Protein AF-A0A0N0D315-F1 (afdb_monomer)

Radius of gyration: 37.57 Å; Cα contacts (8 Å, |Δi|>4): 1670; chains: 1; bounding box: 108×81×106 Å

Secondary structure (DSSP, 8-state):
-HHHHHHHHHHHHHH-GGGHHHHHHHHHHHHHHHHHHH--EEEEEEE-BTTSSHHHHHHHHTT-BSSSS-SSHHHHHHHBSS---SSS---SEEEEEE-TT-TTSPPEEEEEEPPHHHHHHHHHHHHHHHHHHHHS------TT---SS-HHHHHHHHHHTT---EEEEEEETTEEEEEEE-HHHHHHTT-SSHHHHHHHHHHHHTGGG----EEE-SS-SHHHHHHHHHHHHHHHTT--SS-PPEEEEEEEESS-SS-TT---EEEEEEPPPB-S-GGG-HHHHHHHH-TT-EEEEEEEGGG-S-HHHHHHHHHHHT-TTTHHHHTTEEEEEEESS-GGGSTTTTT-HHHHHHHHHHHHHHHHHHTT---HHHHTTEEEEETTTS-THHHHHHHHHHHHHHHHHHHHHHHHHHHHHHHHHHHTT-HHHHHHHHHHHHHHHHHHHHSPPP-S-S-S-TTHHHHHHHHH-S-HHHHHHHHTTTTEETTEEHHHHHHHHHHHHHHHHHHHHHHHHHHHHHHHHT-GGGGGGHHHHHHHHHHHHHHHHHHHHHHHHHHHHHHHHHHTT-HHHHHHHHHTTTS-S-HHHHHHHHHHHHHTT-S---GGG----TTSTTHHHHHHT-----EEEEEEEETTEEEEEE---SEEEEEE-TTSSHHHHHHHHHHHHHHHHS-HHHHIIIIISSSTT-BPTT--TTSPEEEEEEETTTEEEEEEEEE-SSS-EEEEEEEEETTEEEEEE-TT--EEETTEEEPP-SS-HHHHHHHTT---HHHHHHHHHHHHEEEE-S--HHHHHHH-EETT--SSPPTT-TTHHHHHHHHHH-GGGHHHHHHHHHHHHHH-TTT-SEEEEEEETTEEEEEEEPTT-SSPEEGGGS-HHHHHHHHHHHHHHTPPTT-EEEEE-TTTT--HHHHHHHHHHHHHHHHHTT-EEEEE---HHHHHHTTT-GGGEEEE----SS--BSEEHHHHS-HHHHTTS-HHHHHHHTSSS-S----

pLDDT: mean 86.17, std 10.33, range [28.36, 97.5]

Sequence (999 aa):
MTESIISELNHIKADFPQYADKAIYWKNTIEEKETFLASNKHPIIFIGNVGVGKSSIITNLANLFIHGKATDRKTLQVTSALPIAAGRTTICEVQICSSDNNPLKPLKLVIDPLNLDEMRKEISIYAEMEWKRHQSQPRNSVKDEAEPTAIEIQRVIRNMTNYTEYQKYVTQNGIRKRQTVYPIKKAVTKFKKVEEFTEHLIERSKLKKRTQTEWHWKAYDILSLKDLKTIIENINLGKAQTAMLPKCMTVFIPSKILNENINFDQTLIDTRGLDGLVEARDDLFTYIKNPRALIVLCAGFNDAPGDTLRSLLNHMKNNALLDQSLKRTFIVLIDKGDAEQVNGANGDRVFGQDLKIEECQRSLELTGTLEDMLKERMIAFDVLQDDDTMIKSLINQCLEKVHQTVNSEKETLVKHAQQFINNITEEYNNKLCQQVDDQIKETIKQNPLPTSPLLEDPLLGMYSAINNSRYASIVYASCRRKGVYYNLNLYAAAGNMALSEAARQYSPLIKNVIDTIDDLEKDQSLEKVQNHISYRKEQYKKALINVITDYSIRVKDQIYRHLIDNENLWIKCTNEWGGGPGFKIRVIQRIKDWESRQQHINAHEIILIEEIPFLAELSYSSNDFCFKLFVRNLRALRQIEWAPNGLNVLIGANGSGKSTLLLIFKLLRIAFDRDLPEAITQVLGGSYNLKFWGIDDSEPIELGLDINEETIWRLKIITGEGKEYQTEEYLQDKKRLIFSRDTQGNLIYNDNSMVSDTKLGIRALIDSGGKETSLRKMASLIQSFSVFHDPDLWTLRHQGSNTTETRKLHSRGRNVLTLLRQWQQELPNNHRYNFVVQGLKAAFPNIVQNLDFEEAGNTLIARIYTPGNELPSPLKNEANGVLQFLVLLCNVASSEEKSLIAIDEPENNLHPYALRRFLSLAEKWAREYKVTIILATHSTVILDELTQKPEKIFVMKTDLLKEKQPIRLDELCDREWMGEFEYGDLYKQGEIGSNEDGN

Mean predicted aligned error: 16.29 Å

Foldseek 3Di:
DLVVLLVLLVVCLVPPVVCNVVSVVLNVLLVVLVVVLVAQEFEEEEAAAWLLQQLLLLQQLQVLFLPDFDQAPVVSCVGGLAHHDRGDLDPAKEKEFEDPLDQQAFKKKFFAFDDLVRLLLLLLLLLVVLLVCQVDDDDPPPPPFDALRDPLSNLLLCQLLVQHKDWDWDQDPNDTDIDIDGSVSVVSVVDDDSVVSSVSSSVSSPNVQQADGMDTDRHDHSVVSNVSSVVSSCLSRNNPNRHHNGNYMYIYDSDQSFDPPDDHTYMYMYGDYADFDPLQQPVVVVQLLPLRYQYEQRPAQVQPPHPRVLNVLVLLCLFLSRNVSLLRYAYEHEDAPCQLVAVPCVRPNVVSFVVSLVVNQVVCVVVVSDDPSRSVRYGYDYSNPDRCCVVSVSNRVSNVVSSVVSVVVSVVSSVLSVLVSVCVPPPVLVVLLVVLVVLLLVLCVVPDFDLDQLDPALQPLLLCLLVRGPHVSNVLSCLSQLQDDNNGRSLSSSLSSLLSSLCVRCVVSLVSSLVSLVVVCPDPVNPSNNSSSVVLNVLSSVLSCCQSNVLSCLSSVLCCVVRSPPVVLSVQLNVLPPVDPPSSVSNVVSVVVVRVPDPPNCSSRDTDSVSRPCPCVVLVCPLLWWKWKWKDFFALDHTATDTFFFFFEEFFDPSLCLVVVLLVLVLLLCLLVPNNQVSCCVSVVAPPRGGYPPDDLQDWIKIWMGTPVFKIKIKTWRDDPDRDIFIWIWIGGNNRTQWIADRVQFIAGPNDTDDGDRGPNLNVCVVVPNDDPSSVVVSVASNQRAEAEQAPLVCCLPQNAFLPDDCAADNNRRRLQNNLVVLCVDPVNVVLNVLLLVLLCQLPVQWAPDKDWDDDPRHIFMWGDGPPDPDTHTPSVDFPQSVLSSSLSSQLSRGAASGEYEYEASVPRHDLSSVLSSLVSSSSSCSVRVYRYYYHHLDLSSQLSCLVPQQNYWERESDDPDDHPGHRRCRVDPNVVSNVDRRSVCSVVCVTNYHPVDD

Nearest PDB structures (foldseek):
  6p74-assembly1_A-2  TM=5.214E-01  e=3.188E-06  Thermus scotoductus
  8x5i-assembly1_D  TM=5.209E-01  e=3.706E-05  Bacillus cereus VD045
  8v48-assembly1_F  TM=4.888E-01  e=2.486E-04  Escherichia coli B185
  3uwx-assembly1_A-2  TM=2.971E-01  e=1.985E-01  Geobacillus sp. Y412MC52
  3zqj-assembly3_C  TM=3.222E-01  e=3.297E-01  Mycobacterium tuberculosis

Structure (mmCIF, N/CA/C/O backbone):
data_AF-A0A0N0D315-F1
#
_entry.id   AF-A0A0N0D315-F1
#
loop_
_atom_site.group_PDB
_atom_site.id
_atom_site.type_symbol
_atom_site.label_atom_id
_atom_site.label_alt_id
_atom_site.label_comp_id
_atom_site.label_asym_id
_atom_site.label_entity_id
_atom_site.label_seq_id
_atom_site.pdbx_PDB_ins_code
_atom_site.Cartn_x
_atom_site.Cartn_y
_atom_site.Cartn_z
_atom_site.occupancy
_atom_site.B_iso_or_equiv
_atom_site.auth_seq_id
_atom_site.auth_comp_id
_atom_site.auth_asym_id
_atom_site.auth_atom_id
_atom_site.pdbx_PDB_model_num
ATOM 1 N N . MET A 1 1 ? 13.593 -35.661 11.981 1.00 75.69 1 MET A N 1
ATOM 2 C CA . MET A 1 1 ? 13.175 -34.719 13.045 1.00 75.69 1 MET A CA 1
ATOM 3 C C . MET A 1 1 ? 12.118 -33.759 12.517 1.00 75.69 1 MET A C 1
ATOM 5 O O . MET A 1 1 ? 11.021 -33.795 13.050 1.00 75.69 1 MET A O 1
ATOM 9 N N . THR A 1 2 ? 12.377 -32.997 11.443 1.00 84.19 2 THR A N 1
ATOM 10 C CA . THR A 1 2 ? 11.376 -32.069 10.882 1.00 84.19 2 THR A CA 1
ATOM 11 C C . THR A 1 2 ? 10.066 -32.742 10.470 1.00 84.19 2 THR A C 1
ATOM 13 O O . THR A 1 2 ? 9.007 -32.285 10.878 1.00 84.19 2 THR A O 1
ATOM 16 N N . GLU A 1 3 ? 10.125 -33.877 9.763 1.00 85.94 3 GLU A N 1
ATOM 17 C CA . GLU A 1 3 ? 8.923 -34.639 9.370 1.00 85.94 3 GLU A CA 1
ATOM 18 C C . GLU A 1 3 ? 8.069 -35.077 10.574 1.00 85.94 3 GLU A C 1
ATOM 20 O O . GLU A 1 3 ? 6.843 -35.022 10.515 1.00 85.94 3 GLU A O 1
ATOM 25 N N . SER A 1 4 ? 8.710 -35.447 11.691 1.00 89.19 4 SER A N 1
ATOM 26 C CA . SER A 1 4 ? 8.022 -35.818 12.940 1.00 89.19 4 SER A CA 1
ATOM 27 C C . SER A 1 4 ? 7.272 -34.626 13.529 1.00 89.19 4 SER A C 1
ATOM 29 O O . SER A 1 4 ? 6.094 -34.735 13.849 1.00 89.19 4 SER A O 1
ATOM 31 N N . ILE A 1 5 ? 7.934 -33.466 13.600 1.00 90.06 5 ILE A N 1
ATOM 32 C CA . ILE A 1 5 ? 7.341 -32.224 14.113 1.00 90.06 5 ILE A CA 1
ATOM 33 C C . ILE A 1 5 ? 6.189 -31.764 13.218 1.00 90.06 5 ILE A C 1
ATOM 35 O O . ILE A 1 5 ? 5.130 -31.410 13.723 1.00 90.06 5 ILE A O 1
ATOM 39 N N . ILE A 1 6 ? 6.345 -31.814 11.890 1.00 89.88 6 ILE A N 1
ATOM 40 C CA . ILE A 1 6 ? 5.265 -31.474 10.952 1.00 89.88 6 ILE A CA 1
ATOM 41 C C . ILE A 1 6 ? 4.059 -32.404 11.155 1.00 89.88 6 ILE A C 1
ATOM 43 O O . ILE A 1 6 ? 2.919 -31.934 11.145 1.00 89.88 6 ILE A O 1
ATOM 47 N N . SER A 1 7 ? 4.288 -33.702 11.377 1.00 90.62 7 SER A N 1
ATOM 48 C CA . SER A 1 7 ? 3.220 -34.657 11.691 1.00 90.62 7 SER A CA 1
ATOM 49 C C . SER A 1 7 ? 2.492 -34.291 12.987 1.00 90.62 7 SER A C 1
ATOM 51 O O . SER A 1 7 ? 1.264 -34.217 12.996 1.00 90.62 7 SER A O 1
ATOM 53 N N . GLU A 1 8 ? 3.225 -33.999 14.062 1.00 91.00 8 GLU A N 1
ATOM 54 C CA . GLU A 1 8 ? 2.655 -33.586 15.353 1.00 91.00 8 GLU A CA 1
ATOM 55 C C . GLU A 1 8 ? 1.868 -32.270 15.251 1.00 91.00 8 GLU A C 1
ATOM 57 O O . GLU A 1 8 ? 0.765 -32.169 15.784 1.00 91.00 8 GLU A O 1
ATOM 62 N N . LEU A 1 9 ? 2.359 -31.283 14.495 1.00 91.19 9 LEU A N 1
ATOM 63 C CA . LEU A 1 9 ? 1.634 -30.032 14.243 1.00 91.19 9 LEU A CA 1
ATOM 64 C C . LEU A 1 9 ? 0.318 -30.262 13.481 1.00 91.19 9 LEU A C 1
ATOM 66 O O . LEU A 1 9 ? -0.673 -29.585 13.760 1.00 91.19 9 LEU A O 1
ATOM 70 N N . ASN A 1 10 ? 0.271 -31.223 12.548 1.00 90.38 10 ASN A N 1
ATOM 71 C CA . ASN A 1 10 ? -0.978 -31.591 11.872 1.00 90.38 10 ASN A CA 1
ATOM 72 C C . ASN A 1 10 ? -1.982 -32.233 12.845 1.00 90.38 10 ASN A C 1
ATOM 74 O O . ASN A 1 10 ? -3.171 -31.929 12.753 1.00 90.38 10 ASN A O 1
ATOM 78 N N . HIS A 1 11 ? -1.516 -33.066 13.783 1.00 91.00 11 HIS A N 1
ATOM 79 C CA . HIS A 1 11 ? -2.364 -33.601 14.854 1.00 91.00 11 HIS A CA 1
ATOM 80 C C . HIS A 1 11 ? -2.896 -32.483 15.750 1.00 91.00 11 HIS A C 1
ATOM 82 O O . HIS A 1 11 ? -4.098 -32.392 15.961 1.00 91.00 11 HIS A O 1
ATOM 88 N N . ILE A 1 12 ? -2.037 -31.555 16.184 1.00 88.19 12 ILE A N 1
ATOM 89 C CA . ILE A 1 12 ? -2.456 -30.421 17.021 1.00 88.19 12 ILE A CA 1
ATOM 90 C C . ILE A 1 12 ? -3.506 -29.558 16.326 1.00 88.19 12 ILE A C 1
ATOM 92 O O . ILE A 1 12 ? -4.487 -29.163 16.949 1.00 88.19 12 ILE A O 1
ATOM 96 N N . LYS A 1 13 ? -3.327 -29.289 15.029 1.00 89.56 13 LYS A N 1
ATOM 97 C CA . LYS A 1 13 ? -4.307 -28.554 14.225 1.00 89.56 13 LYS A CA 1
ATOM 98 C C . LYS A 1 13 ? -5.685 -29.234 14.228 1.00 89.56 13 LYS A C 1
ATOM 100 O O . LYS A 1 13 ? -6.688 -28.528 14.221 1.00 89.56 13 LYS A O 1
ATOM 105 N N . ALA A 1 14 ? -5.730 -30.566 14.186 1.00 87.00 14 ALA A N 1
ATOM 106 C CA . ALA A 1 14 ? -6.976 -31.331 14.163 1.00 87.00 14 ALA A CA 1
ATOM 107 C C . ALA A 1 14 ? -7.613 -31.457 15.557 1.00 87.00 14 ALA A C 1
ATOM 109 O O . ALA A 1 14 ? -8.821 -31.282 15.697 1.00 87.00 14 ALA A O 1
ATOM 110 N N . ASP A 1 15 ? -6.793 -31.715 16.576 1.00 88.81 15 ASP A N 1
ATOM 111 C CA . ASP A 1 15 ? -7.255 -32.120 17.904 1.00 88.81 15 ASP A CA 1
ATOM 112 C C . ASP A 1 15 ? -7.398 -30.934 18.882 1.00 88.81 15 ASP A C 1
ATOM 114 O O . ASP A 1 15 ? -8.132 -31.031 19.865 1.00 88.81 15 ASP A O 1
ATOM 118 N N . PHE A 1 16 ? -6.743 -29.793 18.612 1.00 84.69 16 PHE A N 1
ATOM 119 C CA . PHE A 1 16 ? -6.766 -28.591 19.459 1.00 84.69 16 PHE A CA 1
ATOM 120 C C . PHE A 1 16 ? -7.063 -27.316 18.644 1.00 84.69 16 PHE A C 1
ATOM 122 O O . PHE A 1 16 ? -6.148 -26.540 18.337 1.00 84.69 16 PHE A O 1
ATOM 129 N N . PRO A 1 17 ? -8.343 -27.039 18.321 1.00 82.12 17 PRO A N 1
ATOM 130 C CA . PRO A 1 17 ? -8.741 -25.910 17.474 1.00 82.12 17 PRO A CA 1
ATOM 131 C C . PRO A 1 17 ? -8.206 -24.546 17.935 1.00 82.12 17 PRO A C 1
ATOM 1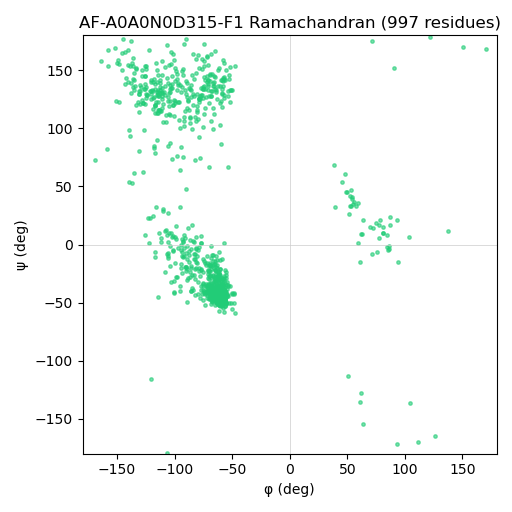33 O O . PRO A 1 17 ? -7.811 -23.727 17.111 1.00 82.12 17 PRO A O 1
ATOM 136 N N . GLN A 1 18 ? -8.102 -24.316 19.247 1.00 79.44 18 GLN A N 1
ATOM 137 C CA . GLN A 1 18 ? -7.575 -23.076 19.833 1.00 79.44 18 GLN A CA 1
ATOM 138 C C . GLN A 1 18 ? -6.089 -22.809 19.527 1.00 79.44 18 GLN A C 1
ATOM 140 O O . GLN A 1 18 ? -5.607 -21.691 19.699 1.00 79.44 18 GLN A O 1
ATOM 145 N N . TYR A 1 19 ? -5.350 -23.831 19.093 1.00 85.69 19 TYR A N 1
ATOM 146 C CA . TYR A 1 19 ? -3.930 -23.757 18.750 1.00 85.69 19 TYR A CA 1
ATOM 147 C C . TYR A 1 19 ? -3.671 -23.951 17.249 1.00 85.69 19 TYR A C 1
ATOM 149 O O . TYR A 1 19 ? -2.511 -23.912 16.823 1.00 85.69 19 TYR A O 1
ATOM 157 N N . ALA A 1 20 ? -4.726 -24.122 16.446 1.00 84.62 20 ALA A N 1
ATOM 158 C CA . ALA A 1 20 ? -4.631 -24.435 15.025 1.00 84.62 20 ALA A CA 1
ATOM 159 C C . ALA A 1 20 ? -3.808 -23.397 14.247 1.00 84.62 20 ALA A C 1
ATOM 161 O O . ALA A 1 20 ? -2.915 -23.781 13.493 1.00 84.62 20 ALA A O 1
ATOM 162 N N . ASP A 1 21 ? -4.022 -22.101 14.482 1.00 82.81 21 ASP A N 1
ATOM 163 C CA . ASP A 1 21 ? -3.303 -21.033 13.771 1.00 82.81 21 ASP A CA 1
ATOM 164 C C . ASP A 1 21 ? -1.798 -21.046 14.058 1.00 82.81 21 ASP A C 1
ATOM 166 O O . ASP A 1 21 ? -0.980 -20.949 13.141 1.00 82.81 21 ASP A O 1
ATOM 170 N N . LYS A 1 22 ? -1.412 -21.246 15.327 1.00 87.69 22 LYS A N 1
ATOM 171 C CA . LYS A 1 22 ? -0.000 -21.390 15.714 1.00 87.69 22 LYS A CA 1
ATOM 172 C C . LYS A 1 22 ? 0.613 -22.637 15.082 1.00 87.69 22 LYS A C 1
ATOM 174 O O . LYS A 1 22 ? 1.740 -22.578 14.596 1.00 87.69 22 LYS A O 1
ATOM 179 N N . ALA A 1 23 ? -0.121 -23.751 15.050 1.00 88.56 23 ALA A N 1
ATOM 180 C CA . ALA A 1 23 ? 0.355 -24.987 14.440 1.00 88.56 23 ALA A CA 1
ATOM 181 C C . ALA A 1 23 ? 0.560 -24.846 12.920 1.00 88.56 23 ALA A C 1
ATOM 183 O O . ALA A 1 23 ? 1.601 -25.251 12.398 1.00 88.56 23 ALA A O 1
ATOM 184 N N . ILE A 1 24 ? -0.388 -24.205 12.223 1.00 88.94 24 ILE A N 1
ATOM 185 C CA . ILE A 1 24 ? -0.286 -23.871 10.794 1.00 88.94 24 ILE A CA 1
ATOM 186 C C . ILE A 1 24 ? 0.917 -22.962 10.548 1.00 88.94 24 ILE A C 1
ATOM 188 O O . ILE A 1 24 ? 1.699 -23.215 9.634 1.00 88.94 24 ILE A O 1
ATOM 192 N N . TYR A 1 25 ? 1.098 -21.931 11.375 1.00 89.44 25 TYR A N 1
ATOM 193 C CA . TYR A 1 25 ? 2.223 -21.013 11.255 1.00 89.44 25 TYR A CA 1
ATOM 194 C C . TYR A 1 25 ? 3.576 -21.734 11.339 1.00 89.44 25 TYR A C 1
ATOM 196 O O . TYR A 1 25 ? 4.430 -21.526 10.470 1.00 89.44 25 TYR A O 1
ATOM 204 N N . TRP A 1 26 ? 3.778 -22.575 12.362 1.00 90.88 26 TRP A N 1
ATOM 205 C CA . TRP A 1 26 ? 5.046 -23.287 12.547 1.00 90.88 26 TRP A CA 1
ATOM 206 C C . TRP A 1 26 ? 5.328 -24.208 11.372 1.00 90.88 26 TRP A C 1
ATOM 208 O O . TRP A 1 26 ? 6.427 -24.170 10.822 1.00 90.88 26 TRP A O 1
ATOM 218 N N . LYS A 1 27 ? 4.317 -24.974 10.949 1.00 92.75 27 LYS A N 1
ATOM 219 C CA . LYS A 1 27 ? 4.415 -25.866 9.797 1.00 92.75 27 LYS A CA 1
ATOM 220 C C . LYS A 1 27 ? 4.820 -25.096 8.542 1.00 92.75 27 LYS A C 1
ATOM 222 O O . LYS A 1 27 ? 5.866 -25.388 7.972 1.00 92.75 27 LYS A O 1
ATOM 227 N N . ASN A 1 28 ? 4.037 -24.088 8.160 1.00 91.38 28 ASN A N 1
ATOM 228 C CA . ASN A 1 28 ? 4.256 -23.344 6.922 1.00 91.38 28 ASN A CA 1
ATOM 229 C C . ASN A 1 28 ? 5.630 -22.664 6.918 1.00 91.38 28 ASN A C 1
ATOM 231 O O . ASN A 1 28 ? 6.339 -22.714 5.921 1.00 91.38 28 ASN A O 1
ATOM 235 N N . THR A 1 29 ? 6.044 -22.065 8.038 1.00 89.38 29 THR A N 1
ATOM 236 C CA . THR A 1 29 ? 7.328 -21.350 8.106 1.00 89.38 29 THR A CA 1
ATOM 237 C C . THR A 1 29 ? 8.518 -22.318 8.060 1.00 89.38 29 THR A C 1
ATOM 239 O O . THR A 1 29 ? 9.541 -22.004 7.457 1.00 89.38 29 THR A O 1
ATOM 242 N N . ILE A 1 30 ? 8.397 -23.516 8.642 1.00 92.12 30 ILE A N 1
ATOM 243 C CA . ILE A 1 30 ? 9.415 -24.570 8.515 1.00 92.12 30 ILE A CA 1
ATOM 244 C C . ILE A 1 30 ? 9.478 -25.077 7.066 1.00 92.12 30 ILE A C 1
ATOM 246 O O . ILE A 1 30 ? 10.566 -25.110 6.490 1.00 92.12 30 ILE A O 1
ATOM 250 N N . GLU A 1 31 ? 8.333 -25.392 6.454 1.00 92.94 31 GLU A N 1
ATOM 251 C CA . GLU A 1 31 ? 8.236 -25.852 5.059 1.00 92.94 31 GLU A CA 1
ATOM 252 C C . GLU A 1 31 ? 8.770 -24.800 4.066 1.00 92.94 31 GLU A C 1
ATOM 254 O O . GLU A 1 31 ? 9.460 -25.149 3.106 1.00 92.94 31 GLU A O 1
ATOM 259 N N . GLU A 1 32 ? 8.532 -23.505 4.307 1.00 91.31 32 GLU A N 1
ATOM 260 C CA . GLU A 1 32 ? 9.098 -22.388 3.534 1.00 91.31 32 GLU A CA 1
ATOM 261 C C . GLU A 1 32 ? 10.637 -22.418 3.550 1.00 91.31 32 GLU A C 1
ATOM 263 O O . GLU A 1 32 ? 11.286 -22.297 2.503 1.00 91.31 32 GLU A O 1
ATOM 268 N N . LYS A 1 33 ? 11.243 -22.609 4.731 1.00 92.38 33 LYS A N 1
ATOM 269 C CA . LYS A 1 33 ? 12.705 -22.673 4.893 1.00 92.38 33 LYS A CA 1
ATOM 270 C C . LYS A 1 33 ? 13.277 -23.966 4.312 1.00 92.38 33 LYS A C 1
ATOM 272 O O . LYS A 1 33 ? 14.337 -23.927 3.690 1.00 92.38 33 LYS A O 1
ATOM 277 N N . GLU A 1 34 ? 12.583 -25.095 4.448 1.00 92.38 34 GLU A N 1
ATOM 278 C CA . GLU A 1 34 ? 12.969 -26.358 3.806 1.00 92.38 34 GLU A CA 1
ATOM 279 C C . GLU A 1 34 ? 12.912 -26.261 2.283 1.00 92.38 34 GLU A C 1
ATOM 281 O O . GLU A 1 34 ? 13.870 -26.642 1.617 1.00 92.38 34 GLU A O 1
ATOM 286 N N . THR A 1 35 ? 11.858 -25.661 1.730 1.00 92.56 35 THR A N 1
ATOM 287 C CA . THR A 1 35 ? 11.725 -25.420 0.286 1.00 92.56 35 THR A CA 1
ATOM 288 C C . THR A 1 35 ? 12.855 -24.530 -0.229 1.00 92.56 35 THR A C 1
ATOM 290 O O . THR A 1 35 ? 13.413 -24.778 -1.301 1.00 92.56 35 THR A O 1
ATOM 293 N N . PHE A 1 36 ? 13.247 -23.510 0.545 1.00 91.75 36 PHE A N 1
ATOM 294 C CA . PHE A 1 36 ? 14.421 -22.705 0.225 1.00 91.75 36 PHE A CA 1
ATOM 295 C C . PHE A 1 36 ? 15.700 -23.559 0.222 1.00 91.75 36 PHE A C 1
ATOM 297 O O . PHE A 1 36 ? 16.461 -23.511 -0.741 1.00 91.75 36 PHE A O 1
ATOM 304 N N . LEU A 1 37 ? 15.956 -24.352 1.260 1.00 90.88 37 LEU A N 1
ATOM 305 C CA . LEU A 1 37 ? 17.189 -25.145 1.366 1.00 90.88 37 LEU A CA 1
ATOM 306 C C . LEU A 1 37 ? 17.240 -26.327 0.381 1.00 90.88 37 LEU A C 1
ATOM 308 O O . LEU A 1 37 ? 18.326 -26.742 -0.008 1.00 90.88 37 LEU A O 1
ATOM 312 N N . ALA A 1 38 ? 16.090 -26.847 -0.055 1.00 89.25 38 ALA A N 1
ATOM 313 C CA . ALA A 1 38 ? 15.993 -27.949 -1.014 1.00 89.25 38 ALA A CA 1
ATOM 314 C C . ALA A 1 38 ? 16.404 -27.546 -2.439 1.00 89.25 38 ALA A C 1
ATOM 316 O O . ALA A 1 38 ? 16.766 -28.393 -3.255 1.00 89.25 38 ALA A O 1
ATOM 317 N N . SER A 1 39 ? 16.338 -26.251 -2.758 1.00 86.50 39 SER A N 1
ATOM 318 C CA . SER A 1 39 ? 16.781 -25.731 -4.045 1.00 86.50 39 SER A CA 1
ATOM 319 C C . SER A 1 39 ? 18.227 -25.258 -3.968 1.00 86.50 39 SER A C 1
ATOM 321 O O . SER A 1 39 ? 18.608 -24.496 -3.079 1.00 86.50 39 SER A O 1
ATOM 323 N N . ASN A 1 40 ? 19.006 -25.615 -4.984 1.00 82.88 40 ASN A N 1
ATOM 324 C CA . ASN A 1 40 ? 20.364 -25.117 -5.189 1.00 82.88 40 ASN A CA 1
ATOM 325 C C . ASN A 1 40 ? 20.421 -23.944 -6.178 1.00 82.88 40 ASN A C 1
ATOM 327 O O . ASN A 1 40 ? 21.483 -23.362 -6.385 1.00 82.88 40 ASN A O 1
ATOM 331 N N . LYS A 1 41 ? 19.287 -23.560 -6.780 1.00 85.94 41 LYS A N 1
ATOM 332 C CA . LYS A 1 41 ? 19.239 -22.551 -7.847 1.00 85.94 41 LYS A CA 1
ATOM 333 C C . LYS A 1 41 ? 19.316 -21.134 -7.297 1.00 85.94 41 LYS A C 1
ATOM 335 O O . LYS A 1 41 ? 18.465 -20.750 -6.493 1.00 85.94 41 LYS A O 1
ATOM 340 N N . HIS A 1 42 ? 20.275 -20.347 -7.772 1.00 88.12 42 HIS A N 1
ATOM 341 C CA . HIS A 1 42 ? 20.443 -18.942 -7.408 1.00 88.12 42 HIS A CA 1
ATOM 342 C C . HIS A 1 42 ? 20.676 -18.064 -8.645 1.00 88.12 42 HIS A C 1
ATOM 344 O O . HIS A 1 42 ? 21.664 -18.258 -9.362 1.00 88.12 42 HIS A O 1
ATOM 350 N N . PRO A 1 43 ? 19.802 -17.076 -8.907 1.00 91.94 43 PRO A N 1
ATOM 351 C CA . PRO A 1 43 ? 20.101 -16.043 -9.884 1.00 91.94 43 PRO A CA 1
ATOM 352 C C . PRO A 1 43 ? 21.106 -15.037 -9.303 1.00 91.94 43 PRO A C 1
ATOM 354 O O . PRO A 1 43 ? 20.952 -14.571 -8.174 1.00 91.94 43 PRO A O 1
ATOM 357 N N . ILE A 1 44 ? 22.125 -14.693 -10.085 1.00 93.69 44 ILE A N 1
ATOM 358 C CA . ILE A 1 44 ? 23.145 -13.689 -9.767 1.00 93.69 44 ILE A CA 1
ATOM 359 C C . ILE A 1 44 ? 22.965 -12.532 -10.742 1.00 93.69 44 ILE A C 1
ATOM 361 O O . ILE A 1 44 ? 23.112 -12.698 -11.953 1.00 93.69 44 ILE A O 1
ATOM 365 N N . ILE A 1 45 ? 22.617 -11.364 -10.219 1.00 94.44 45 ILE A N 1
ATOM 366 C CA . ILE A 1 45 ? 21.999 -10.293 -10.996 1.00 94.44 45 ILE A CA 1
ATOM 367 C C . ILE A 1 45 ? 22.939 -9.104 -11.057 1.00 94.44 45 ILE A C 1
ATOM 369 O O . ILE A 1 45 ? 23.188 -8.451 -10.049 1.00 94.44 45 ILE A O 1
ATOM 373 N N . PHE A 1 46 ? 23.445 -8.808 -12.250 1.00 93.81 46 PHE A N 1
ATOM 374 C CA . PHE A 1 46 ? 24.374 -7.710 -12.475 1.00 93.81 46 PHE A CA 1
ATOM 375 C C . PHE A 1 46 ? 23.597 -6.449 -12.830 1.00 93.81 46 PHE A C 1
ATOM 377 O O . PHE A 1 46 ? 22.960 -6.370 -13.883 1.00 93.81 46 PHE A O 1
ATOM 384 N N . ILE A 1 47 ? 23.667 -5.442 -11.961 1.00 92.69 47 ILE A N 1
ATOM 385 C CA . ILE A 1 47 ? 22.948 -4.171 -12.067 1.00 92.69 47 ILE A CA 1
ATOM 386 C C . ILE A 1 47 ? 23.959 -3.029 -12.131 1.00 92.69 47 ILE A C 1
ATOM 388 O O . ILE A 1 47 ? 24.899 -2.974 -11.353 1.00 92.69 47 ILE A O 1
ATOM 392 N N . GLY A 1 48 ? 23.787 -2.091 -13.059 1.00 90.44 48 GLY A N 1
ATOM 393 C CA . GLY A 1 48 ? 24.695 -0.951 -13.190 1.00 90.44 48 GLY A CA 1
ATOM 394 C C . GLY A 1 48 ? 24.445 -0.141 -14.452 1.00 90.44 48 GLY A C 1
ATOM 395 O O . GLY A 1 48 ? 23.735 -0.595 -15.359 1.00 90.44 48 GLY A O 1
ATOM 396 N N . ASN A 1 49 ? 25.050 1.043 -14.527 1.00 87.06 49 ASN A N 1
ATOM 397 C CA . ASN A 1 49 ? 24.855 1.985 -15.632 1.00 87.06 49 ASN A CA 1
ATOM 398 C C . ASN A 1 49 ? 25.190 1.368 -17.003 1.00 87.06 49 ASN A C 1
ATOM 400 O O . ASN A 1 49 ? 25.936 0.384 -17.130 1.00 87.06 49 ASN A O 1
ATOM 404 N N . VAL A 1 50 ? 24.613 1.929 -18.067 1.00 82.75 50 VAL A N 1
ATOM 405 C CA . VAL A 1 50 ? 24.904 1.489 -19.438 1.00 82.75 50 VAL A CA 1
ATOM 406 C C . VAL A 1 50 ? 26.403 1.634 -19.738 1.00 82.75 50 VAL A C 1
ATOM 408 O O . VAL A 1 50 ? 27.003 2.677 -19.507 1.00 82.75 50 VAL A O 1
ATOM 411 N N . GLY A 1 51 ? 27.022 0.573 -20.268 1.00 83.62 51 GLY A N 1
ATOM 412 C CA . GLY A 1 51 ? 28.442 0.577 -20.649 1.00 83.62 51 GLY A CA 1
ATOM 413 C C . GLY A 1 51 ? 29.444 0.449 -19.493 1.00 83.62 51 GLY A C 1
ATOM 414 O O . GLY A 1 51 ? 30.651 0.523 -19.733 1.00 83.62 51 GLY A O 1
ATOM 415 N N . VAL A 1 52 ? 28.982 0.223 -18.256 1.00 87.88 52 VAL A N 1
ATOM 416 C CA . VAL A 1 52 ? 29.876 0.120 -17.091 1.00 87.88 52 VAL A CA 1
ATOM 417 C C . VAL A 1 52 ? 30.860 -1.053 -17.210 1.00 87.88 52 VAL A C 1
ATOM 419 O O . VAL A 1 52 ? 32.051 -0.856 -16.986 1.00 87.88 52 VAL A O 1
ATOM 422 N N . GLY A 1 53 ? 30.406 -2.214 -17.700 1.00 88.38 53 GLY A N 1
ATOM 423 C CA . GLY A 1 53 ? 31.240 -3.413 -17.902 1.00 88.38 53 GLY A CA 1
ATOM 424 C C . GLY A 1 53 ? 30.608 -4.751 -17.484 1.00 88.38 53 GLY A C 1
ATOM 425 O O . GLY A 1 53 ? 31.310 -5.755 -17.455 1.00 88.38 53 GLY A O 1
ATOM 426 N N . LYS A 1 54 ? 29.299 -4.789 -17.193 1.00 90.75 54 LYS A N 1
ATOM 427 C CA . LYS A 1 54 ? 28.561 -5.993 -16.750 1.00 90.75 54 LYS A CA 1
ATOM 428 C C . LYS A 1 54 ? 28.780 -7.219 -17.643 1.00 90.75 54 LYS A C 1
ATOM 430 O O . LYS A 1 54 ? 29.265 -8.243 -17.172 1.00 90.75 54 LYS A O 1
ATOM 435 N N . SER A 1 55 ? 28.509 -7.088 -18.944 1.00 89.62 55 SER A N 1
ATOM 436 C CA . SER A 1 55 ? 28.652 -8.182 -19.916 1.00 89.62 55 SER A CA 1
ATOM 437 C C . SER A 1 55 ? 30.090 -8.707 -20.003 1.00 89.62 55 SER A C 1
ATOM 439 O O . SER A 1 55 ? 30.296 -9.891 -20.262 1.00 89.62 55 SER A O 1
ATOM 441 N N . SER A 1 56 ? 31.091 -7.853 -19.751 1.00 89.75 56 SER A N 1
ATOM 442 C CA . SER A 1 56 ? 32.502 -8.254 -19.701 1.00 89.75 56 SER A CA 1
ATOM 443 C C . SER A 1 56 ? 32.795 -9.148 -18.496 1.00 89.75 56 SER A C 1
ATOM 445 O O . SER A 1 56 ? 33.447 -10.176 -18.656 1.00 89.75 56 SER A O 1
ATOM 447 N N . ILE A 1 57 ? 32.274 -8.800 -17.313 1.00 91.00 57 ILE A N 1
ATOM 448 C CA . ILE A 1 57 ? 32.404 -9.628 -16.103 1.00 91.00 57 ILE A CA 1
ATOM 449 C C . ILE A 1 57 ? 31.693 -10.968 -16.301 1.00 91.00 57 ILE A C 1
ATOM 451 O O . ILE A 1 57 ? 32.278 -12.014 -16.042 1.00 91.00 57 ILE A O 1
ATOM 455 N N . ILE A 1 58 ? 30.465 -10.951 -16.825 1.00 91.50 58 ILE A N 1
ATOM 456 C CA . ILE A 1 58 ? 29.685 -12.170 -17.084 1.00 91.50 58 ILE A CA 1
ATOM 457 C C . ILE A 1 58 ? 30.390 -13.073 -18.101 1.00 91.50 58 ILE A C 1
ATOM 459 O O . ILE A 1 58 ? 30.450 -14.281 -17.895 1.00 91.50 58 ILE A O 1
ATOM 463 N N . THR A 1 59 ? 30.969 -12.499 -19.164 1.00 90.19 59 THR A N 1
ATOM 464 C CA . THR A 1 59 ? 31.782 -13.255 -20.135 1.00 90.19 59 THR A CA 1
ATOM 465 C C . THR A 1 59 ? 32.928 -13.977 -19.435 1.00 90.19 59 THR A C 1
ATOM 467 O O . THR A 1 59 ? 33.162 -15.151 -19.714 1.00 90.19 59 THR A O 1
ATOM 470 N N . ASN A 1 60 ? 33.629 -13.274 -18.541 1.00 89.44 60 ASN A N 1
ATOM 471 C CA . ASN A 1 60 ? 34.764 -13.822 -17.814 1.00 89.44 60 ASN A CA 1
ATOM 472 C C . ASN A 1 60 ? 34.330 -14.969 -16.890 1.00 89.44 60 ASN A C 1
ATOM 474 O O . ASN A 1 60 ? 34.828 -16.080 -17.027 1.00 89.44 60 ASN A O 1
ATOM 478 N N . LEU A 1 61 ? 33.315 -14.733 -16.051 1.00 89.06 61 LEU A N 1
ATOM 479 C CA . LEU A 1 61 ? 32.797 -15.727 -15.104 1.00 89.06 61 LEU A CA 1
ATOM 480 C C . LEU A 1 61 ? 32.256 -16.986 -15.791 1.00 89.06 61 LEU A C 1
ATOM 482 O O . LEU A 1 61 ? 32.488 -18.090 -15.314 1.00 89.06 61 LEU A O 1
ATOM 486 N N . ALA A 1 62 ? 31.545 -16.832 -16.909 1.00 88.19 62 ALA A N 1
ATOM 487 C CA . ALA A 1 62 ? 30.977 -17.950 -17.662 1.00 88.19 62 ALA A CA 1
ATOM 488 C C . ALA A 1 62 ? 31.967 -18.599 -18.651 1.00 88.19 62 ALA A C 1
ATOM 490 O O . ALA A 1 62 ? 31.574 -19.494 -19.396 1.00 88.19 62 ALA A O 1
ATOM 491 N N . ASN A 1 63 ? 33.224 -18.139 -18.693 1.00 86.25 63 ASN A N 1
ATOM 492 C CA . ASN A 1 63 ? 34.248 -18.573 -19.646 1.00 86.25 63 ASN A CA 1
ATOM 493 C C . ASN A 1 63 ? 33.771 -18.552 -21.116 1.00 86.25 63 ASN A C 1
ATOM 495 O O . ASN A 1 63 ? 33.990 -19.483 -21.892 1.00 86.25 63 ASN A O 1
ATOM 499 N N . LEU A 1 64 ? 33.099 -17.469 -21.510 1.00 89.12 64 LEU A N 1
ATOM 500 C CA . LEU A 1 64 ? 32.531 -17.278 -22.849 1.00 89.12 64 LEU A CA 1
ATOM 501 C C . LEU A 1 64 ? 33.528 -16.594 -23.803 1.00 89.12 64 LEU A C 1
ATOM 503 O O . LEU A 1 64 ? 33.188 -15.632 -24.499 1.00 89.12 64 LEU A O 1
ATOM 507 N N . PHE A 1 65 ? 34.772 -17.080 -23.839 1.00 88.38 65 PHE A N 1
ATOM 508 C CA . PHE A 1 65 ? 35.828 -16.561 -24.713 1.00 88.38 65 PHE A CA 1
ATOM 509 C C . PHE A 1 65 ? 36.069 -17.456 -25.933 1.00 88.38 65 PHE A C 1
ATOM 511 O O . PHE A 1 65 ? 36.219 -18.667 -25.832 1.00 88.38 65 PHE A O 1
ATOM 518 N N . ILE A 1 66 ? 36.179 -16.833 -27.104 1.00 86.50 66 ILE A N 1
ATOM 519 C CA . ILE A 1 66 ? 36.410 -17.486 -28.394 1.00 86.50 66 ILE A CA 1
ATOM 520 C C . ILE A 1 66 ? 37.880 -17.912 -28.563 1.00 86.50 66 ILE A C 1
ATOM 522 O O . ILE A 1 66 ? 38.135 -18.966 -29.129 1.00 86.50 66 ILE A O 1
ATOM 526 N N . HIS A 1 67 ? 38.850 -17.103 -28.115 1.00 72.50 67 HIS A N 1
ATOM 527 C CA . HIS A 1 67 ? 40.293 -17.337 -28.331 1.00 72.50 67 HIS A CA 1
ATOM 528 C C . HIS A 1 67 ? 41.123 -17.004 -27.081 1.00 72.50 67 HIS A C 1
ATOM 530 O O . HIS A 1 67 ? 42.049 -16.199 -27.143 1.00 72.50 67 HIS A O 1
ATOM 536 N N . GLY A 1 68 ? 40.761 -17.587 -25.936 1.00 71.31 68 GLY A N 1
ATOM 537 C CA . GLY A 1 68 ? 41.398 -17.283 -24.649 1.00 71.31 68 GLY A CA 1
ATOM 538 C C . GLY A 1 68 ? 41.052 -15.890 -24.103 1.00 71.31 68 GLY A C 1
ATOM 539 O O . GLY A 1 68 ? 40.347 -15.100 -24.743 1.00 71.31 68 GLY A O 1
ATOM 540 N N . LYS A 1 69 ? 41.521 -15.601 -22.883 1.00 72.19 69 LYS A N 1
ATOM 541 C CA . LYS A 1 69 ? 41.269 -14.324 -22.200 1.00 72.19 69 LYS A CA 1
ATOM 542 C C . LYS A 1 69 ? 41.958 -13.177 -22.948 1.00 72.19 69 LYS A C 1
ATOM 544 O O . LYS A 1 69 ? 43.069 -13.325 -23.451 1.00 72.19 69 LYS A O 1
ATOM 549 N N . ALA A 1 70 ? 41.281 -12.038 -23.055 1.00 79.50 70 ALA A N 1
ATOM 550 C CA . ALA A 1 70 ? 41.801 -10.878 -23.773 1.00 79.50 70 ALA A CA 1
ATOM 551 C C . ALA A 1 70 ? 42.953 -10.194 -23.027 1.00 79.50 70 ALA A C 1
ATOM 553 O O . ALA A 1 70 ? 42.914 -10.080 -21.806 1.00 79.50 70 ALA A O 1
ATOM 554 N N . THR A 1 71 ? 43.927 -9.673 -23.773 1.00 78.88 71 THR A N 1
ATOM 555 C CA . THR A 1 71 ? 45.085 -8.939 -23.232 1.00 78.88 71 THR A CA 1
ATOM 556 C C . THR A 1 71 ? 44.883 -7.425 -23.213 1.00 78.88 71 THR A C 1
ATOM 558 O O . THR A 1 71 ? 45.617 -6.709 -22.544 1.00 78.88 71 THR A O 1
ATOM 561 N N . ASP A 1 72 ? 43.908 -6.913 -23.967 1.00 82.44 72 ASP A N 1
ATOM 562 C CA . ASP A 1 72 ? 43.588 -5.490 -24.040 1.00 82.44 72 ASP A CA 1
ATOM 563 C C . ASP A 1 72 ? 42.101 -5.263 -24.372 1.00 82.44 72 ASP A C 1
ATOM 565 O O . ASP A 1 72 ? 41.357 -6.170 -24.757 1.00 82.44 72 ASP A O 1
ATOM 569 N N . ARG A 1 73 ? 41.636 -4.014 -24.251 1.00 77.62 73 ARG A N 1
ATOM 570 C CA . ARG A 1 73 ? 40.220 -3.674 -24.471 1.00 77.62 73 ARG A CA 1
ATOM 571 C C . ARG A 1 73 ? 39.745 -3.906 -25.913 1.00 77.62 73 ARG A C 1
ATOM 573 O O . ARG A 1 73 ? 38.563 -4.181 -26.108 1.00 77.62 73 ARG A O 1
ATOM 580 N N . LYS A 1 74 ? 40.608 -3.750 -26.926 1.00 78.19 74 LYS A N 1
ATOM 581 C CA . LYS A 1 74 ? 40.227 -3.968 -28.335 1.00 78.19 74 LYS A CA 1
ATOM 582 C C . LYS A 1 74 ? 40.073 -5.458 -28.607 1.00 78.19 74 LYS A C 1
ATOM 584 O O . LYS A 1 74 ? 39.104 -5.852 -29.250 1.00 78.19 74 LYS A O 1
ATOM 589 N N . THR A 1 75 ? 40.989 -6.276 -28.094 1.00 81.88 75 THR A N 1
ATOM 590 C CA . THR A 1 75 ? 40.917 -7.734 -28.231 1.00 81.88 75 THR A CA 1
ATOM 591 C C . THR A 1 75 ? 39.733 -8.318 -27.462 1.00 81.88 75 THR A C 1
ATOM 593 O O . THR A 1 75 ? 39.057 -9.184 -28.011 1.00 81.88 75 THR A O 1
ATOM 596 N N . LEU A 1 76 ? 39.362 -7.764 -26.300 1.00 82.50 76 LEU A N 1
ATOM 597 C CA . LEU A 1 76 ? 38.184 -8.192 -25.524 1.00 82.50 76 LEU A CA 1
ATOM 598 C C . LEU A 1 76 ? 36.868 -8.130 -26.312 1.00 82.50 76 LEU A C 1
ATOM 600 O O . LEU A 1 76 ? 36.043 -9.040 -26.225 1.00 82.50 76 LEU A O 1
ATOM 604 N N . GLN A 1 77 ? 36.682 -7.087 -27.127 1.00 81.31 77 GLN A N 1
ATOM 605 C CA . GLN A 1 77 ? 35.494 -6.960 -27.981 1.00 81.31 77 GLN A CA 1
ATOM 606 C C . GLN A 1 77 ? 35.433 -8.052 -29.050 1.00 81.31 77 GLN A C 1
ATOM 608 O O . GLN A 1 77 ? 34.348 -8.441 -29.473 1.00 81.31 77 GLN A O 1
ATOM 613 N N . VAL A 1 78 ? 36.584 -8.550 -29.503 1.00 80.56 78 VAL A N 1
ATOM 614 C CA . VAL A 1 78 ? 36.678 -9.578 -30.544 1.00 80.56 78 VAL A CA 1
ATOM 615 C C . VAL A 1 78 ? 36.556 -10.974 -29.942 1.00 80.56 78 VAL A C 1
ATOM 617 O O . VAL A 1 78 ? 35.860 -11.810 -30.519 1.00 80.56 78 VAL A O 1
ATOM 620 N N . THR A 1 79 ? 37.171 -11.215 -28.784 1.00 85.25 79 THR A N 1
ATOM 621 C CA . THR A 1 79 ? 37.258 -12.541 -28.165 1.00 85.25 79 THR A CA 1
ATOM 622 C C . THR A 1 79 ? 36.056 -12.910 -27.305 1.00 85.25 79 THR A C 1
ATOM 624 O O . THR A 1 79 ? 35.836 -14.099 -27.118 1.00 85.25 79 THR A O 1
ATOM 627 N N . SER A 1 80 ? 35.242 -11.968 -26.818 1.00 89.62 80 SER A N 1
ATOM 628 C CA . SER A 1 80 ? 34.003 -12.327 -26.110 1.00 89.62 80 SER A CA 1
ATOM 629 C C . SER A 1 80 ? 32.942 -12.889 -27.062 1.00 89.62 80 SER A C 1
ATOM 631 O O . SER A 1 80 ? 32.720 -12.334 -28.147 1.00 89.62 80 SER A O 1
ATOM 633 N N . ALA A 1 81 ? 32.274 -13.970 -26.646 1.00 89.06 81 ALA A N 1
ATOM 634 C CA . ALA A 1 81 ? 31.102 -14.518 -27.325 1.00 89.06 81 ALA A CA 1
ATOM 635 C C . ALA A 1 81 ? 29.832 -13.681 -27.079 1.00 89.06 81 ALA A C 1
ATOM 637 O O . ALA A 1 81 ? 28.914 -13.699 -27.898 1.00 89.06 81 ALA A O 1
ATOM 638 N N . LEU A 1 82 ? 29.786 -12.912 -25.986 1.00 88.56 82 LEU A N 1
ATOM 639 C CA . LEU A 1 82 ? 28.751 -11.907 -25.767 1.00 88.56 82 LEU A CA 1
ATOM 640 C C . LEU A 1 82 ? 29.168 -10.595 -26.457 1.00 88.56 82 LEU A C 1
ATOM 642 O O . LEU A 1 82 ? 30.328 -10.193 -26.375 1.00 88.56 82 LEU A O 1
ATOM 646 N N . PRO A 1 83 ? 28.267 -9.883 -27.151 1.00 83.38 83 PRO A N 1
ATOM 647 C CA . PRO A 1 83 ? 28.645 -8.629 -27.798 1.00 83.38 83 PRO A CA 1
ATOM 648 C C . PRO A 1 83 ? 29.030 -7.545 -26.779 1.00 83.38 83 PRO A C 1
ATOM 650 O O . PRO A 1 83 ? 28.178 -7.023 -26.061 1.00 83.38 83 PRO A O 1
ATOM 653 N N . ILE A 1 84 ? 30.311 -7.165 -26.754 1.00 79.12 84 ILE A N 1
ATOM 654 C CA . ILE A 1 84 ? 30.853 -6.083 -25.920 1.00 79.12 84 ILE A CA 1
ATOM 655 C C . ILE A 1 84 ? 31.264 -4.931 -26.842 1.00 79.12 84 ILE A C 1
ATOM 657 O O . ILE A 1 84 ? 32.167 -5.083 -27.661 1.00 79.12 84 ILE A O 1
ATOM 661 N N . ALA A 1 85 ? 30.642 -3.759 -26.709 1.00 68.56 85 ALA A N 1
ATOM 662 C CA . ALA A 1 85 ? 31.090 -2.545 -27.392 1.00 68.56 85 ALA A CA 1
ATOM 663 C C . ALA A 1 85 ? 30.850 -1.292 -26.537 1.00 68.56 85 ALA A C 1
ATOM 665 O O . ALA A 1 85 ? 30.123 -1.317 -25.541 1.00 68.56 85 ALA A O 1
ATOM 666 N N . ALA A 1 86 ? 31.493 -0.183 -26.918 1.00 56.22 86 ALA A N 1
ATOM 667 C CA . ALA A 1 86 ? 31.297 1.107 -26.269 1.00 56.22 86 ALA A CA 1
ATOM 668 C C . ALA A 1 86 ? 29.868 1.610 -26.536 1.00 56.22 86 ALA A C 1
ATOM 670 O O . ALA A 1 86 ? 29.565 2.141 -27.605 1.00 56.22 86 ALA A O 1
ATOM 671 N N . GLY A 1 87 ? 28.987 1.418 -25.555 1.00 61.34 87 GLY A N 1
ATOM 672 C CA . GLY A 1 87 ? 27.616 1.911 -25.570 1.00 61.34 87 GLY A CA 1
ATOM 673 C C . GLY A 1 87 ? 26.555 0.819 -25.688 1.00 61.34 87 GLY A C 1
ATOM 674 O O . GLY A 1 87 ? 26.812 -0.372 -25.552 1.00 61.34 87 GLY A O 1
ATOM 675 N N . ARG A 1 88 ? 25.331 1.289 -25.910 1.00 63.78 88 ARG A N 1
ATOM 676 C CA . ARG A 1 88 ? 24.032 0.607 -26.011 1.00 63.78 88 ARG A CA 1
ATOM 677 C C . ARG A 1 88 ? 23.970 -0.554 -27.034 1.00 63.78 88 ARG A C 1
ATOM 679 O O . ARG A 1 88 ? 23.343 -0.471 -28.098 1.00 63.78 88 ARG A O 1
ATOM 686 N N . THR A 1 89 ? 24.706 -1.623 -26.746 1.00 66.94 89 THR A N 1
ATOM 687 C CA . THR A 1 89 ? 24.915 -2.783 -27.633 1.00 66.94 89 THR A CA 1
ATOM 688 C C . THR A 1 89 ? 23.933 -3.909 -27.311 1.00 66.94 89 THR A C 1
ATOM 690 O O . THR A 1 89 ? 23.412 -4.544 -28.226 1.00 66.94 89 THR A O 1
ATOM 693 N N . THR A 1 90 ? 23.614 -4.084 -26.026 1.00 70.56 90 THR A N 1
ATOM 694 C CA . THR A 1 90 ? 22.603 -5.017 -25.518 1.00 70.56 90 THR A CA 1
ATOM 695 C C . THR A 1 90 ? 21.214 -4.375 -25.584 1.00 70.56 90 THR A C 1
ATOM 697 O O . THR A 1 90 ? 20.983 -3.320 -24.999 1.00 70.56 90 THR A O 1
ATOM 700 N N . ILE A 1 91 ? 20.295 -4.995 -26.326 1.00 79.06 91 ILE A N 1
ATOM 701 C CA . ILE A 1 91 ? 18.911 -4.517 -26.544 1.00 79.06 91 ILE A CA 1
ATOM 702 C C . ILE A 1 91 ? 17.916 -5.048 -25.506 1.00 79.06 91 ILE A C 1
ATOM 704 O O . ILE A 1 91 ? 16.823 -4.504 -25.351 1.00 79.06 91 ILE A O 1
ATOM 708 N N . CYS A 1 92 ? 18.278 -6.131 -24.828 1.00 84.75 92 CYS A N 1
ATOM 709 C CA . CYS A 1 92 ? 17.418 -6.876 -23.930 1.00 84.75 92 CYS A CA 1
ATOM 710 C C . CYS A 1 92 ? 18.217 -7.421 -22.744 1.00 84.75 92 CYS A C 1
ATOM 712 O O . CYS A 1 92 ? 19.426 -7.229 -22.671 1.00 84.75 92 CYS A O 1
ATOM 714 N N . GLU A 1 93 ? 17.542 -8.074 -21.806 1.00 88.75 93 GLU A N 1
ATOM 715 C CA . GLU A 1 93 ? 18.236 -8.834 -20.766 1.00 88.75 93 GLU A CA 1
ATOM 716 C C . GLU A 1 93 ? 18.909 -10.075 -21.371 1.00 88.75 93 GLU A C 1
ATOM 718 O O . GLU A 1 93 ? 18.388 -10.646 -22.338 1.00 88.75 93 GLU A O 1
ATOM 723 N N . VAL A 1 94 ? 20.060 -10.475 -20.823 1.00 91.94 94 VAL A N 1
ATOM 724 C CA . VAL A 1 94 ? 20.760 -11.708 -21.209 1.00 91.94 94 VAL A CA 1
ATOM 725 C C . VAL A 1 94 ? 20.989 -12.575 -19.975 1.00 91.94 94 VAL A C 1
ATOM 727 O O . VAL A 1 94 ? 21.582 -12.124 -19.001 1.00 91.94 94 VAL A O 1
ATOM 730 N N . GLN A 1 95 ? 20.549 -13.826 -20.033 1.00 93.69 95 GLN A N 1
ATOM 731 C CA . GLN A 1 95 ? 20.708 -14.822 -18.979 1.00 93.69 95 GLN A CA 1
ATOM 732 C C . GLN A 1 95 ? 21.682 -15.909 -19.429 1.00 93.69 95 GLN A C 1
ATOM 734 O O . GLN A 1 95 ? 21.570 -16.414 -20.545 1.00 93.69 95 GLN A O 1
ATOM 739 N N . ILE A 1 96 ? 22.616 -16.295 -18.564 1.00 93.25 96 ILE A N 1
ATOM 740 C CA . ILE A 1 96 ? 23.529 -17.418 -18.787 1.00 93.25 96 ILE A CA 1
ATOM 741 C C . ILE A 1 96 ? 23.201 -18.513 -17.777 1.00 93.25 96 ILE A C 1
ATOM 743 O O . ILE A 1 96 ? 23.363 -18.312 -16.573 1.00 93.25 96 ILE A O 1
ATOM 747 N N . CYS A 1 97 ? 22.752 -19.664 -18.271 1.00 89.50 97 CYS A N 1
ATOM 748 C CA . CYS A 1 97 ? 22.348 -20.813 -17.469 1.00 89.50 97 CYS A CA 1
ATOM 749 C C . CYS A 1 97 ? 23.345 -21.963 -17.647 1.00 89.50 97 CYS A C 1
ATOM 751 O O . CYS A 1 97 ? 23.605 -22.394 -18.771 1.00 89.50 97 CYS A O 1
ATOM 753 N N . SER A 1 98 ? 23.861 -22.503 -16.545 1.00 81.31 98 SER A N 1
ATOM 754 C CA . SER A 1 98 ? 24.601 -23.771 -16.565 1.00 81.31 98 SER A CA 1
ATOM 755 C C . SER A 1 98 ? 23.635 -24.945 -16.754 1.00 81.31 98 SER A C 1
ATOM 757 O O . SER A 1 98 ? 22.541 -24.942 -16.188 1.00 81.31 98 SER A O 1
ATOM 759 N N . SER A 1 99 ? 24.016 -25.960 -17.532 1.00 65.12 99 SER A N 1
ATOM 760 C CA . SER A 1 99 ? 23.215 -27.172 -17.723 1.00 65.12 99 SER A CA 1
ATOM 761 C C . SER A 1 99 ? 23.749 -28.361 -16.907 1.00 65.12 99 SER A C 1
ATOM 763 O O . SER A 1 99 ? 24.342 -29.277 -17.475 1.00 65.12 99 SER A O 1
ATOM 765 N N . ASP A 1 100 ? 23.537 -28.347 -15.586 1.00 59.66 100 ASP A N 1
ATOM 766 C CA . ASP A 1 100 ? 23.750 -29.444 -14.610 1.00 59.66 100 ASP A CA 1
ATOM 767 C C . ASP A 1 100 ? 25.007 -30.322 -14.812 1.00 59.66 100 ASP A C 1
ATOM 769 O O . ASP A 1 100 ? 24.973 -31.523 -14.548 1.00 59.66 100 ASP A O 1
ATOM 773 N N . ASN A 1 101 ? 26.115 -29.770 -15.324 1.00 51.97 101 ASN A N 1
ATOM 774 C CA . ASN A 1 101 ? 27.338 -30.530 -15.621 1.00 51.97 101 ASN A CA 1
ATOM 775 C C . ASN A 1 101 ? 27.135 -31.769 -16.516 1.00 51.97 101 ASN A C 1
ATOM 777 O O . ASN A 1 101 ? 27.843 -32.766 -16.378 1.00 51.97 101 ASN A O 1
ATOM 781 N N . ASN A 1 102 ? 26.190 -31.729 -17.459 1.00 57.22 102 ASN A N 1
ATOM 782 C CA . ASN A 1 102 ? 26.090 -32.779 -18.466 1.00 57.22 102 ASN A CA 1
ATOM 783 C C . ASN A 1 102 ? 26.834 -32.348 -19.746 1.00 57.22 102 ASN A C 1
ATOM 785 O O . ASN A 1 102 ? 26.252 -31.611 -20.543 1.00 57.22 102 ASN A O 1
ATOM 789 N N . PRO A 1 103 ? 28.076 -32.814 -19.991 1.00 54.50 103 PRO A N 1
ATOM 790 C CA . PRO A 1 103 ? 28.846 -32.462 -21.188 1.00 54.50 103 PRO A CA 1
ATOM 791 C C . PRO A 1 103 ? 28.206 -32.960 -22.495 1.00 54.50 103 PRO A C 1
ATOM 793 O O . PRO A 1 103 ? 28.640 -32.570 -23.575 1.00 54.50 103 PRO A O 1
ATOM 796 N N . LEU A 1 104 ? 27.165 -33.802 -22.418 1.00 55.47 104 LEU A N 1
ATOM 797 C CA . LEU A 1 104 ? 26.349 -34.211 -23.564 1.00 55.47 104 LEU A CA 1
ATOM 798 C C . LEU A 1 104 ? 25.265 -33.181 -23.921 1.00 55.47 104 LEU A C 1
ATOM 800 O O . LEU A 1 104 ? 24.642 -33.308 -24.977 1.00 55.47 104 LEU A O 1
ATOM 804 N N . LYS A 1 105 ? 24.991 -32.187 -23.062 1.00 67.31 105 LYS A N 1
ATOM 805 C CA . LYS A 1 105 ? 24.029 -31.124 -23.370 1.00 67.31 105 LYS A CA 1
ATOM 806 C C . LYS A 1 105 ? 24.700 -30.088 -24.292 1.00 67.31 105 LYS A C 1
ATOM 808 O O . LYS A 1 105 ? 25.760 -29.573 -23.961 1.00 67.31 105 LYS A O 1
ATOM 813 N N . PRO A 1 106 ? 24.120 -29.783 -25.461 1.00 74.56 106 PRO A N 1
ATOM 814 C CA . PRO A 1 106 ? 24.693 -28.823 -26.400 1.00 74.56 106 PRO A CA 1
ATOM 815 C C . PRO A 1 106 ? 24.591 -27.375 -25.899 1.00 74.56 106 PRO A C 1
ATOM 817 O O . PRO A 1 106 ? 23.657 -27.030 -25.172 1.00 74.56 106 PRO A O 1
ATOM 820 N N . LEU A 1 107 ? 25.496 -26.505 -26.367 1.00 89.81 107 LEU A N 1
ATOM 821 C CA . LEU A 1 107 ? 25.307 -25.052 -26.295 1.00 89.81 107 LEU A CA 1
ATOM 822 C C . LEU A 1 107 ? 23.956 -24.705 -26.941 1.00 89.81 107 LEU A C 1
ATOM 824 O O . LEU A 1 107 ? 23.653 -25.174 -28.045 1.00 89.81 107 LEU A O 1
ATOM 828 N N . LYS A 1 108 ? 23.145 -23.888 -26.263 1.00 92.38 108 LYS A N 1
ATOM 829 C CA . LYS A 1 108 ? 21.809 -23.499 -26.740 1.00 92.38 108 LYS A CA 1
ATOM 830 C C . LYS A 1 108 ? 21.556 -22.015 -26.493 1.00 92.38 108 LYS A C 1
ATOM 832 O O . LYS A 1 108 ? 21.864 -21.503 -25.425 1.00 92.38 108 LYS A O 1
ATOM 837 N N . LEU A 1 109 ? 20.950 -21.333 -27.459 1.00 95.00 109 LEU A N 1
ATOM 838 C CA . LEU A 1 109 ? 20.401 -19.985 -27.305 1.00 95.00 109 LEU A CA 1
ATOM 839 C C . LEU A 1 109 ? 18.885 -20.077 -27.443 1.00 95.00 109 LEU A C 1
ATOM 841 O O . LEU A 1 109 ? 18.388 -20.617 -28.430 1.00 95.00 109 LEU A O 1
ATOM 845 N N . VAL A 1 110 ? 18.164 -19.532 -26.472 1.00 96.31 110 VAL A N 1
ATOM 846 C CA . VAL A 1 110 ? 16.711 -19.350 -26.500 1.00 96.31 110 VAL A CA 1
ATOM 847 C C . VAL A 1 110 ? 16.424 -17.866 -26.407 1.00 96.31 110 VAL A C 1
ATOM 849 O O . VAL A 1 110 ? 17.069 -17.158 -25.639 1.00 96.31 110 VAL A O 1
ATOM 852 N N . ILE A 1 111 ? 15.453 -17.384 -27.167 1.00 96.19 111 ILE A N 1
ATOM 853 C CA . ILE A 1 111 ? 14.935 -16.031 -27.001 1.00 96.19 111 ILE A CA 1
ATOM 854 C C . ILE A 1 111 ? 13.463 -16.066 -26.617 1.00 96.19 111 ILE A C 1
ATOM 856 O O . ILE A 1 111 ? 12.703 -16.872 -27.151 1.00 96.19 111 ILE A O 1
ATOM 860 N N . ASP A 1 112 ? 13.070 -15.152 -25.734 1.00 95.81 112 ASP A N 1
ATOM 861 C CA . ASP A 1 112 ? 11.674 -14.774 -25.522 1.00 95.81 112 ASP A CA 1
ATOM 862 C C . ASP A 1 112 ? 11.361 -13.586 -26.449 1.00 95.81 112 ASP A C 1
ATOM 864 O O . ASP A 1 112 ? 11.848 -12.478 -26.194 1.00 95.81 112 ASP A O 1
ATOM 868 N N . PRO A 1 113 ? 10.674 -13.785 -27.590 1.00 95.00 113 PRO A N 1
ATOM 869 C CA . PRO A 1 113 ? 10.469 -12.738 -28.584 1.00 95.00 113 PRO A CA 1
ATOM 870 C C . PRO A 1 113 ? 9.348 -11.763 -28.197 1.00 95.00 113 PRO A C 1
ATOM 872 O O . PRO A 1 113 ? 8.355 -12.136 -27.577 1.00 95.00 113 PRO A O 1
ATOM 875 N N . LEU A 1 114 ? 9.438 -10.516 -28.672 1.00 92.81 114 LEU A N 1
ATOM 876 C CA . LEU A 1 114 ? 8.250 -9.667 -28.787 1.00 92.81 114 LEU A CA 1
ATOM 877 C C . LEU A 1 114 ? 7.209 -10.356 -29.677 1.00 92.81 114 LEU A C 1
ATOM 879 O O . LEU A 1 114 ? 7.548 -10.935 -30.711 1.00 92.81 114 LEU A O 1
ATOM 883 N N . ASN A 1 115 ? 5.934 -10.255 -29.315 1.00 93.69 115 ASN A N 1
ATOM 884 C CA . ASN A 1 115 ? 4.865 -10.730 -30.184 1.00 93.69 115 ASN A CA 1
ATOM 885 C C . ASN A 1 115 ? 4.644 -9.769 -31.375 1.00 93.69 115 ASN A C 1
ATOM 887 O O . ASN A 1 115 ? 5.240 -8.689 -31.471 1.00 93.69 115 ASN A O 1
ATOM 891 N N . LEU A 1 116 ? 3.799 -10.181 -32.328 1.00 93.88 116 LEU A N 1
ATOM 892 C CA . LEU A 1 116 ? 3.547 -9.406 -33.547 1.00 93.88 116 LEU A CA 1
ATOM 893 C C . LEU A 1 116 ? 2.998 -8.005 -33.254 1.00 93.88 116 LEU A C 1
ATOM 895 O O . LEU A 1 116 ? 3.416 -7.053 -33.912 1.00 93.88 116 LEU A O 1
ATOM 899 N N . ASP A 1 117 ? 2.101 -7.874 -32.282 1.00 91.44 117 ASP A N 1
ATOM 900 C CA . ASP A 1 117 ? 1.443 -6.607 -31.963 1.00 91.44 117 ASP A CA 1
ATOM 901 C C . ASP A 1 117 ? 2.390 -5.653 -31.233 1.00 91.44 117 ASP A C 1
ATOM 903 O O . ASP A 1 117 ? 2.462 -4.469 -31.566 1.00 91.44 117 ASP A O 1
ATOM 907 N N . GLU A 1 118 ? 3.201 -6.177 -30.312 1.00 90.06 118 GLU A N 1
ATOM 908 C CA . GLU A 1 118 ? 4.270 -5.436 -29.642 1.00 90.06 118 GLU A CA 1
ATOM 909 C C . GLU A 1 118 ? 5.265 -4.866 -30.661 1.00 90.06 118 GLU A C 1
ATOM 911 O O . GLU A 1 118 ? 5.584 -3.676 -30.624 1.00 90.06 118 GLU A O 1
ATOM 916 N N . MET A 1 119 ? 5.712 -5.676 -31.627 1.00 92.75 119 MET A N 1
ATOM 917 C CA . MET A 1 119 ? 6.657 -5.205 -32.640 1.00 92.75 119 MET A CA 1
ATOM 918 C C . MET A 1 119 ? 6.007 -4.248 -33.653 1.00 92.75 119 MET A C 1
ATOM 920 O O . MET A 1 119 ? 6.629 -3.259 -34.045 1.00 92.75 119 MET A O 1
ATOM 924 N N . ARG A 1 120 ? 4.746 -4.472 -34.053 1.00 94.31 120 ARG A N 1
ATOM 925 C CA . ARG A 1 120 ? 3.981 -3.507 -34.869 1.00 94.31 120 ARG A CA 1
ATOM 926 C C . ARG A 1 120 ? 3.884 -2.154 -34.174 1.00 94.31 120 ARG A C 1
ATOM 928 O O . ARG A 1 120 ? 4.095 -1.126 -34.817 1.00 94.31 120 ARG A O 1
ATOM 935 N N . LYS A 1 121 ? 3.628 -2.155 -32.865 1.00 88.50 121 LYS A N 1
ATOM 936 C CA . LYS A 1 121 ? 3.573 -0.943 -32.048 1.00 88.50 121 LYS A CA 1
ATOM 937 C C . LYS A 1 121 ? 4.915 -0.214 -32.044 1.00 88.50 121 LYS A C 1
ATOM 939 O O . LYS A 1 121 ? 4.937 0.983 -32.310 1.00 88.50 121 LYS A O 1
ATOM 944 N N . GLU A 1 122 ? 6.034 -0.909 -31.838 1.00 89.12 122 GLU A N 1
ATOM 945 C CA . GLU A 1 122 ? 7.371 -0.294 -31.909 1.00 89.12 122 GLU A CA 1
ATOM 946 C C . GLU A 1 122 ? 7.678 0.300 -33.302 1.00 89.12 122 GLU A C 1
ATOM 948 O O . GLU A 1 122 ? 8.207 1.412 -33.395 1.00 89.12 122 GLU A O 1
ATOM 953 N N . ILE A 1 123 ? 7.283 -0.372 -34.395 1.00 93.44 123 ILE A N 1
ATOM 954 C CA . ILE A 1 123 ? 7.421 0.172 -35.761 1.00 93.44 123 ILE A CA 1
ATOM 955 C C . ILE A 1 123 ? 6.551 1.415 -35.959 1.00 93.44 123 ILE A C 1
ATOM 957 O O . ILE A 1 123 ? 7.054 2.410 -36.476 1.00 93.44 123 ILE A O 1
ATOM 961 N N . SER A 1 124 ? 5.286 1.391 -35.531 1.00 90.75 124 SER A N 1
ATOM 962 C CA . SER A 1 124 ? 4.387 2.552 -35.612 1.00 90.75 124 SER A CA 1
ATOM 963 C C . SER A 1 124 ? 4.950 3.742 -34.842 1.00 90.75 124 SER A C 1
ATOM 965 O O . SER A 1 124 ? 4.951 4.874 -35.334 1.00 90.75 124 SER A O 1
ATOM 967 N N . ILE A 1 125 ? 5.511 3.483 -33.654 1.00 85.44 125 ILE A N 1
ATOM 968 C CA . ILE A 1 125 ? 6.128 4.521 -32.833 1.00 85.44 125 ILE A CA 1
ATOM 969 C C . ILE A 1 125 ? 7.277 5.195 -33.578 1.00 85.44 125 ILE A C 1
ATOM 971 O O . ILE A 1 125 ? 7.329 6.429 -33.645 1.00 85.44 125 ILE A O 1
ATOM 975 N N . TYR A 1 126 ? 8.157 4.392 -34.169 1.00 88.81 126 TYR A N 1
ATOM 976 C CA . TYR A 1 126 ? 9.280 4.877 -34.957 1.00 88.81 126 TYR A CA 1
ATOM 977 C C . TYR A 1 126 ? 8.842 5.608 -36.238 1.00 88.81 126 TYR A C 1
ATOM 979 O O . TYR A 1 126 ? 9.371 6.679 -36.547 1.00 88.81 126 TYR A O 1
ATOM 987 N N . ALA A 1 127 ? 7.851 5.073 -36.956 1.00 90.75 127 ALA A N 1
ATOM 988 C CA . ALA A 1 127 ? 7.327 5.640 -38.195 1.00 90.75 127 ALA A CA 1
ATOM 989 C C . ALA A 1 127 ? 6.795 7.064 -37.989 1.00 90.75 127 ALA A C 1
ATOM 991 O O . ALA A 1 127 ? 7.184 7.983 -38.710 1.00 90.75 127 ALA A O 1
ATOM 992 N N . GLU A 1 128 ? 5.973 7.272 -36.958 1.00 85.69 128 GLU A N 1
ATOM 993 C CA . GLU A 1 128 ? 5.430 8.589 -36.617 1.00 85.69 128 GLU A CA 1
ATOM 994 C C . GLU A 1 128 ? 6.506 9.611 -36.253 1.00 85.69 128 GLU A C 1
ATOM 996 O O . GLU A 1 128 ? 6.391 10.790 -36.600 1.00 85.69 128 GLU A O 1
ATOM 1001 N N . MET A 1 129 ? 7.560 9.179 -35.556 1.00 82.50 129 MET A N 1
ATOM 1002 C CA . MET A 1 129 ? 8.676 10.059 -35.209 1.00 82.50 129 MET A CA 1
ATOM 1003 C C . MET A 1 129 ? 9.412 10.544 -36.457 1.00 82.50 129 MET A C 1
ATOM 1005 O O . MET A 1 129 ? 9.629 11.748 -36.617 1.00 82.50 129 MET A O 1
ATOM 1009 N N . GLU A 1 130 ? 9.776 9.623 -37.351 1.00 85.75 130 GLU A N 1
ATOM 1010 C CA . GLU A 1 130 ? 10.448 9.973 -38.604 1.00 85.75 130 GLU A CA 1
ATOM 1011 C C . GLU A 1 130 ? 9.538 10.810 -39.505 1.00 85.75 130 GLU A C 1
ATOM 1013 O O . GLU A 1 130 ? 9.994 11.785 -40.097 1.00 85.75 130 GLU A O 1
ATOM 1018 N N . TRP A 1 131 ? 8.242 10.509 -39.553 1.00 86.19 131 TRP A N 1
ATOM 1019 C CA . TRP A 1 131 ? 7.253 11.294 -40.285 1.00 86.19 131 TRP A CA 1
ATOM 1020 C C . TRP A 1 131 ? 7.195 12.753 -39.813 1.00 86.19 131 TRP A C 1
ATOM 1022 O O . TRP A 1 131 ? 7.414 13.677 -40.602 1.00 86.19 131 TRP A O 1
ATOM 1032 N N . LYS A 1 132 ? 6.991 12.981 -38.506 1.00 78.94 132 LYS A N 1
ATOM 1033 C CA . LYS A 1 132 ? 6.915 14.331 -37.913 1.00 78.94 132 LYS A CA 1
ATOM 1034 C C . LYS A 1 132 ? 8.201 15.133 -38.118 1.00 78.94 132 LYS A C 1
ATOM 1036 O O . LYS A 1 132 ? 8.136 16.329 -38.412 1.00 78.94 132 LYS A O 1
ATOM 1041 N N . ARG A 1 133 ? 9.363 14.476 -38.010 1.00 77.88 133 ARG A N 1
ATOM 1042 C CA . ARG A 1 133 ? 10.685 15.078 -38.256 1.00 77.88 133 ARG A CA 1
ATOM 1043 C C . ARG A 1 133 ? 10.826 15.631 -39.678 1.00 77.88 133 ARG A C 1
ATOM 1045 O O . ARG A 1 133 ? 11.557 16.597 -39.864 1.00 77.88 133 ARG A O 1
ATOM 1052 N N . HIS A 1 134 ? 10.144 15.036 -40.657 1.00 76.44 134 HIS A N 1
ATOM 1053 C CA . HIS A 1 134 ? 10.253 15.413 -42.070 1.00 76.44 134 HIS A CA 1
ATOM 1054 C C . HIS A 1 134 ? 9.116 16.308 -42.576 1.00 76.44 134 HIS A C 1
ATOM 1056 O O . HIS A 1 134 ? 9.276 16.926 -43.624 1.00 76.44 134 HIS A O 1
ATOM 1062 N N . GLN A 1 135 ? 8.001 16.413 -41.847 1.00 69.56 135 GLN A N 1
ATOM 1063 C CA . GLN A 1 135 ? 6.925 17.360 -42.167 1.00 69.56 135 GLN A CA 1
ATOM 1064 C C . GLN A 1 135 ? 7.086 18.739 -4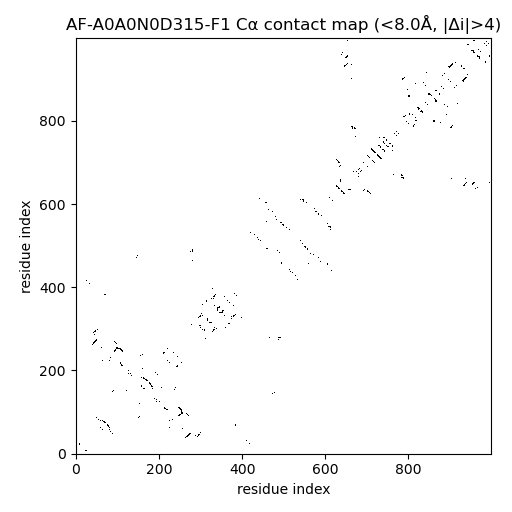1.505 1.00 69.56 135 GLN A C 1
ATOM 1066 O O . GLN A 1 135 ? 6.534 19.722 -41.992 1.00 69.56 135 GLN A O 1
ATOM 1071 N N . SER A 1 136 ? 7.842 18.837 -40.409 1.00 57.47 136 SER A N 1
ATOM 1072 C CA . SER A 1 136 ? 8.032 20.094 -39.671 1.00 57.47 136 SER A CA 1
ATOM 1073 C C . SER A 1 136 ? 9.236 20.879 -40.213 1.00 57.47 136 SER A C 1
ATOM 1075 O O . SER A 1 136 ? 10.286 20.284 -40.459 1.00 57.47 136 SER A O 1
ATOM 1077 N N . GLN A 1 137 ? 9.138 22.212 -40.348 1.00 47.97 137 GLN A N 1
ATOM 1078 C CA . GLN A 1 137 ? 10.320 23.066 -40.569 1.00 47.97 137 GLN A CA 1
ATOM 1079 C C . GLN A 1 137 ? 11.378 22.794 -39.480 1.00 47.97 137 GLN A C 1
ATOM 1081 O O . GLN A 1 137 ? 10.998 22.494 -38.342 1.00 47.97 137 GLN A O 1
ATOM 1086 N N . PRO A 1 138 ? 12.688 22.872 -39.793 1.00 43.31 138 PRO A N 1
ATOM 1087 C CA . PRO A 1 138 ? 13.745 22.520 -38.853 1.00 43.31 138 PRO A CA 1
ATOM 1088 C C . PRO A 1 138 ? 13.657 23.418 -37.618 1.00 43.31 138 PRO A C 1
ATOM 1090 O O . PRO A 1 138 ? 14.045 24.582 -37.645 1.00 43.31 138 PRO A O 1
ATOM 1093 N N . ARG A 1 139 ? 13.124 22.882 -36.519 1.00 45.38 139 ARG A N 1
ATOM 1094 C CA . ARG A 1 139 ? 13.214 23.539 -35.219 1.00 45.38 139 ARG A CA 1
ATOM 1095 C C . ARG A 1 139 ? 14.664 23.486 -34.761 1.00 45.38 139 ARG A C 1
ATOM 1097 O O . ARG A 1 139 ? 15.315 22.452 -34.904 1.00 45.38 139 ARG A O 1
ATOM 1104 N N . ASN A 1 140 ? 15.129 24.572 -34.150 1.00 40.16 140 ASN A N 1
ATOM 1105 C CA . ASN A 1 140 ? 16.300 24.556 -33.281 1.00 40.16 140 ASN A CA 1
ATOM 1106 C C . ASN A 1 140 ? 16.008 23.589 -32.126 1.00 40.16 140 ASN A C 1
ATOM 1108 O O . ASN A 1 140 ? 15.462 23.982 -31.099 1.00 40.16 140 ASN A O 1
ATOM 1112 N N . SER A 1 141 ? 16.283 22.300 -32.322 1.00 40.91 141 SER A N 1
ATOM 1113 C CA . SER A 1 141 ? 16.221 21.310 -31.257 1.00 40.91 141 SER A CA 1
ATOM 1114 C C . SER A 1 141 ? 17.222 21.728 -30.188 1.00 40.91 141 SER A C 1
ATOM 1116 O O . SER A 1 141 ? 18.416 21.855 -30.481 1.00 40.91 141 SER A O 1
ATOM 1118 N N . VAL A 1 142 ? 16.748 21.933 -28.961 1.00 40.28 142 VAL A N 1
ATOM 1119 C CA . VAL A 1 142 ? 17.618 21.931 -27.784 1.00 40.28 142 VAL A CA 1
ATOM 1120 C C . VAL A 1 142 ? 18.418 20.627 -27.857 1.00 40.28 142 VAL A C 1
ATOM 1122 O O . VAL A 1 142 ? 17.835 19.556 -28.010 1.00 40.28 142 VAL A O 1
ATOM 1125 N N . LYS A 1 143 ? 19.751 20.726 -27.863 1.00 36.84 143 LYS A N 1
ATOM 1126 C CA . LYS A 1 143 ? 20.676 19.627 -28.206 1.00 36.84 143 LYS A CA 1
ATOM 1127 C C . LYS A 1 143 ? 20.589 18.394 -27.286 1.00 36.84 143 LYS A C 1
ATOM 1129 O O . LYS A 1 143 ? 21.200 17.383 -27.617 1.00 36.84 143 LYS A O 1
ATOM 1134 N N . ASP A 1 144 ? 19.809 18.454 -26.208 1.00 38.16 144 ASP A N 1
ATOM 1135 C CA . ASP A 1 144 ? 19.800 17.465 -25.124 1.00 38.16 144 ASP A CA 1
ATOM 1136 C C . ASP A 1 144 ? 18.517 16.616 -25.017 1.00 38.16 144 ASP A C 1
ATOM 1138 O O . ASP A 1 144 ? 18.383 15.815 -24.089 1.00 38.16 144 ASP A O 1
ATOM 1142 N N . GLU A 1 145 ? 17.559 16.728 -25.946 1.00 52.31 145 GLU A N 1
ATOM 1143 C CA . GLU A 1 145 ? 16.385 15.841 -25.938 1.00 52.31 145 GLU A CA 1
ATOM 1144 C C . GLU A 1 145 ? 16.707 14.484 -26.588 1.00 52.31 145 GLU A C 1
ATOM 1146 O O . GLU A 1 145 ? 16.821 14.362 -27.808 1.00 52.31 145 GLU A O 1
ATOM 1151 N N . ALA A 1 146 ? 16.842 13.438 -25.761 1.00 52.38 146 ALA A N 1
ATOM 1152 C CA . ALA A 1 146 ? 16.945 12.051 -26.223 1.00 52.38 146 ALA A CA 1
ATOM 1153 C C . ALA A 1 146 ? 15.708 11.651 -27.053 1.00 52.38 146 ALA A C 1
ATOM 1155 O O . ALA A 1 146 ? 14.648 12.249 -26.908 1.00 52.38 146 ALA A O 1
ATOM 1156 N N . GLU A 1 147 ? 15.791 10.626 -27.899 1.00 64.31 147 GLU A N 1
ATOM 1157 C CA . GLU A 1 147 ? 14.647 10.205 -28.717 1.00 64.31 147 GLU A CA 1
ATOM 1158 C C . GLU A 1 147 ? 13.692 9.233 -27.977 1.00 64.31 147 GLU A C 1
ATOM 1160 O O . GLU A 1 147 ? 14.154 8.402 -27.198 1.00 64.31 147 GLU A O 1
ATOM 1165 N N . PRO A 1 148 ? 12.366 9.288 -28.230 1.00 60.81 148 PRO A N 1
ATOM 1166 C CA . PRO A 1 148 ? 11.358 8.437 -27.577 1.00 60.81 148 PRO A CA 1
ATOM 1167 C C . PRO A 1 148 ? 11.493 6.929 -27.779 1.00 60.81 148 PRO A C 1
ATOM 1169 O O . PRO A 1 148 ? 11.141 6.132 -26.911 1.00 60.81 148 PRO A O 1
ATOM 1172 N N . THR A 1 149 ? 11.930 6.523 -28.966 1.00 66.88 149 THR A N 1
ATOM 1173 C CA . THR A 1 149 ? 12.264 5.127 -29.237 1.00 66.88 149 THR A CA 1
ATOM 1174 C C . THR A 1 149 ? 13.725 4.953 -28.871 1.00 66.88 149 THR A C 1
ATOM 1176 O O . THR A 1 149 ? 14.554 5.722 -29.365 1.00 66.88 149 THR A O 1
ATOM 1179 N N . ALA A 1 150 ? 14.046 3.964 -28.034 1.00 72.31 150 ALA A N 1
ATOM 1180 C CA . ALA A 1 150 ? 15.427 3.664 -27.671 1.00 72.31 150 ALA A CA 1
ATOM 1181 C C . ALA A 1 150 ? 16.278 3.516 -28.945 1.00 72.31 150 ALA A C 1
ATOM 1183 O O . ALA A 1 150 ? 15.854 2.869 -29.907 1.00 72.31 150 ALA A O 1
ATOM 1184 N N . ILE A 1 151 ? 17.451 4.155 -28.984 1.00 75.75 151 ILE A N 1
ATOM 1185 C CA . ILE A 1 151 ? 18.280 4.257 -30.197 1.00 75.75 151 ILE A CA 1
ATOM 1186 C C . ILE A 1 151 ? 18.635 2.874 -30.771 1.00 75.75 151 ILE A C 1
ATOM 1188 O O . ILE A 1 151 ? 18.778 2.703 -31.982 1.00 75.75 151 ILE A O 1
ATOM 1192 N N . GLU A 1 152 ? 18.704 1.874 -29.898 1.00 80.25 152 GLU A N 1
ATOM 1193 C CA . GLU A 1 152 ? 18.908 0.464 -30.195 1.00 80.25 152 GLU A CA 1
ATOM 1194 C C . GLU A 1 152 ? 17.735 -0.134 -30.974 1.00 80.25 152 GLU A C 1
ATOM 1196 O O . GLU A 1 152 ? 17.947 -0.762 -32.011 1.00 80.25 152 GLU A O 1
ATOM 1201 N N . ILE A 1 153 ? 16.501 0.119 -30.529 1.00 84.94 153 ILE A N 1
ATOM 1202 C CA . ILE A 1 153 ? 15.277 -0.344 -31.198 1.00 84.94 153 ILE A CA 1
ATOM 1203 C C . ILE A 1 153 ? 15.143 0.340 -32.559 1.00 84.94 153 ILE A C 1
ATOM 1205 O O . ILE A 1 153 ? 14.842 -0.314 -33.555 1.00 84.94 153 ILE A O 1
ATOM 1209 N N . GLN A 1 154 ? 15.451 1.636 -32.657 1.00 87.62 154 GLN A N 1
ATOM 1210 C CA . GLN A 1 154 ? 15.421 2.318 -33.951 1.00 87.62 154 GLN A CA 1
ATOM 1211 C C . GLN A 1 154 ? 16.427 1.724 -34.944 1.00 87.62 154 GLN A C 1
ATOM 1213 O O . GLN A 1 154 ? 16.113 1.539 -36.120 1.00 87.62 154 GLN A O 1
ATOM 1218 N N . ARG A 1 155 ? 17.643 1.409 -34.475 1.00 89.00 155 ARG A N 1
ATOM 1219 C CA . ARG A 1 155 ? 18.678 0.739 -35.275 1.00 89.00 155 ARG A CA 1
ATOM 1220 C C . ARG A 1 155 ? 18.188 -0.623 -35.767 1.00 89.00 155 ARG A C 1
ATOM 1222 O O . ARG A 1 155 ? 18.376 -0.934 -36.943 1.00 89.00 155 ARG A O 1
ATOM 1229 N N . VAL A 1 156 ? 17.533 -1.395 -34.899 1.00 91.69 156 VAL A N 1
ATOM 1230 C CA . VAL A 1 156 ? 16.897 -2.668 -35.265 1.00 91.69 156 VAL A CA 1
ATOM 1231 C C . VAL A 1 156 ? 15.848 -2.446 -36.352 1.00 91.69 156 VAL A C 1
ATOM 1233 O O . VAL A 1 156 ? 15.944 -3.075 -37.402 1.00 91.69 156 VAL A O 1
ATOM 1236 N N . ILE A 1 157 ? 14.901 -1.521 -36.165 1.00 93.88 157 ILE A N 1
ATOM 1237 C CA . ILE A 1 157 ? 13.826 -1.265 -37.138 1.00 93.88 157 ILE A CA 1
ATOM 1238 C C . ILE A 1 157 ? 14.402 -0.840 -38.494 1.00 93.88 157 ILE A C 1
ATOM 1240 O O . ILE A 1 157 ? 13.978 -1.348 -39.535 1.00 93.88 157 ILE A O 1
ATOM 1244 N N . ARG A 1 158 ? 15.416 0.035 -38.518 1.00 93.62 158 ARG A N 1
ATOM 1245 C CA . ARG A 1 158 ? 16.092 0.434 -39.765 1.00 93.62 158 ARG A CA 1
ATOM 1246 C C . ARG A 1 158 ? 16.716 -0.753 -40.489 1.00 93.62 158 ARG A C 1
ATOM 1248 O O . ARG A 1 158 ? 16.585 -0.855 -41.705 1.00 93.62 158 ARG A O 1
ATOM 1255 N N . ASN A 1 159 ? 17.360 -1.663 -39.767 1.00 94.12 159 ASN A N 1
ATOM 1256 C CA . ASN A 1 159 ? 17.954 -2.855 -40.369 1.00 94.12 159 ASN A CA 1
ATOM 1257 C C . ASN A 1 159 ? 16.894 -3.867 -40.817 1.00 94.12 159 ASN A C 1
ATOM 1259 O O . ASN A 1 159 ? 16.982 -4.367 -41.935 1.00 94.12 159 ASN A O 1
ATOM 1263 N N . MET A 1 160 ? 15.846 -4.098 -40.020 1.00 95.31 160 MET A N 1
ATOM 1264 C CA . MET A 1 160 ? 14.730 -4.973 -40.396 1.00 95.31 160 MET A CA 1
ATOM 1265 C C . MET A 1 160 ? 14.032 -4.491 -41.675 1.00 95.31 160 MET A C 1
ATOM 1267 O O . MET A 1 160 ? 13.608 -5.308 -42.485 1.00 95.31 160 MET A O 1
ATOM 1271 N N . THR A 1 161 ? 13.938 -3.173 -41.877 1.00 95.31 161 THR A N 1
ATOM 1272 C CA . THR A 1 161 ? 13.263 -2.541 -43.026 1.00 95.31 161 THR A CA 1
ATOM 1273 C C . THR A 1 161 ? 14.189 -2.243 -44.212 1.00 95.31 161 THR A C 1
ATOM 1275 O O . THR A 1 161 ? 13.745 -1.692 -45.226 1.00 95.31 161 THR A O 1
ATOM 1278 N N . ASN A 1 162 ? 15.471 -2.623 -44.132 1.00 93.00 162 ASN A N 1
ATOM 1279 C CA . ASN A 1 162 ? 16.511 -2.303 -45.119 1.00 93.00 162 ASN A CA 1
ATOM 1280 C C . ASN A 1 162 ? 16.661 -0.789 -45.386 1.00 93.00 162 ASN A C 1
ATOM 1282 O O . ASN A 1 162 ? 16.908 -0.365 -46.517 1.00 93.00 162 ASN A O 1
ATOM 1286 N N . TYR A 1 163 ? 16.504 0.027 -44.344 1.00 94.25 163 TYR A N 1
ATOM 1287 C CA . TYR A 1 163 ? 16.801 1.463 -44.323 1.00 94.25 163 TYR A CA 1
ATOM 1288 C C . TYR A 1 163 ? 18.028 1.794 -43.461 1.00 94.25 163 TYR A C 1
ATOM 1290 O O . TYR A 1 163 ? 18.127 2.878 -42.885 1.00 94.25 163 TYR A O 1
ATOM 1298 N N . THR A 1 164 ? 18.973 0.857 -43.394 1.00 90.50 164 THR A N 1
ATOM 1299 C CA . THR A 1 164 ? 20.248 0.977 -42.683 1.00 90.50 164 THR A CA 1
ATOM 1300 C C . THR A 1 164 ? 21.012 2.241 -43.076 1.00 90.50 164 THR A C 1
ATOM 1302 O O . THR A 1 164 ? 21.173 2.558 -44.255 1.00 90.50 164 THR A O 1
ATOM 1305 N N . GLU A 1 165 ? 21.514 2.961 -42.077 1.00 88.44 165 GLU A N 1
ATOM 1306 C CA . GLU A 1 165 ? 22.403 4.103 -42.283 1.00 88.44 165 GLU A CA 1
ATOM 1307 C C . GLU A 1 165 ? 23.779 3.634 -42.764 1.00 88.44 165 GLU A C 1
ATOM 1309 O O . GLU A 1 165 ? 24.306 2.629 -42.287 1.00 88.44 165 GLU A O 1
ATOM 1314 N N . TYR A 1 166 ? 24.389 4.379 -43.682 1.00 87.31 166 TYR A N 1
ATOM 1315 C CA . TYR A 1 166 ? 25.731 4.076 -44.178 1.00 87.31 166 TYR A CA 1
ATOM 1316 C C . TYR A 1 166 ? 26.550 5.350 -44.367 1.00 87.31 166 TYR A C 1
ATOM 1318 O O . TYR A 1 166 ? 26.011 6.440 -44.561 1.00 87.31 166 TYR A O 1
ATOM 1326 N N . GLN A 1 167 ? 27.872 5.227 -44.301 1.00 87.94 167 GLN A N 1
ATOM 1327 C CA . GLN A 1 167 ? 28.785 6.353 -44.479 1.00 87.94 167 GLN A CA 1
ATOM 1328 C C . GLN A 1 167 ? 29.272 6.412 -45.925 1.00 87.94 167 GLN A C 1
ATOM 1330 O O . GLN A 1 167 ? 29.633 5.395 -46.512 1.00 87.94 167 GLN A O 1
ATOM 1335 N N . LYS A 1 168 ? 29.315 7.618 -46.493 1.00 88.56 168 LYS A N 1
ATOM 1336 C CA . LYS A 1 168 ? 29.996 7.899 -47.760 1.00 88.56 168 LYS A CA 1
ATOM 1337 C C . LYS A 1 168 ? 30.980 9.045 -47.574 1.00 88.56 168 LYS A C 1
ATOM 1339 O O . LYS A 1 168 ? 30.789 9.909 -46.718 1.00 88.56 168 LYS A O 1
ATOM 1344 N N . TYR A 1 169 ? 32.021 9.072 -48.390 1.00 86.56 169 TYR A N 1
ATOM 1345 C CA . TYR A 1 169 ? 32.929 10.210 -48.439 1.00 86.56 169 TYR A CA 1
ATOM 1346 C C . TYR A 1 169 ? 32.443 11.202 -49.486 1.00 86.56 169 TYR A C 1
ATOM 1348 O O . TYR A 1 169 ? 32.094 10.809 -50.598 1.00 86.56 169 TYR A O 1
ATOM 1356 N N . VAL A 1 170 ? 32.414 12.480 -49.122 1.00 83.56 170 VAL A N 1
ATOM 1357 C CA . VAL A 1 170 ? 32.094 13.574 -50.036 1.00 83.56 170 VAL A CA 1
ATOM 1358 C C . VAL A 1 170 ? 33.233 14.575 -49.981 1.00 83.56 170 VAL A C 1
ATOM 1360 O O . VAL A 1 170 ? 33.658 14.985 -48.900 1.00 83.56 170 VAL A O 1
ATOM 1363 N N . THR A 1 171 ? 33.741 14.951 -51.148 1.00 81.12 171 THR A N 1
ATOM 1364 C CA . THR A 1 171 ? 34.754 15.996 -51.262 1.00 81.12 171 THR A CA 1
ATOM 1365 C C . THR A 1 171 ? 34.042 17.338 -51.375 1.00 81.12 171 THR A C 1
ATOM 1367 O O . THR A 1 171 ? 33.316 17.574 -52.336 1.00 81.12 171 THR A O 1
ATOM 1370 N N . GLN A 1 172 ? 34.229 18.206 -50.382 1.00 77.62 172 GLN A N 1
ATOM 1371 C CA . GLN A 1 172 ? 33.796 19.605 -50.422 1.00 77.62 172 GLN A CA 1
ATOM 1372 C C . GLN A 1 172 ? 35.032 20.484 -50.253 1.00 77.62 172 GLN A C 1
ATOM 1374 O O . GLN A 1 172 ? 35.781 20.308 -49.293 1.00 77.62 172 GLN A O 1
ATOM 1379 N N . ASN A 1 173 ? 35.256 21.407 -51.193 1.00 77.69 173 ASN A N 1
ATOM 1380 C CA . ASN A 1 173 ? 36.408 22.318 -51.215 1.00 77.69 173 ASN A CA 1
ATOM 1381 C C . ASN A 1 173 ? 37.766 21.592 -51.094 1.00 77.69 173 ASN A C 1
ATOM 1383 O O . ASN A 1 173 ? 38.626 21.998 -50.323 1.00 77.69 173 ASN A O 1
ATOM 1387 N N . GLY A 1 174 ? 37.935 20.462 -51.791 1.00 78.88 174 GLY A N 1
ATOM 1388 C CA . GLY A 1 174 ? 39.165 19.656 -51.747 1.00 78.88 174 GLY A CA 1
ATOM 1389 C C . GLY A 1 174 ? 39.352 18.801 -50.484 1.00 78.88 174 GLY A C 1
ATOM 1390 O O . GLY A 1 174 ? 40.249 17.964 -50.450 1.00 78.88 174 GLY A O 1
ATOM 1391 N N . ILE A 1 175 ? 38.485 18.931 -49.472 1.00 74.69 175 ILE A N 1
ATOM 1392 C CA . ILE A 1 175 ? 38.573 18.171 -48.219 1.00 74.69 175 ILE A CA 1
ATOM 1393 C C . ILE A 1 175 ? 37.591 16.999 -48.253 1.00 74.69 175 ILE A C 1
ATOM 1395 O O . ILE A 1 175 ? 36.378 17.168 -48.415 1.00 74.69 175 ILE A O 1
ATOM 1399 N N . ARG A 1 176 ? 38.117 15.786 -48.059 1.00 82.69 176 ARG A N 1
ATOM 1400 C CA . ARG A 1 176 ? 37.329 14.553 -47.970 1.00 82.69 176 ARG A CA 1
ATOM 1401 C C . ARG A 1 176 ? 36.627 14.491 -46.610 1.00 82.69 176 ARG A C 1
ATOM 1403 O O . ARG A 1 176 ? 37.239 14.132 -45.607 1.00 82.69 176 ARG A O 1
ATOM 1410 N N . LYS A 1 177 ? 35.333 14.819 -46.563 1.00 83.12 177 LYS A N 1
ATOM 1411 C CA . LYS A 1 177 ? 34.508 14.720 -45.349 1.00 83.12 177 LYS A CA 1
ATOM 1412 C C . LYS A 1 177 ? 33.662 13.452 -45.356 1.00 83.12 177 LYS A C 1
ATOM 1414 O O . LYS A 1 177 ? 33.113 13.037 -46.377 1.00 83.12 177 LYS A O 1
ATOM 1419 N N . ARG A 1 178 ? 33.546 12.831 -44.183 1.00 82.50 178 ARG A N 1
ATOM 1420 C CA . ARG A 1 178 ? 32.664 11.685 -43.946 1.00 82.50 178 ARG A CA 1
ATOM 1421 C C . ARG A 1 178 ? 31.235 12.190 -43.761 1.00 82.50 178 ARG A C 1
ATOM 1423 O O . ARG A 1 178 ? 30.988 12.996 -42.869 1.00 82.50 178 ARG A O 1
ATOM 1430 N N . GLN A 1 179 ? 30.304 11.712 -44.581 1.00 84.62 179 GLN A N 1
ATOM 1431 C CA . GLN A 1 179 ? 28.885 12.048 -44.496 1.00 84.62 179 GLN A CA 1
ATOM 1432 C C . GLN A 1 179 ? 28.063 10.784 -44.227 1.00 84.62 179 GLN A C 1
ATOM 1434 O O . GLN A 1 179 ? 28.145 9.811 -44.978 1.00 84.62 179 GLN A O 1
ATOM 1439 N N . THR A 1 180 ? 27.239 10.810 -43.179 1.00 85.19 180 THR A N 1
ATOM 1440 C CA . THR A 1 180 ? 26.245 9.759 -42.922 1.00 85.19 180 THR A CA 1
ATOM 1441 C C . THR A 1 180 ? 25.047 9.944 -43.850 1.00 85.19 180 THR A C 1
ATOM 1443 O O . THR A 1 180 ? 24.479 11.034 -43.945 1.00 85.19 180 THR A O 1
ATOM 1446 N N . VAL A 1 181 ? 24.666 8.880 -44.551 1.00 85.62 181 VAL A N 1
ATOM 1447 C CA . VAL A 1 181 ? 23.462 8.813 -45.378 1.00 85.62 181 VAL A CA 1
ATOM 1448 C C . VAL A 1 181 ? 22.360 8.131 -44.586 1.00 85.62 181 VAL A C 1
ATOM 1450 O O . VAL A 1 181 ? 22.567 7.066 -44.012 1.00 85.62 181 VAL A O 1
ATOM 1453 N N . TYR A 1 182 ? 21.175 8.737 -44.615 1.00 86.62 182 TYR A N 1
ATOM 1454 C CA . TYR A 1 182 ? 19.979 8.256 -43.934 1.00 86.62 182 TYR A CA 1
ATOM 1455 C C . TYR A 1 182 ? 18.914 7.890 -44.983 1.00 86.62 182 TYR A C 1
ATOM 1457 O O . TYR A 1 182 ? 18.136 8.762 -45.382 1.00 86.62 182 TYR A O 1
ATOM 1465 N N . PRO A 1 183 ? 18.869 6.639 -45.483 1.00 91.25 183 PRO A N 1
ATOM 1466 C CA . PRO A 1 183 ? 17.929 6.233 -46.534 1.00 91.25 183 PRO A CA 1
ATOM 1467 C C . PRO A 1 183 ? 16.465 6.499 -46.189 1.00 91.25 183 PRO A C 1
ATOM 1469 O O . PRO A 1 183 ? 15.687 6.887 -47.062 1.00 91.25 183 PRO A O 1
ATOM 1472 N N . ILE A 1 184 ? 16.109 6.361 -44.910 1.00 90.31 184 ILE A N 1
ATOM 1473 C CA . ILE A 1 184 ? 14.745 6.579 -44.430 1.00 90.31 184 ILE A CA 1
ATOM 1474 C C . ILE A 1 184 ? 14.233 8.000 -44.701 1.00 90.31 184 ILE A C 1
ATOM 1476 O O . ILE A 1 184 ? 13.062 8.163 -45.036 1.00 90.31 184 ILE A O 1
ATOM 1480 N N . LYS A 1 185 ? 15.121 9.008 -44.707 1.00 87.50 185 LYS A N 1
ATOM 1481 C CA . LYS A 1 185 ? 14.765 10.404 -45.019 1.00 87.50 185 LYS A CA 1
ATOM 1482 C C . LYS A 1 185 ? 14.225 10.581 -46.435 1.00 87.50 185 LYS A C 1
ATOM 1484 O O . LYS A 1 185 ? 13.423 11.468 -46.679 1.00 87.50 185 LYS A O 1
ATOM 1489 N N . LYS A 1 186 ? 14.665 9.746 -47.383 1.00 86.69 186 LYS A N 1
ATOM 1490 C CA . LYS A 1 186 ? 14.136 9.733 -48.758 1.00 86.69 186 LYS A CA 1
ATOM 1491 C C . LYS A 1 186 ? 12.901 8.849 -48.905 1.00 86.69 186 LYS A C 1
ATOM 1493 O O . LYS A 1 186 ? 12.167 8.987 -49.877 1.00 86.69 186 LYS A O 1
ATOM 1498 N N . ALA A 1 187 ? 12.731 7.871 -48.019 1.00 90.12 187 ALA A N 1
ATOM 1499 C CA . ALA A 1 187 ? 11.592 6.966 -48.056 1.00 90.12 187 ALA A CA 1
ATOM 1500 C C . ALA A 1 187 ? 10.335 7.668 -47.541 1.00 90.12 187 ALA A C 1
ATOM 1502 O O . ALA A 1 187 ? 9.311 7.638 -48.211 1.00 90.12 187 ALA A O 1
ATOM 1503 N N . VAL A 1 188 ? 10.449 8.352 -46.401 1.00 91.06 188 VAL A N 1
ATOM 1504 C CA . VAL A 1 188 ? 9.333 9.029 -45.732 1.00 91.06 188 VAL A CA 1
ATOM 1505 C C . VAL A 1 188 ? 8.661 10.080 -46.622 1.00 91.06 188 VAL A C 1
ATOM 1507 O O . VAL A 1 188 ? 7.442 10.163 -46.651 1.00 91.06 188 VAL A O 1
ATOM 1510 N N . THR A 1 189 ? 9.422 10.803 -47.454 1.00 88.75 189 THR A N 1
ATOM 1511 C CA . THR A 1 189 ? 8.890 11.835 -48.366 1.00 88.75 189 THR A CA 1
ATOM 1512 C C . THR A 1 189 ? 8.004 11.285 -49.487 1.00 88.75 189 THR A C 1
ATOM 1514 O O . THR A 1 189 ? 7.432 12.066 -50.240 1.00 88.75 189 THR A O 1
ATOM 1517 N N . LYS A 1 190 ? 7.936 9.959 -49.662 1.00 91.56 190 LYS A N 1
ATOM 1518 C CA . LYS A 1 190 ? 7.124 9.317 -50.707 1.00 91.56 190 LYS A CA 1
ATOM 1519 C C . LYS A 1 190 ? 5.684 9.048 -50.282 1.00 91.56 190 LYS A C 1
ATOM 1521 O O . LYS A 1 190 ? 4.865 8.753 -51.145 1.00 91.56 190 LYS A O 1
ATOM 1526 N N . PHE A 1 191 ? 5.386 9.116 -48.989 1.00 92.69 191 PHE A N 1
ATOM 1527 C CA . PHE A 1 191 ? 4.052 8.845 -48.458 1.00 92.69 191 PHE A CA 1
ATOM 1528 C C . PHE A 1 191 ? 3.334 10.166 -48.183 1.00 92.69 191 PHE A C 1
ATOM 1530 O O . PHE A 1 191 ? 3.990 11.206 -48.073 1.00 92.69 191 PHE A O 1
ATOM 1537 N N . LYS A 1 192 ? 1.996 10.147 -48.105 1.00 88.94 192 LYS A N 1
ATOM 1538 C CA . LYS A 1 192 ? 1.180 11.336 -47.770 1.00 88.94 192 LYS A CA 1
ATOM 1539 C C . LYS A 1 192 ? 0.570 11.264 -46.375 1.00 88.94 192 LYS A C 1
ATOM 1541 O O . LYS A 1 192 ? 0.265 12.309 -45.803 1.00 88.94 192 LYS A O 1
ATOM 1546 N N . LYS A 1 193 ? 0.414 10.054 -45.840 1.00 91.50 193 LYS A N 1
ATOM 1547 C CA . LYS A 1 193 ? -0.109 9.785 -44.501 1.00 91.50 193 LYS A CA 1
ATOM 1548 C C . LYS A 1 193 ? 0.873 8.935 -43.700 1.00 91.50 193 LYS A C 1
ATOM 1550 O O . LYS A 1 193 ? 1.616 8.134 -44.268 1.00 91.50 193 LYS A O 1
ATOM 1555 N N . VAL A 1 194 ? 0.866 9.102 -42.379 1.00 90.69 194 VAL A N 1
ATOM 1556 C CA . VAL A 1 194 ? 1.774 8.362 -41.494 1.00 90.69 194 VAL A CA 1
ATOM 1557 C C . VAL A 1 194 ? 1.414 6.881 -41.436 1.00 90.69 194 VAL A C 1
ATOM 1559 O O . VAL A 1 194 ? 2.307 6.045 -41.396 1.00 90.69 194 VAL A O 1
ATOM 1562 N N . GLU A 1 195 ? 0.129 6.551 -41.537 1.00 93.75 195 GLU A N 1
ATOM 1563 C CA . GLU A 1 195 ? -0.385 5.181 -41.542 1.00 93.75 195 GLU A CA 1
ATOM 1564 C C . GLU A 1 195 ? 0.145 4.397 -42.752 1.00 93.75 195 GLU A C 1
ATOM 1566 O O . GLU A 1 195 ? 0.576 3.255 -42.613 1.00 93.75 195 GLU A O 1
ATOM 1571 N N . GLU A 1 196 ? 0.210 5.036 -43.927 1.00 94.88 196 GLU A N 1
ATOM 1572 C CA . GLU A 1 196 ? 0.786 4.446 -45.145 1.00 94.88 196 GLU A CA 1
ATOM 1573 C C . GLU A 1 196 ? 2.284 4.156 -44.970 1.00 94.88 196 GLU A C 1
ATOM 1575 O O . GLU A 1 196 ? 2.778 3.101 -45.372 1.00 94.88 196 GLU A O 1
ATOM 1580 N N . PHE A 1 197 ? 3.017 5.085 -44.347 1.00 95.62 197 PHE A N 1
ATOM 1581 C CA . PHE A 1 197 ? 4.436 4.898 -44.057 1.00 95.62 197 PHE A CA 1
ATOM 1582 C C . PHE A 1 197 ? 4.664 3.795 -43.014 1.00 95.62 197 PHE A C 1
ATOM 1584 O O . PHE A 1 197 ? 5.580 2.985 -43.172 1.00 95.62 197 PHE A O 1
ATOM 1591 N N . THR A 1 198 ? 3.821 3.727 -41.982 1.00 95.94 198 THR A N 1
ATOM 1592 C CA . THR A 1 198 ? 3.847 2.673 -40.962 1.00 95.94 198 THR A CA 1
ATOM 1593 C C . THR A 1 198 ? 3.636 1.297 -41.584 1.00 95.94 198 THR A C 1
ATOM 1595 O O . THR A 1 198 ? 4.473 0.417 -41.381 1.00 95.94 198 THR A O 1
ATOM 1598 N N . GLU A 1 199 ? 2.583 1.110 -42.386 1.00 96.56 199 GLU A N 1
ATOM 1599 C CA . GLU A 1 199 ? 2.318 -0.171 -43.056 1.00 96.56 199 GLU A CA 1
ATOM 1600 C C . GLU A 1 199 ? 3.456 -0.567 -44.000 1.00 96.56 199 GLU A C 1
ATOM 1602 O O . GLU A 1 199 ? 3.891 -1.719 -44.003 1.00 96.56 199 GLU A O 1
ATOM 1607 N N . HIS A 1 200 ? 4.043 0.398 -44.714 1.00 96.62 200 HIS A N 1
ATOM 1608 C CA . HIS A 1 200 ? 5.227 0.157 -45.538 1.00 96.62 200 HIS A CA 1
ATOM 1609 C C . HIS A 1 200 ? 6.431 -0.343 -44.723 1.00 96.62 200 HIS A C 1
ATOM 1611 O O . HIS A 1 200 ? 7.136 -1.265 -45.145 1.00 96.62 200 HIS A O 1
ATOM 1617 N N . LEU A 1 201 ? 6.693 0.227 -43.542 1.00 97.00 201 LEU A N 1
ATOM 1618 C CA . LEU A 1 201 ? 7.749 -0.281 -42.662 1.00 97.00 201 LEU A CA 1
ATOM 1619 C C . LEU A 1 201 ? 7.411 -1.681 -42.124 1.00 97.00 201 LEU A C 1
ATOM 1621 O O . LEU A 1 201 ? 8.289 -2.548 -42.100 1.00 97.00 201 LEU A O 1
ATOM 1625 N N . ILE A 1 202 ? 6.157 -1.934 -41.743 1.00 96.81 202 ILE A N 1
ATOM 1626 C CA . ILE A 1 202 ? 5.706 -3.249 -41.269 1.00 96.81 202 ILE A CA 1
ATOM 1627 C C . ILE A 1 202 ? 5.900 -4.306 -42.362 1.00 96.81 202 ILE A C 1
ATOM 1629 O O . ILE A 1 202 ? 6.517 -5.343 -42.103 1.00 96.81 202 ILE A O 1
ATOM 1633 N N . GLU A 1 203 ? 5.464 -4.043 -43.593 1.00 96.25 203 GLU A N 1
ATOM 1634 C CA . GLU A 1 203 ? 5.625 -4.963 -44.720 1.00 96.25 203 GLU A CA 1
ATOM 1635 C C . GLU A 1 203 ? 7.109 -5.281 -44.970 1.00 96.25 203 GLU A C 1
ATOM 1637 O O . GLU A 1 203 ? 7.515 -6.449 -45.034 1.00 96.25 203 GLU A O 1
ATOM 1642 N N . ARG A 1 204 ? 7.958 -4.246 -45.017 1.00 96.25 204 ARG A N 1
ATOM 1643 C CA . ARG A 1 204 ? 9.402 -4.402 -45.251 1.00 96.25 204 ARG A CA 1
ATOM 1644 C C . ARG A 1 204 ? 10.129 -5.140 -44.139 1.00 96.25 204 ARG A C 1
ATOM 1646 O O . ARG A 1 204 ? 11.111 -5.820 -44.430 1.00 96.25 204 ARG A O 1
ATOM 1653 N N . SER A 1 205 ? 9.663 -5.016 -42.898 1.00 95.75 205 SER A N 1
ATOM 1654 C CA . SER A 1 205 ? 10.267 -5.680 -41.736 1.00 95.75 205 SER A CA 1
ATOM 1655 C C . SER A 1 205 ? 10.082 -7.204 -41.734 1.00 95.75 205 SER A C 1
ATOM 1657 O O . SER A 1 205 ? 10.826 -7.913 -41.046 1.00 95.75 205 SER A O 1
ATOM 1659 N N . LYS A 1 206 ? 9.133 -7.718 -42.538 1.00 95.50 206 LYS A N 1
ATOM 1660 C CA . LYS A 1 206 ? 8.836 -9.150 -42.715 1.00 95.50 206 LYS A CA 1
ATOM 1661 C C . LYS A 1 206 ? 8.560 -9.883 -41.394 1.00 95.50 206 LYS A C 1
ATOM 1663 O O . LYS A 1 206 ? 8.981 -11.027 -41.232 1.00 95.50 206 LYS A O 1
ATOM 1668 N N . LEU A 1 207 ? 7.823 -9.254 -40.470 1.00 95.12 207 LEU A N 1
ATOM 1669 C CA . LEU A 1 207 ? 7.571 -9.786 -39.117 1.00 95.12 207 LEU A CA 1
ATOM 1670 C C . LEU A 1 207 ? 7.076 -11.240 -39.102 1.00 95.12 207 LEU A C 1
ATOM 1672 O O . LEU A 1 207 ? 7.573 -12.046 -38.328 1.00 95.12 207 LEU A O 1
ATOM 1676 N N . LYS A 1 208 ? 6.166 -11.615 -40.011 1.00 93.88 208 LYS A N 1
ATOM 1677 C CA . LYS A 1 208 ? 5.607 -12.980 -40.077 1.00 93.88 208 LYS A CA 1
ATOM 1678 C C . LYS A 1 208 ? 6.635 -14.078 -40.399 1.00 93.88 208 LYS A C 1
ATOM 1680 O O . LYS A 1 208 ? 6.343 -15.244 -40.181 1.00 93.88 208 LYS A O 1
ATOM 1685 N N . LYS A 1 209 ? 7.814 -13.732 -40.934 1.00 95.31 209 LYS A N 1
ATOM 1686 C CA . LYS A 1 209 ? 8.900 -14.693 -41.220 1.00 95.31 209 LYS A CA 1
ATOM 1687 C C . LYS A 1 209 ? 9.864 -14.874 -40.043 1.00 95.31 209 LYS A C 1
ATOM 1689 O O . LYS A 1 209 ? 10.754 -15.716 -40.107 1.00 95.31 209 LYS A O 1
ATOM 1694 N N . ARG A 1 210 ? 9.715 -14.064 -38.993 1.00 95.62 210 ARG A N 1
ATOM 1695 C CA . ARG A 1 210 ? 10.627 -13.990 -37.853 1.00 95.62 210 ARG A CA 1
ATOM 1696 C C . ARG A 1 210 ? 10.138 -14.870 -36.698 1.00 95.62 210 ARG A C 1
ATOM 1698 O O . ARG A 1 210 ? 9.751 -14.354 -35.658 1.00 95.62 210 ARG A O 1
ATOM 1705 N N . THR A 1 211 ? 10.088 -16.183 -36.915 1.00 95.19 211 THR A N 1
ATOM 1706 C CA . THR A 1 211 ? 9.483 -17.159 -35.987 1.00 95.19 211 THR A CA 1
ATOM 1707 C C . THR A 1 211 ? 10.485 -18.029 -35.227 1.00 95.19 211 THR A C 1
ATOM 1709 O O . THR A 1 211 ? 10.080 -18.785 -34.351 1.00 95.19 211 THR A O 1
ATOM 1712 N N . GLN A 1 212 ? 11.775 -17.976 -35.561 1.00 96.81 212 GLN A N 1
ATOM 1713 C CA . GLN A 1 212 ? 12.793 -18.785 -34.898 1.00 96.81 212 GLN A CA 1
ATOM 1714 C C . GLN A 1 212 ? 13.109 -18.217 -33.513 1.00 96.81 212 GLN A C 1
ATOM 1716 O O . GLN A 1 212 ? 13.476 -17.046 -33.391 1.00 96.81 212 GLN A O 1
ATOM 1721 N N . THR A 1 213 ? 13.000 -19.068 -32.494 1.00 96.69 213 THR A N 1
ATOM 1722 C CA . THR A 1 213 ? 13.242 -18.716 -31.088 1.00 96.69 213 THR A CA 1
ATOM 1723 C C . THR A 1 213 ? 14.405 -19.476 -30.456 1.00 96.69 213 THR A C 1
ATOM 1725 O O . THR A 1 213 ? 14.839 -19.114 -29.366 1.00 96.69 213 THR A O 1
ATOM 1728 N N . GLU A 1 214 ? 14.933 -20.504 -31.125 1.00 96.25 214 GLU A N 1
ATOM 1729 C CA . GLU A 1 214 ? 16.002 -21.341 -30.587 1.00 96.25 214 GLU A CA 1
ATOM 1730 C C . GLU A 1 214 ? 17.113 -21.634 -31.603 1.00 96.25 214 GLU A C 1
ATOM 1732 O O . GLU A 1 214 ? 16.874 -21.785 -32.810 1.00 96.25 214 GLU A O 1
ATOM 1737 N N . TRP A 1 215 ? 18.332 -21.770 -31.080 1.00 95.31 215 TRP A N 1
ATOM 1738 C CA . TRP A 1 215 ? 19.529 -22.212 -31.791 1.00 95.31 215 TRP A CA 1
ATOM 1739 C C . TRP A 1 215 ? 20.270 -23.238 -30.937 1.00 95.31 215 TRP A C 1
ATOM 1741 O O . TRP A 1 215 ? 20.421 -23.050 -29.731 1.00 95.31 215 TRP A O 1
ATOM 1751 N N . HIS A 1 216 ? 20.725 -24.317 -31.573 1.00 92.62 216 HIS A N 1
ATOM 1752 C CA . HIS A 1 216 ? 21.387 -25.451 -30.928 1.00 92.62 216 HIS A CA 1
ATOM 1753 C C . HIS A 1 216 ? 22.690 -25.750 -31.668 1.00 92.62 216 HIS A C 1
ATOM 1755 O O . HIS A 1 216 ? 22.682 -25.863 -32.897 1.00 92.62 216 HIS A O 1
ATOM 1761 N N . TRP A 1 217 ? 23.790 -25.912 -30.937 1.00 91.44 217 TRP A N 1
ATOM 1762 C CA . TRP A 1 217 ? 25.097 -26.250 -31.508 1.00 91.44 217 TRP A CA 1
ATOM 1763 C C . TRP A 1 217 ? 25.554 -27.623 -31.041 1.00 91.44 217 TRP A C 1
ATOM 1765 O O . TRP A 1 217 ? 25.393 -27.975 -29.884 1.00 91.44 217 TRP A O 1
ATOM 1775 N N . LYS A 1 218 ? 26.151 -28.417 -31.931 1.00 83.25 218 LYS A N 1
ATOM 1776 C CA . LYS A 1 218 ? 26.506 -29.818 -31.633 1.00 83.25 218 LYS A CA 1
ATOM 1777 C C . LYS A 1 218 ? 27.646 -29.976 -30.620 1.00 83.25 218 LYS A C 1
ATOM 1779 O O . LYS A 1 218 ? 27.815 -31.068 -30.091 1.00 83.25 218 LYS A O 1
ATOM 1784 N N . ALA A 1 219 ? 28.430 -28.925 -30.391 1.00 82.81 219 ALA A N 1
ATOM 1785 C CA . ALA A 1 219 ? 29.586 -28.927 -29.507 1.00 82.81 219 ALA A CA 1
ATOM 1786 C C . ALA A 1 219 ? 29.701 -27.593 -28.754 1.00 82.81 219 ALA A C 1
ATOM 1788 O O . ALA A 1 219 ? 29.074 -26.598 -29.119 1.00 82.81 219 ALA A O 1
ATOM 1789 N N . TYR A 1 220 ? 30.525 -27.582 -27.708 1.00 85.75 220 TYR A N 1
ATOM 1790 C CA . TYR A 1 220 ? 30.970 -26.369 -27.024 1.00 85.75 220 TYR A CA 1
ATOM 1791 C C . TYR A 1 220 ? 32.424 -26.094 -27.400 1.00 85.75 220 TYR A C 1
ATOM 1793 O O . TYR A 1 220 ? 33.354 -26.542 -26.735 1.00 85.75 220 TYR A O 1
ATOM 1801 N N . ASP A 1 221 ? 32.606 -25.424 -28.536 1.00 86.56 221 ASP A N 1
ATOM 1802 C CA . ASP A 1 221 ? 33.908 -25.137 -29.129 1.00 86.56 221 ASP A CA 1
ATOM 1803 C C . ASP A 1 221 ? 33.997 -23.698 -29.667 1.00 86.56 221 ASP A C 1
ATOM 1805 O O . ASP A 1 221 ? 33.029 -22.933 -29.689 1.00 86.56 221 ASP A O 1
ATOM 1809 N N . ILE A 1 222 ? 35.194 -23.328 -30.125 1.00 87.94 222 ILE A N 1
ATOM 1810 C CA . ILE A 1 222 ? 35.504 -21.996 -30.662 1.00 87.94 222 ILE A CA 1
ATOM 1811 C C . ILE A 1 222 ? 34.577 -21.616 -31.826 1.00 87.94 222 ILE A C 1
ATOM 1813 O O . ILE A 1 222 ? 34.219 -20.446 -31.973 1.00 87.94 222 ILE A O 1
ATOM 1817 N N . LEU A 1 223 ? 34.205 -22.576 -32.679 1.00 89.44 223 LEU A N 1
ATOM 1818 C CA . LEU A 1 223 ? 33.334 -22.325 -33.830 1.00 89.44 223 LEU A CA 1
ATOM 1819 C C . LEU A 1 223 ? 31.907 -22.019 -33.370 1.00 89.44 223 LEU A C 1
ATOM 1821 O O . LEU A 1 223 ? 31.340 -21.006 -33.772 1.00 89.44 223 LEU A O 1
ATOM 1825 N N . SER A 1 224 ? 31.379 -22.819 -32.449 1.00 91.06 224 SER A N 1
ATOM 1826 C CA . SER A 1 224 ? 30.043 -22.647 -31.878 1.00 91.06 224 SER A CA 1
ATOM 1827 C C . SER A 1 224 ? 29.922 -21.332 -31.102 1.00 91.06 224 SER A C 1
ATOM 1829 O O . SER A 1 224 ? 28.909 -20.645 -31.213 1.00 91.06 224 SER A O 1
ATOM 1831 N N . LEU A 1 225 ? 30.973 -20.908 -30.388 1.00 90.69 225 LEU A N 1
ATOM 1832 C CA . LEU A 1 225 ? 31.017 -19.604 -29.711 1.00 90.69 225 LEU A CA 1
ATOM 1833 C C . LEU A 1 225 ? 31.082 -18.416 -30.690 1.00 90.69 225 LEU A C 1
ATOM 1835 O O . LEU A 1 225 ? 30.461 -17.379 -30.443 1.00 90.69 225 LEU A O 1
ATOM 1839 N N . LYS A 1 226 ? 31.787 -18.549 -31.824 1.00 91.38 226 LYS A N 1
ATOM 1840 C CA . LYS A 1 226 ? 31.758 -17.540 -32.905 1.00 91.38 226 LYS A CA 1
ATOM 1841 C C . LYS A 1 226 ? 30.377 -17.434 -33.537 1.00 91.38 226 LYS A C 1
ATOM 1843 O O . LYS A 1 226 ? 29.912 -16.324 -33.808 1.00 91.38 226 LYS A O 1
ATOM 1848 N N . ASP A 1 227 ? 29.726 -18.569 -33.761 1.00 92.88 227 ASP A N 1
ATOM 1849 C CA . ASP A 1 227 ? 28.378 -18.617 -34.318 1.00 92.88 227 ASP A CA 1
ATOM 1850 C C . ASP A 1 227 ? 27.360 -18.019 -33.340 1.00 92.88 227 ASP A C 1
ATOM 1852 O O . ASP A 1 227 ? 26.529 -17.208 -33.755 1.00 92.88 227 ASP A O 1
ATOM 1856 N N . LEU A 1 228 ? 27.476 -18.330 -32.042 1.00 93.19 228 LEU A N 1
ATOM 1857 C CA . LEU A 1 228 ? 26.689 -17.722 -30.966 1.00 93.19 228 LEU A CA 1
ATOM 1858 C C . LEU A 1 228 ? 26.825 -16.194 -30.973 1.00 93.19 228 LEU A C 1
ATOM 1860 O O . LEU A 1 228 ? 25.825 -15.478 -31.017 1.00 93.19 228 LEU A O 1
ATOM 1864 N N . LYS A 1 229 ? 28.058 -15.678 -30.991 1.00 92.44 229 LYS A N 1
ATOM 1865 C CA . LYS A 1 229 ? 28.301 -14.234 -31.085 1.00 92.44 229 LYS A CA 1
ATOM 1866 C C . LYS A 1 229 ? 27.621 -13.636 -32.308 1.00 92.44 229 LYS A C 1
ATOM 1868 O O . LYS A 1 229 ? 26.890 -12.654 -32.202 1.00 92.44 229 LYS A O 1
ATOM 1873 N N . THR A 1 230 ? 27.836 -14.253 -33.466 1.00 92.75 230 THR A N 1
ATOM 1874 C CA . THR A 1 230 ? 27.313 -13.775 -34.748 1.00 92.75 230 THR A CA 1
ATOM 1875 C C . THR A 1 230 ? 25.788 -13.722 -34.742 1.00 92.75 230 THR A C 1
ATOM 1877 O O . THR A 1 230 ? 25.203 -12.750 -35.230 1.00 92.75 230 THR A O 1
ATOM 1880 N N . ILE A 1 231 ? 25.115 -14.734 -34.184 1.00 94.06 231 ILE A N 1
ATOM 1881 C CA . ILE A 1 231 ? 23.653 -14.732 -34.110 1.00 94.06 231 ILE A CA 1
ATOM 1882 C C . ILE A 1 231 ? 23.142 -13.672 -33.130 1.00 94.06 231 ILE A C 1
ATOM 1884 O O . ILE A 1 231 ? 22.243 -12.919 -33.506 1.00 94.06 231 ILE A O 1
ATOM 1888 N N . ILE A 1 232 ? 23.750 -13.525 -31.945 1.00 92.81 232 ILE A N 1
ATOM 1889 C CA . ILE A 1 232 ? 23.364 -12.491 -30.972 1.00 92.81 232 ILE A CA 1
ATOM 1890 C C . ILE A 1 232 ? 23.574 -11.092 -31.571 1.00 92.81 232 ILE A C 1
ATOM 1892 O O . ILE A 1 232 ? 22.681 -10.251 -31.495 1.00 92.81 232 ILE A O 1
ATOM 1896 N N . GLU A 1 233 ? 24.703 -10.829 -32.238 1.00 91.25 233 GLU A N 1
ATOM 1897 C CA . GLU A 1 233 ? 24.948 -9.555 -32.928 1.00 91.25 233 GLU A CA 1
ATOM 1898 C C . GLU A 1 233 ? 23.914 -9.296 -34.028 1.00 91.25 233 GLU A C 1
ATOM 1900 O O . GLU A 1 233 ? 23.377 -8.191 -34.140 1.00 91.25 233 GLU A O 1
ATOM 1905 N N . ASN A 1 234 ? 23.584 -10.312 -34.827 1.00 92.94 234 ASN A N 1
ATOM 1906 C CA . ASN A 1 234 ? 22.577 -10.187 -35.873 1.00 92.94 234 ASN A CA 1
ATOM 1907 C C . ASN A 1 234 ? 21.175 -9.937 -35.308 1.00 92.94 234 ASN A C 1
ATOM 1909 O O . ASN A 1 234 ? 20.417 -9.182 -35.922 1.00 92.94 234 ASN A O 1
ATOM 1913 N N . ILE A 1 235 ? 20.829 -10.517 -34.158 1.00 93.19 235 ILE A N 1
ATOM 1914 C CA . ILE A 1 235 ? 19.576 -10.242 -33.445 1.00 93.19 235 ILE A CA 1
ATOM 1915 C C . ILE A 1 235 ? 19.588 -8.808 -32.891 1.00 93.19 235 ILE A C 1
ATOM 1917 O O . ILE A 1 235 ? 18.693 -8.028 -33.218 1.00 93.19 235 ILE A O 1
ATOM 1921 N N . ASN A 1 236 ? 20.640 -8.409 -32.167 1.00 89.62 236 ASN A N 1
ATOM 1922 C CA . ASN A 1 236 ? 20.806 -7.065 -31.586 1.00 89.62 236 ASN A CA 1
ATOM 1923 C C . ASN A 1 236 ? 20.824 -5.946 -32.637 1.00 89.62 236 ASN A C 1
ATOM 1925 O O . ASN A 1 236 ? 20.488 -4.792 -32.354 1.00 89.62 236 ASN A O 1
ATOM 1929 N N . LEU A 1 237 ? 21.234 -6.273 -33.862 1.00 90.06 237 LEU A N 1
ATOM 1930 C CA . LEU A 1 237 ? 21.211 -5.371 -35.004 1.00 90.06 237 LEU A CA 1
ATOM 1931 C C . LEU A 1 237 ? 19.943 -5.513 -35.854 1.00 90.06 237 LEU A C 1
ATOM 1933 O O . LEU A 1 237 ? 19.806 -4.748 -36.796 1.00 90.06 237 LEU A O 1
ATOM 1937 N N . GLY A 1 238 ? 19.026 -6.447 -35.598 1.00 91.50 238 GLY A N 1
ATOM 1938 C CA . GLY A 1 238 ? 17.834 -6.659 -36.436 1.00 91.50 238 GLY A CA 1
ATOM 1939 C C . GLY A 1 238 ? 18.113 -7.246 -37.828 1.00 91.50 238 GLY A C 1
ATOM 1940 O O . GLY A 1 238 ? 17.255 -7.197 -38.711 1.00 91.50 238 GLY A O 1
ATOM 1941 N N . LYS A 1 239 ? 19.317 -7.787 -38.045 1.00 93.25 239 LYS A N 1
ATOM 1942 C CA . LYS A 1 239 ? 19.773 -8.389 -39.308 1.00 93.25 239 LYS A CA 1
ATOM 1943 C C . LYS A 1 239 ? 19.367 -9.856 -39.458 1.00 93.25 239 LYS A C 1
ATOM 1945 O O . LYS A 1 239 ? 19.218 -10.319 -40.590 1.00 93.25 239 LYS A O 1
ATOM 1950 N N . ALA A 1 240 ? 19.170 -10.574 -38.349 1.00 93.44 240 ALA A N 1
ATOM 1951 C CA . ALA A 1 240 ? 18.696 -11.958 -38.359 1.00 93.44 240 ALA A CA 1
ATOM 1952 C C . ALA A 1 240 ? 17.327 -12.026 -39.051 1.00 93.44 240 ALA A C 1
ATOM 1954 O O . ALA A 1 240 ? 16.394 -11.384 -38.593 1.00 93.44 240 ALA A O 1
ATOM 1955 N N . GLN A 1 241 ? 17.184 -12.746 -40.166 1.00 92.50 241 GLN A N 1
ATOM 1956 C CA . GLN A 1 241 ? 15.941 -12.728 -40.962 1.00 92.50 241 GLN A CA 1
ATOM 1957 C C . GLN A 1 241 ? 14.807 -13.559 -40.342 1.00 92.50 241 GLN A C 1
ATOM 1959 O O . GLN A 1 241 ? 13.642 -13.325 -40.654 1.00 92.50 241 GLN A O 1
ATOM 1964 N N . THR A 1 242 ? 15.153 -14.514 -39.477 1.00 94.50 242 THR A N 1
ATOM 1965 C CA . THR A 1 242 ? 14.232 -15.483 -38.867 1.00 94.50 242 THR A CA 1
ATOM 1966 C C . THR A 1 242 ? 13.923 -15.193 -37.403 1.00 94.50 242 THR A C 1
ATOM 1968 O O . THR A 1 242 ? 13.001 -15.795 -36.872 1.00 94.50 242 THR A O 1
ATOM 1971 N N . ALA A 1 243 ? 14.629 -14.265 -36.754 1.00 95.25 243 ALA A N 1
ATOM 1972 C CA . ALA A 1 243 ? 14.431 -13.941 -35.343 1.00 95.25 243 ALA A CA 1
ATOM 1973 C C . ALA A 1 243 ? 13.676 -12.618 -35.168 1.00 95.25 243 ALA A C 1
ATOM 1975 O O . ALA A 1 243 ? 13.950 -11.626 -35.862 1.00 95.25 243 ALA A O 1
ATOM 1976 N N . MET A 1 244 ? 12.725 -12.605 -34.238 1.00 95.44 244 MET A N 1
ATOM 1977 C CA . MET A 1 244 ? 12.079 -11.380 -33.769 1.00 95.44 244 MET A CA 1
ATOM 1978 C C . MET A 1 244 ? 12.980 -10.671 -32.749 1.00 95.44 244 MET A C 1
ATOM 1980 O O . MET A 1 244 ? 13.913 -11.269 -32.216 1.00 95.44 244 MET A O 1
ATOM 1984 N N . LEU A 1 245 ? 12.717 -9.391 -32.478 1.00 93.12 245 LEU A N 1
ATOM 1985 C CA . LEU A 1 245 ? 13.394 -8.666 -31.403 1.00 93.12 245 LEU A CA 1
ATOM 1986 C C . LEU A 1 245 ? 13.056 -9.316 -30.038 1.00 93.12 245 LEU A C 1
ATOM 1988 O O . LEU A 1 245 ? 11.869 -9.454 -29.742 1.00 93.12 245 LEU A O 1
ATOM 1992 N N . PRO A 1 246 ? 14.044 -9.714 -29.215 1.00 93.12 246 PRO A N 1
ATOM 1993 C CA . PRO A 1 246 ? 13.799 -10.368 -27.930 1.00 93.12 246 PRO A CA 1
ATOM 1994 C C . PRO A 1 246 ? 13.467 -9.410 -26.775 1.00 93.12 246 PRO A C 1
ATOM 1996 O O . PRO A 1 246 ? 14.006 -8.304 -26.679 1.00 93.12 246 PRO A O 1
ATOM 1999 N N . LYS A 1 247 ? 12.634 -9.884 -25.842 1.00 89.25 247 LYS A N 1
ATOM 2000 C CA . LYS A 1 247 ? 12.457 -9.354 -24.479 1.00 89.25 247 LYS A CA 1
ATOM 2001 C C . LYS A 1 247 ? 13.616 -9.763 -23.571 1.00 89.25 247 LYS A C 1
ATOM 2003 O O . LYS A 1 247 ? 14.134 -8.908 -22.844 1.00 89.25 247 LYS A O 1
ATOM 2008 N N . CYS A 1 248 ? 14.033 -11.026 -23.688 1.00 92.00 248 CYS A N 1
ATOM 2009 C CA . CYS A 1 248 ? 15.147 -11.667 -22.989 1.00 92.00 248 CYS A CA 1
ATOM 2010 C C . CYS A 1 248 ? 15.823 -12.706 -23.905 1.00 92.00 248 CYS A C 1
ATOM 2012 O O . CYS A 1 248 ? 15.169 -13.304 -24.765 1.00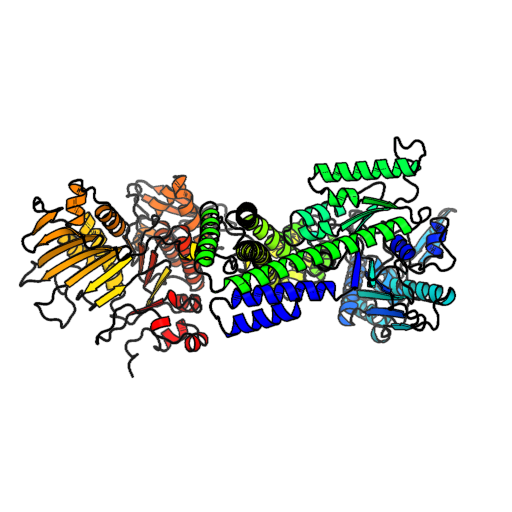 92.00 248 CYS A O 1
ATOM 2014 N N . MET A 1 249 ? 17.126 -12.922 -23.724 1.00 94.75 249 MET A N 1
ATOM 2015 C CA . MET A 1 249 ? 17.883 -14.009 -24.350 1.00 94.75 249 MET A CA 1
ATOM 2016 C C . MET A 1 249 ? 18.515 -14.895 -23.278 1.00 94.75 249 MET A C 1
ATOM 2018 O O . MET A 1 249 ? 19.177 -14.384 -22.384 1.00 94.75 249 MET A O 1
ATOM 2022 N N . THR A 1 250 ? 18.378 -16.210 -23.398 1.00 94.81 250 THR A N 1
ATOM 2023 C CA . THR A 1 250 ? 18.955 -17.193 -22.477 1.00 94.81 250 THR A CA 1
ATOM 2024 C C . THR A 1 250 ? 19.962 -18.069 -23.214 1.00 94.81 250 THR A C 1
ATOM 2026 O O . THR A 1 250 ? 19.613 -18.769 -24.165 1.00 94.81 250 THR A O 1
ATOM 2029 N N . VAL A 1 251 ? 21.218 -18.045 -22.774 1.00 93.50 251 VAL A N 1
ATOM 2030 C CA . VAL A 1 251 ? 22.299 -18.905 -23.264 1.00 93.50 251 VAL A CA 1
ATOM 2031 C C . VAL A 1 251 ? 22.507 -20.036 -22.263 1.00 93.50 251 VAL A C 1
ATOM 2033 O O . VAL A 1 251 ? 22.835 -19.791 -21.106 1.00 93.50 251 VAL A O 1
ATOM 2036 N N . PHE A 1 252 ? 22.342 -21.276 -22.706 1.00 90.25 252 PHE A N 1
ATOM 2037 C CA . PHE A 1 252 ? 22.652 -22.467 -21.925 1.00 90.25 252 PHE A CA 1
ATOM 2038 C C . PHE A 1 252 ? 24.042 -22.966 -22.291 1.00 90.25 252 PHE A C 1
ATOM 2040 O O . PHE A 1 252 ? 24.290 -23.272 -23.460 1.00 90.25 252 PHE A O 1
ATOM 2047 N N . ILE A 1 253 ? 24.925 -23.062 -21.300 1.00 88.31 253 ILE A N 1
ATOM 2048 C CA . ILE A 1 253 ? 26.296 -23.550 -21.464 1.00 88.31 253 ILE A CA 1
ATOM 2049 C C . ILE A 1 253 ? 26.479 -24.912 -20.770 1.00 88.31 253 ILE A C 1
ATOM 2051 O O . ILE A 1 253 ? 25.894 -25.134 -19.706 1.00 88.31 253 ILE A O 1
ATOM 2055 N N . PRO A 1 254 ? 27.310 -25.817 -21.319 1.00 80.06 254 PRO A N 1
ATOM 2056 C CA . PRO A 1 254 ? 27.525 -27.153 -20.756 1.00 80.06 254 PRO A CA 1
ATOM 2057 C C . PRO A 1 254 ? 28.586 -27.229 -19.656 1.00 80.06 254 PRO A C 1
ATOM 2059 O O . PRO A 1 254 ? 29.066 -28.313 -19.331 1.00 80.06 254 PRO A O 1
ATOM 2062 N N . SER A 1 255 ? 28.960 -26.090 -19.079 1.00 74.38 255 SER A N 1
ATOM 2063 C CA . SER A 1 255 ? 29.950 -25.983 -18.010 1.00 74.38 255 SER A CA 1
ATOM 2064 C C . SER A 1 255 ? 29.372 -25.248 -16.806 1.00 74.38 255 SER A C 1
ATOM 2066 O O . SER A 1 255 ? 28.625 -24.281 -16.968 1.00 74.38 255 SER A O 1
ATOM 2068 N N . LYS A 1 256 ? 29.777 -25.651 -15.596 1.00 74.12 256 LYS A N 1
ATOM 2069 C CA . LYS A 1 256 ? 29.557 -24.851 -14.386 1.00 74.12 256 LYS A CA 1
ATOM 2070 C C . LYS A 1 256 ? 30.189 -23.458 -14.530 1.00 74.12 256 LYS A C 1
ATOM 2072 O O . LYS A 1 256 ? 31.260 -23.301 -15.110 1.00 74.12 256 LYS A O 1
ATOM 2077 N N . ILE A 1 257 ? 29.496 -22.456 -13.992 1.00 78.25 257 ILE A N 1
ATOM 2078 C CA . ILE A 1 257 ? 29.919 -21.046 -14.006 1.00 78.25 257 ILE A CA 1
ATOM 2079 C C . ILE A 1 257 ? 30.870 -20.753 -12.834 1.00 78.25 257 ILE A C 1
ATOM 2081 O O . ILE A 1 257 ? 31.836 -20.007 -12.972 1.00 78.25 257 ILE A O 1
ATOM 2085 N N . LEU A 1 258 ? 30.617 -21.358 -11.672 1.00 70.25 258 LEU A N 1
ATOM 2086 C CA . LEU A 1 258 ? 31.509 -21.312 -10.510 1.00 70.25 258 LEU A CA 1
ATOM 2087 C C . LEU A 1 258 ? 32.276 -22.645 -10.375 1.00 70.25 258 LEU A C 1
ATOM 2089 O O . LEU A 1 258 ? 31.932 -23.624 -11.030 1.00 70.25 258 LEU A O 1
ATOM 2093 N N . ASN A 1 259 ? 33.332 -22.681 -9.554 1.00 65.44 259 ASN A N 1
ATOM 2094 C CA . ASN A 1 259 ? 34.226 -23.840 -9.373 1.00 65.44 259 ASN A CA 1
ATOM 2095 C C . ASN A 1 259 ? 33.499 -25.192 -9.153 1.00 65.44 259 ASN A C 1
ATOM 2097 O O . ASN A 1 259 ? 32.401 -25.256 -8.600 1.00 65.44 259 ASN A O 1
ATOM 2101 N N . GLU A 1 260 ? 34.153 -26.301 -9.518 1.00 58.78 260 GLU A N 1
ATOM 2102 C CA . GLU A 1 260 ? 33.570 -27.657 -9.474 1.00 58.78 260 GLU A CA 1
ATOM 2103 C C . GLU A 1 260 ? 33.054 -28.082 -8.086 1.00 58.78 260 GLU A C 1
ATOM 2105 O O . GLU A 1 260 ? 32.039 -28.780 -8.009 1.00 58.78 260 GLU A O 1
ATOM 2110 N N . ASN A 1 261 ? 33.681 -27.581 -7.015 1.00 58.31 261 ASN A N 1
ATOM 2111 C CA . ASN A 1 261 ? 33.417 -27.923 -5.609 1.00 58.31 261 ASN A CA 1
ATOM 2112 C C . ASN A 1 261 ? 32.153 -27.279 -5.000 1.00 58.31 261 ASN A C 1
ATOM 2114 O O . ASN A 1 261 ? 31.952 -27.368 -3.792 1.00 58.31 261 ASN A O 1
ATOM 2118 N N . ILE A 1 262 ? 31.322 -26.600 -5.795 1.00 61.12 262 ILE A N 1
ATOM 2119 C CA . ILE A 1 262 ? 30.173 -25.828 -5.294 1.00 61.12 262 ILE A CA 1
ATOM 2120 C C . ILE A 1 262 ? 28.859 -26.530 -5.644 1.00 61.12 262 ILE A C 1
ATOM 2122 O O . ILE A 1 262 ? 28.666 -26.992 -6.776 1.00 61.12 262 ILE A O 1
ATOM 2126 N N . ASN A 1 263 ? 27.949 -26.563 -4.665 1.00 66.62 263 ASN A N 1
ATOM 2127 C CA . ASN A 1 263 ? 26.654 -27.248 -4.729 1.00 66.62 263 ASN A CA 1
ATOM 2128 C C . ASN A 1 263 ? 25.502 -26.396 -5.286 1.00 66.62 263 ASN A C 1
ATOM 2130 O O . ASN A 1 263 ? 24.390 -26.896 -5.384 1.00 66.62 263 ASN A O 1
ATOM 2134 N N . PHE A 1 264 ? 25.733 -25.133 -5.645 1.00 77.25 264 PHE A N 1
ATOM 2135 C CA . PHE A 1 264 ? 24.689 -24.249 -6.169 1.00 77.25 264 PHE A CA 1
ATOM 2136 C C . PHE A 1 264 ? 24.627 -24.284 -7.703 1.00 77.25 264 PHE A C 1
ATOM 2138 O O . PHE A 1 264 ? 25.662 -24.369 -8.363 1.00 77.25 264 PHE A O 1
ATOM 2145 N N . ASP A 1 265 ? 23.425 -24.159 -8.262 1.00 76.50 265 ASP A N 1
ATOM 2146 C CA . ASP A 1 265 ? 23.181 -23.963 -9.692 1.00 76.50 265 ASP A CA 1
ATOM 2147 C C . ASP A 1 265 ? 22.986 -22.470 -9.954 1.00 76.50 265 ASP A C 1
ATOM 2149 O O . ASP A 1 265 ? 22.098 -21.840 -9.371 1.00 76.50 265 ASP A O 1
ATOM 2153 N N . GLN A 1 266 ? 23.799 -21.877 -10.828 1.00 79.00 266 GLN A N 1
ATOM 2154 C CA . GLN A 1 266 ? 23.766 -20.432 -11.052 1.00 79.00 266 GLN A CA 1
ATOM 2155 C C . GLN A 1 266 ? 23.135 -20.052 -12.385 1.00 79.00 266 GLN A C 1
ATOM 2157 O O . GLN A 1 266 ? 23.351 -20.682 -13.423 1.00 79.00 266 GLN A O 1
ATOM 2162 N N . THR A 1 267 ? 22.404 -18.944 -12.350 1.00 89.62 267 THR A N 1
ATOM 2163 C CA . THR A 1 267 ? 22.018 -18.189 -13.542 1.00 89.62 267 THR A CA 1
ATOM 2164 C C . THR A 1 267 ? 22.606 -16.792 -13.432 1.00 89.62 267 THR A C 1
ATOM 2166 O O . THR A 1 267 ? 22.246 -16.059 -12.515 1.00 89.62 267 THR A O 1
ATOM 2169 N N . LEU A 1 268 ? 23.512 -16.412 -14.334 1.00 92.88 268 LEU A N 1
ATOM 2170 C CA . LEU A 1 268 ? 23.999 -15.030 -14.393 1.00 92.88 268 LEU A CA 1
ATOM 2171 C C . LEU A 1 268 ? 23.021 -14.197 -15.219 1.00 92.88 268 LEU A C 1
ATOM 2173 O O . LEU A 1 268 ? 22.695 -14.584 -16.338 1.00 92.88 268 LEU A O 1
ATOM 2177 N N . ILE A 1 269 ? 22.577 -13.060 -14.693 1.00 92.56 269 ILE A N 1
ATOM 2178 C CA . ILE A 1 269 ? 21.620 -12.169 -15.354 1.00 92.56 269 ILE A CA 1
ATOM 2179 C C . ILE A 1 269 ? 22.295 -10.824 -15.624 1.00 92.56 269 ILE A C 1
ATOM 2181 O O . ILE A 1 269 ? 22.619 -10.081 -14.696 1.00 92.56 269 ILE A O 1
ATOM 2185 N N . ASP A 1 270 ? 22.494 -10.502 -16.901 1.00 91.75 270 ASP A N 1
ATOM 2186 C CA . ASP A 1 270 ? 22.915 -9.180 -17.365 1.00 91.75 270 ASP A CA 1
ATOM 2187 C C . ASP A 1 270 ? 21.685 -8.291 -17.558 1.00 91.75 270 ASP A C 1
ATOM 2189 O O . ASP A 1 270 ? 20.934 -8.435 -18.530 1.00 91.75 270 ASP A O 1
ATOM 2193 N N . THR A 1 271 ? 21.465 -7.362 -16.627 1.00 88.62 271 THR A N 1
ATOM 2194 C CA . THR A 1 271 ? 20.327 -6.444 -16.720 1.00 88.62 271 THR A CA 1
ATOM 2195 C C . THR A 1 271 ? 20.548 -5.375 -17.789 1.00 88.62 271 THR A C 1
ATOM 2197 O O . THR A 1 271 ? 21.668 -4.937 -18.083 1.00 88.62 271 THR A O 1
ATOM 2200 N N . ARG A 1 272 ? 19.444 -4.859 -18.340 1.00 82.50 272 ARG A N 1
ATOM 2201 C CA . ARG A 1 272 ? 19.494 -3.626 -19.136 1.00 82.50 272 ARG A CA 1
ATOM 2202 C C . ARG A 1 272 ? 20.049 -2.512 -18.251 1.00 82.50 272 ARG A C 1
ATOM 2204 O O . ARG A 1 272 ? 19.574 -2.319 -17.132 1.00 82.50 272 ARG A O 1
ATOM 2211 N N . GLY A 1 273 ? 21.052 -1.789 -18.751 1.00 77.88 273 GLY A N 1
ATOM 2212 C CA . GLY A 1 273 ? 21.746 -0.781 -17.952 1.00 77.88 273 GLY A CA 1
ATOM 2213 C C . GLY A 1 273 ? 20.808 0.265 -17.346 1.00 77.88 273 GLY A C 1
ATOM 2214 O O . GLY A 1 273 ? 19.746 0.571 -17.893 1.00 77.88 273 GLY A O 1
ATOM 2215 N N . LEU A 1 274 ? 21.207 0.789 -16.190 1.00 76.94 274 LEU A N 1
ATOM 2216 C CA . LEU A 1 274 ? 20.472 1.847 -15.511 1.00 76.94 274 LEU A CA 1
ATOM 2217 C C . LEU A 1 274 ? 20.720 3.186 -16.203 1.00 76.94 274 LEU A C 1
ATOM 2219 O O . LEU A 1 274 ? 21.870 3.567 -16.399 1.00 76.94 274 LEU A O 1
ATOM 2223 N N . ASP A 1 275 ? 19.637 3.886 -16.534 1.00 68.44 275 ASP A N 1
ATOM 2224 C CA . ASP A 1 275 ? 19.645 5.250 -17.056 1.00 68.44 275 ASP A CA 1
ATOM 2225 C C . ASP A 1 275 ? 18.489 6.020 -16.379 1.00 68.44 275 ASP A C 1
ATOM 2227 O O . ASP A 1 275 ? 17.353 5.988 -16.852 1.00 68.44 275 ASP A O 1
ATOM 2231 N N . GLY A 1 276 ? 18.748 6.716 -15.266 1.00 66.06 276 GLY A N 1
ATOM 2232 C CA . GLY A 1 276 ? 17.757 7.594 -14.621 1.00 66.06 276 GLY A CA 1
ATOM 2233 C C . GLY A 1 276 ? 17.120 7.041 -13.341 1.00 66.06 276 GLY A C 1
ATOM 2234 O O . GLY A 1 276 ? 17.829 6.576 -12.456 1.00 66.06 276 GLY A O 1
ATOM 2235 N N . LEU A 1 277 ? 15.795 7.190 -13.208 1.00 68.88 277 LEU A N 1
ATOM 2236 C CA . LEU A 1 277 ? 15.068 7.020 -11.944 1.00 68.88 277 LEU A CA 1
ATOM 2237 C C . LEU A 1 277 ? 14.802 5.544 -11.619 1.00 68.88 277 LEU A C 1
ATOM 2239 O O . LEU A 1 277 ? 14.104 4.856 -12.362 1.00 68.88 277 LEU A O 1
ATOM 2243 N N . VAL A 1 278 ? 15.325 5.075 -10.489 1.00 76.25 278 VAL A N 1
ATOM 2244 C CA . VAL A 1 278 ? 15.258 3.662 -10.082 1.00 76.25 278 VAL A CA 1
ATOM 2245 C C . VAL A 1 278 ? 13.845 3.252 -9.652 1.00 76.25 278 VAL A C 1
ATOM 2247 O O . VAL A 1 278 ? 13.398 2.157 -9.966 1.00 76.25 278 VAL A O 1
ATOM 2250 N N . GLU A 1 279 ? 13.095 4.150 -9.013 1.00 72.50 279 GLU A N 1
ATOM 2251 C CA . GLU A 1 279 ? 11.778 3.854 -8.417 1.00 72.50 279 GLU A CA 1
ATOM 2252 C C . GLU A 1 279 ? 10.684 3.516 -9.443 1.00 72.50 279 GLU A C 1
ATOM 2254 O O . GLU A 1 279 ? 9.644 2.970 -9.088 1.00 72.50 279 GLU A O 1
ATOM 2259 N N . ALA A 1 280 ? 10.916 3.802 -10.726 1.00 79.31 280 ALA A N 1
ATOM 2260 C CA . ALA A 1 280 ? 9.996 3.484 -11.818 1.00 79.31 280 ALA A CA 1
ATOM 2261 C C . ALA A 1 280 ? 10.390 2.212 -12.603 1.00 79.31 280 ALA A C 1
ATOM 2263 O O . ALA A 1 280 ? 9.780 1.921 -13.638 1.00 79.31 280 ALA A O 1
ATOM 2264 N N . ARG A 1 281 ? 11.417 1.475 -12.144 1.00 83.06 281 ARG A N 1
ATOM 2265 C CA . ARG A 1 281 ? 11.959 0.251 -12.762 1.00 83.06 281 ARG A CA 1
ATOM 2266 C C . ARG A 1 281 ? 11.408 -1.017 -12.101 1.00 83.06 281 ARG A C 1
ATOM 2268 O O . ARG A 1 281 ? 12.088 -1.689 -11.328 1.00 83.06 281 ARG A O 1
ATOM 2275 N N . ASP A 1 282 ? 10.162 -1.347 -12.424 1.00 80.44 282 ASP A N 1
ATOM 2276 C CA . ASP A 1 282 ? 9.461 -2.535 -11.899 1.00 80.44 282 ASP A CA 1
ATOM 2277 C C . ASP A 1 282 ? 10.196 -3.861 -12.196 1.00 80.44 282 ASP A C 1
ATOM 2279 O O . ASP A 1 282 ? 10.224 -4.788 -11.382 1.00 80.44 282 ASP A O 1
ATOM 2283 N N . ASP A 1 283 ? 10.874 -3.916 -13.345 1.00 80.62 283 ASP A N 1
ATOM 2284 C CA . ASP A 1 283 ? 11.695 -5.048 -13.773 1.00 80.62 283 ASP A CA 1
ATOM 2285 C C . ASP A 1 283 ? 12.845 -5.337 -12.795 1.00 80.62 283 ASP A C 1
ATOM 2287 O O . ASP A 1 283 ? 13.105 -6.491 -12.462 1.00 80.62 283 ASP A O 1
ATOM 2291 N N . LEU A 1 284 ? 13.493 -4.295 -12.265 1.00 83.88 284 LEU A N 1
ATOM 2292 C CA . LEU A 1 284 ? 14.578 -4.449 -11.293 1.00 83.88 284 LEU A CA 1
ATOM 2293 C C . LEU A 1 284 ? 14.064 -4.899 -9.928 1.00 83.88 284 LEU A C 1
ATOM 2295 O O . LEU A 1 284 ? 14.681 -5.742 -9.280 1.00 83.88 284 LEU A O 1
ATOM 2299 N N . PHE A 1 285 ? 12.931 -4.362 -9.477 1.00 84.81 285 PHE A N 1
ATOM 2300 C CA . PHE A 1 285 ? 12.399 -4.713 -8.162 1.00 84.81 285 PHE A CA 1
ATOM 2301 C C . PHE A 1 285 ? 11.902 -6.152 -8.094 1.00 84.81 285 PHE A C 1
ATOM 2303 O O . PHE A 1 285 ? 12.009 -6.768 -7.037 1.00 84.81 285 PHE A O 1
ATOM 2310 N N . THR A 1 286 ? 11.443 -6.718 -9.211 1.00 84.62 286 THR A N 1
ATOM 2311 C CA . THR A 1 286 ? 11.116 -8.150 -9.306 1.00 84.62 286 THR A CA 1
ATOM 2312 C C . THR A 1 286 ? 12.317 -9.018 -8.914 1.00 84.62 286 THR A C 1
ATOM 2314 O O . THR A 1 286 ? 12.189 -9.971 -8.146 1.00 84.62 286 THR A O 1
ATOM 2317 N N . TYR A 1 287 ? 13.510 -8.637 -9.371 1.00 87.94 287 TYR A N 1
ATOM 2318 C CA . TYR A 1 287 ? 14.758 -9.309 -9.035 1.00 87.94 287 TYR A CA 1
ATOM 2319 C C . TYR A 1 287 ? 15.211 -9.068 -7.601 1.00 87.94 287 TYR A C 1
ATOM 2321 O O . TYR A 1 287 ? 15.562 -10.014 -6.901 1.00 87.94 287 TYR A O 1
ATOM 2329 N N . ILE A 1 288 ? 15.171 -7.816 -7.145 1.00 90.06 288 ILE A N 1
ATOM 2330 C CA . ILE A 1 288 ? 15.627 -7.447 -5.800 1.00 90.06 288 ILE A CA 1
ATOM 2331 C C . ILE A 1 288 ? 14.758 -8.121 -4.723 1.00 90.06 288 ILE A C 1
ATOM 2333 O O . ILE A 1 288 ? 15.283 -8.585 -3.709 1.00 90.06 288 ILE A O 1
ATOM 2337 N N . LYS A 1 289 ? 13.445 -8.248 -4.964 1.00 87.00 289 LYS A N 1
ATOM 2338 C CA . LYS A 1 289 ? 12.489 -8.919 -4.066 1.00 87.00 289 LYS A CA 1
ATOM 2339 C C . LYS A 1 289 ? 12.689 -10.433 -3.980 1.00 87.00 289 LYS A C 1
ATOM 2341 O O . LYS A 1 289 ? 12.265 -11.032 -2.998 1.00 87.00 289 LYS A O 1
ATOM 2346 N N . ASN A 1 290 ? 13.339 -11.064 -4.960 1.00 89.62 290 ASN A N 1
ATOM 2347 C CA . ASN A 1 290 ? 13.574 -12.504 -4.928 1.00 89.62 290 ASN A CA 1
ATOM 2348 C C . ASN A 1 290 ? 14.550 -12.859 -3.780 1.00 89.62 290 ASN A C 1
ATOM 2350 O O . ASN A 1 290 ? 15.714 -12.447 -3.823 1.00 89.62 290 ASN A O 1
ATOM 2354 N N . PRO A 1 291 ? 14.132 -13.651 -2.771 1.00 88.62 291 PRO A N 1
ATOM 2355 C CA . PRO A 1 291 ? 14.970 -13.973 -1.613 1.00 88.62 291 PRO A CA 1
ATOM 2356 C C . PRO A 1 291 ? 16.190 -14.833 -1.969 1.00 88.62 291 PRO A C 1
ATOM 2358 O O . PRO A 1 291 ? 17.143 -14.897 -1.198 1.00 88.62 291 PRO A O 1
ATOM 2361 N N . ARG A 1 292 ? 16.182 -15.484 -3.139 1.00 90.00 292 ARG A N 1
ATOM 2362 C CA . ARG A 1 292 ? 17.289 -16.306 -3.644 1.00 90.00 292 ARG A CA 1
ATOM 2363 C C . ARG A 1 292 ? 18.259 -15.535 -4.534 1.00 90.00 292 ARG A C 1
ATOM 2365 O O . ARG A 1 292 ? 19.298 -16.088 -4.885 1.00 90.00 292 ARG A O 1
ATOM 2372 N N . ALA A 1 293 ? 17.922 -14.311 -4.937 1.00 92.19 293 ALA A N 1
ATOM 2373 C CA . ALA A 1 293 ? 18.744 -13.534 -5.851 1.00 92.19 293 ALA A CA 1
ATOM 2374 C C . ALA A 1 293 ? 19.936 -12.888 -5.143 1.00 92.19 293 ALA A C 1
ATOM 2376 O O . ALA A 1 293 ? 19.759 -12.140 -4.185 1.00 92.19 293 ALA A O 1
ATOM 2377 N N . LEU A 1 294 ? 21.139 -13.127 -5.661 1.00 93.25 294 LEU A N 1
ATOM 2378 C CA . LEU A 1 294 ? 22.340 -12.399 -5.269 1.00 93.25 294 LEU A CA 1
ATOM 2379 C C . LEU A 1 294 ? 22.496 -11.172 -6.176 1.00 93.25 294 LEU A C 1
ATOM 2381 O O . LEU A 1 294 ? 22.435 -11.297 -7.400 1.00 93.25 294 LEU A O 1
ATOM 2385 N N . ILE A 1 295 ? 22.691 -9.992 -5.594 1.00 94.62 295 ILE A N 1
ATOM 2386 C CA . ILE A 1 295 ? 22.713 -8.721 -6.326 1.00 94.62 295 ILE A CA 1
ATOM 2387 C C . ILE A 1 295 ? 24.155 -8.224 -6.444 1.00 94.62 295 ILE A C 1
ATOM 2389 O O . ILE A 1 295 ? 24.837 -8.014 -5.443 1.00 94.62 295 ILE A O 1
ATOM 2393 N N . VAL A 1 296 ? 24.598 -7.998 -7.679 1.00 94.75 296 VAL A N 1
ATOM 2394 C CA . VAL A 1 296 ? 25.923 -7.467 -8.014 1.00 94.75 296 VAL A CA 1
ATOM 2395 C C . VAL A 1 296 ? 25.767 -6.056 -8.559 1.00 94.75 296 VAL A C 1
ATOM 2397 O O . VAL A 1 296 ? 25.336 -5.863 -9.698 1.00 94.75 296 VAL A O 1
ATOM 2400 N N . LEU A 1 297 ? 26.119 -5.054 -7.759 1.00 94.44 297 LEU A N 1
ATOM 2401 C CA . LEU A 1 297 ? 26.096 -3.661 -8.193 1.00 94.44 297 LEU A CA 1
ATOM 2402 C C . LEU A 1 297 ? 27.423 -3.306 -8.864 1.00 94.44 297 LEU A C 1
ATOM 2404 O O . LEU A 1 297 ? 28.461 -3.198 -8.222 1.00 94.44 297 LEU A O 1
ATOM 2408 N N . CYS A 1 298 ? 27.387 -3.118 -10.175 1.00 94.06 298 CYS A N 1
ATOM 2409 C CA . CYS A 1 298 ? 28.532 -2.752 -10.991 1.00 94.06 298 CYS A CA 1
ATOM 2410 C C . CYS A 1 298 ? 28.638 -1.232 -11.123 1.00 94.06 298 CYS A C 1
ATOM 2412 O O . CYS A 1 298 ? 27.889 -0.621 -11.896 1.00 94.06 298 CYS A O 1
ATOM 2414 N N . ALA A 1 299 ? 29.601 -0.637 -10.425 1.00 93.94 299 ALA A N 1
ATOM 2415 C CA . ALA A 1 299 ? 29.918 0.783 -10.509 1.00 93.94 299 ALA A CA 1
ATOM 2416 C C . ALA A 1 299 ? 31.114 1.026 -11.440 1.00 93.94 299 ALA A C 1
ATOM 2418 O O . ALA A 1 299 ? 32.003 0.185 -11.573 1.00 93.94 299 ALA A O 1
ATOM 2419 N N . GLY A 1 300 ? 31.148 2.179 -12.110 1.00 92.12 300 GLY A N 1
ATOM 2420 C CA . GLY A 1 300 ? 32.339 2.582 -12.860 1.00 92.12 300 GLY A CA 1
ATOM 2421 C C . GLY A 1 300 ? 33.421 3.033 -11.887 1.00 92.12 300 GLY A C 1
ATOM 2422 O O . GLY A 1 300 ? 33.100 3.776 -10.969 1.00 92.12 300 GLY A O 1
ATOM 2423 N N . PHE A 1 301 ? 34.677 2.624 -12.088 1.00 92.25 301 PHE A N 1
ATOM 2424 C CA . PHE A 1 301 ? 35.759 2.887 -11.131 1.00 92.25 301 PHE A CA 1
ATOM 2425 C C . PHE A 1 301 ? 35.872 4.362 -10.723 1.00 92.25 301 PHE A C 1
ATOM 2427 O O . PHE A 1 301 ? 35.824 4.672 -9.541 1.00 92.25 301 PHE A O 1
ATOM 2434 N N . ASN A 1 302 ? 35.918 5.283 -11.690 1.00 89.12 302 ASN A N 1
ATOM 2435 C CA . ASN A 1 302 ? 36.113 6.714 -11.416 1.00 89.12 302 ASN A CA 1
ATOM 2436 C C . ASN A 1 302 ? 34.901 7.399 -10.761 1.00 89.12 302 ASN A C 1
ATOM 2438 O O . ASN A 1 302 ? 35.079 8.357 -10.014 1.00 89.12 302 ASN A O 1
ATOM 2442 N N . ASP A 1 303 ? 33.695 6.894 -11.026 1.00 86.62 303 ASP A N 1
ATOM 2443 C CA . ASP A 1 303 ? 32.410 7.442 -10.567 1.00 86.62 303 ASP A CA 1
ATOM 2444 C C . ASP A 1 303 ? 31.767 6.522 -9.516 1.00 86.62 303 ASP A C 1
ATOM 2446 O O . ASP A 1 303 ? 30.555 6.398 -9.448 1.00 86.62 303 ASP A O 1
ATOM 2450 N N . ALA A 1 304 ? 32.558 5.773 -8.746 1.00 88.81 304 ALA A N 1
ATOM 2451 C CA . ALA A 1 304 ? 32.040 4.807 -7.783 1.00 88.81 304 ALA A CA 1
ATOM 2452 C C . ALA A 1 304 ? 31.434 5.489 -6.533 1.00 88.81 304 ALA A C 1
ATOM 2454 O O . ALA A 1 304 ? 32.083 6.362 -5.960 1.00 88.81 304 ALA A O 1
ATOM 2455 N N . PRO A 1 305 ? 30.236 5.089 -6.051 1.00 85.44 305 PRO A N 1
ATOM 2456 C CA . PRO A 1 305 ? 29.299 4.131 -6.651 1.00 85.44 305 PRO A CA 1
ATOM 2457 C C . PRO A 1 305 ? 28.431 4.750 -7.767 1.00 85.44 305 PRO A C 1
ATOM 2459 O O . PRO A 1 305 ? 27.831 4.018 -8.553 1.00 85.44 305 PRO A O 1
ATOM 2462 N N . GLY A 1 306 ? 28.368 6.080 -7.842 1.00 87.19 306 GLY A N 1
ATOM 2463 C CA . GLY A 1 306 ? 27.628 6.847 -8.844 1.00 87.19 306 GLY A CA 1
ATOM 2464 C C . GLY A 1 306 ? 26.203 7.148 -8.388 1.00 87.19 306 GLY A C 1
ATOM 2465 O O . GLY A 1 306 ? 25.606 6.388 -7.620 1.00 87.19 306 GLY A O 1
ATOM 2466 N N . ASP A 1 307 ? 25.630 8.255 -8.867 1.00 85.19 307 ASP A N 1
ATOM 2467 C CA . ASP A 1 307 ? 24.341 8.778 -8.376 1.00 85.19 307 ASP A CA 1
ATOM 2468 C C . ASP A 1 307 ? 23.200 7.755 -8.466 1.00 85.19 307 ASP A C 1
ATOM 2470 O O . ASP A 1 307 ? 22.383 7.617 -7.555 1.00 85.19 307 ASP A O 1
ATOM 2474 N N . THR A 1 308 ? 23.149 7.003 -9.567 1.00 84.56 308 THR A N 1
ATOM 2475 C CA . THR A 1 308 ? 22.073 6.038 -9.823 1.00 84.56 308 THR A CA 1
ATOM 2476 C C . THR A 1 308 ? 22.135 4.835 -8.882 1.00 84.56 308 THR A C 1
ATOM 2478 O O . THR A 1 308 ? 21.102 4.427 -8.353 1.00 84.56 308 THR A O 1
ATOM 2481 N N . LEU A 1 309 ? 23.326 4.283 -8.623 1.00 88.69 309 LEU A N 1
ATOM 2482 C CA . LEU A 1 309 ? 23.477 3.166 -7.685 1.00 88.69 309 LEU A CA 1
ATOM 2483 C C . LEU A 1 309 ? 23.313 3.618 -6.236 1.00 88.69 309 LEU A C 1
ATOM 2485 O O . LEU A 1 309 ? 22.706 2.899 -5.448 1.00 88.69 309 LEU A O 1
ATOM 2489 N N . ARG A 1 310 ? 23.770 4.828 -5.893 1.00 88.06 310 ARG A N 1
ATOM 2490 C CA . ARG A 1 310 ? 23.520 5.422 -4.575 1.00 88.06 310 ARG A CA 1
ATOM 2491 C C . ARG A 1 310 ? 22.025 5.610 -4.320 1.00 88.06 310 ARG A C 1
ATOM 2493 O O . ARG A 1 310 ? 21.542 5.272 -3.245 1.00 88.06 310 ARG A O 1
ATOM 2500 N N . SER A 1 311 ? 21.281 6.091 -5.319 1.00 85.00 311 SER A N 1
ATOM 2501 C CA . SER A 1 311 ? 19.820 6.201 -5.249 1.00 85.00 311 SER A CA 1
ATOM 2502 C C . SER A 1 311 ? 19.147 4.833 -5.090 1.00 85.00 311 SER A C 1
ATOM 2504 O O . SER A 1 311 ? 18.264 4.707 -4.246 1.00 85.00 311 SER A O 1
ATOM 2506 N N . LEU A 1 312 ? 19.594 3.806 -5.825 1.00 87.56 312 LEU A N 1
ATOM 2507 C CA . LEU A 1 312 ? 19.095 2.434 -5.673 1.00 87.56 312 LEU A CA 1
ATOM 2508 C C . LEU A 1 312 ? 19.349 1.886 -4.262 1.00 87.56 312 LEU A C 1
ATOM 2510 O O . LEU A 1 312 ? 18.420 1.384 -3.641 1.00 87.56 312 LEU A O 1
ATOM 2514 N N . LEU A 1 313 ? 20.571 2.018 -3.742 1.00 89.50 313 LEU A N 1
ATOM 2515 C CA . LEU A 1 313 ? 20.928 1.550 -2.400 1.00 89.50 313 LEU A CA 1
ATOM 2516 C C . LEU A 1 313 ? 20.129 2.276 -1.309 1.00 89.50 313 LEU A C 1
ATOM 2518 O O . LEU A 1 313 ? 19.609 1.633 -0.402 1.00 89.50 313 LEU A O 1
ATOM 2522 N N . ASN A 1 314 ? 19.965 3.597 -1.426 1.00 85.44 314 ASN A N 1
ATOM 2523 C CA . ASN A 1 314 ? 19.116 4.371 -0.517 1.00 85.44 314 ASN A CA 1
ATOM 2524 C C . ASN A 1 314 ? 17.658 3.914 -0.569 1.00 85.44 314 ASN A C 1
ATOM 2526 O O . ASN A 1 314 ? 17.014 3.797 0.471 1.00 85.44 314 ASN A O 1
ATOM 2530 N N . HIS A 1 315 ? 17.136 3.645 -1.766 1.00 83.94 315 HIS A N 1
ATOM 2531 C CA . HIS A 1 315 ? 15.779 3.139 -1.919 1.00 83.94 315 HIS A CA 1
ATOM 2532 C C . HIS A 1 315 ? 15.637 1.732 -1.325 1.00 83.94 315 HIS A C 1
ATOM 2534 O O . HIS A 1 315 ? 14.664 1.475 -0.631 1.00 83.94 315 HIS A O 1
ATOM 2540 N N . MET A 1 316 ? 16.611 0.839 -1.537 1.00 86.81 316 MET A N 1
ATOM 2541 C CA . MET A 1 316 ? 16.618 -0.497 -0.930 1.00 86.81 316 MET A CA 1
ATOM 2542 C C . MET A 1 316 ? 16.611 -0.414 0.598 1.00 86.81 316 MET A C 1
ATOM 2544 O O . MET A 1 316 ? 15.784 -1.067 1.221 1.00 86.81 316 MET A O 1
ATOM 2548 N N . LYS A 1 317 ? 17.468 0.432 1.183 1.00 84.44 317 LYS A N 1
ATOM 2549 C CA . LYS A 1 317 ? 17.564 0.619 2.637 1.00 84.44 317 LYS A CA 1
ATOM 2550 C C . LYS A 1 317 ? 16.275 1.165 3.255 1.00 84.44 317 LYS A C 1
ATOM 2552 O O . LYS A 1 317 ? 15.829 0.717 4.302 1.00 84.44 317 LYS A O 1
ATOM 2557 N N . ASN A 1 318 ? 15.674 2.163 2.612 1.00 76.00 318 ASN A N 1
ATOM 2558 C CA . ASN A 1 318 ? 14.496 2.847 3.149 1.00 76.00 318 ASN A CA 1
ATOM 2559 C C . ASN A 1 318 ? 13.172 2.152 2.788 1.00 76.00 318 ASN A C 1
ATOM 2561 O O . ASN A 1 318 ? 12.102 2.668 3.102 1.00 76.00 318 ASN A O 1
ATOM 2565 N N . ASN A 1 319 ? 13.226 0.997 2.122 1.00 78.06 319 ASN A N 1
ATOM 2566 C CA . ASN A 1 319 ? 12.059 0.228 1.718 1.00 78.06 319 ASN A CA 1
ATOM 2567 C C . ASN A 1 319 ? 12.006 -1.081 2.514 1.00 78.06 319 ASN A C 1
ATOM 2569 O O . ASN A 1 319 ? 12.841 -1.964 2.326 1.00 78.06 319 ASN A O 1
ATOM 2573 N N . ALA A 1 320 ? 10.980 -1.232 3.356 1.00 70.50 320 ALA A N 1
ATOM 2574 C CA . ALA A 1 320 ? 10.821 -2.376 4.257 1.00 70.50 320 ALA A CA 1
ATOM 2575 C C . ALA A 1 320 ? 10.834 -3.750 3.551 1.00 70.50 320 ALA A C 1
ATOM 2577 O O . ALA A 1 320 ? 11.213 -4.747 4.161 1.00 70.50 320 ALA A O 1
ATOM 2578 N N . LEU A 1 321 ? 10.462 -3.820 2.265 1.00 75.38 321 LEU A N 1
ATOM 2579 C CA . LEU A 1 321 ? 10.511 -5.063 1.481 1.00 75.38 321 LEU A CA 1
ATOM 2580 C C . LEU A 1 321 ? 11.894 -5.360 0.899 1.00 75.38 321 LEU A C 1
ATOM 2582 O O . LEU A 1 321 ? 12.202 -6.507 0.573 1.00 75.38 321 LEU A O 1
ATOM 2586 N N . LEU A 1 322 ? 12.697 -4.320 0.680 1.00 83.75 322 LEU A N 1
ATOM 2587 C CA . LEU A 1 322 ? 13.965 -4.414 -0.035 1.00 83.75 322 LEU A CA 1
ATOM 2588 C C . LEU A 1 322 ? 15.164 -4.371 0.906 1.00 83.75 322 LEU A C 1
ATOM 2590 O O . LEU A 1 322 ? 16.227 -4.827 0.503 1.00 83.75 322 LEU A O 1
ATOM 2594 N N . ASP A 1 323 ? 15.021 -3.901 2.140 1.00 82.50 323 ASP A N 1
ATOM 2595 C CA . ASP A 1 323 ? 16.130 -3.764 3.087 1.00 82.50 323 ASP A CA 1
ATOM 2596 C C . ASP A 1 323 ? 16.902 -5.085 3.273 1.00 82.50 323 ASP A C 1
ATOM 2598 O O . ASP A 1 323 ? 18.120 -5.155 3.105 1.00 82.50 323 ASP A O 1
ATOM 2602 N N . GLN A 1 324 ? 16.185 -6.207 3.411 1.00 82.06 324 GLN A N 1
ATOM 2603 C CA . GLN A 1 324 ? 16.805 -7.536 3.511 1.00 82.06 324 GLN A CA 1
ATOM 2604 C C . GLN A 1 324 ? 17.637 -7.939 2.282 1.00 82.06 324 GLN A C 1
ATOM 2606 O O . GLN A 1 324 ? 18.490 -8.825 2.374 1.00 82.06 324 GLN A O 1
ATOM 2611 N N . SER A 1 325 ? 17.405 -7.323 1.121 1.00 88.94 325 SER A N 1
ATOM 2612 C CA . SER A 1 325 ? 18.200 -7.582 -0.079 1.00 88.94 325 SER A CA 1
ATOM 2613 C C . SER A 1 325 ? 19.622 -7.015 0.015 1.00 88.94 325 SER A C 1
ATOM 2615 O O . SER A 1 325 ? 20.528 -7.555 -0.624 1.00 88.94 325 SER A O 1
ATOM 2617 N N . LEU A 1 326 ? 19.874 -6.022 0.881 1.00 88.50 326 LEU A N 1
ATOM 2618 C CA . LEU A 1 326 ? 21.224 -5.510 1.154 1.00 88.50 326 LEU A CA 1
ATOM 2619 C C . LEU A 1 326 ? 22.137 -6.604 1.719 1.00 88.50 326 LEU A C 1
ATOM 2621 O O . LEU A 1 326 ? 23.309 -6.688 1.350 1.00 88.50 326 LEU A O 1
ATOM 2625 N N . LYS A 1 327 ? 21.581 -7.536 2.508 1.00 85.94 327 LYS A N 1
ATOM 2626 C CA . LYS A 1 327 ? 22.306 -8.698 3.054 1.00 85.94 327 LYS A CA 1
ATOM 2627 C C . LYS A 1 327 ? 22.833 -9.654 1.982 1.00 85.94 327 LYS A C 1
ATOM 2629 O O . LYS A 1 327 ? 23.753 -10.415 2.266 1.00 85.94 327 LYS A O 1
ATOM 2634 N N . ARG A 1 328 ? 22.278 -9.603 0.770 1.00 90.25 328 ARG A N 1
ATOM 2635 C CA . ARG A 1 328 ? 22.659 -10.400 -0.408 1.00 90.25 328 ARG A CA 1
ATOM 2636 C C . ARG A 1 328 ? 23.123 -9.515 -1.573 1.00 90.25 328 ARG A C 1
ATOM 2638 O O . ARG A 1 328 ? 23.038 -9.917 -2.730 1.00 90.25 328 ARG A O 1
ATOM 2645 N N . THR A 1 329 ? 23.604 -8.309 -1.263 1.00 92.25 329 THR A N 1
ATOM 2646 C CA . THR A 1 329 ? 24.144 -7.347 -2.230 1.00 92.25 329 THR A CA 1
ATOM 2647 C C . THR A 1 329 ? 25.646 -7.164 -2.027 1.00 92.25 329 THR A C 1
ATOM 2649 O O . THR A 1 329 ? 26.115 -7.067 -0.892 1.00 92.25 329 THR A O 1
ATOM 2652 N N . PHE A 1 330 ? 26.396 -7.084 -3.125 1.00 92.00 330 PHE A N 1
ATOM 2653 C CA . PHE A 1 330 ? 27.808 -6.705 -3.130 1.00 92.00 330 PHE A CA 1
ATOM 2654 C C . PHE A 1 330 ? 28.114 -5.743 -4.283 1.00 92.00 330 PHE A C 1
ATOM 2656 O O . PHE A 1 330 ? 27.373 -5.685 -5.268 1.00 92.00 330 PHE A O 1
ATOM 2663 N N . ILE A 1 331 ? 29.183 -4.955 -4.148 1.00 93.38 331 ILE A N 1
ATOM 2664 C CA . ILE A 1 331 ? 29.542 -3.900 -5.106 1.00 93.38 331 ILE A CA 1
ATOM 2665 C C . ILE A 1 331 ? 30.859 -4.257 -5.788 1.00 93.38 331 ILE A C 1
ATOM 2667 O O . ILE A 1 331 ? 31.850 -4.568 -5.132 1.00 93.38 331 ILE A O 1
ATOM 2671 N N . VAL A 1 332 ? 30.872 -4.163 -7.116 1.00 95.00 332 VAL A N 1
ATOM 2672 C CA . VAL A 1 332 ? 32.064 -4.339 -7.946 1.00 95.00 332 VAL A CA 1
ATOM 2673 C C . VAL A 1 332 ? 32.390 -3.017 -8.628 1.00 95.00 332 VAL A C 1
ATOM 2675 O O . VAL A 1 332 ? 31.616 -2.526 -9.457 1.00 95.00 332 VAL A O 1
ATOM 2678 N N . LEU A 1 333 ? 33.544 -2.448 -8.289 1.00 95.31 333 LEU A N 1
ATOM 2679 C CA . LEU A 1 333 ? 34.118 -1.289 -8.959 1.00 95.31 333 LEU A CA 1
ATOM 2680 C C . LEU A 1 333 ? 34.857 -1.781 -10.200 1.00 95.31 333 LEU A C 1
ATOM 2682 O O . LEU A 1 333 ? 35.877 -2.458 -10.101 1.00 95.31 333 LEU A O 1
ATOM 2686 N N . ILE A 1 334 ? 34.320 -1.476 -11.379 1.00 93.12 334 ILE A N 1
ATOM 2687 C CA . ILE A 1 334 ? 34.887 -1.952 -12.642 1.00 93.12 334 ILE A CA 1
ATOM 2688 C C . ILE A 1 334 ? 36.088 -1.093 -13.007 1.00 93.12 334 ILE A C 1
ATOM 2690 O O . ILE A 1 334 ? 35.928 -0.057 -13.665 1.00 93.12 334 ILE A O 1
ATOM 2694 N N . ASP A 1 335 ? 37.262 -1.552 -12.583 1.00 91.88 335 ASP A N 1
ATOM 2695 C CA . ASP A 1 335 ? 38.558 -1.012 -12.963 1.00 91.88 335 ASP A CA 1
ATOM 2696 C C . ASP A 1 335 ? 38.835 -1.355 -14.428 1.00 91.88 335 ASP A C 1
ATOM 2698 O O . ASP A 1 335 ? 38.523 -2.435 -14.931 1.00 91.88 335 ASP A O 1
ATOM 2702 N N . LYS A 1 336 ? 39.366 -0.384 -15.160 1.00 88.12 336 LYS A N 1
ATOM 2703 C CA . LYS A 1 336 ? 39.742 -0.557 -16.560 1.00 88.12 336 LYS A CA 1
ATOM 2704 C C . LYS A 1 336 ? 41.223 -0.219 -16.774 1.00 88.12 336 LYS A C 1
ATOM 2706 O O . LYS A 1 336 ? 41.593 0.114 -17.904 1.00 88.12 336 LYS A O 1
ATOM 2711 N N . GLY A 1 337 ? 42.034 -0.280 -15.719 1.00 86.75 337 GLY A N 1
ATOM 2712 C CA . GLY A 1 337 ? 43.418 0.195 -15.666 1.00 86.75 337 GLY A CA 1
ATOM 2713 C C . GLY A 1 337 ? 43.539 1.637 -15.160 1.00 86.75 337 GLY A C 1
ATOM 2714 O O . GLY A 1 337 ? 44.516 2.313 -15.471 1.00 86.75 337 GLY A O 1
ATOM 2715 N N . ASP A 1 338 ? 42.529 2.130 -14.439 1.00 89.88 338 ASP A N 1
ATOM 2716 C CA . ASP A 1 338 ? 42.503 3.494 -13.900 1.00 89.88 338 ASP A CA 1
ATOM 2717 C C . ASP A 1 338 ? 43.121 3.550 -12.487 1.00 89.88 338 ASP A C 1
ATOM 2719 O O . ASP A 1 338 ? 43.555 4.614 -12.048 1.00 89.88 338 ASP A O 1
ATOM 2723 N N . ALA A 1 339 ? 43.218 2.413 -11.787 1.00 92.19 339 ALA A N 1
ATOM 2724 C CA . ALA A 1 339 ? 43.709 2.350 -10.410 1.00 92.19 339 ALA A CA 1
ATOM 2725 C C . ALA A 1 339 ? 45.140 2.884 -10.219 1.00 92.19 339 ALA A C 1
ATOM 2727 O O . ALA A 1 339 ? 45.400 3.608 -9.263 1.00 92.19 339 ALA A O 1
ATOM 2728 N N . GLU A 1 340 ? 46.055 2.625 -11.157 1.00 91.75 340 GLU A N 1
ATOM 2729 C CA . GLU A 1 340 ? 47.442 3.130 -11.100 1.00 91.75 340 GLU A CA 1
ATOM 2730 C C . GLU A 1 340 ? 47.524 4.668 -11.124 1.00 91.75 340 GLU A C 1
ATOM 2732 O O . GLU A 1 340 ? 48.510 5.254 -10.674 1.00 91.75 340 GLU A O 1
ATOM 2737 N N . GLN A 1 341 ? 46.487 5.323 -11.657 1.00 91.56 341 GLN A N 1
ATOM 2738 C CA . GLN A 1 341 ? 46.401 6.776 -11.822 1.00 91.56 341 GLN A CA 1
ATOM 2739 C C . GLN A 1 341 ? 45.686 7.462 -10.651 1.00 91.56 341 GLN A C 1
ATOM 2741 O O . GLN A 1 341 ? 45.528 8.684 -10.661 1.00 91.56 341 GLN A O 1
ATOM 2746 N N . VAL A 1 342 ? 45.235 6.704 -9.646 1.00 91.38 342 VAL A N 1
ATOM 2747 C CA . VAL A 1 342 ? 44.569 7.261 -8.466 1.00 91.38 342 VAL A CA 1
ATOM 2748 C C . VAL A 1 342 ? 45.553 8.131 -7.681 1.00 91.38 342 VAL A C 1
ATOM 2750 O O . VAL A 1 342 ? 46.699 7.757 -7.429 1.00 91.38 342 VAL A O 1
ATOM 2753 N N . ASN A 1 343 ? 45.110 9.322 -7.276 1.00 89.19 343 ASN A N 1
ATOM 2754 C CA . ASN A 1 343 ? 45.935 10.231 -6.485 1.00 89.19 343 ASN A CA 1
ATOM 2755 C C . ASN A 1 343 ? 46.341 9.565 -5.162 1.00 89.19 343 ASN A C 1
ATOM 2757 O O . ASN A 1 343 ? 45.484 9.156 -4.384 1.00 89.19 343 ASN A O 1
ATOM 2761 N N . GLY A 1 344 ? 47.647 9.485 -4.903 1.00 87.38 344 GLY A N 1
ATOM 2762 C CA . GLY A 1 344 ? 48.205 8.783 -3.743 1.00 87.38 344 GLY A CA 1
ATOM 2763 C C . GLY A 1 344 ? 48.610 7.333 -4.019 1.00 87.38 344 GLY A C 1
ATOM 2764 O O . GLY A 1 344 ? 49.402 6.797 -3.251 1.00 87.38 344 GLY A O 1
ATOM 2765 N N . ALA A 1 345 ? 48.170 6.734 -5.133 1.00 89.06 345 ALA A N 1
ATOM 2766 C CA . ALA A 1 345 ? 48.542 5.371 -5.513 1.00 89.06 345 ALA A CA 1
ATOM 2767 C C . ALA A 1 345 ? 50.015 5.241 -5.938 1.00 89.06 345 ALA A C 1
ATOM 2769 O O . ALA A 1 345 ? 50.611 4.180 -5.802 1.00 89.06 345 ALA A O 1
ATOM 2770 N N . ASN A 1 346 ? 50.622 6.322 -6.448 1.00 90.06 346 ASN A N 1
ATOM 2771 C CA . ASN A 1 346 ? 52.015 6.360 -6.920 1.00 90.06 346 ASN A CA 1
ATOM 2772 C C . ASN A 1 346 ? 52.366 5.245 -7.931 1.00 90.06 346 ASN A C 1
ATOM 2774 O O . ASN A 1 346 ? 53.497 4.764 -7.957 1.00 90.06 346 ASN A O 1
ATOM 2778 N N . GLY A 1 347 ? 51.403 4.842 -8.768 1.00 88.56 347 GLY A N 1
ATOM 2779 C CA . GLY A 1 347 ? 51.558 3.752 -9.735 1.00 88.56 347 GLY A CA 1
ATOM 2780 C C . GLY A 1 347 ? 51.315 2.347 -9.171 1.00 88.56 347 GLY A C 1
ATOM 2781 O O . GLY A 1 347 ? 51.356 1.389 -9.937 1.00 88.56 347 GLY A O 1
ATOM 2782 N N . ASP A 1 348 ? 51.034 2.195 -7.872 1.00 93.19 348 ASP A N 1
ATOM 2783 C CA . ASP A 1 348 ? 50.596 0.923 -7.295 1.00 93.19 348 ASP A CA 1
ATOM 2784 C C . ASP A 1 348 ? 49.102 0.707 -7.570 1.00 93.19 348 ASP A C 1
ATOM 2786 O O . ASP A 1 348 ? 48.228 1.360 -6.998 1.00 93.19 348 ASP A O 1
ATOM 2790 N N . ARG A 1 349 ? 48.812 -0.233 -8.470 1.00 93.19 349 ARG A N 1
ATOM 2791 C CA . ARG A 1 349 ? 47.454 -0.585 -8.885 1.00 93.19 349 ARG A CA 1
ATOM 2792 C C . ARG A 1 349 ? 46.594 -1.104 -7.732 1.00 93.19 349 ARG A C 1
ATOM 2794 O O . ARG A 1 349 ? 45.443 -0.699 -7.626 1.00 93.19 349 ARG A O 1
ATOM 2801 N N . VAL A 1 350 ? 47.122 -2.001 -6.896 1.00 92.38 350 VAL A N 1
ATOM 2802 C CA . VAL A 1 350 ? 46.344 -2.627 -5.811 1.00 92.38 350 VAL A CA 1
ATOM 2803 C C . VAL A 1 350 ? 46.017 -1.573 -4.762 1.00 92.38 350 VAL A C 1
ATOM 2805 O O . VAL A 1 350 ? 44.861 -1.412 -4.384 1.00 92.38 350 VAL A O 1
ATOM 2808 N N . PHE A 1 351 ? 47.007 -0.759 -4.396 1.00 93.81 351 PHE A N 1
ATOM 2809 C CA . PHE A 1 351 ? 46.780 0.348 -3.475 1.00 93.81 351 PHE A CA 1
ATOM 2810 C C . PHE A 1 351 ? 45.798 1.388 -4.047 1.00 93.81 351 PHE A C 1
ATOM 2812 O O . PHE A 1 351 ? 44.938 1.899 -3.333 1.00 93.81 351 PHE A O 1
ATOM 2819 N N . GLY A 1 352 ? 45.857 1.669 -5.353 1.00 94.38 352 GLY A N 1
ATOM 2820 C CA . GLY A 1 352 ? 44.880 2.523 -6.032 1.00 94.38 352 GLY A CA 1
ATOM 2821 C C . GLY A 1 352 ? 43.450 1.968 -6.015 1.00 94.38 352 GLY A C 1
ATOM 2822 O O . GLY A 1 352 ? 42.495 2.734 -5.866 1.00 94.38 352 GLY A O 1
ATOM 2823 N N . GLN A 1 353 ? 43.288 0.646 -6.127 1.00 94.44 353 GLN A N 1
ATOM 2824 C CA . GLN A 1 353 ? 41.999 -0.032 -5.967 1.00 94.44 353 GLN A CA 1
ATOM 2825 C C . GLN A 1 353 ? 41.459 0.125 -4.540 1.00 94.44 353 GLN A C 1
ATOM 2827 O O . GLN A 1 353 ? 40.305 0.532 -4.379 1.00 94.44 353 GLN A O 1
ATOM 2832 N N . ASP A 1 354 ? 42.295 -0.105 -3.527 1.00 94.50 354 ASP A N 1
ATOM 2833 C CA . ASP A 1 354 ? 41.926 0.041 -2.113 1.00 94.50 354 ASP A CA 1
ATOM 2834 C C . ASP A 1 354 ? 41.500 1.479 -1.783 1.00 94.50 354 ASP A C 1
ATOM 2836 O O . ASP A 1 354 ? 40.424 1.697 -1.221 1.00 94.50 354 ASP A O 1
ATOM 2840 N N . LEU A 1 355 ? 42.271 2.478 -2.233 1.00 94.12 355 LEU A N 1
ATOM 2841 C CA . LEU A 1 355 ? 41.923 3.896 -2.075 1.00 94.12 355 LEU A CA 1
ATOM 2842 C C . LEU A 1 355 ? 40.547 4.218 -2.669 1.00 94.12 355 LEU A C 1
ATOM 2844 O O . LEU A 1 355 ? 39.774 4.979 -2.078 1.00 94.12 355 LEU A O 1
ATOM 2848 N N . LYS A 1 356 ? 40.212 3.636 -3.828 1.00 94.38 356 LYS A N 1
ATOM 2849 C CA . LYS A 1 356 ? 38.921 3.892 -4.475 1.00 94.38 356 LYS A CA 1
ATOM 2850 C C . LYS A 1 356 ? 37.762 3.166 -3.789 1.00 94.38 356 LYS A C 1
ATOM 2852 O O . LYS A 1 356 ? 36.654 3.706 -3.738 1.00 94.38 356 LYS A O 1
ATOM 2857 N N . ILE A 1 357 ? 38.005 1.981 -3.227 1.00 95.00 357 ILE A N 1
ATOM 2858 C CA . ILE A 1 357 ? 37.039 1.283 -2.369 1.00 95.00 357 ILE A CA 1
ATOM 2859 C C . ILE A 1 357 ? 36.752 2.123 -1.120 1.00 95.00 357 ILE A C 1
ATOM 2861 O O . ILE A 1 357 ? 35.580 2.356 -0.820 1.00 95.00 357 ILE A O 1
ATOM 2865 N N . GLU A 1 358 ? 37.779 2.643 -0.443 1.00 93.44 358 GLU A N 1
ATOM 2866 C CA . GLU A 1 358 ? 37.610 3.523 0.721 1.00 93.44 358 GLU A CA 1
ATOM 2867 C C . GLU A 1 358 ? 36.833 4.802 0.381 1.00 93.44 358 GLU A C 1
ATOM 2869 O O . GLU A 1 358 ? 35.952 5.217 1.134 1.00 93.44 358 GLU A O 1
ATOM 2874 N N . GLU A 1 359 ? 37.124 5.432 -0.760 1.00 92.81 359 GLU A N 1
ATOM 2875 C CA . GLU A 1 359 ? 36.389 6.612 -1.227 1.00 92.81 359 GLU A CA 1
ATOM 2876 C C . GLU A 1 359 ? 34.895 6.298 -1.427 1.00 92.81 359 GLU A C 1
ATOM 2878 O O . GLU A 1 359 ? 34.022 7.046 -0.975 1.00 92.81 359 GLU A O 1
ATOM 2883 N N . CYS A 1 360 ? 34.597 5.155 -2.052 1.00 93.19 360 CYS A N 1
ATOM 2884 C CA . CYS A 1 360 ? 33.235 4.675 -2.258 1.00 93.19 360 CYS A CA 1
ATOM 2885 C C . CYS A 1 360 ? 32.527 4.387 -0.919 1.00 93.19 360 CYS A C 1
ATOM 2887 O O . CYS A 1 360 ? 31.383 4.806 -0.725 1.00 93.19 360 CYS A O 1
ATOM 2889 N N . GLN A 1 361 ? 33.215 3.743 0.031 1.00 93.75 361 GLN A N 1
ATOM 2890 C CA . GLN A 1 361 ? 32.704 3.484 1.381 1.00 93.75 361 GLN A CA 1
ATOM 2891 C C . GLN A 1 361 ? 32.359 4.789 2.108 1.00 93.75 361 GLN A C 1
ATOM 2893 O O . GLN A 1 361 ? 31.224 4.945 2.554 1.00 93.75 361 GLN A O 1
ATOM 2898 N N . ARG A 1 362 ? 33.275 5.768 2.141 1.00 91.06 362 ARG A N 1
ATOM 2899 C CA . ARG A 1 362 ? 33.031 7.084 2.767 1.00 91.06 362 ARG A CA 1
ATOM 2900 C C . ARG A 1 362 ? 31.831 7.800 2.141 1.00 91.06 362 ARG A C 1
ATOM 2902 O O . ARG A 1 362 ? 31.018 8.389 2.849 1.00 91.06 362 ARG A O 1
ATOM 2909 N N . SER A 1 363 ? 31.681 7.727 0.816 1.00 90.12 363 SER A N 1
ATOM 2910 C CA . SER A 1 363 ? 30.533 8.311 0.104 1.00 90.12 363 SER A CA 1
ATOM 2911 C C . SER A 1 363 ? 29.192 7.702 0.543 1.00 90.12 363 SER A C 1
ATOM 2913 O O . SER A 1 363 ? 28.203 8.423 0.721 1.00 90.12 363 SER A O 1
ATOM 2915 N N . LEU A 1 364 ? 29.155 6.383 0.763 1.00 89.94 364 LEU A N 1
ATOM 2916 C CA . LEU A 1 364 ? 27.970 5.669 1.244 1.00 89.94 364 LEU A CA 1
ATOM 2917 C C . LEU A 1 364 ? 27.711 5.886 2.744 1.00 89.94 364 LEU A C 1
ATOM 2919 O O . LEU A 1 364 ? 26.550 6.010 3.136 1.00 89.94 364 LEU A O 1
ATOM 2923 N N . GLU A 1 365 ? 28.758 5.985 3.570 1.00 90.00 365 GLU A N 1
ATOM 2924 C CA . GLU A 1 365 ? 28.661 6.327 5.000 1.00 90.00 365 GLU A CA 1
ATOM 2925 C C . GLU A 1 365 ? 28.020 7.710 5.194 1.00 90.00 365 GLU A C 1
ATOM 2927 O O . GLU A 1 365 ? 27.114 7.857 6.012 1.00 90.00 365 GLU A O 1
ATOM 2932 N N . LEU A 1 366 ? 28.394 8.706 4.379 1.00 85.12 366 LEU A N 1
ATOM 2933 C CA . LEU A 1 366 ? 27.833 10.065 4.440 1.00 85.12 366 LEU A CA 1
ATOM 2934 C C . LEU A 1 366 ? 26.323 10.136 4.158 1.00 85.12 366 LEU A C 1
ATOM 2936 O O . LEU A 1 366 ? 25.661 11.057 4.629 1.00 85.12 366 LEU A O 1
ATOM 2940 N N . THR A 1 367 ? 25.762 9.191 3.395 1.00 77.81 367 THR A N 1
ATOM 2941 C CA . THR A 1 367 ? 24.301 9.067 3.214 1.00 77.81 367 THR A CA 1
ATOM 2942 C C . THR A 1 367 ? 23.637 8.117 4.198 1.00 77.81 367 THR A C 1
ATOM 2944 O O . THR A 1 367 ? 22.431 7.894 4.108 1.00 77.81 367 THR A O 1
ATOM 2947 N N . GLY A 1 368 ? 24.403 7.540 5.124 1.00 80.12 368 GLY A N 1
ATOM 2948 C CA . GLY A 1 368 ? 23.933 6.495 6.017 1.00 80.12 368 GLY A CA 1
ATOM 2949 C C . GLY A 1 368 ? 23.538 5.222 5.273 1.00 80.12 368 GLY A C 1
ATOM 2950 O O . GLY A 1 368 ? 22.757 4.453 5.803 1.00 80.12 368 GLY A O 1
ATOM 2951 N N . THR A 1 369 ? 24.005 4.984 4.049 1.00 78.12 369 THR A N 1
ATOM 2952 C CA . THR A 1 369 ? 23.599 3.824 3.235 1.00 78.12 369 THR A CA 1
ATOM 2953 C C . THR A 1 369 ? 24.484 2.603 3.468 1.00 78.12 369 THR A C 1
ATOM 2955 O O . THR A 1 369 ? 24.082 1.489 3.142 1.00 78.12 369 THR A O 1
ATOM 2958 N N . LEU A 1 370 ? 25.699 2.806 3.987 1.00 81.69 370 LEU A N 1
ATOM 2959 C CA . LEU A 1 370 ? 26.648 1.721 4.211 1.00 81.69 370 LEU A CA 1
ATOM 2960 C C . LEU A 1 370 ? 26.287 0.929 5.474 1.00 81.69 370 LEU A C 1
ATOM 2962 O O . LEU A 1 370 ? 26.196 1.495 6.559 1.00 81.69 370 LEU A O 1
ATOM 2966 N N . GLU A 1 371 ? 26.130 -0.383 5.318 1.00 78.25 371 GLU A N 1
ATOM 2967 C CA . GLU A 1 371 ? 26.111 -1.352 6.418 1.00 78.25 371 GLU A CA 1
ATOM 2968 C C . GLU A 1 371 ? 27.476 -2.039 6.537 1.00 78.25 371 GLU A C 1
ATOM 2970 O O . GLU A 1 371 ? 28.143 -2.255 5.519 1.00 78.25 371 GLU A O 1
ATOM 2975 N N . ASP A 1 372 ? 27.852 -2.479 7.740 1.00 79.38 372 ASP A N 1
ATOM 2976 C CA . ASP A 1 372 ? 29.120 -3.187 7.984 1.00 79.38 372 ASP A CA 1
ATOM 2977 C C . ASP A 1 372 ? 29.287 -4.407 7.068 1.00 79.38 372 ASP A C 1
ATOM 2979 O O . ASP A 1 372 ? 30.331 -4.601 6.450 1.00 79.38 372 ASP A O 1
ATOM 2983 N N . MET A 1 373 ? 28.215 -5.183 6.873 1.00 76.50 373 MET A N 1
ATOM 2984 C CA . MET A 1 373 ? 28.253 -6.331 5.964 1.00 76.50 373 MET A CA 1
ATOM 2985 C C . MET A 1 373 ? 28.461 -5.934 4.499 1.00 76.50 373 MET A C 1
ATOM 2987 O O . MET A 1 373 ? 29.024 -6.712 3.734 1.00 76.50 373 MET A O 1
ATOM 2991 N N . LEU A 1 374 ? 27.977 -4.765 4.067 1.00 82.62 374 LEU A N 1
ATOM 2992 C CA . LEU A 1 374 ? 28.203 -4.296 2.700 1.00 82.62 374 LEU A CA 1
ATOM 2993 C C . LEU A 1 374 ? 29.656 -3.844 2.521 1.00 82.62 374 LEU A C 1
ATOM 2995 O O . LEU A 1 374 ? 30.216 -4.086 1.458 1.00 82.62 374 LEU A O 1
ATOM 2999 N N . LYS A 1 375 ? 30.275 -3.276 3.564 1.00 84.50 375 LYS A N 1
ATOM 3000 C CA . LYS A 1 375 ? 31.679 -2.837 3.577 1.00 84.50 375 LYS A CA 1
ATOM 3001 C C . LYS A 1 375 ? 32.648 -3.972 3.235 1.00 84.50 375 LYS A C 1
ATOM 3003 O O . LYS A 1 375 ? 33.531 -3.785 2.403 1.00 84.50 375 LYS A O 1
ATOM 3008 N N . GLU A 1 376 ? 32.419 -5.158 3.801 1.00 84.56 376 GLU A N 1
ATOM 3009 C CA . GLU A 1 376 ? 33.197 -6.385 3.538 1.00 84.56 376 GLU A CA 1
ATOM 3010 C C . GLU A 1 376 ? 32.944 -6.990 2.144 1.00 84.56 376 GLU A C 1
ATOM 3012 O O . GLU A 1 376 ? 33.645 -7.902 1.713 1.00 84.56 376 GLU A O 1
ATOM 3017 N N . ARG A 1 377 ? 31.933 -6.495 1.423 1.00 89.12 377 ARG A N 1
ATOM 3018 C CA . ARG A 1 377 ? 31.478 -7.010 0.124 1.00 89.12 377 ARG A CA 1
ATOM 3019 C C . ARG A 1 377 ? 31.672 -5.988 -0.999 1.00 89.12 377 ARG A C 1
ATOM 3021 O O . ARG A 1 377 ? 30.879 -5.921 -1.939 1.00 89.12 377 ARG A O 1
ATOM 3028 N N . MET A 1 378 ? 32.711 -5.166 -0.902 1.00 92.38 378 MET A N 1
ATOM 3029 C CA . MET A 1 378 ? 33.102 -4.217 -1.943 1.00 92.38 378 MET A CA 1
ATOM 3030 C C . MET A 1 378 ? 34.462 -4.604 -2.500 1.00 92.38 378 MET A C 1
ATOM 3032 O O . MET A 1 378 ? 35.412 -4.775 -1.745 1.00 92.38 378 MET A O 1
ATOM 3036 N N . ILE A 1 379 ? 34.552 -4.727 -3.821 1.00 93.44 379 ILE A N 1
ATOM 3037 C CA . ILE A 1 379 ? 35.792 -5.097 -4.507 1.00 93.44 379 ILE A CA 1
ATOM 3038 C C . ILE A 1 379 ? 36.007 -4.220 -5.736 1.00 93.44 379 ILE A C 1
ATOM 3040 O O . ILE A 1 379 ? 35.044 -3.754 -6.347 1.00 93.44 379 ILE A O 1
ATOM 3044 N N . ALA A 1 380 ? 37.261 -4.038 -6.130 1.00 94.56 380 ALA A N 1
ATOM 3045 C CA . ALA A 1 380 ? 37.620 -3.558 -7.455 1.00 94.56 380 ALA A CA 1
ATOM 3046 C C . ALA A 1 380 ? 37.985 -4.748 -8.345 1.00 94.56 380 ALA A C 1
ATOM 3048 O O . ALA A 1 380 ? 38.491 -5.756 -7.856 1.00 94.56 380 ALA A O 1
ATOM 3049 N N . PHE A 1 381 ? 37.678 -4.655 -9.636 1.00 93.44 381 PHE A N 1
ATOM 3050 C CA . PHE A 1 381 ? 37.952 -5.737 -10.573 1.00 93.44 381 PHE A CA 1
ATOM 3051 C C . PHE A 1 381 ? 38.262 -5.224 -11.976 1.00 93.44 381 PHE A C 1
ATOM 3053 O O . PHE A 1 381 ? 37.418 -4.579 -12.608 1.00 93.44 381 PHE A O 1
ATOM 3060 N N . ASP A 1 382 ? 39.437 -5.589 -12.480 1.00 91.69 382 ASP A N 1
ATOM 3061 C CA . ASP A 1 382 ? 39.853 -5.436 -13.869 1.00 91.69 382 ASP A CA 1
ATOM 3062 C C . ASP A 1 382 ? 39.711 -6.771 -14.614 1.00 91.69 382 ASP A C 1
ATOM 3064 O O . ASP A 1 382 ? 40.484 -7.709 -14.431 1.00 91.69 382 ASP A O 1
ATOM 3068 N N . VAL A 1 383 ? 38.747 -6.835 -15.537 1.00 89.06 383 VAL A N 1
ATOM 3069 C CA . VAL A 1 383 ? 38.465 -8.026 -16.361 1.00 89.06 383 VAL A CA 1
ATOM 3070 C C . VAL A 1 383 ? 39.694 -8.524 -17.134 1.00 89.06 383 VAL A C 1
ATOM 3072 O O . VAL A 1 383 ? 39.771 -9.713 -17.442 1.00 89.06 383 VAL A O 1
ATOM 3075 N N . LEU A 1 384 ? 40.629 -7.642 -17.494 1.00 88.12 384 LEU A N 1
ATOM 3076 C CA . LEU A 1 384 ? 41.807 -8.001 -18.285 1.00 88.12 384 LEU A CA 1
ATOM 3077 C C . LEU A 1 384 ? 42.917 -8.588 -17.413 1.00 88.12 384 LEU A C 1
ATOM 3079 O O . LEU A 1 384 ? 43.524 -9.589 -17.790 1.00 88.12 384 LEU A O 1
ATOM 3083 N N . GLN A 1 385 ? 43.169 -7.977 -16.259 1.00 87.06 385 GLN A N 1
ATOM 3084 C CA . GLN A 1 385 ? 44.342 -8.276 -15.441 1.00 87.06 385 GLN A CA 1
ATOM 3085 C C . GLN A 1 385 ? 44.042 -9.195 -14.253 1.00 87.06 385 GLN A C 1
ATOM 3087 O O . GLN A 1 385 ? 44.897 -9.995 -13.881 1.00 87.06 385 GLN A O 1
ATOM 3092 N N . ASP A 1 386 ? 42.838 -9.126 -13.686 1.00 88.19 386 ASP A N 1
ATOM 3093 C CA . ASP A 1 386 ? 42.513 -9.841 -12.455 1.00 88.19 386 ASP A CA 1
ATOM 3094 C C . ASP A 1 386 ? 41.960 -11.232 -12.750 1.00 88.19 386 ASP A C 1
ATOM 3096 O O . ASP A 1 386 ? 41.196 -11.451 -13.699 1.00 88.19 386 ASP A O 1
ATOM 3100 N N . ASP A 1 387 ? 42.359 -12.196 -11.929 1.00 84.44 387 ASP A N 1
ATOM 3101 C CA . ASP A 1 387 ? 41.807 -13.541 -11.965 1.00 84.44 387 ASP A CA 1
ATOM 3102 C C . ASP A 1 387 ? 40.394 -13.573 -11.358 1.00 84.44 387 ASP A C 1
ATOM 3104 O O . ASP A 1 387 ? 40.084 -12.849 -10.411 1.00 84.44 387 ASP A O 1
ATOM 3108 N N . ASP A 1 388 ? 39.506 -14.400 -11.911 1.00 85.69 388 ASP A N 1
ATOM 3109 C CA . ASP A 1 388 ? 38.101 -14.405 -11.496 1.00 85.69 388 ASP A CA 1
ATOM 3110 C C . ASP A 1 388 ? 37.834 -15.173 -10.191 1.00 85.69 388 ASP A C 1
ATOM 3112 O O . ASP A 1 388 ? 36.718 -15.106 -9.664 1.00 85.69 388 ASP A O 1
ATOM 3116 N N . THR A 1 389 ? 38.852 -15.832 -9.621 1.00 86.06 389 THR A N 1
ATOM 3117 C CA . THR A 1 389 ? 38.760 -16.533 -8.331 1.00 86.06 389 THR A CA 1
ATOM 3118 C C . THR A 1 389 ? 38.264 -15.637 -7.208 1.00 86.06 389 THR A C 1
ATOM 3120 O O . THR A 1 389 ? 37.461 -16.097 -6.400 1.00 86.06 389 THR A O 1
ATOM 3123 N N . MET A 1 390 ? 38.667 -14.362 -7.170 1.00 84.12 390 MET A N 1
ATOM 3124 C CA . MET A 1 390 ? 38.230 -13.422 -6.134 1.00 84.12 390 MET A CA 1
ATOM 3125 C C . MET A 1 390 ? 36.713 -13.190 -6.183 1.00 84.12 390 MET A C 1
ATOM 3127 O O . MET A 1 390 ? 36.029 -13.371 -5.175 1.00 84.12 390 MET A O 1
ATOM 3131 N N . ILE A 1 391 ? 36.164 -12.857 -7.361 1.00 88.69 391 ILE A N 1
ATOM 3132 C CA . ILE A 1 391 ? 34.716 -12.650 -7.542 1.00 88.69 391 ILE A CA 1
ATOM 3133 C C . ILE A 1 391 ? 33.951 -13.944 -7.269 1.00 88.69 391 ILE A C 1
ATOM 3135 O O . ILE A 1 391 ? 32.943 -13.925 -6.562 1.00 88.69 391 ILE A O 1
ATOM 3139 N N . LYS A 1 392 ? 34.422 -15.074 -7.812 1.00 87.81 392 LYS A N 1
ATOM 3140 C CA . LYS A 1 392 ? 33.789 -16.383 -7.598 1.00 87.81 392 LYS A CA 1
ATOM 3141 C C . LYS A 1 392 ? 33.761 -16.746 -6.113 1.00 87.81 392 LYS A C 1
ATOM 3143 O O . LYS A 1 392 ? 32.723 -17.176 -5.621 1.00 87.81 392 LYS A O 1
ATOM 3148 N N . SER A 1 393 ? 34.867 -16.533 -5.399 1.00 85.56 393 SER A N 1
ATOM 3149 C CA . SER A 1 393 ? 34.978 -16.776 -3.958 1.00 85.56 393 SER A CA 1
ATOM 3150 C C . SER A 1 393 ? 33.998 -15.914 -3.165 1.00 85.56 393 SER A C 1
ATOM 3152 O O . SER A 1 393 ? 33.248 -16.444 -2.349 1.00 85.56 393 SER A O 1
ATOM 3154 N N . LEU A 1 394 ? 33.918 -14.613 -3.461 1.00 86.44 394 LEU A N 1
ATOM 3155 C CA . LEU A 1 394 ? 32.987 -13.709 -2.785 1.00 86.44 394 LEU A CA 1
ATOM 3156 C C . LEU A 1 394 ? 31.521 -14.108 -3.017 1.00 86.44 394 LEU A C 1
ATOM 3158 O O . LEU A 1 394 ? 30.727 -14.128 -2.076 1.00 86.44 394 LEU A O 1
ATOM 3162 N N . ILE A 1 395 ? 31.164 -14.470 -4.256 1.00 88.38 395 ILE A N 1
ATOM 3163 C CA . ILE A 1 395 ? 29.831 -14.992 -4.593 1.00 88.38 395 ILE A CA 1
ATOM 3164 C C . ILE A 1 395 ? 29.527 -16.243 -3.761 1.00 88.38 395 ILE A C 1
ATOM 3166 O O . ILE A 1 395 ? 28.450 -16.333 -3.173 1.00 88.38 395 ILE A O 1
ATOM 3170 N N . ASN A 1 396 ? 30.474 -17.181 -3.669 1.00 86.06 396 ASN A N 1
ATOM 3171 C CA . ASN A 1 396 ? 30.301 -18.410 -2.893 1.00 86.06 396 ASN A CA 1
ATOM 3172 C C . ASN A 1 396 ? 30.098 -18.127 -1.414 1.00 86.06 396 ASN A C 1
ATOM 3174 O O . ASN A 1 396 ? 29.117 -18.593 -0.847 1.00 86.06 396 ASN A O 1
ATOM 3178 N N . GLN A 1 397 ? 30.974 -17.320 -0.816 1.00 85.81 397 GLN A N 1
ATOM 3179 C CA . GLN A 1 397 ? 30.875 -16.935 0.590 1.00 85.81 397 GLN A CA 1
ATOM 3180 C C . GLN A 1 397 ? 29.519 -16.290 0.890 1.00 85.81 397 GLN A C 1
ATOM 3182 O O . GLN A 1 397 ? 28.901 -16.588 1.911 1.00 85.81 397 GLN A O 1
ATOM 3187 N N . CYS A 1 398 ? 29.010 -15.449 -0.016 1.00 87.00 398 CYS A N 1
ATOM 3188 C CA . CYS A 1 398 ? 27.682 -14.860 0.132 1.00 87.00 398 CYS A CA 1
ATOM 3189 C C . CYS A 1 398 ? 26.569 -15.916 0.080 1.00 87.00 398 CYS A C 1
ATOM 3191 O O . CYS A 1 398 ? 25.679 -15.895 0.929 1.00 87.00 398 CYS A O 1
ATOM 3193 N N . LEU A 1 399 ? 26.604 -16.840 -0.886 1.00 87.75 399 LEU A N 1
ATOM 3194 C CA . LEU A 1 399 ? 25.597 -17.900 -1.013 1.00 87.75 399 LEU A CA 1
ATOM 3195 C C . LEU A 1 399 ? 25.630 -18.873 0.174 1.00 87.75 399 LEU A C 1
ATOM 3197 O O . LEU A 1 399 ? 24.577 -19.197 0.724 1.00 87.75 399 LEU A O 1
ATOM 3201 N N . GLU A 1 400 ? 26.820 -19.286 0.612 1.00 88.31 400 GLU A N 1
ATOM 3202 C CA . GLU A 1 400 ? 27.016 -20.131 1.792 1.00 88.31 400 GLU A CA 1
ATOM 3203 C C . GLU A 1 400 ? 26.488 -19.447 3.049 1.00 88.31 400 GLU A C 1
ATOM 3205 O O . GLU A 1 400 ? 25.713 -20.051 3.785 1.00 88.31 400 GLU A O 1
ATOM 3210 N N . LYS A 1 401 ? 26.821 -18.168 3.262 1.00 87.62 401 LYS A N 1
ATOM 3211 C CA . LYS A 1 401 ? 26.321 -17.396 4.406 1.00 87.62 401 LYS A CA 1
ATOM 3212 C C . LYS A 1 401 ? 24.796 -17.280 4.385 1.00 87.62 401 LYS A C 1
ATOM 3214 O O . LYS A 1 401 ? 24.170 -17.408 5.435 1.00 87.62 401 LYS A O 1
ATOM 3219 N N . VAL A 1 402 ? 24.179 -17.092 3.213 1.00 88.12 402 VAL A N 1
ATOM 3220 C CA . VAL A 1 402 ? 22.712 -17.071 3.070 1.00 88.12 402 VAL A CA 1
ATOM 3221 C C . VAL A 1 402 ? 22.105 -18.420 3.464 1.00 88.12 402 VAL A C 1
ATOM 3223 O O . VAL A 1 402 ? 21.178 -18.451 4.269 1.00 88.12 402 VAL A O 1
ATOM 3226 N N . HIS A 1 403 ? 22.640 -19.535 2.960 1.00 90.12 403 HIS A N 1
ATOM 3227 C CA . HIS A 1 403 ? 22.160 -20.879 3.313 1.00 90.12 403 HIS A CA 1
ATOM 3228 C C . HIS A 1 403 ? 22.380 -21.220 4.786 1.00 90.12 403 HIS A C 1
ATOM 3230 O O . HIS A 1 403 ? 21.466 -21.729 5.426 1.00 90.12 403 HIS A O 1
ATOM 3236 N N . GLN A 1 404 ? 23.548 -20.897 5.345 1.00 91.56 404 GLN A N 1
ATOM 3237 C CA . GLN A 1 404 ? 23.843 -21.065 6.771 1.00 91.56 404 GLN A CA 1
ATOM 3238 C C . GLN A 1 404 ? 22.865 -20.272 7.639 1.00 91.56 404 GLN A C 1
ATOM 3240 O O . GLN A 1 404 ? 22.326 -20.816 8.600 1.00 91.56 404 GLN A O 1
ATOM 3245 N N . THR A 1 405 ? 22.579 -19.020 7.267 1.00 90.50 405 THR A N 1
ATOM 3246 C CA . THR A 1 405 ? 21.593 -18.183 7.968 1.00 90.50 405 THR A CA 1
ATOM 3247 C C . THR A 1 405 ? 20.210 -18.828 7.930 1.00 90.50 405 THR A C 1
ATOM 3249 O O . THR A 1 405 ? 19.605 -19.040 8.976 1.00 90.50 405 THR A O 1
ATOM 3252 N N . VAL A 1 406 ? 19.733 -19.224 6.744 1.00 91.38 406 VAL A N 1
ATOM 3253 C CA . VAL A 1 406 ? 18.414 -19.861 6.590 1.00 91.38 406 VAL A CA 1
ATOM 3254 C C . VAL A 1 406 ? 18.341 -21.204 7.326 1.00 91.38 406 VAL A C 1
ATOM 3256 O O . VAL A 1 406 ? 17.307 -21.523 7.913 1.00 91.38 406 VAL A O 1
ATOM 3259 N N . ASN A 1 407 ? 19.420 -21.991 7.333 1.00 93.75 407 ASN A N 1
ATOM 3260 C CA . ASN A 1 407 ? 19.463 -23.253 8.066 1.00 93.75 407 ASN A CA 1
ATOM 3261 C C . ASN A 1 407 ? 19.447 -23.038 9.586 1.00 93.75 407 ASN A C 1
ATOM 3263 O O . ASN A 1 407 ? 18.694 -23.721 10.272 1.00 93.75 407 ASN A O 1
ATOM 3267 N N . SER A 1 408 ? 20.199 -22.064 10.104 1.00 94.00 408 SER A N 1
ATOM 3268 C CA . SER A 1 408 ? 20.187 -21.707 11.530 1.00 94.00 408 SER A CA 1
ATOM 3269 C C . SER A 1 408 ? 18.817 -21.182 11.982 1.00 94.00 408 SER A C 1
ATOM 3271 O O . SER A 1 408 ? 18.307 -21.581 13.032 1.00 94.00 408 SER A O 1
ATOM 3273 N N . GLU A 1 409 ? 18.167 -20.353 11.158 1.00 90.88 409 GLU A N 1
ATOM 3274 C CA . GLU A 1 409 ? 16.784 -19.923 11.385 1.00 90.88 409 GLU A CA 1
ATOM 3275 C C . GLU A 1 409 ? 15.830 -21.125 11.420 1.00 90.88 409 GLU A C 1
ATOM 3277 O O . GLU A 1 409 ? 15.027 -21.240 12.343 1.00 90.88 409 GLU A O 1
ATOM 3282 N N . LYS A 1 410 ? 15.941 -22.062 10.466 1.00 93.62 410 LYS A N 1
ATOM 3283 C CA . LYS A 1 410 ? 15.131 -23.291 10.444 1.00 93.62 410 LYS A CA 1
ATOM 3284 C C . LYS A 1 410 ? 15.339 -24.134 11.705 1.00 93.62 410 LYS A C 1
ATOM 3286 O O . LYS A 1 410 ? 14.359 -24.576 12.291 1.00 93.62 410 LYS A O 1
ATOM 3291 N N . GLU A 1 411 ? 16.579 -24.365 12.132 1.00 93.69 411 GLU A N 1
ATOM 3292 C CA . GLU A 1 411 ? 16.882 -25.130 13.353 1.00 93.69 411 GLU A CA 1
ATOM 3293 C C . GLU A 1 411 ? 16.259 -24.482 14.596 1.00 93.69 411 GLU A C 1
ATOM 3295 O O . GLU A 1 411 ? 15.682 -25.170 15.442 1.00 93.69 411 GLU A O 1
ATOM 3300 N N . THR A 1 412 ? 16.289 -23.150 14.663 1.00 91.12 412 THR A N 1
ATOM 3301 C CA . THR A 1 412 ? 15.639 -22.376 15.727 1.00 91.12 412 THR A CA 1
ATOM 3302 C C . THR A 1 412 ? 14.115 -22.522 15.680 1.00 91.12 412 THR A C 1
ATOM 3304 O O . THR A 1 412 ? 13.493 -22.803 16.704 1.00 91.12 412 THR A O 1
ATOM 3307 N N . LEU A 1 413 ? 13.502 -22.417 14.494 1.00 90.75 413 LEU A N 1
ATOM 3308 C CA . LEU A 1 413 ? 12.061 -22.623 14.300 1.00 90.75 413 LEU A CA 1
ATOM 3309 C C . LEU A 1 413 ? 11.628 -24.041 14.692 1.00 90.75 413 LEU A C 1
ATOM 3311 O O . LEU A 1 413 ? 10.607 -24.206 15.351 1.00 90.75 413 LEU A O 1
ATOM 3315 N N . VAL A 1 414 ? 12.416 -25.057 14.336 1.00 92.81 414 VAL A N 1
ATOM 3316 C CA . VAL A 1 414 ? 12.189 -26.460 14.714 1.00 92.81 414 VAL A CA 1
ATOM 3317 C C . VAL A 1 414 ? 12.233 -26.625 16.236 1.00 92.81 414 VAL A C 1
ATOM 3319 O O . VAL A 1 414 ? 11.342 -27.251 16.811 1.00 92.81 414 VAL A O 1
ATOM 3322 N N . LYS A 1 415 ? 13.213 -26.009 16.912 1.00 92.69 415 LYS A N 1
ATOM 3323 C CA . LYS A 1 415 ? 13.304 -26.002 18.381 1.00 92.69 415 LYS A CA 1
ATOM 3324 C C . LYS A 1 415 ? 12.082 -25.334 19.025 1.00 92.69 415 LYS A C 1
ATOM 3326 O O . LYS A 1 415 ? 11.510 -25.885 19.964 1.00 92.69 415 LYS A O 1
ATOM 3331 N N . HIS A 1 416 ? 11.662 -24.173 18.522 1.00 92.56 416 HIS A N 1
ATOM 3332 C CA . HIS A 1 416 ? 10.493 -23.450 19.030 1.00 92.56 416 HIS A CA 1
ATOM 3333 C C . HIS A 1 416 ? 9.177 -24.189 18.759 1.00 92.56 416 HIS A C 1
ATOM 3335 O O . HIS A 1 416 ? 8.314 -24.230 19.633 1.00 92.56 416 HIS A O 1
ATOM 3341 N N . ALA A 1 417 ? 9.034 -24.834 17.601 1.00 92.00 417 ALA A N 1
ATOM 3342 C CA . ALA A 1 417 ? 7.888 -25.685 17.301 1.00 92.00 417 ALA A CA 1
ATOM 3343 C C . ALA A 1 417 ? 7.810 -26.877 18.268 1.00 92.00 417 ALA A C 1
ATOM 3345 O O . ALA A 1 417 ? 6.739 -27.152 18.802 1.00 92.00 417 ALA A O 1
ATOM 3346 N N . GLN A 1 418 ? 8.939 -27.527 18.580 1.00 92.69 418 GLN A N 1
ATOM 3347 C CA . GLN A 1 418 ? 8.967 -28.598 19.581 1.00 92.69 418 GLN A CA 1
ATOM 3348 C C . GLN A 1 418 ? 8.586 -28.094 20.980 1.00 92.69 418 GLN A C 1
ATOM 3350 O O . GLN A 1 418 ? 7.812 -28.740 21.682 1.00 92.69 418 GLN A O 1
ATOM 3355 N N . GLN A 1 419 ? 9.094 -26.927 21.387 1.00 91.62 419 GLN A N 1
ATOM 3356 C CA . GLN A 1 419 ? 8.714 -26.306 22.658 1.00 91.62 419 GLN A CA 1
ATOM 3357 C C . GLN A 1 419 ? 7.215 -25.980 22.699 1.00 91.62 419 GLN A C 1
ATOM 3359 O O . GLN A 1 419 ? 6.559 -26.237 23.703 1.00 91.62 419 GLN A O 1
ATOM 3364 N N . PHE A 1 420 ? 6.655 -25.466 21.601 1.00 91.38 420 PHE A N 1
ATOM 3365 C CA . PHE A 1 420 ? 5.219 -25.240 21.468 1.00 91.38 420 PHE A CA 1
ATOM 3366 C C . PHE A 1 420 ? 4.420 -26.531 21.662 1.00 91.38 420 PHE A C 1
ATOM 3368 O O . PHE A 1 420 ? 3.510 -26.532 22.484 1.00 91.38 420 PHE A O 1
ATOM 3375 N N . ILE A 1 421 ? 4.792 -27.615 20.973 1.00 90.06 421 ILE A N 1
ATOM 3376 C CA . ILE A 1 421 ? 4.135 -28.926 21.085 1.00 90.06 421 ILE A CA 1
ATOM 3377 C C . ILE A 1 421 ? 4.130 -29.412 22.540 1.00 90.06 421 ILE A C 1
ATOM 3379 O O . ILE A 1 421 ? 3.087 -29.801 23.062 1.00 90.06 421 ILE A O 1
ATOM 3383 N N . ASN A 1 422 ? 5.275 -29.314 23.219 1.00 87.88 422 ASN A N 1
ATOM 3384 C CA . ASN A 1 422 ? 5.422 -29.768 24.602 1.00 87.88 422 ASN A CA 1
ATOM 3385 C C . ASN A 1 422 ? 4.592 -28.937 25.601 1.00 87.88 422 ASN A C 1
ATOM 3387 O O . ASN A 1 422 ? 4.218 -29.442 26.656 1.00 87.88 422 ASN A O 1
ATOM 3391 N N . ASN A 1 423 ? 4.295 -27.675 25.279 1.00 85.94 423 ASN A N 1
ATOM 3392 C CA . ASN A 1 423 ? 3.687 -26.718 26.205 1.00 85.94 423 ASN A CA 1
ATOM 3393 C C . ASN A 1 423 ? 2.151 -26.636 26.131 1.00 85.94 423 ASN A C 1
ATOM 3395 O O . ASN A 1 423 ? 1.557 -25.933 26.950 1.00 85.94 423 ASN A O 1
ATOM 3399 N N . ILE A 1 424 ? 1.499 -27.319 25.182 1.00 79.56 424 ILE A N 1
ATOM 3400 C CA . ILE A 1 424 ? 0.055 -27.171 24.883 1.00 79.56 424 ILE A CA 1
ATOM 3401 C C . ILE A 1 424 ? -0.862 -27.428 26.089 1.00 79.56 424 ILE A C 1
ATOM 3403 O O . ILE A 1 424 ? -1.952 -26.862 26.162 1.00 79.56 424 ILE A O 1
ATOM 3407 N N . THR A 1 425 ? -0.432 -28.241 27.054 1.00 71.69 425 THR A N 1
ATOM 3408 C CA . THR A 1 425 ? -1.244 -28.632 28.217 1.00 71.69 425 THR A CA 1
ATOM 3409 C C . THR A 1 425 ? -0.838 -27.955 29.531 1.00 71.69 425 THR A C 1
ATOM 3411 O O . THR A 1 425 ? -1.429 -28.251 30.568 1.00 71.69 425 THR A O 1
ATOM 3414 N N . GLU A 1 426 ? 0.156 -27.060 29.539 1.00 78.44 426 GLU A N 1
ATOM 3415 C CA . GLU A 1 426 ? 0.669 -26.447 30.775 1.00 78.44 426 GLU A CA 1
ATOM 3416 C C . GLU A 1 426 ? 0.040 -25.070 31.068 1.00 78.44 426 GLU A C 1
ATOM 3418 O O . GLU A 1 426 ? 0.397 -24.053 30.471 1.00 78.44 426 GLU A O 1
ATOM 3423 N N . GLU A 1 427 ? -0.843 -25.005 32.072 1.00 73.50 427 GLU A N 1
ATOM 3424 C CA . GLU A 1 427 ? -1.548 -23.773 32.476 1.00 73.50 427 GLU A CA 1
ATOM 3425 C C . GLU A 1 427 ? -0.600 -22.625 32.879 1.00 73.50 427 GLU A C 1
ATOM 3427 O O . GLU A 1 427 ? -0.866 -21.455 32.596 1.00 73.50 427 GLU A O 1
ATOM 3432 N N . TYR A 1 428 ? 0.540 -22.941 33.501 1.00 75.00 428 TYR A N 1
ATOM 3433 C CA . TYR A 1 428 ? 1.555 -21.947 33.866 1.00 75.00 428 TYR A CA 1
ATOM 3434 C C . TYR A 1 428 ? 2.129 -21.223 32.637 1.00 75.00 428 TYR A C 1
ATOM 3436 O O . TYR A 1 428 ? 2.275 -20.000 32.650 1.00 75.00 428 TYR A O 1
ATOM 3444 N N . ASN A 1 429 ? 2.381 -21.952 31.547 1.00 82.44 429 ASN A N 1
ATOM 3445 C CA . ASN A 1 429 ? 2.921 -21.374 30.317 1.00 82.44 429 ASN A CA 1
ATOM 3446 C C . ASN A 1 429 ? 1.886 -20.485 29.616 1.00 82.44 429 ASN A C 1
ATOM 3448 O O . ASN A 1 429 ? 2.262 -19.483 29.009 1.00 82.44 429 ASN A O 1
ATOM 3452 N N . ASN A 1 430 ? 0.587 -20.778 29.758 1.00 82.19 430 ASN A N 1
ATOM 3453 C CA . ASN A 1 430 ? -0.474 -19.898 29.260 1.00 82.19 430 ASN A CA 1
ATOM 3454 C C . ASN A 1 430 ? -0.447 -18.521 29.947 1.00 82.19 430 ASN A C 1
ATOM 3456 O O . ASN A 1 430 ? -0.602 -17.509 29.265 1.00 82.19 430 ASN A O 1
ATOM 3460 N N . LYS A 1 431 ? -0.177 -18.458 31.260 1.00 86.81 431 LYS A N 1
ATOM 3461 C CA . LYS A 1 431 ? -0.033 -17.181 31.987 1.00 86.81 431 LYS A CA 1
ATOM 3462 C C . LYS A 1 431 ? 1.186 -16.384 31.523 1.00 86.81 431 LYS A C 1
ATOM 3464 O O . LYS A 1 431 ? 1.083 -15.179 31.330 1.00 86.81 431 LYS A O 1
ATOM 3469 N N . LEU A 1 432 ? 2.318 -17.050 31.286 1.00 90.31 432 LEU A N 1
ATOM 3470 C CA . LEU A 1 432 ? 3.507 -16.392 30.728 1.00 90.31 432 LEU A CA 1
ATOM 3471 C C . LEU A 1 432 ? 3.267 -15.887 29.293 1.00 90.31 432 LEU A C 1
ATOM 3473 O O . LEU A 1 432 ? 3.690 -14.786 28.951 1.00 90.31 432 LEU A O 1
ATOM 3477 N N . CYS A 1 433 ? 2.540 -16.642 28.460 1.00 90.12 433 CYS A N 1
ATOM 3478 C CA . CYS A 1 433 ? 2.138 -16.176 27.127 1.00 90.12 433 CYS A CA 1
ATOM 3479 C C . CYS A 1 433 ? 1.231 -14.937 27.201 1.00 90.12 433 CYS A C 1
ATOM 3481 O O . CYS A 1 433 ? 1.399 -14.016 26.404 1.00 90.12 433 CYS A O 1
ATOM 3483 N N . GLN A 1 434 ? 0.296 -14.899 28.158 1.00 90.06 434 GLN A N 1
ATOM 3484 C CA . GLN A 1 434 ? -0.545 -13.723 28.406 1.00 90.06 434 GLN A CA 1
ATOM 3485 C C . GLN A 1 434 ? 0.288 -12.520 28.848 1.00 90.06 434 GLN A C 1
ATOM 3487 O O . GLN A 1 434 ? 0.112 -11.443 28.298 1.00 90.06 434 GLN A O 1
ATOM 3492 N N . GLN A 1 435 ? 1.256 -12.709 29.750 1.00 93.31 435 GLN A N 1
ATOM 3493 C CA . GLN A 1 435 ? 2.170 -11.642 30.167 1.00 93.31 435 GLN A CA 1
ATOM 3494 C C . GLN A 1 435 ? 2.937 -11.036 28.978 1.00 93.31 435 GLN A C 1
ATOM 3496 O O . GLN A 1 435 ? 3.081 -9.817 28.904 1.00 93.31 435 GLN A O 1
ATOM 3501 N N . VAL A 1 436 ? 3.409 -11.868 28.041 1.00 94.75 436 VAL A N 1
ATOM 3502 C CA . VAL A 1 436 ? 4.040 -11.406 26.790 1.00 94.75 436 VAL A CA 1
ATOM 3503 C C . VAL A 1 436 ? 3.053 -10.592 25.950 1.00 94.75 436 VAL A C 1
ATOM 3505 O O . VAL A 1 436 ? 3.376 -9.487 25.517 1.00 94.75 436 VAL A O 1
ATOM 3508 N N . ASP A 1 437 ? 1.844 -11.115 25.737 1.00 94.38 437 ASP A N 1
ATOM 3509 C CA . ASP A 1 437 ? 0.811 -10.450 24.937 1.00 94.38 437 ASP A CA 1
ATOM 3510 C C . ASP A 1 437 ? 0.378 -9.107 25.551 1.00 94.38 437 ASP A C 1
ATOM 3512 O O . ASP A 1 437 ? 0.210 -8.128 24.824 1.00 94.38 437 ASP A O 1
ATOM 3516 N N . ASP A 1 438 ? 0.261 -9.027 26.877 1.00 92.50 438 ASP A N 1
ATOM 3517 C CA . ASP A 1 438 ? -0.112 -7.810 27.601 1.00 92.50 438 ASP A CA 1
ATOM 3518 C C . ASP A 1 438 ? 0.954 -6.717 27.474 1.00 92.50 438 ASP A C 1
ATOM 3520 O O . ASP A 1 438 ? 0.615 -5.558 27.234 1.00 92.50 438 ASP A O 1
ATOM 3524 N N . GLN A 1 439 ? 2.242 -7.069 27.557 1.00 94.50 439 GLN A N 1
ATOM 3525 C CA . GLN A 1 439 ? 3.323 -6.101 27.340 1.00 94.50 439 GLN A CA 1
ATOM 3526 C C . GLN A 1 439 ? 3.329 -5.565 25.906 1.00 94.50 439 GLN A C 1
ATOM 3528 O O . GLN A 1 439 ? 3.462 -4.359 25.703 1.00 94.50 439 GLN A O 1
ATOM 3533 N N . ILE A 1 440 ? 3.104 -6.431 24.911 1.00 94.00 440 ILE A N 1
ATOM 3534 C CA . ILE A 1 440 ? 2.968 -6.004 23.512 1.00 94.00 440 ILE A CA 1
ATOM 3535 C C . ILE A 1 440 ? 1.776 -5.048 23.353 1.00 94.00 440 ILE A C 1
ATOM 3537 O O . ILE A 1 440 ? 1.911 -3.991 22.730 1.00 94.00 440 ILE A O 1
ATOM 3541 N N . LYS A 1 441 ? 0.612 -5.386 23.926 1.00 90.00 441 LYS A N 1
ATOM 3542 C CA . LYS A 1 441 ? -0.581 -4.523 23.901 1.00 90.00 441 LYS A CA 1
ATOM 3543 C C . LYS A 1 441 ? -0.297 -3.160 24.527 1.00 90.00 441 LYS A C 1
ATOM 3545 O O . LYS A 1 441 ? -0.730 -2.143 23.984 1.00 90.00 441 LYS A O 1
ATOM 3550 N N . GLU A 1 442 ? 0.439 -3.120 25.632 1.00 88.81 442 GLU A N 1
ATOM 3551 C CA . GLU A 1 442 ? 0.795 -1.873 26.305 1.00 88.81 442 GLU A CA 1
ATOM 3552 C C . GLU A 1 442 ? 1.732 -1.005 25.451 1.00 88.81 442 GLU A C 1
ATOM 3554 O O . GLU A 1 442 ? 1.488 0.195 25.309 1.00 88.81 442 GLU A O 1
ATOM 3559 N N . THR A 1 443 ? 2.722 -1.607 24.779 1.00 91.06 443 THR A N 1
ATOM 3560 C CA . THR A 1 443 ? 3.573 -0.905 23.804 1.00 91.06 443 THR A CA 1
ATOM 3561 C C . THR A 1 443 ? 2.749 -0.295 22.670 1.00 91.06 443 THR A C 1
ATOM 3563 O O . THR A 1 443 ? 2.986 0.855 22.293 1.00 91.06 443 THR A O 1
ATOM 3566 N N . ILE A 1 444 ? 1.754 -1.020 22.143 1.00 86.56 444 ILE A N 1
ATOM 3567 C CA . ILE A 1 444 ? 0.870 -0.502 21.086 1.00 86.56 444 ILE A CA 1
ATOM 3568 C C . ILE A 1 444 ? 0.053 0.692 21.594 1.00 86.56 444 ILE A C 1
ATOM 3570 O O . ILE A 1 444 ? -0.022 1.712 20.910 1.00 86.56 444 ILE A O 1
ATOM 3574 N N . LYS A 1 445 ? -0.514 0.619 22.807 1.00 83.69 445 LYS A N 1
ATOM 3575 C CA . LYS A 1 445 ? -1.275 1.736 23.401 1.00 83.69 445 LYS A CA 1
ATOM 3576 C C . LYS A 1 445 ? -0.425 2.992 23.604 1.00 83.69 445 LYS A C 1
ATOM 3578 O O . LYS A 1 445 ? -0.929 4.098 23.434 1.00 83.69 445 LYS A O 1
ATOM 3583 N N . GLN A 1 446 ? 0.848 2.830 23.967 1.00 84.19 446 GLN A N 1
ATOM 3584 C CA . GLN A 1 446 ? 1.788 3.943 24.146 1.00 84.19 446 GLN A CA 1
ATOM 3585 C C . GLN A 1 446 ? 2.235 4.571 22.816 1.00 84.19 446 GLN A C 1
ATOM 3587 O O . GLN A 1 446 ? 2.732 5.696 22.809 1.00 84.19 446 GLN A O 1
ATOM 3592 N N . ASN A 1 447 ? 2.041 3.868 21.697 1.00 79.50 447 ASN A N 1
ATOM 3593 C CA . ASN A 1 447 ? 2.461 4.283 20.360 1.00 79.50 447 ASN A CA 1
ATOM 3594 C C . ASN A 1 447 ? 1.280 4.225 19.370 1.00 79.50 447 ASN A C 1
ATOM 3596 O O . ASN A 1 447 ? 1.314 3.449 18.415 1.00 79.50 447 ASN A O 1
ATOM 3600 N N . PRO A 1 448 ? 0.210 5.013 19.578 1.00 69.44 448 PRO A N 1
ATOM 3601 C CA . PRO A 1 448 ? -0.967 4.952 18.723 1.00 69.44 448 PRO A CA 1
ATOM 3602 C C . PRO A 1 448 ? -0.637 5.341 17.277 1.00 69.44 448 PRO A C 1
ATOM 3604 O O . PRO A 1 448 ? 0.249 6.157 17.009 1.00 69.44 448 PRO A O 1
ATOM 3607 N N . LEU A 1 449 ? -1.384 4.764 16.335 1.00 68.00 449 LEU A N 1
ATOM 3608 C CA . LEU A 1 449 ? -1.213 5.063 14.918 1.00 68.00 449 LEU A CA 1
ATOM 3609 C C . LEU A 1 449 ? -1.578 6.521 14.597 1.00 68.00 449 LEU A C 1
ATOM 3611 O O . LEU A 1 449 ? -2.534 7.054 15.165 1.00 68.00 449 LEU A O 1
ATOM 3615 N N . PRO A 1 450 ? -0.878 7.163 13.646 1.00 58.94 450 PRO A N 1
ATOM 3616 C CA . PRO A 1 450 ? -1.237 8.505 13.202 1.00 58.94 450 PRO A CA 1
ATOM 3617 C C . PRO A 1 450 ? -2.589 8.498 12.476 1.00 58.94 450 PRO A C 1
ATOM 3619 O O . PRO A 1 450 ? -2.843 7.614 11.659 1.00 58.94 450 PRO A O 1
ATOM 3622 N N . THR A 1 451 ? -3.430 9.502 12.738 1.00 54.47 451 THR A N 1
ATOM 3623 C CA . THR A 1 451 ? -4.788 9.636 12.168 1.00 54.47 451 THR A CA 1
ATOM 3624 C C . THR A 1 451 ? -4.822 10.261 10.769 1.00 54.47 451 THR A C 1
ATOM 3626 O O . THR A 1 451 ? -5.870 10.284 10.120 1.00 54.47 451 THR A O 1
ATOM 3629 N N . SER A 1 452 ? -3.684 10.759 10.277 1.00 53.78 452 SER A N 1
ATOM 3630 C CA . SER A 1 452 ? -3.571 11.350 8.943 1.00 53.78 452 SER A CA 1
ATOM 3631 C C . SER A 1 452 ? -3.807 10.314 7.835 1.00 53.78 452 SER A C 1
ATOM 3633 O O . SER A 1 452 ? -3.377 9.163 7.981 1.00 53.78 452 SER A O 1
ATOM 3635 N N . PRO A 1 453 ? -4.444 10.708 6.711 1.00 57.22 453 PRO A N 1
ATOM 3636 C CA . PRO A 1 453 ? -4.517 9.855 5.530 1.00 57.22 453 PRO A CA 1
ATOM 3637 C C . PRO A 1 453 ? -3.102 9.521 5.046 1.00 57.22 453 PRO A C 1
ATOM 3639 O O . PRO A 1 453 ? -2.220 10.377 5.090 1.00 57.22 453 PRO A O 1
ATOM 3642 N N . LEU A 1 454 ? -2.905 8.283 4.585 1.00 71.62 454 LEU A N 1
ATOM 3643 C CA . LEU A 1 454 ? -1.612 7.819 4.079 1.00 71.62 454 LEU A CA 1
ATOM 3644 C C . LEU A 1 454 ? -1.193 8.650 2.871 1.00 71.62 454 LEU A C 1
ATOM 3646 O O . LEU A 1 454 ? -0.160 9.300 2.877 1.00 71.62 454 LEU A O 1
ATOM 3650 N N . LEU A 1 455 ? -2.036 8.678 1.844 1.00 77.38 455 LEU A N 1
ATOM 3651 C CA . LEU A 1 455 ? -1.858 9.541 0.687 1.00 77.38 455 LEU A CA 1
ATOM 3652 C C . LEU A 1 455 ? -3.072 10.453 0.553 1.00 77.38 455 LEU A C 1
ATOM 3654 O O . LEU A 1 455 ? -4.201 10.013 0.734 1.00 77.38 455 LEU A O 1
ATOM 3658 N N . GLU A 1 456 ? -2.835 11.716 0.209 1.00 76.69 456 GLU A N 1
ATOM 3659 C CA . GLU A 1 456 ? -3.900 12.633 -0.222 1.00 76.69 456 GLU A CA 1
ATOM 3660 C C . GLU A 1 456 ? -4.171 12.523 -1.728 1.00 76.69 456 GLU A C 1
ATOM 3662 O O . GLU A 1 456 ? -5.277 12.798 -2.177 1.00 76.69 456 GLU A O 1
ATOM 3667 N N . ASP A 1 457 ? -3.155 12.138 -2.508 1.00 85.06 457 ASP A N 1
ATOM 3668 C CA . ASP A 1 457 ? -3.222 12.025 -3.965 1.00 85.06 457 ASP A CA 1
ATOM 3669 C C . ASP A 1 457 ? -2.653 10.660 -4.403 1.00 85.06 457 ASP A C 1
ATOM 3671 O O . ASP A 1 457 ? -1.446 10.416 -4.247 1.00 85.06 457 ASP A O 1
ATOM 3675 N N . PRO A 1 458 ? -3.479 9.758 -4.967 1.00 88.31 458 PRO A N 1
ATOM 3676 C CA . PRO A 1 458 ? -3.051 8.412 -5.349 1.00 88.31 458 PRO A CA 1
ATOM 3677 C C . PRO A 1 458 ? -2.023 8.413 -6.492 1.00 88.31 458 PRO A C 1
ATOM 3679 O O . PRO A 1 458 ? -1.292 7.439 -6.676 1.00 88.31 458 PRO A O 1
ATOM 3682 N N . LEU A 1 459 ? -1.930 9.497 -7.269 1.00 93.56 459 LEU A N 1
ATOM 3683 C CA . LEU A 1 459 ? -1.048 9.618 -8.431 1.00 93.56 459 LEU A CA 1
ATOM 3684 C C . LEU A 1 459 ? 0.248 10.374 -8.115 1.00 93.56 459 LEU A C 1
ATOM 3686 O O . LEU A 1 459 ? 1.067 10.577 -9.019 1.00 93.56 459 LEU A O 1
ATOM 3690 N N . LEU A 1 460 ? 0.494 10.742 -6.852 1.00 91.06 460 LEU A N 1
ATOM 3691 C CA . LEU A 1 460 ? 1.690 11.483 -6.437 1.00 91.06 460 LEU A CA 1
ATOM 3692 C C . LEU A 1 460 ? 2.995 10.849 -6.952 1.00 91.06 460 LEU A C 1
ATOM 3694 O O . LEU A 1 460 ? 3.875 11.544 -7.473 1.00 91.06 460 LEU A O 1
ATOM 3698 N N . GLY A 1 461 ? 3.089 9.517 -6.888 1.00 91.44 461 GLY A N 1
ATOM 3699 C CA . GLY A 1 461 ? 4.228 8.761 -7.415 1.00 91.44 461 GLY A CA 1
ATOM 3700 C C . GLY A 1 461 ? 4.433 8.936 -8.923 1.00 91.44 461 GLY A C 1
ATOM 3701 O O . GLY A 1 461 ? 5.567 9.083 -9.380 1.00 91.44 461 GLY A O 1
ATOM 3702 N N . MET A 1 462 ? 3.351 9.018 -9.706 1.00 95.06 462 MET A N 1
ATOM 3703 C CA . MET A 1 462 ? 3.425 9.274 -11.149 1.00 95.06 462 MET A CA 1
ATOM 3704 C C . MET A 1 462 ? 3.966 10.668 -11.447 1.00 95.06 462 MET A C 1
ATOM 3706 O O . MET A 1 462 ? 4.830 10.816 -12.313 1.00 95.06 462 MET A O 1
ATOM 3710 N N . TYR A 1 463 ? 3.489 11.692 -10.735 1.00 94.38 463 TYR A N 1
ATOM 3711 C CA . TYR A 1 463 ? 3.955 13.063 -10.947 1.00 94.38 463 TYR A CA 1
ATOM 3712 C C . TYR A 1 463 ? 5.430 13.209 -10.601 1.00 94.38 463 TYR A C 1
ATOM 3714 O O . TYR A 1 463 ? 6.185 13.782 -11.390 1.00 94.38 463 TYR A O 1
ATOM 3722 N N . SER A 1 464 ? 5.842 12.640 -9.465 1.00 91.31 464 SER A N 1
ATOM 3723 C 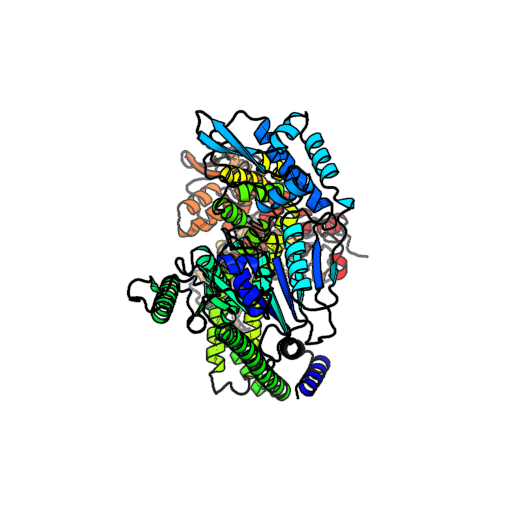CA . SER A 1 464 ? 7.242 12.606 -9.044 1.00 91.31 464 SER A CA 1
ATOM 3724 C C . SER A 1 464 ? 8.113 11.935 -10.111 1.00 91.31 464 SER A C 1
ATOM 3726 O O . SER A 1 464 ? 9.090 12.524 -10.580 1.00 91.31 464 SER A O 1
ATOM 3728 N N . ALA A 1 465 ? 7.703 10.762 -10.606 1.00 91.06 465 ALA A N 1
ATOM 3729 C CA . ALA A 1 465 ? 8.439 10.035 -11.636 1.00 91.06 465 ALA A CA 1
ATOM 3730 C C . ALA A 1 465 ? 8.532 10.799 -12.970 1.00 91.06 465 ALA A C 1
ATOM 3732 O O . ALA A 1 465 ? 9.592 10.819 -13.599 1.00 91.06 465 ALA A O 1
ATOM 3733 N N . ILE A 1 466 ? 7.458 11.471 -13.401 1.00 92.00 466 ILE A N 1
ATOM 3734 C CA . ILE A 1 466 ? 7.462 12.304 -14.615 1.00 92.00 466 ILE A CA 1
ATOM 3735 C C . ILE A 1 466 ? 8.397 13.503 -14.450 1.00 92.00 466 ILE A C 1
ATOM 3737 O O . ILE A 1 466 ? 9.199 13.790 -15.345 1.00 92.00 466 ILE A O 1
ATOM 3741 N N . ASN A 1 467 ? 8.299 14.202 -13.319 1.00 90.19 467 ASN A N 1
ATOM 3742 C CA . ASN A 1 467 ? 9.082 15.400 -13.045 1.00 90.19 467 ASN A CA 1
ATOM 3743 C C . ASN A 1 467 ? 10.583 15.077 -13.002 1.00 90.19 467 ASN A C 1
ATOM 3745 O O . ASN A 1 467 ? 11.381 15.683 -13.729 1.00 90.19 467 ASN A O 1
ATOM 3749 N N . ASN A 1 468 ? 10.931 14.043 -12.234 1.00 85.12 468 ASN A N 1
ATOM 3750 C CA . ASN A 1 468 ? 12.304 13.638 -11.952 1.00 85.12 468 ASN A CA 1
ATOM 3751 C C . ASN A 1 468 ? 12.941 12.805 -13.081 1.00 85.12 468 ASN A C 1
ATOM 3753 O O . ASN A 1 468 ? 14.150 12.575 -13.079 1.00 85.12 468 ASN A O 1
ATOM 3757 N N . SER A 1 469 ? 12.168 12.365 -14.082 1.00 84.38 469 SER A N 1
ATOM 3758 C CA . SER A 1 469 ? 12.711 11.674 -15.256 1.00 84.38 469 SER A CA 1
ATOM 3759 C C . SER A 1 469 ? 13.757 12.540 -15.966 1.00 84.38 469 SER A C 1
ATOM 3761 O O . SER A 1 469 ? 13.464 13.667 -16.345 1.00 84.38 469 SER A O 1
ATOM 3763 N N . ARG A 1 470 ? 14.975 12.044 -16.210 1.00 78.94 470 ARG A N 1
ATOM 3764 C CA . ARG A 1 470 ? 16.073 12.865 -16.765 1.00 78.94 470 ARG A CA 1
ATOM 3765 C C . ARG A 1 470 ? 15.731 13.534 -18.104 1.00 78.94 470 ARG A C 1
ATOM 3767 O O . ARG A 1 470 ? 16.064 14.696 -18.309 1.00 78.94 470 ARG A O 1
ATOM 3774 N N . TYR A 1 471 ? 15.023 12.832 -18.990 1.00 81.00 471 TYR A N 1
ATOM 3775 C CA . TYR A 1 471 ? 14.703 13.311 -20.338 1.00 81.00 471 TYR A CA 1
ATOM 3776 C C . TYR A 1 471 ? 13.197 13.287 -20.607 1.00 81.00 471 TYR A C 1
ATOM 3778 O O . TYR A 1 471 ? 12.521 12.293 -20.348 1.00 81.00 471 TYR A O 1
ATOM 3786 N N . ALA A 1 472 ? 12.673 14.360 -21.206 1.00 83.12 472 ALA A N 1
ATOM 3787 C CA . ALA A 1 472 ? 11.260 14.478 -21.580 1.00 83.12 472 ALA A CA 1
ATOM 3788 C C . ALA A 1 472 ? 10.791 13.358 -22.530 1.00 83.12 472 ALA A C 1
ATOM 3790 O O . ALA A 1 472 ? 9.637 12.938 -22.493 1.00 83.12 472 ALA A O 1
ATOM 3791 N N . SER A 1 473 ? 11.688 12.831 -23.357 1.00 79.12 473 SER A N 1
ATOM 3792 C CA . SER A 1 473 ? 11.387 11.738 -24.278 1.00 79.12 473 SER A CA 1
ATOM 3793 C C . SER A 1 473 ? 11.123 10.400 -23.612 1.00 79.12 473 SER A C 1
ATOM 3795 O O . SER A 1 473 ? 10.385 9.603 -24.181 1.00 79.12 473 SER A O 1
ATOM 3797 N N . ILE A 1 474 ? 11.661 10.157 -22.412 1.00 83.56 474 ILE A N 1
ATOM 3798 C CA . ILE A 1 474 ? 11.324 8.969 -21.617 1.00 83.56 474 ILE A CA 1
ATOM 3799 C C . ILE A 1 474 ? 9.864 9.066 -21.159 1.00 83.56 474 ILE A C 1
ATOM 3801 O O . ILE A 1 474 ? 9.115 8.098 -21.277 1.00 83.56 474 ILE A O 1
ATOM 3805 N N . VAL A 1 475 ? 9.437 10.252 -20.713 1.00 88.88 475 VAL A N 1
ATOM 3806 C CA . VAL A 1 475 ? 8.036 10.529 -20.355 1.00 88.88 475 VAL A CA 1
ATOM 3807 C C . VAL A 1 475 ? 7.130 10.332 -21.565 1.00 88.88 475 VAL A C 1
ATOM 3809 O O . VAL A 1 475 ? 6.151 9.599 -21.486 1.00 88.88 475 VAL A O 1
ATOM 3812 N N . TYR A 1 476 ? 7.491 10.898 -22.716 1.00 86.94 476 TYR A N 1
ATOM 3813 C CA . TYR A 1 476 ? 6.722 10.709 -23.943 1.00 86.94 476 TYR A CA 1
ATOM 3814 C C . TYR A 1 476 ? 6.672 9.238 -24.387 1.00 86.94 476 TYR A C 1
ATOM 3816 O O . TYR A 1 476 ? 5.610 8.744 -24.761 1.00 86.94 476 TYR A O 1
ATOM 3824 N N . ALA A 1 477 ? 7.785 8.503 -24.289 1.00 84.06 477 ALA A N 1
ATOM 3825 C CA . ALA A 1 477 ? 7.839 7.067 -24.559 1.00 84.06 477 ALA A CA 1
ATOM 3826 C C . ALA A 1 477 ? 6.897 6.264 -23.647 1.00 84.06 477 ALA A C 1
ATOM 3828 O O . ALA A 1 477 ? 6.284 5.301 -24.115 1.00 84.06 477 ALA A O 1
ATOM 3829 N N . SER A 1 478 ? 6.769 6.677 -22.382 1.00 90.06 478 SER A N 1
ATOM 3830 C CA . SER A 1 478 ? 5.815 6.118 -21.424 1.00 90.06 478 SER A CA 1
ATOM 3831 C C . SER A 1 478 ? 4.369 6.460 -21.791 1.00 90.06 478 SER A C 1
ATOM 3833 O O . SER A 1 478 ? 3.555 5.549 -21.925 1.00 90.06 478 SER A O 1
ATOM 3835 N N . CYS A 1 479 ? 4.048 7.722 -22.106 1.00 91.50 479 CYS A N 1
ATOM 3836 C CA . CYS A 1 479 ? 2.703 8.126 -22.545 1.00 91.50 479 CYS A CA 1
ATOM 3837 C C . CYS A 1 479 ? 2.225 7.342 -23.777 1.00 91.50 479 CYS A C 1
ATOM 3839 O O . CYS A 1 479 ? 1.101 6.843 -23.804 1.00 91.50 479 CYS A O 1
ATOM 3841 N N . ARG A 1 480 ? 3.102 7.144 -24.769 1.00 86.88 480 ARG A N 1
ATOM 3842 C CA . ARG A 1 480 ? 2.803 6.343 -25.971 1.00 86.88 480 ARG A CA 1
ATOM 3843 C C . ARG A 1 480 ? 2.558 4.866 -25.687 1.00 86.88 480 ARG A C 1
ATOM 3845 O O . ARG A 1 480 ? 1.944 4.161 -26.489 1.00 86.88 480 ARG A O 1
ATOM 3852 N N . ARG A 1 481 ? 3.063 4.384 -24.556 1.00 87.81 481 ARG A N 1
ATOM 3853 C CA . ARG A 1 481 ? 2.862 3.023 -24.064 1.00 87.81 481 ARG A CA 1
ATOM 3854 C C . ARG A 1 481 ? 1.874 2.993 -22.899 1.00 87.81 481 ARG A C 1
ATOM 3856 O O . ARG A 1 481 ? 1.929 2.079 -22.088 1.00 87.81 481 ARG A O 1
ATOM 3863 N N . LYS A 1 482 ? 0.951 3.963 -22.851 1.00 92.81 482 LYS A N 1
ATOM 3864 C CA . LYS A 1 482 ? -0.135 4.034 -21.864 1.00 92.81 482 LYS A CA 1
ATOM 3865 C C . LYS A 1 482 ? 0.384 3.989 -20.412 1.00 92.81 482 LYS A C 1
ATOM 3867 O O . LYS A 1 482 ? -0.220 3.369 -19.547 1.00 92.81 482 LYS A O 1
ATOM 3872 N N . GLY A 1 483 ? 1.552 4.583 -20.160 1.00 91.69 483 GLY A N 1
ATOM 3873 C CA . GLY A 1 483 ? 2.221 4.605 -18.853 1.00 91.69 483 GLY A CA 1
ATOM 3874 C C . GLY A 1 483 ? 3.102 3.388 -18.537 1.00 91.69 483 GLY A C 1
ATOM 3875 O O . GLY A 1 483 ? 3.790 3.399 -17.517 1.00 91.69 483 GLY A O 1
ATOM 3876 N N . VAL A 1 484 ? 3.126 2.359 -19.398 1.00 90.12 484 VAL A N 1
ATOM 3877 C CA . VAL A 1 484 ? 3.903 1.120 -19.206 1.00 90.12 484 VAL A CA 1
ATOM 3878 C C . VAL A 1 484 ? 5.148 1.132 -20.093 1.00 90.12 484 VAL A C 1
ATOM 3880 O O . VAL A 1 484 ? 5.150 0.646 -21.225 1.00 90.12 484 VAL A O 1
ATOM 3883 N N . TYR A 1 485 ? 6.240 1.700 -19.588 1.00 86.31 485 TYR A N 1
ATOM 3884 C CA . TYR A 1 485 ? 7.530 1.676 -20.274 1.00 86.31 485 TYR A CA 1
ATOM 3885 C C . TYR A 1 485 ? 8.629 1.190 -19.339 1.00 86.31 485 TYR A C 1
ATOM 3887 O O . TYR A 1 485 ? 8.706 1.638 -18.205 1.00 86.31 485 TYR A O 1
ATOM 3895 N N . TYR A 1 486 ? 9.506 0.305 -19.819 1.00 77.50 486 TYR A N 1
ATOM 3896 C CA . TYR A 1 486 ? 10.506 -0.349 -18.966 1.00 77.50 486 TYR A CA 1
ATOM 3897 C C . TYR A 1 486 ? 11.454 0.636 -18.262 1.00 77.50 486 TYR A C 1
ATOM 3899 O O . TYR A 1 486 ? 11.909 0.337 -17.174 1.00 77.50 486 TYR A O 1
ATOM 3907 N N . ASN A 1 487 ? 11.726 1.815 -18.840 1.00 79.19 487 ASN A N 1
ATOM 3908 C CA . ASN A 1 487 ? 12.533 2.863 -18.193 1.00 79.19 487 ASN A CA 1
ATOM 3909 C C . ASN A 1 487 ? 11.717 3.842 -17.329 1.00 79.19 487 ASN A C 1
ATOM 3911 O O . ASN A 1 487 ? 12.307 4.659 -16.628 1.00 79.19 487 ASN A O 1
ATOM 3915 N N . LEU A 1 488 ? 10.386 3.833 -17.438 1.00 87.19 488 LEU A N 1
ATOM 3916 C CA . LEU A 1 488 ? 9.489 4.711 -16.688 1.00 87.19 488 LEU A CA 1
ATOM 3917 C C . LEU A 1 488 ? 8.081 4.103 -16.656 1.00 87.19 488 LEU A C 1
ATOM 3919 O O . LEU A 1 488 ? 7.215 4.468 -17.462 1.00 87.19 488 LEU A O 1
ATOM 3923 N N . ASN A 1 489 ? 7.868 3.163 -15.738 1.00 91.88 489 ASN A N 1
ATOM 3924 C CA . ASN A 1 489 ? 6.552 2.606 -15.471 1.00 91.88 489 ASN A CA 1
ATOM 3925 C C . ASN A 1 489 ? 5.843 3.496 -14.442 1.00 91.88 489 ASN A C 1
ATOM 3927 O O . ASN A 1 489 ? 6.220 3.536 -13.271 1.00 91.88 489 ASN A O 1
ATOM 3931 N N . LEU A 1 490 ? 4.832 4.236 -14.897 1.00 94.38 490 LEU A N 1
ATOM 3932 C CA . LEU A 1 490 ? 4.124 5.200 -14.057 1.00 94.38 490 LEU A CA 1
ATOM 3933 C C . LEU A 1 490 ? 3.283 4.503 -12.977 1.00 94.38 490 LEU A C 1
ATOM 3935 O O . LEU A 1 490 ? 3.234 4.973 -11.846 1.00 94.38 490 LEU A O 1
ATOM 3939 N N . TYR A 1 491 ? 2.705 3.341 -13.278 1.00 95.06 491 TYR A N 1
ATOM 3940 C CA . TYR A 1 491 ? 1.943 2.563 -12.297 1.00 95.06 491 TYR A CA 1
ATOM 3941 C C . TYR A 1 491 ? 2.842 2.022 -11.189 1.00 95.06 491 TYR A C 1
ATOM 3943 O O . TYR A 1 491 ? 2.507 2.128 -10.014 1.00 95.06 491 TYR A O 1
ATOM 3951 N N . ALA A 1 492 ? 4.019 1.504 -11.554 1.00 90.88 492 ALA A N 1
ATOM 3952 C CA . ALA A 1 492 ? 5.008 1.071 -10.572 1.00 90.88 492 ALA A CA 1
ATOM 3953 C C . ALA A 1 492 ? 5.450 2.235 -9.674 1.00 90.88 492 ALA A C 1
ATOM 3955 O O . ALA A 1 492 ? 5.534 2.071 -8.461 1.00 90.88 492 ALA A O 1
ATOM 3956 N N . ALA A 1 493 ? 5.641 3.431 -10.244 1.00 91.62 493 ALA A N 1
ATOM 3957 C CA . ALA A 1 493 ? 5.952 4.623 -9.461 1.00 91.62 493 ALA A CA 1
ATOM 3958 C C . ALA A 1 493 ? 4.828 5.006 -8.477 1.00 91.62 493 ALA A C 1
ATOM 3960 O O . ALA A 1 493 ? 5.121 5.365 -7.339 1.00 91.62 493 ALA A O 1
ATOM 3961 N N . ALA A 1 494 ? 3.553 4.900 -8.875 1.00 93.00 494 ALA A N 1
ATOM 3962 C CA . ALA A 1 494 ? 2.418 5.114 -7.970 1.00 93.00 494 ALA A CA 1
ATOM 3963 C C . ALA A 1 494 ? 2.397 4.093 -6.822 1.00 93.00 494 ALA A C 1
ATOM 3965 O O . ALA A 1 494 ? 2.331 4.474 -5.655 1.00 93.00 494 ALA A O 1
ATOM 3966 N N . GLY A 1 495 ? 2.524 2.803 -7.147 1.00 91.38 495 GLY A N 1
ATOM 3967 C CA . GLY A 1 495 ? 2.553 1.730 -6.152 1.00 91.38 495 GLY A CA 1
ATOM 3968 C C . GLY A 1 495 ? 3.722 1.864 -5.176 1.00 91.38 495 GLY A C 1
ATOM 3969 O O . GLY A 1 495 ? 3.534 1.702 -3.972 1.00 91.38 495 GLY A O 1
ATOM 3970 N N . ASN A 1 496 ? 4.914 2.215 -5.664 1.00 87.50 496 ASN A N 1
ATOM 3971 C CA . ASN A 1 496 ? 6.092 2.419 -4.820 1.00 87.50 496 ASN A CA 1
ATOM 3972 C C . ASN A 1 496 ? 5.956 3.654 -3.919 1.00 87.50 496 ASN A C 1
ATOM 3974 O O . ASN A 1 496 ? 6.394 3.606 -2.775 1.00 87.50 496 ASN A O 1
ATOM 3978 N N . MET A 1 497 ? 5.309 4.728 -4.385 1.00 89.19 497 MET A N 1
ATOM 3979 C CA . MET A 1 497 ? 4.980 5.872 -3.526 1.00 89.19 497 MET A CA 1
ATOM 3980 C C . MET A 1 497 ? 4.026 5.462 -2.396 1.00 89.19 497 MET A C 1
ATOM 3982 O O . MET A 1 497 ? 4.293 5.760 -1.236 1.00 89.19 497 MET A O 1
ATOM 3986 N N . ALA A 1 498 ? 2.959 4.722 -2.716 1.00 90.44 498 ALA A N 1
ATOM 3987 C CA . ALA A 1 498 ? 2.022 4.198 -1.719 1.00 90.44 498 ALA A CA 1
ATOM 3988 C C . ALA A 1 498 ? 2.705 3.277 -0.700 1.00 90.44 498 ALA A C 1
ATOM 3990 O O . ALA A 1 498 ? 2.469 3.392 0.501 1.00 90.44 498 ALA A O 1
ATOM 3991 N N . LEU A 1 499 ? 3.602 2.411 -1.173 1.00 88.50 499 LEU A N 1
ATOM 3992 C CA . LEU A 1 499 ? 4.408 1.540 -0.327 1.00 88.50 499 LEU A CA 1
ATOM 3993 C C . LEU A 1 499 ? 5.280 2.339 0.644 1.00 88.50 499 LEU A C 1
ATOM 3995 O O . LEU A 1 499 ? 5.260 2.070 1.842 1.00 88.50 499 LEU A O 1
ATOM 3999 N N . SER A 1 500 ? 6.042 3.310 0.133 1.00 84.88 500 SER A N 1
ATOM 4000 C CA . SER A 1 500 ? 6.943 4.135 0.943 1.00 84.88 500 SER A CA 1
ATOM 4001 C C . SER A 1 500 ? 6.186 4.923 2.005 1.00 84.88 500 SER A C 1
ATOM 4003 O O . SER A 1 500 ? 6.640 5.013 3.142 1.00 84.88 500 SER A O 1
ATOM 4005 N N . GLU A 1 501 ? 5.018 5.459 1.659 1.00 85.75 501 GLU A N 1
ATOM 4006 C CA . GLU A 1 501 ? 4.216 6.259 2.578 1.00 85.75 501 GLU A CA 1
ATOM 4007 C C . GLU A 1 501 ? 3.582 5.407 3.686 1.00 85.75 501 GLU A C 1
ATOM 4009 O O . GLU A 1 501 ? 3.651 5.759 4.865 1.00 85.75 501 GLU A O 1
ATOM 4014 N N . ALA A 1 502 ? 3.088 4.212 3.346 1.00 86.62 502 ALA A N 1
ATOM 4015 C CA . ALA A 1 502 ? 2.642 3.255 4.351 1.00 86.62 502 ALA A CA 1
ATOM 4016 C C . ALA A 1 502 ? 3.792 2.760 5.237 1.00 86.62 502 ALA A C 1
ATOM 4018 O O . ALA A 1 502 ? 3.657 2.717 6.460 1.00 86.62 502 ALA A O 1
ATOM 4019 N N . ALA A 1 503 ? 4.963 2.476 4.666 1.00 85.19 503 ALA A N 1
ATOM 4020 C CA . ALA A 1 503 ? 6.143 2.132 5.453 1.00 85.19 503 ALA A CA 1
ATOM 4021 C C . ALA A 1 503 ? 6.532 3.256 6.422 1.00 85.19 503 ALA A C 1
ATOM 4023 O O . ALA A 1 503 ? 6.786 2.981 7.596 1.00 85.19 503 ALA A O 1
ATOM 4024 N N . ARG A 1 504 ? 6.519 4.514 5.972 1.00 83.56 504 ARG A N 1
ATOM 4025 C CA . ARG A 1 504 ? 6.843 5.689 6.792 1.00 83.56 504 ARG A CA 1
ATOM 4026 C C . ARG A 1 504 ? 5.935 5.811 8.017 1.00 83.56 504 ARG A C 1
ATOM 4028 O O . ARG A 1 504 ? 6.419 6.163 9.090 1.00 83.56 504 ARG A O 1
ATOM 4035 N N . GLN A 1 505 ? 4.644 5.520 7.861 1.00 81.56 505 GLN A N 1
ATOM 4036 C CA . GLN A 1 505 ? 3.645 5.677 8.919 1.00 81.56 505 GLN A CA 1
ATOM 4037 C C . GLN A 1 505 ? 3.585 4.477 9.880 1.00 81.56 505 GLN A C 1
ATOM 4039 O O . GLN A 1 505 ? 3.455 4.678 11.086 1.00 81.56 505 GLN A O 1
ATOM 4044 N N . TYR A 1 506 ? 3.714 3.243 9.375 1.00 82.88 506 TYR A N 1
ATOM 4045 C CA . TYR A 1 506 ? 3.494 2.020 10.166 1.00 82.88 506 TYR A CA 1
ATOM 4046 C C . TYR A 1 506 ? 4.771 1.379 10.721 1.00 82.88 506 TYR A C 1
ATOM 4048 O O . TYR A 1 506 ? 4.728 0.753 11.783 1.00 82.88 506 TYR A O 1
ATOM 4056 N N . SER A 1 507 ? 5.922 1.549 10.059 1.00 85.19 507 SER A N 1
ATOM 4057 C CA . SER A 1 507 ? 7.178 0.933 10.521 1.00 85.19 507 SER A CA 1
ATOM 4058 C C . SER A 1 507 ? 7.613 1.376 11.926 1.00 85.19 507 SER A C 1
ATOM 4060 O O . SER A 1 507 ? 8.114 0.519 12.648 1.00 85.19 507 SER A O 1
ATOM 4062 N N . PRO A 1 508 ? 7.428 2.641 12.371 1.00 87.31 508 PRO A N 1
ATOM 4063 C CA . PRO A 1 508 ? 7.818 3.051 13.723 1.00 87.31 508 PRO A CA 1
ATOM 4064 C C . PRO A 1 508 ? 7.103 2.275 14.838 1.00 87.31 508 PRO A C 1
ATOM 4066 O O . PRO A 1 508 ? 7.757 1.816 15.770 1.00 87.31 508 PRO A O 1
ATOM 4069 N N . LEU A 1 509 ? 5.785 2.070 14.721 1.00 86.75 509 LEU A N 1
ATOM 4070 C CA . LEU A 1 509 ? 5.017 1.286 15.694 1.00 86.75 509 LEU A CA 1
ATOM 4071 C C . LEU A 1 509 ? 5.525 -0.155 15.749 1.00 86.75 509 LEU A C 1
ATOM 4073 O O . LEU A 1 509 ? 5.830 -0.675 16.819 1.00 86.75 509 LEU A O 1
ATOM 4077 N N . ILE A 1 510 ? 5.635 -0.793 14.584 1.00 88.44 510 ILE A N 1
ATOM 4078 C CA . ILE A 1 510 ? 6.070 -2.188 14.508 1.00 88.44 510 ILE A CA 1
ATOM 4079 C C . ILE A 1 510 ? 7.502 -2.340 15.005 1.00 88.44 510 ILE A C 1
ATOM 4081 O O . ILE A 1 510 ? 7.802 -3.321 15.674 1.00 88.44 510 ILE A O 1
ATOM 4085 N N . LYS A 1 511 ? 8.370 -1.360 14.747 1.00 89.44 511 LYS A N 1
ATOM 4086 C CA . LYS A 1 511 ? 9.714 -1.328 15.314 1.00 89.44 511 LYS A CA 1
ATOM 4087 C C . LYS A 1 511 ? 9.668 -1.302 16.842 1.00 89.44 511 LYS A C 1
ATOM 4089 O O . LYS A 1 511 ? 10.301 -2.149 17.449 1.00 89.44 511 LYS A O 1
ATOM 4094 N N . ASN A 1 512 ? 8.873 -0.425 17.456 1.00 91.00 512 ASN A N 1
ATOM 4095 C CA . ASN A 1 512 ? 8.756 -0.363 18.919 1.00 91.00 512 ASN A CA 1
ATOM 4096 C C . ASN A 1 512 ? 8.211 -1.674 19.515 1.00 91.00 512 ASN A C 1
ATOM 4098 O O . ASN A 1 512 ? 8.651 -2.113 20.579 1.00 91.00 512 ASN A O 1
ATOM 4102 N N . VAL A 1 513 ? 7.275 -2.325 18.817 1.00 92.75 513 VAL A N 1
ATOM 4103 C CA . VAL A 1 513 ? 6.777 -3.656 19.192 1.00 92.75 513 VAL A CA 1
ATOM 4104 C C . VAL A 1 513 ? 7.877 -4.712 19.071 1.00 92.75 513 VAL A C 1
ATOM 4106 O O . VAL A 1 513 ? 8.053 -5.496 19.997 1.00 92.75 513 VAL A O 1
ATOM 4109 N N . ILE A 1 514 ? 8.637 -4.729 17.974 1.00 93.25 514 ILE A N 1
ATOM 4110 C CA . ILE A 1 514 ? 9.764 -5.655 17.791 1.00 93.25 514 ILE A CA 1
ATOM 4111 C C . ILE A 1 514 ? 10.835 -5.417 18.858 1.00 93.25 514 ILE A C 1
ATOM 4113 O O . ILE A 1 514 ? 11.283 -6.387 19.449 1.00 93.25 514 ILE A O 1
ATOM 4117 N N . ASP A 1 515 ? 11.182 -4.168 19.166 1.00 93.88 515 ASP A N 1
ATOM 4118 C CA . ASP A 1 515 ? 12.151 -3.825 20.212 1.00 93.88 515 ASP A CA 1
ATOM 4119 C C . ASP A 1 515 ? 11.670 -4.334 21.590 1.00 93.88 515 ASP A C 1
ATOM 4121 O O . ASP A 1 515 ? 12.439 -4.936 22.336 1.00 93.88 515 ASP A O 1
ATOM 4125 N N . THR A 1 516 ? 10.369 -4.204 21.892 1.00 96.38 516 THR A N 1
ATOM 4126 C CA . THR A 1 516 ? 9.763 -4.789 23.107 1.00 96.38 516 THR A CA 1
ATOM 4127 C C . THR A 1 516 ? 9.893 -6.313 23.114 1.00 96.38 516 THR A C 1
ATOM 4129 O O . THR A 1 516 ? 10.263 -6.910 24.122 1.00 96.38 516 THR A O 1
ATOM 4132 N N . ILE A 1 517 ? 9.595 -6.963 21.987 1.00 96.06 517 ILE A N 1
ATOM 4133 C CA . ILE A 1 517 ? 9.699 -8.419 21.849 1.00 96.06 517 ILE A CA 1
ATOM 4134 C C . ILE A 1 517 ? 11.160 -8.882 21.969 1.00 96.06 517 ILE A C 1
ATOM 4136 O O . ILE A 1 517 ? 11.410 -9.922 22.571 1.00 96.06 517 ILE A O 1
ATOM 4140 N N . ASP A 1 518 ? 12.123 -8.115 21.457 1.00 95.44 518 ASP A N 1
ATOM 4141 C CA . ASP A 1 518 ? 13.559 -8.391 21.570 1.00 95.44 518 ASP A CA 1
ATOM 4142 C C . ASP A 1 518 ? 14.048 -8.305 23.021 1.00 95.44 518 ASP A C 1
ATOM 4144 O O . ASP A 1 518 ? 14.962 -9.033 23.413 1.00 95.44 518 ASP A O 1
ATOM 4148 N N . ASP A 1 519 ? 13.453 -7.432 23.831 1.00 95.94 519 ASP A N 1
ATOM 4149 C CA . ASP A 1 519 ? 13.739 -7.356 25.263 1.00 95.94 519 ASP A CA 1
ATOM 4150 C C . ASP A 1 519 ? 13.086 -8.507 26.037 1.00 95.94 519 ASP A C 1
ATOM 4152 O O . ASP A 1 519 ? 13.738 -9.112 26.890 1.00 95.94 519 ASP A O 1
ATOM 4156 N N . LEU A 1 520 ? 11.860 -8.894 25.669 1.00 96.00 520 LEU A N 1
ATOM 4157 C CA . LEU A 1 520 ? 11.194 -10.094 26.190 1.00 96.00 520 LEU A CA 1
ATOM 4158 C C . LEU A 1 520 ? 11.960 -11.383 25.850 1.00 96.00 520 LEU A C 1
ATOM 4160 O O . LEU A 1 520 ? 12.041 -12.290 26.674 1.00 96.00 520 LEU A O 1
ATOM 4164 N N . GLU A 1 521 ? 12.556 -11.465 24.659 1.00 93.38 521 GLU A N 1
ATOM 4165 C CA . GLU A 1 521 ? 13.361 -12.610 24.210 1.00 93.38 521 GLU A CA 1
ATOM 4166 C C . GLU A 1 521 ? 14.601 -12.822 25.098 1.00 93.38 521 GLU A C 1
ATOM 4168 O O . GLU A 1 521 ? 15.013 -13.962 25.318 1.00 93.38 521 GLU A O 1
ATOM 4173 N N . LYS A 1 522 ? 15.164 -11.748 25.670 1.00 94.38 522 LYS A N 1
ATOM 4174 C CA . LYS A 1 522 ? 16.329 -11.797 26.576 1.00 94.38 522 LYS A CA 1
ATOM 4175 C C . LYS A 1 522 ? 15.962 -12.116 28.031 1.00 94.38 522 LYS A C 1
ATOM 4177 O O . LYS A 1 522 ? 16.863 -12.386 28.828 1.00 94.38 522 LYS A O 1
ATOM 4182 N N . ASP A 1 523 ? 14.683 -12.069 28.398 1.00 93.69 523 ASP A N 1
ATOM 4183 C CA . ASP A 1 523 ? 14.232 -12.319 29.766 1.00 93.69 523 ASP A CA 1
ATOM 4184 C C . ASP A 1 523 ? 14.292 -13.820 30.096 1.00 93.69 523 ASP A C 1
ATOM 4186 O O . ASP A 1 523 ? 13.528 -14.641 29.582 1.00 93.69 523 ASP A O 1
ATOM 4190 N N . GLN A 1 524 ? 15.198 -14.186 31.007 1.00 93.06 524 GLN A N 1
ATOM 4191 C CA . GLN A 1 524 ? 15.375 -15.570 31.455 1.00 93.06 524 GLN A CA 1
ATOM 4192 C C . GLN A 1 524 ? 14.120 -16.142 32.133 1.00 93.06 524 GLN A C 1
ATOM 4194 O O . GLN A 1 524 ? 13.909 -17.353 32.097 1.00 93.06 524 GLN A O 1
ATOM 4199 N N . SER A 1 525 ? 13.254 -15.303 32.712 1.00 92.44 525 SER A N 1
ATOM 4200 C CA . SER A 1 525 ? 11.993 -15.760 33.311 1.00 92.44 525 SER A CA 1
ATOM 4201 C C . SER A 1 525 ? 10.987 -16.274 32.271 1.00 92.44 525 SER A C 1
ATOM 4203 O O . SER A 1 525 ? 10.089 -17.048 32.611 1.00 92.44 525 SER A O 1
ATOM 4205 N N . LEU A 1 526 ? 11.174 -15.915 30.996 1.00 92.75 526 LEU A N 1
ATOM 4206 C CA . LEU A 1 526 ? 10.318 -16.290 29.872 1.00 92.75 526 LEU A CA 1
ATOM 4207 C C . LEU A 1 526 ? 10.911 -17.408 29.001 1.00 92.75 526 LEU A C 1
ATOM 4209 O O . LEU A 1 526 ? 10.346 -17.735 27.957 1.00 92.75 526 LEU A O 1
ATOM 4213 N N . GLU A 1 527 ? 12.002 -18.060 29.428 1.00 90.50 527 GLU A N 1
ATOM 4214 C CA . GLU A 1 527 ? 12.670 -19.140 28.676 1.00 90.50 527 GLU A CA 1
ATOM 4215 C C . GLU A 1 527 ? 11.694 -20.252 28.238 1.00 90.50 527 GLU A C 1
ATOM 4217 O O . GLU A 1 527 ? 11.785 -20.788 27.130 1.00 90.50 527 GLU A O 1
ATOM 4222 N N . LYS A 1 528 ? 10.696 -20.559 29.076 1.00 89.94 528 LYS A N 1
ATOM 4223 C CA . LYS A 1 528 ? 9.680 -21.585 28.795 1.00 89.94 528 LYS A CA 1
ATOM 4224 C C . LYS A 1 528 ? 8.698 -21.223 27.680 1.00 89.94 528 LYS A C 1
ATOM 4226 O O . LYS A 1 528 ? 8.059 -22.134 27.164 1.00 89.94 528 LYS A O 1
ATOM 4231 N N . VAL A 1 529 ? 8.582 -19.951 27.300 1.00 92.31 529 VAL A N 1
ATOM 4232 C CA . VAL A 1 529 ? 7.638 -19.459 26.277 1.00 92.31 529 VAL A CA 1
ATOM 4233 C C . VAL A 1 529 ? 8.336 -18.757 25.107 1.00 92.31 529 VAL A C 1
ATOM 4235 O O . VAL A 1 529 ? 7.714 -17.983 24.379 1.00 92.31 529 VAL A O 1
ATOM 4238 N N . GLN A 1 530 ? 9.618 -19.059 24.878 1.00 92.31 530 GLN A N 1
ATOM 4239 C CA . GLN A 1 530 ? 10.403 -18.526 23.754 1.00 92.31 530 GLN A CA 1
ATOM 4240 C C . GLN A 1 530 ? 9.762 -18.820 22.393 1.00 92.31 530 GLN A C 1
ATOM 4242 O O . GLN A 1 530 ? 9.774 -17.978 21.497 1.00 92.31 530 GLN A O 1
ATOM 4247 N N . ASN A 1 531 ? 9.083 -19.962 22.260 1.00 91.19 531 ASN A N 1
ATOM 4248 C CA . ASN A 1 531 ? 8.238 -20.251 21.108 1.00 91.19 531 ASN A CA 1
ATOM 4249 C C . ASN A 1 531 ? 7.163 -19.174 20.876 1.00 91.19 531 ASN A C 1
ATOM 4251 O O . ASN A 1 531 ? 6.980 -18.723 19.749 1.00 91.19 531 ASN A O 1
ATOM 4255 N N . HIS A 1 532 ? 6.460 -18.727 21.919 1.00 92.31 532 HIS A N 1
ATOM 4256 C CA . HIS A 1 532 ? 5.407 -17.713 21.797 1.00 92.31 532 HIS A CA 1
ATOM 4257 C C . HIS A 1 532 ? 5.981 -16.326 21.486 1.00 92.31 532 HIS A C 1
ATOM 4259 O O . HIS A 1 532 ? 5.441 -15.629 20.630 1.00 92.31 532 HIS A O 1
ATOM 4265 N N . ILE A 1 533 ? 7.109 -15.958 22.102 1.00 94.06 533 ILE A N 1
ATOM 4266 C CA . ILE A 1 533 ? 7.832 -14.707 21.811 1.00 94.06 533 ILE A CA 1
ATOM 4267 C C . ILE A 1 533 ? 8.284 -14.687 20.341 1.00 94.06 533 ILE A C 1
ATOM 4269 O O . ILE A 1 533 ? 7.972 -13.755 19.599 1.00 94.06 533 ILE A O 1
ATOM 4273 N N . SER A 1 534 ? 8.938 -15.761 19.887 1.00 90.31 534 SER A N 1
ATOM 4274 C CA . SER A 1 534 ? 9.391 -15.931 18.502 1.00 90.31 534 SER A CA 1
ATOM 4275 C C . SER A 1 534 ? 8.228 -15.917 17.504 1.00 90.31 534 SER A C 1
ATOM 4277 O O . SER A 1 534 ? 8.316 -15.261 16.465 1.00 90.31 534 SER A O 1
ATOM 4279 N N . TYR A 1 535 ? 7.109 -16.565 17.842 1.00 91.12 535 TYR A N 1
ATOM 4280 C CA . TYR A 1 535 ? 5.871 -16.503 17.065 1.00 91.12 535 TYR A CA 1
ATOM 4281 C C . TYR A 1 535 ? 5.377 -15.062 16.904 1.00 91.12 535 TYR A C 1
ATOM 4283 O O . TYR A 1 535 ? 5.148 -14.622 15.780 1.00 91.12 535 TYR A O 1
ATOM 4291 N N . ARG A 1 536 ? 5.260 -14.300 18.002 1.00 92.62 536 ARG A N 1
ATOM 4292 C CA . ARG A 1 536 ? 4.812 -12.899 17.958 1.00 92.62 536 ARG A CA 1
ATOM 4293 C C . ARG A 1 536 ? 5.754 -12.026 17.135 1.00 92.62 536 ARG A C 1
ATOM 4295 O O . ARG A 1 536 ? 5.278 -11.273 16.288 1.00 92.62 536 ARG A O 1
ATOM 4302 N N . LYS A 1 537 ? 7.071 -12.167 17.319 1.00 91.62 537 LYS A N 1
ATOM 4303 C CA . LYS A 1 537 ? 8.090 -11.424 16.558 1.00 91.62 537 LYS A CA 1
ATOM 4304 C C . LYS A 1 537 ? 7.876 -11.553 15.053 1.00 91.62 537 LYS A C 1
ATOM 4306 O O . LYS A 1 537 ? 7.832 -10.560 14.329 1.00 91.62 537 LYS A O 1
ATOM 4311 N N . GLU A 1 538 ? 7.712 -12.784 14.585 1.00 86.56 538 GLU A N 1
ATOM 4312 C CA . GLU A 1 538 ? 7.528 -13.067 13.166 1.00 86.56 538 GLU A CA 1
ATOM 4313 C C . GLU A 1 538 ? 6.126 -12.707 12.665 1.00 86.56 538 GLU A C 1
ATOM 4315 O O . GLU A 1 538 ? 6.006 -12.211 11.544 1.00 86.56 538 GLU A O 1
ATOM 4320 N N . GLN A 1 539 ? 5.079 -12.860 13.486 1.00 88.19 539 GLN A N 1
ATOM 4321 C CA . GLN A 1 539 ? 3.744 -12.361 13.146 1.00 88.19 539 GLN A CA 1
ATOM 4322 C C . GLN A 1 539 ? 3.766 -10.860 12.838 1.00 88.19 539 GLN A C 1
ATOM 4324 O O . GLN A 1 539 ? 3.237 -10.456 11.808 1.00 88.19 539 GLN A O 1
ATOM 4329 N N . TYR A 1 540 ? 4.409 -10.036 13.672 1.00 90.25 540 TYR A N 1
ATOM 4330 C CA . TYR A 1 540 ? 4.480 -8.588 13.437 1.00 90.25 540 TYR A CA 1
ATOM 4331 C C . TYR A 1 540 ? 5.317 -8.221 12.206 1.00 90.25 540 TYR A C 1
ATOM 4333 O O . TYR A 1 540 ? 4.921 -7.337 11.442 1.00 90.25 540 TYR A O 1
ATOM 4341 N N . LYS A 1 541 ? 6.436 -8.918 11.958 1.00 85.12 541 LYS A N 1
ATOM 4342 C CA . LYS A 1 541 ? 7.232 -8.721 10.734 1.00 85.12 541 LYS A CA 1
ATOM 4343 C C . LYS A 1 541 ? 6.438 -9.070 9.471 1.00 85.12 541 LYS A C 1
ATOM 4345 O O . LYS A 1 541 ? 6.446 -8.286 8.523 1.00 85.12 541 LYS A O 1
ATOM 4350 N N . LYS A 1 542 ? 5.752 -10.223 9.458 1.00 85.38 542 LYS A N 1
ATOM 4351 C CA . LYS A 1 542 ? 4.916 -10.663 8.325 1.00 85.38 542 LYS A CA 1
ATOM 4352 C C . LYS A 1 542 ? 3.724 -9.720 8.126 1.00 85.38 542 LYS A C 1
ATOM 4354 O O . LYS A 1 542 ? 3.508 -9.266 7.007 1.00 85.38 542 LYS A O 1
ATOM 4359 N N . ALA A 1 543 ? 3.026 -9.349 9.200 1.00 86.31 543 ALA A N 1
ATOM 4360 C CA . ALA A 1 543 ? 1.879 -8.445 9.145 1.00 86.31 543 ALA A CA 1
ATOM 4361 C C . ALA A 1 543 ? 2.237 -7.080 8.541 1.00 86.31 543 ALA A C 1
ATOM 4363 O O . ALA A 1 543 ? 1.546 -6.611 7.643 1.00 86.31 543 ALA A O 1
ATOM 4364 N N . LEU A 1 544 ? 3.346 -6.456 8.963 1.00 86.19 544 LEU A N 1
ATOM 4365 C CA . LEU A 1 544 ? 3.782 -5.173 8.398 1.00 86.19 544 LEU A CA 1
ATOM 4366 C C . LEU A 1 544 ? 4.015 -5.261 6.884 1.00 86.19 544 LEU A C 1
ATOM 4368 O O . LEU A 1 544 ? 3.558 -4.404 6.127 1.00 86.19 544 LEU A O 1
ATOM 4372 N N . ILE A 1 545 ? 4.727 -6.305 6.451 1.00 84.94 545 ILE A N 1
ATOM 4373 C CA . ILE A 1 545 ? 5.027 -6.552 5.039 1.00 84.94 545 ILE A CA 1
ATOM 4374 C C . ILE A 1 545 ? 3.736 -6.733 4.243 1.00 84.94 545 ILE A C 1
ATOM 4376 O O . ILE A 1 545 ? 3.578 -6.091 3.202 1.00 84.94 545 ILE A O 1
ATOM 4380 N N . ASN A 1 546 ? 2.820 -7.569 4.728 1.00 86.69 546 ASN A N 1
ATOM 4381 C CA . ASN A 1 546 ? 1.564 -7.854 4.048 1.00 86.69 546 ASN A CA 1
ATOM 4382 C C . ASN A 1 546 ? 0.697 -6.603 3.924 1.00 86.69 546 ASN A C 1
ATOM 4384 O O . ASN A 1 546 ? 0.310 -6.253 2.815 1.00 86.69 546 ASN A O 1
ATOM 4388 N N . VAL A 1 547 ? 0.481 -5.879 5.024 1.00 86.31 547 VAL A N 1
ATOM 4389 C CA . VAL A 1 547 ? -0.367 -4.678 5.065 1.00 86.31 547 VAL A CA 1
ATOM 4390 C C . VAL A 1 547 ? 0.137 -3.593 4.112 1.00 86.31 547 VAL A C 1
ATOM 4392 O O . VAL A 1 547 ? -0.635 -3.026 3.337 1.00 86.31 547 VAL A O 1
ATOM 4395 N N . ILE A 1 548 ? 1.445 -3.322 4.110 1.00 87.62 548 ILE A N 1
ATOM 4396 C CA . ILE A 1 548 ? 2.042 -2.326 3.211 1.00 87.62 548 ILE A CA 1
ATOM 4397 C C . ILE A 1 548 ? 1.994 -2.795 1.748 1.00 87.62 548 ILE A C 1
ATOM 4399 O O . ILE A 1 548 ? 1.749 -1.992 0.841 1.00 87.62 548 ILE A O 1
ATOM 4403 N N . THR A 1 549 ? 2.246 -4.083 1.501 1.00 87.19 549 THR A N 1
ATOM 4404 C CA . THR A 1 549 ? 2.264 -4.648 0.145 1.00 87.19 549 THR A CA 1
ATOM 4405 C C . THR A 1 549 ? 0.868 -4.675 -0.458 1.00 87.19 549 THR A C 1
ATOM 4407 O O . THR A 1 549 ? 0.696 -4.237 -1.594 1.00 87.19 549 THR A O 1
ATOM 4410 N N . ASP A 1 550 ? -0.125 -5.133 0.301 1.00 88.94 550 ASP A N 1
ATOM 4411 C CA . ASP A 1 550 ? -1.530 -5.117 -0.091 1.00 88.94 550 ASP A CA 1
ATOM 4412 C C . ASP A 1 550 ? -1.987 -3.689 -0.412 1.00 88.94 550 ASP A C 1
ATOM 4414 O O . ASP A 1 550 ? -2.505 -3.440 -1.500 1.00 88.94 550 ASP A O 1
ATOM 4418 N N . TYR A 1 551 ? -1.701 -2.722 0.467 1.00 89.69 551 TYR A N 1
ATOM 4419 C CA . TYR A 1 551 ? -2.009 -1.313 0.216 1.00 89.69 551 TYR A CA 1
ATOM 4420 C C . TYR A 1 551 ? -1.387 -0.809 -1.098 1.00 89.69 551 TYR A C 1
ATOM 4422 O O . TYR A 1 551 ? -2.084 -0.260 -1.954 1.00 89.69 551 TYR A O 1
ATOM 4430 N N . SER A 1 552 ? -0.092 -1.061 -1.309 1.00 90.88 552 SER A N 1
ATOM 4431 C CA . SER A 1 552 ? 0.615 -0.697 -2.543 1.00 90.88 552 SER A CA 1
ATOM 4432 C C . SER A 1 552 ? -0.012 -1.324 -3.794 1.00 90.88 552 SER A C 1
ATOM 4434 O O . SER A 1 552 ? -0.209 -0.634 -4.801 1.00 90.88 552 SER A O 1
ATOM 4436 N N . ILE A 1 553 ? -0.352 -2.617 -3.737 1.00 90.38 553 ILE A N 1
ATOM 4437 C CA . ILE A 1 553 ? -0.972 -3.353 -4.845 1.00 90.38 553 ILE A CA 1
ATOM 4438 C C . ILE A 1 553 ? -2.365 -2.802 -5.132 1.00 90.38 553 ILE A C 1
ATOM 4440 O O . ILE A 1 553 ? -2.646 -2.492 -6.287 1.00 90.38 553 ILE A O 1
ATOM 4444 N N . ARG A 1 554 ? -3.213 -2.612 -4.116 1.00 92.00 554 ARG A N 1
ATOM 4445 C CA . ARG A 1 554 ? -4.573 -2.086 -4.295 1.00 92.00 554 ARG A CA 1
ATOM 4446 C C . ARG A 1 554 ? -4.564 -0.690 -4.912 1.00 92.00 554 ARG A C 1
ATOM 4448 O O . ARG A 1 554 ? -5.308 -0.453 -5.864 1.00 92.00 554 ARG A O 1
ATOM 4455 N N . VAL A 1 555 ? -3.685 0.202 -4.446 1.00 91.75 555 VAL A N 1
ATOM 4456 C CA . VAL A 1 555 ? -3.513 1.541 -5.036 1.00 91.75 555 VAL A CA 1
ATOM 4457 C C . VAL A 1 555 ? -3.063 1.438 -6.493 1.00 91.75 555 VAL A C 1
ATOM 4459 O O . VAL A 1 555 ? -3.708 2.000 -7.382 1.00 91.75 555 VAL A O 1
ATOM 4462 N N . LYS A 1 556 ? -1.992 0.680 -6.764 1.00 93.69 556 LYS A N 1
ATOM 4463 C CA . LYS A 1 556 ? -1.462 0.488 -8.121 1.00 93.69 556 LYS A CA 1
ATOM 4464 C C . LYS A 1 556 ? -2.519 -0.080 -9.067 1.00 93.69 556 LYS A C 1
ATOM 4466 O O . LYS A 1 556 ? -2.691 0.442 -10.166 1.00 93.69 556 LYS A O 1
ATOM 4471 N N . ASP A 1 557 ? -3.210 -1.136 -8.656 1.00 93.31 557 ASP A N 1
ATOM 4472 C CA . ASP A 1 557 ? -4.164 -1.863 -9.485 1.00 93.31 557 ASP A CA 1
ATOM 4473 C C . ASP A 1 557 ? -5.415 -1.033 -9.757 1.00 93.31 557 ASP A C 1
ATOM 4475 O O . ASP A 1 557 ? -5.911 -1.034 -10.884 1.00 93.31 557 ASP A O 1
ATOM 4479 N N . GLN A 1 558 ? -5.910 -0.279 -8.771 1.00 91.75 558 GLN A N 1
ATOM 4480 C CA . GLN A 1 558 ? -7.042 0.616 -8.988 1.00 91.75 558 GLN A CA 1
ATOM 4481 C C . GLN A 1 558 ? -6.680 1.725 -9.982 1.00 91.75 558 GLN A C 1
ATOM 4483 O O . GLN A 1 558 ? -7.442 1.961 -10.921 1.00 91.75 558 GLN A O 1
ATOM 4488 N N . ILE A 1 559 ? -5.505 2.351 -9.843 1.00 93.94 559 ILE A N 1
ATOM 4489 C CA . ILE A 1 559 ? -5.011 3.339 -10.816 1.00 93.94 559 ILE A CA 1
ATOM 4490 C C . ILE A 1 559 ? -4.871 2.697 -12.198 1.00 93.94 559 ILE A C 1
ATOM 4492 O O . ILE A 1 559 ? -5.345 3.255 -13.188 1.00 93.94 559 ILE A O 1
ATOM 4496 N N . TYR A 1 560 ? -4.254 1.515 -12.271 1.00 94.00 560 TYR A N 1
ATOM 4497 C CA . TYR A 1 560 ? -4.045 0.789 -13.519 1.00 94.00 560 TYR A CA 1
ATOM 4498 C C . TYR A 1 560 ? -5.363 0.533 -14.250 1.00 94.00 560 TYR A C 1
ATOM 4500 O O . TYR A 1 560 ? -5.495 0.942 -15.402 1.00 94.00 560 TYR A O 1
ATOM 4508 N N . ARG A 1 561 ? -6.357 -0.054 -13.569 1.00 91.88 561 ARG A N 1
ATOM 4509 C CA . ARG A 1 561 ? -7.675 -0.374 -14.146 1.00 91.88 561 ARG A CA 1
ATOM 4510 C C . ARG A 1 561 ? -8.389 0.854 -14.719 1.00 91.88 561 ARG A C 1
ATOM 4512 O O . ARG A 1 561 ? -9.015 0.746 -15.764 1.00 91.88 561 ARG A O 1
ATOM 4519 N N . HIS A 1 562 ? -8.285 2.014 -14.069 1.00 90.00 562 HIS A N 1
ATOM 4520 C CA . HIS A 1 562 ? -8.969 3.233 -14.522 1.00 90.00 562 HIS A CA 1
ATOM 4521 C C . HIS A 1 562 ? -8.220 3.977 -15.636 1.00 90.00 562 HIS A C 1
ATOM 4523 O O . HIS A 1 562 ? -8.835 4.672 -16.450 1.00 90.00 562 HIS A O 1
ATOM 4529 N N . LEU A 1 563 ? -6.890 3.878 -15.658 1.00 91.69 563 LEU A N 1
ATOM 4530 C CA . LEU A 1 563 ? -6.050 4.743 -16.479 1.00 91.69 563 LEU A CA 1
ATOM 4531 C C . LEU A 1 563 ? -5.515 4.058 -17.744 1.00 91.69 563 LEU A C 1
ATOM 4533 O O . LEU A 1 563 ? -5.349 4.732 -18.764 1.00 91.69 563 LEU A O 1
ATOM 4537 N N . ILE A 1 564 ? -5.247 2.746 -17.716 1.00 92.19 564 ILE A N 1
ATOM 4538 C CA . ILE A 1 564 ? -4.573 2.045 -18.822 1.00 92.19 564 ILE A CA 1
ATOM 4539 C C . ILE A 1 564 ? -5.345 2.167 -20.139 1.00 92.19 564 ILE A C 1
ATOM 4541 O O . ILE A 1 564 ? -4.756 2.502 -21.169 1.00 92.19 564 ILE A O 1
ATOM 4545 N N . ASP A 1 565 ? -6.667 2.024 -20.094 1.00 88.25 565 ASP A N 1
ATOM 4546 C CA . ASP A 1 565 ? -7.533 2.059 -21.275 1.00 88.25 565 ASP A CA 1
ATOM 4547 C C . ASP A 1 565 ? -8.070 3.456 -21.605 1.00 88.25 565 ASP A C 1
ATOM 4549 O O . ASP A 1 565 ? -8.833 3.632 -22.556 1.00 88.25 565 ASP A O 1
ATOM 4553 N N . ASN A 1 566 ? -7.618 4.495 -20.893 1.00 91.50 566 ASN A N 1
ATOM 4554 C CA . ASN A 1 566 ? -8.013 5.870 -21.178 1.00 91.50 566 ASN A CA 1
ATOM 4555 C C . ASN A 1 566 ? -7.251 6.445 -22.386 1.00 91.50 566 ASN A C 1
ATOM 4557 O O . ASN A 1 566 ? -6.338 7.267 -22.258 1.00 91.50 566 ASN A O 1
ATOM 4561 N N . GLU A 1 567 ? -7.620 6.010 -23.591 1.00 88.62 567 GLU A N 1
ATOM 4562 C CA . GLU A 1 567 ? -6.921 6.403 -24.820 1.00 88.62 567 GLU A CA 1
ATOM 4563 C C . GLU A 1 567 ? -6.935 7.913 -25.046 1.00 88.62 567 GLU A C 1
ATOM 4565 O O . GLU A 1 567 ? -5.925 8.487 -25.447 1.00 88.62 567 GLU A O 1
ATOM 4570 N N . ASN A 1 568 ? -8.044 8.579 -24.723 1.00 92.62 568 ASN A N 1
ATOM 4571 C CA . ASN A 1 568 ? -8.178 10.024 -24.882 1.00 92.62 568 ASN A CA 1
ATOM 4572 C C . ASN A 1 568 ? -7.135 10.788 -24.050 1.00 92.62 568 ASN A C 1
ATOM 4574 O O . ASN A 1 568 ? -6.473 11.693 -24.562 1.00 92.62 568 ASN A O 1
ATOM 4578 N N . LEU A 1 569 ? -6.940 10.410 -22.783 1.00 94.62 569 LEU A N 1
ATOM 4579 C CA . LEU A 1 569 ? -5.907 11.017 -21.950 1.00 94.62 569 LEU A CA 1
ATOM 4580 C C . LEU A 1 569 ? -4.510 10.756 -22.515 1.00 94.62 569 LEU A C 1
ATOM 4582 O O . LEU A 1 569 ? -3.732 11.697 -22.666 1.00 94.62 569 LEU A O 1
ATOM 4586 N N . TRP A 1 570 ? -4.186 9.508 -22.859 1.00 94.75 570 TRP A N 1
ATOM 4587 C CA . TRP A 1 570 ? -2.856 9.179 -23.373 1.00 94.75 570 TRP A CA 1
ATOM 4588 C C . TRP A 1 570 ? -2.554 9.875 -24.703 1.00 94.75 570 TRP A C 1
ATOM 4590 O O . TRP A 1 570 ? -1.428 10.339 -24.903 1.00 94.75 570 TRP A O 1
ATOM 4600 N N . ILE A 1 571 ? -3.555 10.035 -25.574 1.00 89.44 571 ILE A N 1
ATOM 4601 C CA . ILE A 1 571 ? -3.464 10.836 -26.800 1.00 89.44 571 ILE A CA 1
ATOM 4602 C C . ILE A 1 571 ? -3.196 12.304 -26.456 1.00 89.44 571 ILE A C 1
ATOM 4604 O O . ILE A 1 571 ? -2.275 12.893 -27.020 1.00 89.44 571 ILE A O 1
ATOM 4608 N N . LYS A 1 572 ? -3.925 12.894 -25.497 1.00 92.62 572 LYS A N 1
ATOM 4609 C CA . LYS A 1 572 ? -3.682 14.273 -25.036 1.00 92.62 572 LYS A CA 1
ATOM 4610 C C . LYS A 1 572 ? -2.261 14.449 -24.506 1.00 92.62 572 LYS A C 1
ATOM 4612 O O . LYS A 1 572 ? -1.560 15.337 -24.978 1.00 92.62 572 LYS A O 1
ATOM 4617 N N . CYS A 1 573 ? -1.806 13.576 -23.607 1.00 93.50 573 CYS A N 1
ATOM 4618 C CA . CYS A 1 573 ? -0.442 13.594 -23.072 1.00 93.50 573 CYS A CA 1
ATOM 4619 C C . CYS A 1 573 ? 0.614 13.460 -24.179 1.00 93.50 573 CYS A C 1
ATOM 4621 O O . CYS A 1 573 ? 1.620 14.166 -24.178 1.00 93.50 573 CYS A O 1
ATOM 4623 N N . THR A 1 574 ? 0.378 12.582 -25.155 1.00 88.38 574 THR A N 1
ATOM 4624 C CA . THR A 1 574 ? 1.272 12.385 -26.305 1.00 88.38 574 THR A CA 1
ATOM 4625 C C . THR A 1 574 ? 1.305 13.626 -27.204 1.00 88.38 574 THR A C 1
ATOM 4627 O O . THR A 1 574 ? 2.372 14.023 -27.667 1.00 88.38 574 THR A O 1
ATOM 4630 N N . ASN A 1 575 ? 0.169 14.290 -27.418 1.00 85.88 575 ASN A N 1
ATOM 4631 C CA . ASN A 1 575 ? 0.064 15.478 -28.269 1.00 85.88 575 ASN A CA 1
ATOM 4632 C C . ASN A 1 575 ? 0.708 16.736 -27.667 1.00 85.88 575 ASN A C 1
ATOM 4634 O O . ASN A 1 575 ? 1.011 17.665 -28.411 1.00 85.88 575 ASN A O 1
ATOM 4638 N N . GLU A 1 576 ? 0.999 16.758 -26.362 1.00 87.00 576 GLU A N 1
ATOM 4639 C CA . GLU A 1 576 ? 1.807 17.825 -25.747 1.00 87.00 576 GLU A CA 1
ATOM 4640 C C . GLU A 1 576 ? 3.250 17.865 -26.283 1.00 87.00 576 GLU A C 1
ATOM 4642 O O . GLU A 1 576 ? 3.961 18.876 -26.144 1.00 87.00 576 GLU A O 1
ATOM 4647 N N . TRP A 1 577 ? 3.706 16.758 -26.881 1.00 82.69 577 TRP A N 1
ATOM 4648 C CA . TRP A 1 577 ? 5.034 16.637 -27.465 1.00 82.69 577 TRP A CA 1
ATOM 4649 C C . TRP A 1 577 ? 5.171 17.521 -28.697 1.00 82.69 577 TRP A C 1
ATOM 4651 O O . TRP A 1 577 ? 4.382 17.453 -29.637 1.00 82.69 577 TRP A O 1
ATOM 4661 N N . GLY A 1 578 ? 6.217 18.344 -28.712 1.00 71.50 578 GLY A N 1
ATOM 4662 C CA . GLY A 1 578 ? 6.376 19.375 -29.732 1.00 71.50 578 GLY A CA 1
ATOM 4663 C C . GLY A 1 578 ? 5.622 20.677 -29.427 1.00 71.50 578 GLY A C 1
ATOM 4664 O O . GLY A 1 578 ? 5.649 21.581 -30.258 1.00 71.50 578 GLY A O 1
ATOM 4665 N N . GLY A 1 579 ? 5.035 20.851 -28.241 1.00 71.81 579 GLY A N 1
ATOM 4666 C CA . GLY A 1 579 ? 4.482 22.139 -27.790 1.00 71.81 579 GLY A CA 1
ATOM 4667 C C . GLY A 1 579 ? 5.518 23.172 -27.305 1.00 71.81 579 GLY A C 1
ATOM 4668 O O . GLY A 1 579 ? 5.133 24.247 -26.866 1.00 71.81 579 GLY A O 1
ATOM 4669 N N . GLY A 1 580 ? 6.822 22.861 -27.350 1.00 70.94 580 GLY A N 1
ATOM 4670 C CA . GLY A 1 580 ? 7.893 23.684 -26.762 1.00 70.94 580 GLY A CA 1
ATOM 4671 C C . GLY A 1 580 ? 8.262 23.258 -25.329 1.00 70.94 580 GLY A C 1
ATOM 4672 O O . GLY A 1 580 ? 7.779 22.211 -24.872 1.00 70.94 580 GLY A O 1
ATOM 4673 N N . PRO A 1 581 ? 9.110 24.036 -24.619 1.00 76.81 581 PRO A N 1
ATOM 4674 C CA . PRO A 1 581 ? 9.547 23.741 -23.249 1.00 76.81 581 PRO A CA 1
ATOM 4675 C C . PRO A 1 581 ? 8.374 23.471 -22.297 1.00 76.81 581 PRO A C 1
ATOM 4677 O O . PRO A 1 581 ? 7.267 23.953 -22.521 1.00 76.81 581 PRO A O 1
ATOM 4680 N N . GLY A 1 582 ? 8.593 22.689 -21.237 1.00 84.50 582 GLY A N 1
ATOM 4681 C CA . GLY A 1 582 ? 7.550 22.379 -20.244 1.00 84.50 582 GLY A CA 1
ATOM 4682 C C . GLY A 1 582 ? 6.662 21.171 -20.573 1.00 84.50 582 GLY A C 1
ATOM 4683 O O . GLY A 1 582 ? 5.610 21.014 -19.960 1.00 84.50 582 GLY A O 1
ATOM 4684 N N . PHE A 1 583 ? 7.077 20.294 -21.499 1.00 87.56 583 PHE A N 1
ATOM 4685 C CA . PHE A 1 583 ? 6.345 19.064 -21.851 1.00 87.56 583 PHE A CA 1
ATOM 4686 C C . PHE A 1 583 ? 5.918 18.242 -20.623 1.00 87.56 583 PHE A C 1
ATOM 4688 O O . PHE A 1 583 ? 4.743 17.921 -20.483 1.00 87.56 583 PHE A O 1
ATOM 4695 N N . LYS A 1 584 ? 6.848 17.959 -19.700 1.00 91.44 584 LYS A N 1
ATOM 4696 C CA . LYS A 1 584 ? 6.570 17.176 -18.482 1.00 91.44 584 LYS A CA 1
ATOM 4697 C C . LYS A 1 584 ? 5.476 17.802 -17.616 1.00 91.44 584 LYS A C 1
ATOM 4699 O O . LYS A 1 584 ? 4.590 17.095 -17.155 1.00 91.44 584 LYS A O 1
ATOM 4704 N N . ILE A 1 585 ? 5.528 19.124 -17.434 1.00 93.44 585 ILE A N 1
ATOM 4705 C CA . ILE A 1 585 ? 4.560 19.879 -16.626 1.00 93.44 585 ILE A CA 1
ATOM 4706 C C . ILE A 1 585 ? 3.173 19.778 -17.259 1.00 93.44 585 ILE A C 1
ATOM 4708 O O . ILE A 1 585 ? 2.203 19.490 -16.566 1.00 93.44 585 ILE A O 1
ATOM 4712 N N . ARG A 1 586 ? 3.0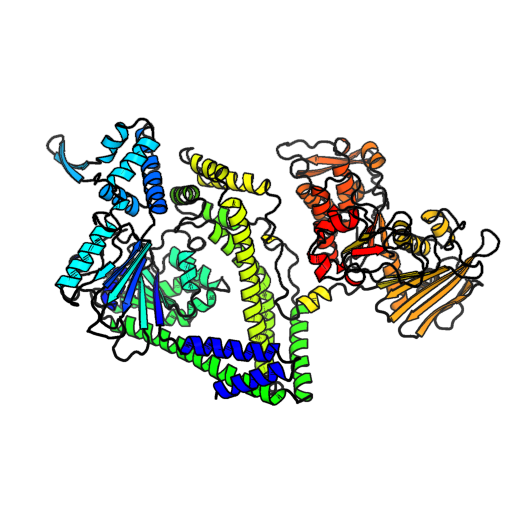78 19.938 -18.586 1.00 94.19 586 ARG A N 1
ATOM 4713 C CA . ARG A 1 586 ? 1.803 19.786 -19.297 1.00 94.19 586 ARG A CA 1
ATOM 4714 C C . ARG A 1 586 ? 1.254 18.367 -19.186 1.00 94.19 586 ARG A C 1
ATOM 4716 O O . ARG A 1 586 ? 0.068 18.216 -18.931 1.00 94.19 586 ARG A O 1
ATOM 4723 N N . VAL A 1 587 ? 2.098 17.337 -19.302 1.00 95.19 587 VAL A N 1
ATOM 4724 C CA . VAL A 1 587 ? 1.684 15.939 -19.078 1.00 95.19 587 VAL A CA 1
ATOM 4725 C C . VAL A 1 587 ? 1.156 15.737 -17.655 1.00 95.19 587 VAL A C 1
ATOM 4727 O O . VAL A 1 587 ? 0.080 15.168 -17.497 1.00 95.19 587 VAL A O 1
ATOM 4730 N N . ILE A 1 588 ? 1.857 16.240 -16.631 1.00 96.19 588 ILE A N 1
ATOM 4731 C CA . ILE A 1 588 ? 1.386 16.194 -15.235 1.00 96.19 588 ILE A CA 1
ATOM 4732 C C . ILE A 1 588 ? 0.016 16.867 -15.114 1.00 96.19 588 ILE A C 1
ATOM 4734 O O . ILE A 1 588 ? -0.893 16.279 -14.538 1.00 96.19 588 ILE A O 1
ATOM 4738 N N . GLN A 1 589 ? -0.162 18.050 -15.710 1.00 94.81 589 GLN A N 1
ATOM 4739 C CA . GLN A 1 589 ? -1.440 18.758 -15.673 1.00 94.81 589 GLN A CA 1
ATOM 4740 C C . GLN A 1 589 ? -2.563 17.957 -16.343 1.00 94.81 589 GLN A C 1
ATOM 4742 O O . GLN A 1 589 ? -3.651 17.872 -15.791 1.00 94.81 589 GLN A O 1
ATOM 4747 N N . ARG A 1 590 ? -2.305 17.300 -17.485 1.00 94.56 590 ARG A N 1
ATOM 4748 C CA . ARG A 1 590 ? -3.303 16.429 -18.132 1.00 94.56 590 ARG A CA 1
ATOM 4749 C C . ARG A 1 590 ? -3.748 15.283 -17.230 1.00 94.56 590 ARG A C 1
ATOM 4751 O O . ARG A 1 590 ? -4.931 14.957 -17.226 1.00 94.56 590 ARG A O 1
ATOM 4758 N N . ILE A 1 591 ? -2.816 14.682 -16.492 1.00 94.88 591 ILE A N 1
ATOM 4759 C CA . ILE A 1 591 ? -3.121 13.589 -15.563 1.00 94.88 591 ILE A CA 1
ATOM 4760 C C . ILE A 1 591 ? -3.900 14.124 -14.349 1.00 94.88 591 ILE A C 1
ATOM 4762 O O . ILE A 1 591 ? -4.906 13.524 -13.991 1.00 94.88 591 ILE A O 1
ATOM 4766 N N . LYS A 1 592 ? -3.532 15.288 -13.792 1.00 91.06 592 LYS A N 1
ATOM 4767 C CA . LYS A 1 592 ? -4.285 15.952 -12.706 1.00 91.06 592 LYS A CA 1
ATOM 4768 C C . LYS A 1 592 ? -5.710 16.348 -13.111 1.00 91.06 592 LYS A C 1
ATOM 4770 O O . LYS A 1 592 ? -6.668 16.114 -12.380 1.00 91.06 592 LYS A O 1
ATOM 4775 N N . ASP A 1 593 ? -5.878 16.905 -14.309 1.00 87.19 593 ASP A N 1
ATOM 4776 C CA . ASP A 1 593 ? -7.198 17.255 -14.855 1.00 87.19 593 ASP A CA 1
ATOM 4777 C C . ASP A 1 593 ? -8.086 16.015 -15.058 1.00 87.19 593 ASP A C 1
ATOM 4779 O O . ASP A 1 593 ? -9.314 16.115 -15.074 1.00 87.19 593 ASP A O 1
ATOM 4783 N N . TRP A 1 594 ? -7.477 14.852 -15.299 1.00 90.62 594 TRP A N 1
ATOM 4784 C CA . TRP A 1 594 ? -8.188 13.582 -15.388 1.00 90.62 594 TRP A CA 1
ATOM 4785 C C . TRP A 1 594 ? -8.555 13.042 -14.005 1.00 90.62 594 TRP A C 1
ATOM 4787 O O . TRP A 1 594 ? -9.704 12.644 -13.820 1.00 90.62 594 TRP A O 1
ATOM 4797 N N . GLU A 1 595 ? -7.610 13.065 -13.064 1.00 85.88 595 GLU A N 1
ATOM 4798 C CA . GLU A 1 595 ? -7.761 12.580 -11.687 1.00 85.88 595 GLU A CA 1
ATOM 4799 C C . GLU A 1 595 ? -8.876 13.315 -10.947 1.00 85.88 595 GLU A C 1
ATOM 4801 O O . GLU A 1 595 ? -9.800 12.668 -10.469 1.00 85.88 595 GLU A O 1
ATOM 4806 N N . SER A 1 596 ? -8.889 14.648 -11.009 1.00 77.38 596 SER A N 1
ATOM 4807 C CA . SER A 1 596 ? -9.917 15.492 -10.375 1.00 77.38 596 SER A CA 1
ATOM 4808 C C . SER A 1 596 ? -11.354 15.224 -10.847 1.00 77.38 596 SER A C 1
ATOM 4810 O O . SER A 1 596 ? -12.312 15.714 -10.248 1.00 77.38 596 SER A O 1
ATOM 4812 N N . ARG A 1 597 ? -11.530 14.461 -11.934 1.00 76.25 597 ARG A N 1
ATOM 4813 C CA . ARG A 1 597 ? -12.834 14.044 -12.474 1.00 76.25 597 ARG A CA 1
ATOM 4814 C C . ARG A 1 597 ? -13.203 12.605 -12.113 1.00 76.25 597 ARG A C 1
ATOM 4816 O O . ARG A 1 597 ? -14.303 12.177 -12.456 1.00 76.25 597 ARG A O 1
ATOM 4823 N N . GLN A 1 598 ? -12.307 11.848 -11.482 1.00 71.38 598 GLN A N 1
ATOM 4824 C CA . GLN A 1 598 ? -12.555 10.464 -11.089 1.00 71.38 598 GLN A CA 1
ATOM 4825 C C . GLN A 1 598 ? -13.245 10.417 -9.725 1.00 71.38 598 GLN A C 1
ATOM 4827 O O . GLN A 1 598 ? -12.823 11.067 -8.776 1.00 71.38 598 GLN A O 1
ATOM 4832 N N . GLN A 1 599 ? -14.308 9.619 -9.617 1.00 53.81 599 GLN A N 1
ATOM 4833 C CA . GLN A 1 599 ? -15.067 9.455 -8.370 1.00 53.81 599 GLN A CA 1
ATOM 4834 C C . GLN A 1 599 ? -14.727 8.157 -7.617 1.00 53.81 599 GLN A C 1
ATOM 4836 O O . GLN A 1 599 ? -15.215 7.958 -6.509 1.00 53.81 599 GLN A O 1
ATOM 4841 N N . HIS A 1 600 ? -13.887 7.289 -8.195 1.00 64.94 600 HIS A N 1
ATOM 4842 C CA . HIS A 1 600 ? -13.742 5.889 -7.771 1.00 64.94 600 HIS A CA 1
ATOM 4843 C C . HIS A 1 600 ? -12.304 5.454 -7.441 1.00 64.94 600 HIS A C 1
ATOM 4845 O O . HIS A 1 600 ? -12.072 4.266 -7.236 1.00 64.94 600 HIS A O 1
ATOM 4851 N N . ILE A 1 601 ? -11.329 6.373 -7.393 1.00 78.81 601 ILE A N 1
ATOM 4852 C CA . ILE A 1 601 ? -9.953 6.043 -6.983 1.00 78.81 601 ILE A CA 1
ATOM 4853 C C . ILE A 1 601 ? -9.803 6.324 -5.486 1.00 78.81 601 ILE A C 1
ATOM 4855 O O . ILE A 1 601 ? -9.363 7.395 -5.101 1.00 78.81 601 ILE A O 1
ATOM 4859 N N . ASN A 1 602 ? -10.197 5.375 -4.643 1.00 79.56 602 ASN A N 1
ATOM 4860 C CA . ASN A 1 602 ? -10.241 5.503 -3.178 1.00 79.56 602 ASN A CA 1
ATOM 4861 C C . ASN A 1 602 ? -9.398 4.453 -2.425 1.00 79.56 602 ASN A C 1
ATOM 4863 O O . ASN A 1 602 ? -9.339 4.470 -1.203 1.00 79.56 602 ASN A O 1
ATOM 4867 N N . ALA A 1 603 ? -8.696 3.551 -3.118 1.00 79.00 603 ALA A N 1
ATOM 4868 C CA . ALA A 1 603 ? -7.879 2.511 -2.485 1.00 79.00 603 ALA A CA 1
ATOM 4869 C C . ALA A 1 603 ? -6.749 3.092 -1.618 1.00 79.00 603 ALA A C 1
ATOM 4871 O O . ALA A 1 603 ? -6.305 2.457 -0.670 1.00 79.00 603 ALA A O 1
ATOM 4872 N N . HIS A 1 604 ? -6.310 4.312 -1.926 1.00 81.25 604 HIS A N 1
ATOM 4873 C CA . HIS A 1 604 ? -5.314 5.059 -1.160 1.00 81.25 604 HIS A CA 1
ATOM 4874 C C . HIS A 1 604 ? -5.862 5.626 0.168 1.00 81.25 604 HIS A C 1
ATOM 4876 O O . HIS A 1 604 ? -5.093 6.008 1.046 1.00 81.25 604 HIS A O 1
ATOM 4882 N N . GLU A 1 605 ? -7.187 5.651 0.343 1.00 73.88 605 GLU A N 1
ATOM 4883 C CA . GLU A 1 605 ? -7.852 6.140 1.557 1.00 73.88 605 GLU A CA 1
ATOM 4884 C C . GLU A 1 605 ? -7.967 5.048 2.637 1.00 73.88 605 GLU A C 1
ATOM 4886 O O . GLU A 1 605 ? -8.185 5.359 3.809 1.00 73.88 605 GLU A O 1
ATOM 4891 N N . ILE A 1 606 ? -7.835 3.767 2.262 1.00 70.56 606 ILE A N 1
ATOM 4892 C CA . ILE A 1 606 ? -8.101 2.620 3.139 1.00 70.56 606 ILE A CA 1
ATOM 4893 C C . ILE A 1 606 ? -6.892 1.690 3.192 1.00 70.56 606 ILE A C 1
ATOM 4895 O O . ILE A 1 606 ? -6.521 1.049 2.208 1.00 70.56 606 ILE A O 1
ATOM 4899 N N . ILE A 1 607 ? -6.362 1.493 4.393 1.00 74.88 607 ILE A N 1
ATOM 4900 C CA . ILE A 1 607 ? -5.403 0.432 4.681 1.00 74.88 607 ILE A CA 1
ATOM 4901 C C . ILE A 1 607 ? -6.045 -0.622 5.580 1.00 74.88 607 ILE A C 1
ATOM 4903 O O . ILE A 1 607 ? -6.688 -0.298 6.577 1.00 74.88 607 ILE A O 1
ATOM 4907 N N . LEU A 1 608 ? -5.911 -1.885 5.184 1.00 73.81 608 LEU A N 1
ATOM 4908 C CA . LEU A 1 608 ? -6.442 -3.018 5.931 1.00 73.81 608 LEU A CA 1
ATOM 4909 C C . LEU A 1 608 ? -5.411 -3.402 6.987 1.00 73.81 608 LEU A C 1
ATOM 4911 O O . LEU A 1 608 ? -4.409 -4.036 6.686 1.00 73.81 608 LEU A O 1
ATOM 4915 N N . ILE A 1 609 ? -5.632 -2.953 8.218 1.00 75.06 609 ILE A N 1
ATOM 4916 C CA . ILE A 1 609 ? -4.711 -3.166 9.347 1.00 75.06 609 ILE A CA 1
ATOM 4917 C C . ILE A 1 609 ? -5.063 -4.404 10.182 1.00 75.06 609 ILE A C 1
ATOM 4919 O O . ILE A 1 609 ? -4.443 -4.655 11.212 1.00 75.06 609 ILE A O 1
ATOM 4923 N N . GLU A 1 610 ? -6.061 -5.168 9.743 1.00 71.56 610 GLU A N 1
ATOM 4924 C CA . GLU A 1 610 ? -6.617 -6.336 10.438 1.00 71.56 610 GLU A CA 1
ATOM 4925 C C . GLU A 1 610 ? -5.588 -7.459 10.613 1.00 71.56 610 GLU A C 1
ATOM 4927 O O . GLU A 1 610 ? -5.657 -8.211 11.581 1.00 71.56 610 GLU A O 1
ATOM 4932 N N . GLU A 1 611 ? -4.588 -7.528 9.729 1.00 78.00 611 GLU A N 1
ATOM 4933 C CA . GLU A 1 611 ? -3.493 -8.493 9.839 1.00 78.00 611 GLU A CA 1
ATOM 4934 C C . GLU A 1 611 ? -2.483 -8.158 10.950 1.00 78.00 611 GLU A C 1
ATOM 4936 O O . GLU A 1 611 ? -1.699 -9.027 11.330 1.00 78.00 611 GLU A O 1
ATOM 4941 N N . ILE A 1 612 ? -2.474 -6.930 11.491 1.00 83.44 612 ILE A N 1
ATOM 4942 C CA . ILE A 1 612 ? -1.571 -6.554 12.589 1.00 83.44 612 ILE A CA 1
ATOM 4943 C C . ILE A 1 612 ? -2.171 -7.055 13.916 1.00 83.44 612 ILE A C 1
ATOM 4945 O O . ILE A 1 612 ? -3.220 -6.554 14.339 1.00 83.44 612 ILE A O 1
ATOM 4949 N N . PRO A 1 613 ? -1.512 -7.997 14.626 1.00 85.19 613 PRO A N 1
ATOM 4950 C CA . PRO A 1 613 ? -2.059 -8.569 15.852 1.00 85.19 613 PRO A CA 1
ATOM 4951 C C . PRO A 1 613 ? -2.346 -7.508 16.919 1.00 85.19 613 PRO A C 1
ATOM 4953 O O . PRO A 1 613 ? -1.599 -6.537 17.065 1.00 85.19 613 PRO A O 1
ATOM 4956 N N . PHE A 1 614 ? -3.436 -7.709 17.665 1.00 84.19 614 PHE A N 1
ATOM 4957 C CA . PHE A 1 614 ? -3.988 -6.807 18.693 1.00 84.19 614 PHE A CA 1
ATOM 4958 C C . PHE A 1 614 ? -4.410 -5.425 18.211 1.00 84.19 614 PHE A C 1
ATOM 4960 O O . PHE A 1 614 ? -5.134 -4.743 18.922 1.00 84.19 614 PHE A O 1
ATOM 4967 N N . LEU A 1 615 ? -4.008 -4.995 17.021 1.00 74.81 615 LEU A N 1
ATOM 4968 C CA . LEU A 1 615 ? -4.315 -3.663 16.539 1.00 74.81 615 LEU A CA 1
ATOM 4969 C C . LEU A 1 615 ? -5.807 -3.527 16.237 1.00 74.81 615 LEU A C 1
ATOM 4971 O O . LEU A 1 615 ? -6.396 -2.524 16.611 1.00 74.81 615 LEU A O 1
ATOM 4975 N N . ALA A 1 616 ? -6.439 -4.547 15.644 1.00 62.06 616 ALA A N 1
ATOM 4976 C CA . ALA A 1 616 ? -7.894 -4.623 15.505 1.00 62.06 616 ALA A CA 1
ATOM 4977 C C . ALA A 1 616 ? -8.580 -4.622 16.882 1.00 62.06 616 ALA A C 1
ATOM 4979 O O . ALA A 1 616 ? -9.422 -3.777 17.137 1.00 62.06 616 ALA A O 1
ATOM 4980 N N . GLU A 1 617 ? -8.165 -5.484 17.814 1.00 63.72 617 GLU A N 1
ATOM 4981 C CA . GLU A 1 617 ? -8.702 -5.522 19.186 1.00 63.72 617 GLU A CA 1
ATOM 4982 C C . GLU A 1 617 ? -8.612 -4.150 19.875 1.00 63.72 617 GLU A C 1
ATOM 4984 O O . GLU A 1 617 ? -9.595 -3.690 20.439 1.00 63.72 617 GLU A O 1
ATOM 4989 N N . LEU A 1 618 ? -7.475 -3.460 19.751 1.00 61.41 618 LEU A N 1
ATOM 4990 C CA . LEU A 1 618 ? -7.210 -2.148 20.349 1.00 61.41 618 LEU A CA 1
ATOM 4991 C C . LEU A 1 618 ? -7.840 -0.977 19.572 1.00 61.41 618 LEU A C 1
ATOM 4993 O O . LEU A 1 618 ? -8.063 0.093 20.137 1.00 61.41 618 LEU A O 1
ATOM 4997 N N . SER A 1 619 ? -8.131 -1.157 18.280 1.00 51.25 619 SER A N 1
ATOM 4998 C CA . SER A 1 619 ? -8.803 -0.157 17.436 1.00 51.25 619 SER A CA 1
ATOM 4999 C C . SER A 1 619 ? -10.326 -0.297 17.483 1.00 51.25 619 SER A C 1
ATOM 5001 O O . SER A 1 619 ? -11.018 0.718 17.463 1.00 51.25 619 SER A O 1
ATOM 5003 N N . TYR A 1 620 ? -10.854 -1.507 17.682 1.00 42.75 620 TYR A N 1
ATOM 5004 C CA . TYR A 1 620 ? -12.260 -1.791 17.987 1.00 42.75 620 TYR A CA 1
ATOM 5005 C C . TYR A 1 620 ? -12.573 -1.619 19.480 1.00 42.75 620 TYR A C 1
ATOM 5007 O O . TYR A 1 620 ? -13.713 -1.316 19.823 1.00 42.75 620 TYR A O 1
ATOM 5015 N N . SER A 1 621 ? -11.571 -1.678 20.367 1.00 35.59 621 SER A N 1
ATOM 5016 C CA . SER A 1 621 ? -11.715 -1.223 21.756 1.00 35.59 621 SER A CA 1
ATOM 5017 C C . SER A 1 621 ? -11.668 0.299 21.890 1.00 35.59 621 SER A C 1
ATOM 5019 O O . SER A 1 621 ? -11.745 0.811 23.001 1.00 35.59 621 SER A O 1
ATOM 5021 N N . SER A 1 622 ? -11.534 1.049 20.792 1.00 38.44 622 SER A N 1
ATOM 5022 C CA . SER A 1 622 ? -11.379 2.502 20.852 1.00 38.44 622 SER A CA 1
ATOM 5023 C C . SER A 1 622 ? -12.677 3.294 20.684 1.00 38.44 622 SER A C 1
ATOM 5025 O O . SER A 1 622 ? -12.634 4.443 20.271 1.00 38.44 622 SER A O 1
ATOM 5027 N N . ASN A 1 623 ? -13.804 2.749 21.150 1.00 42.97 623 ASN A N 1
ATOM 5028 C CA . ASN A 1 623 ? -14.802 3.571 21.838 1.00 42.97 623 ASN A CA 1
ATOM 5029 C C . ASN A 1 623 ? -14.944 3.066 23.281 1.00 42.97 623 ASN A C 1
ATOM 5031 O O . ASN A 1 623 ? -15.857 2.317 23.604 1.00 42.97 623 ASN A O 1
ATOM 5035 N N . ASP A 1 624 ? -14.067 3.540 24.177 1.00 47.06 624 ASP A N 1
ATOM 5036 C CA . ASP A 1 624 ? -14.160 3.360 25.646 1.00 47.06 624 ASP A CA 1
ATOM 5037 C C . ASP A 1 624 ? -15.476 3.901 26.256 1.00 47.06 624 ASP A C 1
ATOM 5039 O O . ASP A 1 624 ? -15.662 3.915 27.474 1.00 47.06 624 ASP A O 1
ATOM 5043 N N . PHE A 1 625 ? -16.372 4.429 25.425 1.00 54.81 625 PHE A N 1
ATOM 5044 C CA . PHE A 1 625 ? -17.645 5.007 25.800 1.00 54.81 625 PHE A CA 1
ATOM 5045 C C . PHE A 1 625 ? -18.780 4.209 25.160 1.00 54.81 625 PHE A C 1
ATOM 5047 O O . PHE A 1 625 ? -19.298 4.566 24.105 1.00 54.81 625 PHE A O 1
ATOM 5054 N N . CYS A 1 626 ? -19.152 3.108 25.810 1.00 70.38 626 CYS A N 1
ATOM 5055 C CA . CYS A 1 626 ? -20.350 2.353 25.478 1.00 70.38 626 CYS A CA 1
ATOM 5056 C C . CYS A 1 626 ? -21.419 2.654 26.532 1.00 70.38 626 CYS A C 1
ATOM 5058 O O . CYS A 1 626 ? -21.196 2.477 27.734 1.00 70.38 626 CYS A O 1
ATOM 5060 N N . PHE A 1 627 ? -22.576 3.133 26.083 1.00 89.50 627 PHE A N 1
ATOM 5061 C CA . PHE A 1 627 ? -23.751 3.272 26.930 1.00 89.50 627 PHE A CA 1
ATOM 5062 C C . PHE A 1 627 ? -24.928 2.534 26.292 1.00 89.50 627 PHE A C 1
ATOM 5064 O O . PHE A 1 627 ? -24.999 2.391 25.071 1.00 89.50 627 PHE A O 1
ATOM 5071 N N . LYS A 1 628 ? -25.869 2.090 27.123 1.00 93.38 628 LYS A N 1
ATOM 5072 C CA . LYS A 1 628 ? -27.115 1.457 26.695 1.00 93.38 628 LYS A CA 1
ATOM 5073 C C . LYS A 1 628 ? -28.298 2.336 27.078 1.00 93.38 628 LYS A C 1
ATOM 5075 O O . LYS A 1 628 ? -28.414 2.755 28.226 1.00 93.38 628 LYS A O 1
ATOM 5080 N N . LEU A 1 629 ? -29.175 2.613 26.123 1.00 95.88 629 LEU A N 1
ATOM 5081 C CA . LEU A 1 629 ? -30.451 3.287 26.317 1.00 95.88 629 LEU A CA 1
ATOM 5082 C C . LEU A 1 629 ? -31.530 2.265 26.687 1.00 95.88 629 LEU A C 1
ATOM 5084 O O . LEU A 1 629 ? -31.670 1.237 26.023 1.00 95.88 629 LEU A O 1
ATOM 5088 N N . PHE A 1 630 ? -32.322 2.595 27.704 1.00 95.12 630 PHE A N 1
ATOM 5089 C CA . PHE A 1 630 ? -33.513 1.858 28.108 1.00 95.12 630 PHE A CA 1
ATOM 5090 C C . PHE A 1 630 ? -34.746 2.761 28.023 1.00 95.12 630 PHE A C 1
ATOM 5092 O O . PHE A 1 630 ? -34.739 3.868 28.562 1.00 95.12 630 PHE A O 1
ATOM 5099 N N . VAL A 1 631 ? -35.811 2.299 27.365 1.00 94.94 631 VAL A N 1
ATOM 5100 C CA . VAL A 1 631 ? -37.100 3.010 27.308 1.00 94.94 631 VAL A CA 1
ATOM 5101 C C . VAL A 1 631 ? -38.244 2.020 27.403 1.00 94.94 631 VAL A C 1
ATOM 5103 O O . VAL A 1 631 ? -38.209 0.975 26.758 1.00 94.94 631 VAL A O 1
ATOM 5106 N N . ARG A 1 632 ? -39.295 2.377 28.139 1.00 93.06 632 ARG A N 1
ATOM 5107 C CA . ARG A 1 632 ? -40.536 1.611 28.213 1.00 93.06 632 ARG A CA 1
ATOM 5108 C C . ARG A 1 632 ? -41.751 2.528 28.133 1.00 93.06 632 ARG A C 1
ATOM 5110 O O . ARG A 1 632 ? -41.802 3.546 28.819 1.00 93.06 632 ARG A O 1
ATOM 5117 N N . ASN A 1 633 ? -42.737 2.128 27.337 1.00 91.12 633 ASN A N 1
ATOM 5118 C CA . ASN A 1 633 ? -44.069 2.731 27.242 1.00 91.12 633 ASN A CA 1
ATOM 5119 C C . ASN A 1 633 ? -44.106 4.233 26.883 1.00 91.12 633 ASN A C 1
ATOM 5121 O O . ASN A 1 633 ? -45.020 4.931 27.318 1.00 91.12 633 ASN A O 1
ATOM 5125 N N . LEU A 1 634 ? -43.168 4.746 26.078 1.00 90.44 634 LEU A N 1
ATOM 5126 C CA . LEU A 1 634 ? -43.144 6.152 25.649 1.00 90.44 634 LEU A CA 1
ATOM 5127 C C . LEU A 1 634 ? -43.606 6.293 24.190 1.00 90.44 634 LEU A C 1
ATOM 5129 O O . LEU A 1 634 ? -42.876 5.936 23.267 1.00 90.44 634 LEU A O 1
ATOM 5133 N N . ARG A 1 635 ? -44.770 6.908 23.955 1.00 89.38 635 ARG A N 1
ATOM 5134 C CA . ARG A 1 635 ? -45.316 7.204 22.613 1.00 89.38 635 ARG A CA 1
ATOM 5135 C C . ARG A 1 635 ? -45.338 5.996 21.668 1.00 89.38 635 ARG A C 1
ATOM 5137 O O . ARG A 1 635 ? -46.095 5.071 21.888 1.00 89.38 635 ARG A O 1
ATOM 5144 N N . ALA A 1 636 ? -44.546 5.995 20.597 1.00 87.25 636 ALA A N 1
ATOM 5145 C CA . ALA A 1 636 ? -44.471 4.882 19.651 1.00 87.25 636 ALA A CA 1
ATOM 5146 C C . ALA A 1 636 ? -43.551 3.744 20.138 1.00 87.25 636 ALA A C 1
ATOM 5148 O O . ALA A 1 636 ? -43.420 2.728 19.469 1.00 87.25 636 ALA A O 1
ATOM 5149 N N . LEU A 1 637 ? -42.895 3.905 21.291 1.00 89.75 637 LEU A N 1
ATOM 5150 C CA . LEU A 1 637 ? -41.867 3.001 21.794 1.00 89.75 637 LEU A CA 1
ATOM 5151 C C . LEU A 1 637 ? -42.404 2.186 22.969 1.00 89.75 637 LEU A C 1
ATOM 5153 O O . LEU A 1 637 ? -42.529 2.686 24.091 1.00 89.75 637 LEU A O 1
ATOM 5157 N N . ARG A 1 638 ? -42.698 0.909 22.719 1.00 87.31 638 ARG A N 1
ATOM 5158 C CA . ARG A 1 638 ? -43.111 -0.021 23.776 1.00 87.31 638 ARG A CA 1
ATOM 5159 C C . ARG A 1 638 ? -41.934 -0.421 24.664 1.00 87.31 638 ARG A C 1
ATOM 5161 O O . ARG A 1 638 ? -42.027 -0.283 25.880 1.00 87.31 638 ARG A O 1
ATOM 5168 N N . GLN A 1 639 ? -40.837 -0.887 24.066 1.00 89.88 639 GLN A N 1
ATOM 5169 C CA . GLN A 1 639 ? -39.626 -1.296 24.778 1.00 89.88 639 GLN A CA 1
ATOM 5170 C C . GLN A 1 639 ? -38.381 -1.089 23.903 1.00 89.88 639 GLN A C 1
ATOM 5172 O O . GLN A 1 639 ? -38.295 -1.640 22.808 1.00 89.88 639 GLN A O 1
ATOM 5177 N N . ILE A 1 640 ? -37.416 -0.315 24.402 1.00 93.00 640 ILE A N 1
ATOM 5178 C CA . ILE A 1 640 ? -36.116 -0.073 23.766 1.00 93.00 640 ILE A CA 1
ATOM 5179 C C . ILE A 1 640 ? -35.008 -0.527 24.698 1.00 93.00 640 ILE A C 1
ATOM 5181 O O . ILE A 1 640 ? -34.982 -0.152 25.870 1.00 93.00 640 ILE A O 1
ATOM 5185 N N . GLU A 1 641 ? -34.074 -1.288 24.146 1.00 91.75 641 GLU A N 1
ATOM 5186 C CA . GLU A 1 641 ? -32.814 -1.655 24.781 1.00 91.75 641 GLU A CA 1
ATOM 5187 C C . GLU A 1 641 ? -31.714 -1.585 23.726 1.00 91.75 641 GLU A C 1
ATOM 5189 O O . GLU A 1 641 ? -31.552 -2.515 22.943 1.00 91.75 641 GLU A O 1
ATOM 5194 N N . TRP A 1 642 ? -30.961 -0.485 23.695 1.00 92.88 642 TRP A N 1
ATOM 5195 C CA . TRP A 1 642 ? -30.074 -0.195 22.567 1.00 92.88 642 TRP A CA 1
ATOM 5196 C C . TRP A 1 642 ? -28.713 0.336 22.998 1.00 92.88 642 TRP A C 1
ATOM 5198 O O . TRP A 1 642 ? -28.653 1.285 23.773 1.00 92.88 642 TRP A O 1
ATOM 5208 N N . ALA A 1 643 ? -27.630 -0.236 22.472 1.00 91.75 643 ALA A N 1
ATOM 5209 C CA . ALA A 1 643 ? -26.256 0.193 22.737 1.00 91.75 643 ALA A CA 1
ATOM 5210 C C . ALA A 1 643 ? -25.575 0.682 21.440 1.00 91.75 643 ALA A C 1
ATOM 5212 O O . ALA A 1 643 ? -24.836 -0.079 20.813 1.00 91.75 643 ALA A O 1
ATOM 5213 N N . PRO A 1 644 ? -25.856 1.919 20.988 1.00 90.69 644 PRO A N 1
ATOM 5214 C CA . PRO A 1 644 ? -25.273 2.455 19.762 1.00 90.69 644 PRO A CA 1
ATOM 5215 C C . PRO A 1 644 ? -23.787 2.785 19.936 1.00 90.69 644 PRO A C 1
ATOM 5217 O O . PRO A 1 644 ? -23.379 3.367 20.944 1.00 90.69 644 PRO A O 1
ATOM 5220 N N . ASN A 1 645 ? -22.981 2.484 18.916 1.00 86.12 645 ASN A N 1
ATOM 5221 C CA . ASN A 1 645 ? -21.544 2.759 18.920 1.00 86.12 645 ASN A CA 1
ATOM 5222 C C . ASN A 1 645 ? -21.046 3.193 17.532 1.00 86.12 645 ASN A C 1
ATOM 5224 O O . ASN A 1 645 ? -21.461 2.630 16.524 1.00 86.12 645 ASN A O 1
ATOM 5228 N N . GLY A 1 646 ? -20.172 4.201 17.455 1.00 91.00 646 GLY A N 1
ATOM 5229 C CA . GLY A 1 646 ? -19.660 4.714 16.180 1.00 91.00 646 GLY A CA 1
ATOM 5230 C C . GLY A 1 646 ? -20.781 5.267 15.292 1.00 91.00 646 GLY A C 1
ATOM 5231 O O . GLY A 1 646 ? -21.650 5.982 15.779 1.00 91.00 646 GLY A O 1
ATOM 5232 N N . LEU A 1 647 ? -20.782 4.947 13.995 1.00 94.62 647 LEU A N 1
ATOM 5233 C CA . LEU A 1 647 ? -21.862 5.321 13.072 1.00 94.62 647 LEU A CA 1
ATOM 5234 C C . LEU A 1 647 ? -22.966 4.253 13.060 1.00 94.62 647 LEU A C 1
ATOM 5236 O O . LEU A 1 647 ? -22.690 3.100 12.742 1.00 94.62 647 LEU A O 1
ATOM 5240 N N . ASN A 1 648 ? -24.204 4.666 13.333 1.00 95.94 648 ASN A N 1
ATOM 5241 C CA . ASN A 1 648 ? -25.395 3.822 13.398 1.00 95.94 648 ASN A CA 1
ATOM 5242 C C . ASN A 1 648 ? -26.479 4.406 12.486 1.00 95.94 648 ASN A C 1
ATOM 5244 O O . ASN A 1 648 ? -26.758 5.606 12.540 1.00 95.94 648 ASN A O 1
ATOM 5248 N N . VAL A 1 649 ? -27.114 3.564 11.680 1.00 97.19 649 VAL A N 1
ATOM 5249 C CA . VAL A 1 649 ? -28.202 3.930 10.772 1.00 97.19 649 VAL A CA 1
ATOM 5250 C C . VAL A 1 649 ? -29.482 3.247 11.226 1.00 97.19 649 VAL A C 1
ATOM 5252 O O . VAL A 1 649 ? -29.535 2.029 11.338 1.00 97.19 649 VAL A O 1
ATOM 5255 N N . LEU A 1 650 ? -30.513 4.039 11.495 1.00 95.56 650 LEU A N 1
ATOM 5256 C CA . LEU A 1 650 ? -31.815 3.593 11.961 1.00 95.56 650 LEU A CA 1
ATOM 5257 C C . LEU A 1 650 ? -32.834 3.669 10.818 1.00 95.56 650 LEU A C 1
ATOM 5259 O O . LEU A 1 650 ? -33.121 4.758 10.313 1.00 95.56 650 LEU A O 1
ATOM 5263 N N . ILE A 1 651 ? -33.413 2.525 10.458 1.00 94.31 651 ILE A N 1
ATOM 5264 C CA . ILE A 1 651 ? -34.450 2.387 9.427 1.00 94.31 651 ILE A CA 1
ATOM 5265 C C . ILE A 1 651 ? -35.722 1.748 9.983 1.00 94.31 651 ILE A C 1
ATOM 5267 O O . ILE A 1 651 ? -35.753 1.237 11.097 1.00 94.31 651 ILE A O 1
ATOM 5271 N N . GLY A 1 652 ? -36.807 1.811 9.216 1.00 89.31 652 GLY A N 1
ATOM 5272 C CA . GLY A 1 652 ? -38.101 1.233 9.579 1.00 89.31 652 GLY A CA 1
ATOM 5273 C C . GLY A 1 652 ? -39.265 2.000 8.963 1.00 89.31 652 GLY A C 1
ATOM 5274 O O . GLY A 1 652 ? -39.081 3.105 8.439 1.00 89.31 652 GLY A O 1
ATOM 5275 N N . ALA A 1 653 ? -40.466 1.442 9.062 1.00 82.50 653 ALA A N 1
ATOM 5276 C CA . ALA A 1 653 ? -41.660 2.009 8.453 1.00 82.50 653 ALA A CA 1
ATOM 5277 C C . ALA A 1 653 ? -42.057 3.369 9.060 1.00 82.50 653 ALA A C 1
ATOM 5279 O O . ALA A 1 653 ? -41.584 3.790 10.123 1.00 82.50 653 ALA A O 1
ATOM 5280 N N . ASN A 1 654 ? -42.954 4.086 8.384 1.00 81.19 654 ASN A N 1
ATOM 5281 C CA . ASN A 1 654 ? -43.544 5.297 8.949 1.00 81.19 654 ASN A CA 1
ATOM 5282 C C . ASN A 1 654 ? -44.368 4.944 10.191 1.00 81.19 654 ASN A C 1
ATOM 5284 O O . ASN A 1 654 ? -45.181 4.025 10.166 1.00 81.19 654 ASN A O 1
ATOM 5288 N N . GLY A 1 655 ? -44.146 5.680 11.281 1.00 79.44 655 GLY A N 1
ATOM 5289 C CA . GLY A 1 655 ? -44.803 5.419 12.564 1.00 79.44 655 GLY A CA 1
ATOM 5290 C C . GLY A 1 655 ? -44.109 4.388 13.462 1.00 79.44 655 GLY A C 1
ATOM 5291 O O . GLY A 1 655 ? -44.508 4.273 14.614 1.00 79.44 655 GLY A O 1
ATOM 5292 N N . SER A 1 656 ? -43.025 3.733 13.020 1.00 86.19 656 SER A N 1
ATOM 5293 C CA . SER A 1 656 ? -42.293 2.742 13.837 1.00 86.19 656 SER A CA 1
ATOM 5294 C C . SER A 1 656 ? -41.556 3.327 15.053 1.00 86.19 656 SER A C 1
ATOM 5296 O O . SER A 1 656 ? -41.053 2.593 15.895 1.00 86.19 656 SER A O 1
ATOM 5298 N N . GLY A 1 657 ? -41.478 4.658 15.161 1.00 88.88 657 GLY A N 1
ATOM 5299 C CA . GLY A 1 657 ? -40.915 5.347 16.323 1.00 88.88 657 GLY A CA 1
ATOM 5300 C C . GLY A 1 657 ? -39.505 5.917 16.153 1.00 88.88 657 GLY A C 1
ATOM 5301 O O . GLY A 1 657 ? -39.002 6.483 17.119 1.00 88.88 657 GLY A O 1
ATOM 5302 N N . LYS A 1 658 ? -38.898 5.882 14.955 1.00 91.62 658 LYS A N 1
ATOM 5303 C CA . LYS A 1 658 ? -37.541 6.420 14.684 1.00 91.62 658 LYS A CA 1
ATOM 5304 C C . LYS A 1 658 ? -37.312 7.827 15.243 1.00 91.62 658 LYS A C 1
ATOM 5306 O O . LYS A 1 658 ? -36.481 8.016 16.126 1.00 91.62 658 LYS A O 1
ATOM 5311 N N . SER A 1 659 ? -38.116 8.806 14.826 1.00 89.88 659 SER A N 1
ATOM 5312 C CA . SER A 1 659 ? -37.988 10.179 15.331 1.00 89.88 659 SER A CA 1
ATOM 5313 C C . SER A 1 659 ? -38.276 10.272 16.835 1.00 89.88 659 SER A C 1
ATOM 5315 O O . SER A 1 659 ? -37.645 11.057 17.534 1.00 89.88 659 SER A O 1
ATOM 5317 N N . THR A 1 660 ? -39.169 9.431 17.378 1.00 91.50 660 THR A N 1
ATOM 5318 C CA . THR A 1 660 ? -39.402 9.371 18.835 1.00 91.50 660 THR A CA 1
ATOM 5319 C C . THR A 1 660 ? -38.151 8.886 19.573 1.00 91.5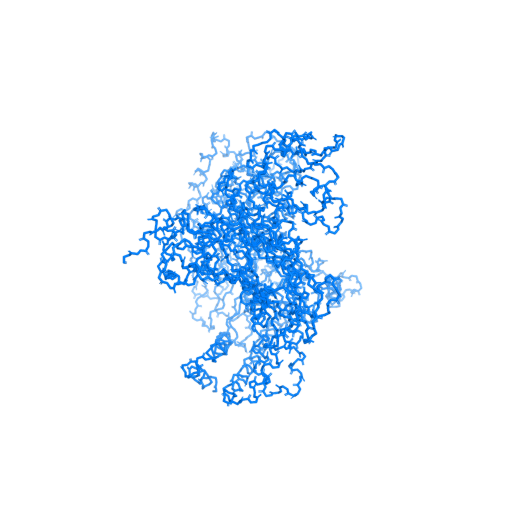0 660 THR A C 1
ATOM 5321 O O . THR A 1 660 ? -37.810 9.454 20.609 1.00 91.50 660 THR A O 1
ATOM 5324 N N . LEU A 1 661 ? -37.436 7.897 19.022 1.00 94.56 661 LEU A N 1
ATOM 5325 C CA . LEU A 1 661 ? -36.183 7.383 19.573 1.00 94.56 661 LEU A CA 1
ATOM 5326 C C . LEU A 1 661 ? -35.105 8.471 19.627 1.00 94.56 661 LEU A C 1
ATOM 5328 O O . LEU A 1 661 ? -34.474 8.665 20.663 1.00 94.56 661 LEU A O 1
ATOM 5332 N N . LEU A 1 662 ? -34.950 9.245 18.552 1.00 94.44 662 LEU A N 1
ATOM 5333 C CA . LEU A 1 662 ? -34.002 10.362 18.508 1.00 94.44 662 LEU A CA 1
ATOM 5334 C C . LEU A 1 662 ? -34.383 11.476 19.500 1.00 94.44 662 LEU A C 1
ATOM 5336 O O . LEU A 1 662 ? -33.518 12.028 20.186 1.00 94.44 662 LEU A O 1
ATOM 5340 N N . LEU A 1 663 ? -35.677 11.788 19.629 1.00 92.50 663 LEU A N 1
ATOM 5341 C CA . LEU A 1 663 ? -36.171 12.819 20.548 1.00 92.50 663 LEU A CA 1
ATOM 5342 C C . LEU A 1 663 ? -35.917 12.494 22.026 1.00 92.50 663 LEU A C 1
ATOM 5344 O O . LEU A 1 663 ? -35.846 13.428 22.822 1.00 92.50 663 LEU A O 1
ATOM 5348 N N . ILE A 1 664 ? -35.725 11.229 22.412 1.00 95.12 664 ILE A N 1
ATOM 5349 C CA . ILE A 1 664 ? -35.394 10.863 23.800 1.00 95.12 664 ILE A CA 1
ATOM 5350 C C . ILE A 1 664 ? -34.069 11.474 24.240 1.00 95.12 664 ILE A C 1
ATOM 5352 O O . ILE A 1 664 ? -33.995 12.039 25.328 1.00 95.12 664 ILE A O 1
ATOM 5356 N N . PHE A 1 665 ? -33.041 11.448 23.393 1.00 95.19 665 PHE A N 1
ATOM 5357 C CA . PHE A 1 665 ? -31.758 12.072 23.723 1.00 95.19 665 PHE A CA 1
ATOM 5358 C C . PHE A 1 665 ? -31.916 13.582 23.956 1.00 95.19 665 PHE A C 1
ATOM 5360 O O . PHE A 1 665 ? -31.345 14.138 24.896 1.00 95.19 665 PHE A O 1
ATOM 5367 N N . LYS A 1 666 ? -32.773 14.239 23.161 1.00 93.19 666 LYS A N 1
ATOM 5368 C CA . LYS A 1 666 ? -33.123 15.657 23.335 1.00 93.19 666 LYS A CA 1
ATOM 5369 C C . LYS A 1 666 ? -33.928 15.897 24.616 1.00 93.19 666 LYS A C 1
ATOM 5371 O O . LYS A 1 666 ? -33.660 16.867 25.321 1.00 93.19 666 LYS A O 1
ATOM 5376 N N . LEU A 1 667 ? -34.888 15.022 24.920 1.00 94.44 667 LEU A N 1
ATOM 5377 C CA . LEU A 1 667 ? -35.697 15.065 26.138 1.00 94.44 667 LEU A CA 1
ATOM 5378 C C . LEU A 1 667 ? -34.808 14.964 27.379 1.00 94.44 667 LEU A C 1
ATOM 5380 O O . LEU A 1 667 ? -34.905 15.819 28.251 1.00 94.44 667 LEU A O 1
ATOM 5384 N N . LEU A 1 668 ? -33.911 13.976 27.429 1.00 95.25 668 LEU A N 1
ATOM 5385 C CA . LEU A 1 668 ? -32.986 13.771 28.546 1.00 95.25 668 LEU A CA 1
ATOM 5386 C C . LEU A 1 668 ? -32.044 14.966 28.725 1.00 95.25 668 LEU A C 1
ATOM 5388 O O . LEU A 1 668 ? -31.866 15.443 29.845 1.00 95.25 668 LEU A O 1
ATOM 5392 N N . ARG A 1 669 ? -31.495 15.499 27.625 1.00 92.75 669 ARG A N 1
ATOM 5393 C CA . ARG A 1 669 ? -30.632 16.688 27.652 1.00 92.75 669 ARG A CA 1
ATOM 5394 C C . ARG A 1 669 ? -31.347 17.904 28.241 1.00 92.75 669 ARG A C 1
ATOM 5396 O O . ARG A 1 669 ? -30.807 18.549 29.137 1.00 92.75 669 ARG A O 1
ATOM 5403 N N . ILE A 1 670 ? -32.553 18.211 27.757 1.00 92.06 670 ILE A N 1
ATOM 5404 C CA . ILE A 1 670 ? -33.321 19.374 28.228 1.00 92.06 670 ILE A CA 1
ATOM 5405 C C . ILE A 1 670 ? -33.809 19.154 29.661 1.00 92.06 670 ILE A C 1
ATOM 5407 O O . ILE A 1 670 ? -33.697 20.071 30.467 1.00 92.06 670 ILE A O 1
ATOM 5411 N N . ALA A 1 671 ? -34.262 17.946 30.009 1.00 93.12 671 ALA A N 1
ATOM 5412 C CA . ALA A 1 671 ? -34.694 17.620 31.368 1.00 93.12 671 ALA A CA 1
ATOM 5413 C C . ALA A 1 671 ? -33.554 17.764 32.387 1.00 93.12 671 ALA A C 1
ATOM 5415 O O . ALA A 1 671 ? -33.789 18.161 33.525 1.00 93.12 671 ALA A O 1
ATOM 5416 N N . PHE A 1 672 ? -32.318 17.472 31.975 1.00 93.06 672 PHE A N 1
ATOM 5417 C CA . PHE A 1 672 ? -31.131 17.665 32.801 1.00 93.06 672 PHE A CA 1
ATOM 5418 C C . PHE A 1 672 ? -30.728 19.139 32.947 1.00 93.06 672 PHE A C 1
ATOM 5420 O O . PHE A 1 672 ? -30.318 19.555 34.029 1.00 93.06 672 PHE A O 1
ATOM 5427 N N . ASP A 1 673 ? -30.795 19.929 31.872 1.00 88.56 673 ASP A N 1
ATOM 5428 C CA . ASP A 1 673 ? -30.398 21.346 31.899 1.00 88.56 673 ASP A CA 1
ATOM 5429 C C . ASP A 1 673 ? -31.461 22.263 32.529 1.00 88.56 673 ASP A C 1
ATOM 5431 O O . ASP A 1 673 ? -31.127 23.332 33.051 1.00 88.56 673 ASP A O 1
ATOM 5435 N N . ARG A 1 674 ? -32.732 21.862 32.452 1.00 89.75 674 ARG A N 1
ATOM 5436 C CA . ARG A 1 674 ? -33.909 22.566 32.970 1.00 89.75 674 ARG A CA 1
ATOM 5437 C C . ARG A 1 674 ? -34.611 21.670 33.991 1.00 89.75 674 ARG A C 1
ATOM 5439 O O . ARG A 1 674 ? -34.021 21.338 35.015 1.00 89.75 674 ARG A O 1
ATOM 5446 N N . ASP A 1 675 ? -35.837 21.265 33.697 1.00 88.88 675 ASP A N 1
ATOM 5447 C CA . ASP A 1 675 ? -36.601 20.272 34.426 1.00 88.88 675 ASP A CA 1
ATOM 5448 C C . ASP A 1 675 ? -37.389 19.386 33.446 1.00 88.88 675 ASP A C 1
ATOM 5450 O O . ASP A 1 675 ? -37.486 19.651 32.240 1.00 88.88 675 ASP A O 1
ATOM 5454 N N . LEU A 1 676 ? -37.920 18.278 33.959 1.00 89.69 676 LEU A N 1
ATOM 5455 C CA . LEU A 1 676 ? -38.686 17.333 33.154 1.00 89.69 676 LEU A CA 1
ATOM 5456 C C . LEU A 1 676 ? -39.986 17.941 32.568 1.00 89.69 676 LEU A C 1
ATOM 5458 O O . LEU A 1 676 ? -40.259 17.660 31.397 1.00 89.69 676 LEU A O 1
ATOM 5462 N N . PRO A 1 677 ? -40.771 18.772 33.295 1.00 88.69 677 PRO A N 1
ATOM 5463 C CA . PRO A 1 677 ? -41.974 19.408 32.736 1.00 88.69 677 PRO A CA 1
ATOM 5464 C C . PRO A 1 677 ? -41.710 20.289 31.516 1.00 88.69 677 PRO A C 1
ATOM 5466 O O . PRO A 1 677 ? -42.417 20.192 30.503 1.00 88.69 677 PRO A O 1
ATOM 5469 N N . GLU A 1 678 ? -40.680 21.130 31.585 1.00 89.38 678 GLU A N 1
ATOM 5470 C CA . GLU A 1 678 ? -40.264 21.988 30.483 1.00 89.38 678 GLU A CA 1
ATOM 5471 C C . GLU A 1 678 ? -39.775 21.136 29.307 1.00 89.38 678 GLU A C 1
ATOM 5473 O O . GLU A 1 678 ? -40.172 21.377 28.165 1.00 89.38 678 GLU A O 1
ATOM 5478 N N . ALA A 1 679 ? -38.999 20.081 29.576 1.00 91.50 679 ALA A N 1
ATOM 5479 C CA . ALA A 1 679 ? -38.513 19.165 28.547 1.00 91.50 679 ALA A CA 1
ATOM 5480 C C . ALA A 1 679 ? -39.652 18.440 27.814 1.00 91.50 679 ALA A C 1
ATOM 5482 O O . ALA A 1 679 ? -39.674 18.408 26.583 1.00 91.50 679 ALA A O 1
ATOM 5483 N N . ILE A 1 680 ? -40.634 17.910 28.548 1.00 90.44 680 ILE A N 1
ATOM 5484 C CA . ILE A 1 680 ? -41.832 17.281 27.975 1.00 90.44 680 ILE A CA 1
ATOM 5485 C C . ILE A 1 680 ? -42.602 18.284 27.112 1.00 90.44 680 ILE A C 1
ATOM 5487 O O . ILE A 1 680 ? -43.006 17.970 25.991 1.00 90.44 680 ILE A O 1
ATOM 5491 N N . THR A 1 681 ? -42.772 19.512 27.594 1.00 89.31 681 THR A N 1
ATOM 5492 C CA . THR A 1 681 ? -43.494 20.552 26.854 1.00 89.31 681 THR A CA 1
ATOM 5493 C C . THR A 1 681 ? -42.758 20.947 25.573 1.00 89.31 681 THR A C 1
ATOM 5495 O O . THR A 1 681 ? -43.373 21.018 24.513 1.00 89.31 681 THR A O 1
ATOM 5498 N N . GLN A 1 682 ? -41.441 21.152 25.632 1.00 88.81 682 GLN A N 1
ATOM 5499 C CA . GLN A 1 682 ? -40.646 21.617 24.490 1.00 88.81 682 GLN A CA 1
ATOM 5500 C C . GLN A 1 682 ? -40.345 20.530 23.455 1.00 88.81 682 GLN A C 1
ATOM 5502 O O . GLN A 1 682 ? -40.261 20.826 22.264 1.00 88.81 682 GLN A O 1
ATOM 5507 N N . VAL A 1 683 ? -40.129 19.288 23.891 1.00 89.56 683 VAL A N 1
ATOM 5508 C CA . VAL A 1 683 ? -39.707 18.186 23.009 1.00 89.56 683 VAL A CA 1
ATOM 5509 C C . VAL A 1 683 ? -40.897 17.371 22.532 1.00 89.56 683 VAL A C 1
ATOM 5511 O O . VAL A 1 683 ? -40.943 16.966 21.373 1.00 89.56 683 VAL A O 1
ATOM 5514 N N . LEU A 1 684 ? -41.859 17.131 23.421 1.00 87.94 684 LEU A N 1
ATOM 5515 C CA . LEU A 1 684 ? -43.018 16.289 23.152 1.00 87.94 684 LEU A CA 1
ATOM 5516 C C . LEU A 1 684 ? -44.299 17.125 22.959 1.00 87.94 684 LEU A C 1
ATOM 5518 O O . LEU A 1 684 ? -45.308 16.594 22.518 1.00 87.94 684 LEU A O 1
ATOM 5522 N N . GLY A 1 685 ? -44.294 18.439 23.183 1.00 84.62 685 GLY A N 1
ATOM 5523 C CA . GLY A 1 685 ? -45.493 19.264 22.982 1.00 84.62 685 GLY A CA 1
ATOM 5524 C C . GLY A 1 685 ? -46.525 19.140 24.109 1.00 84.62 685 GLY A C 1
ATOM 5525 O O . GLY A 1 685 ? -47.677 19.528 23.929 1.00 84.62 685 GLY A O 1
ATOM 5526 N N . GLY A 1 686 ? -46.121 18.615 25.271 1.00 83.06 686 GLY A N 1
ATOM 5527 C CA . GLY A 1 686 ? -46.944 18.522 26.479 1.00 83.06 686 GLY A CA 1
ATOM 5528 C C . GLY A 1 686 ? -47.126 17.093 26.993 1.00 83.06 686 GLY A C 1
ATOM 5529 O O . GLY A 1 686 ? -46.628 16.133 26.411 1.00 83.06 686 GLY A O 1
ATOM 5530 N N . SER A 1 687 ? -47.845 16.962 28.111 1.00 77.31 687 SER A N 1
ATOM 5531 C CA . SER A 1 687 ? -48.076 15.681 28.795 1.00 77.31 687 SER A CA 1
ATOM 5532 C C . SER A 1 687 ? -49.198 14.825 28.193 1.00 77.31 687 SER A C 1
ATOM 5534 O O . SER A 1 687 ? -49.404 13.687 28.612 1.00 77.31 687 SER A O 1
ATOM 5536 N N . TYR A 1 688 ? -49.906 15.341 27.186 1.00 74.81 688 TYR A N 1
ATOM 5537 C CA . TYR A 1 688 ? -50.941 14.596 26.476 1.00 74.81 688 TYR A CA 1
ATOM 5538 C C . TYR A 1 688 ? -50.316 13.503 25.594 1.00 74.81 688 TYR A C 1
ATOM 5540 O O . TYR A 1 688 ? -49.369 13.770 24.852 1.00 74.81 688 TYR A O 1
ATOM 5548 N N . ASN A 1 689 ? -50.847 12.277 25.662 1.00 76.56 689 ASN A N 1
ATOM 5549 C CA . ASN A 1 689 ? -50.372 11.109 24.903 1.00 76.56 689 ASN A CA 1
ATOM 5550 C C . ASN A 1 689 ? -48.869 10.802 25.076 1.00 76.56 689 ASN A C 1
ATOM 5552 O O . ASN A 1 689 ? -48.179 10.444 24.120 1.00 76.56 689 ASN A O 1
ATOM 5556 N N . LEU A 1 690 ? -48.334 10.956 26.294 1.00 86.06 690 LEU A N 1
ATOM 5557 C CA . LEU A 1 690 ? -46.961 10.531 26.600 1.00 86.06 690 LEU A CA 1
ATOM 5558 C C . LEU A 1 690 ? -46.796 9.013 26.564 1.00 86.06 690 LEU A C 1
ATOM 5560 O O . LEU A 1 690 ? -45.755 8.513 26.134 1.00 86.06 690 LEU A O 1
ATOM 5564 N N . LYS A 1 691 ? -47.813 8.291 27.030 1.00 87.31 691 LYS A N 1
ATOM 5565 C CA . LYS A 1 691 ? -47.778 6.839 27.158 1.00 87.31 691 LYS A CA 1
ATOM 5566 C C . LYS A 1 691 ? -47.955 6.154 25.805 1.00 87.31 691 LYS A C 1
ATOM 5568 O O . LYS A 1 691 ? -48.598 6.692 24.903 1.00 87.31 691 LYS A O 1
ATOM 5573 N N . PHE A 1 692 ? -47.381 4.963 25.681 1.00 86.75 692 PHE A N 1
ATOM 5574 C CA . PHE A 1 692 ? -47.606 4.090 24.540 1.00 86.75 692 PHE A CA 1
ATOM 5575 C C . PHE A 1 692 ? -49.089 3.752 24.362 1.00 86.75 692 PHE A C 1
ATOM 5577 O O . PHE A 1 692 ? -49.799 3.478 25.331 1.00 86.75 692 PHE A O 1
ATOM 5584 N N . TRP A 1 693 ? -49.563 3.800 23.116 1.00 81.81 693 TRP A N 1
ATOM 5585 C CA . TRP A 1 693 ? -50.984 3.652 22.817 1.00 81.81 693 TRP A CA 1
ATOM 5586 C C . TRP A 1 693 ? -51.481 2.230 23.114 1.00 81.81 693 TRP A C 1
ATOM 5588 O O . TRP A 1 693 ? -50.863 1.250 22.712 1.00 81.81 693 TRP A O 1
ATOM 5598 N N . GLY A 1 694 ? -52.614 2.116 23.814 1.00 78.38 694 GLY A N 1
ATOM 5599 C CA . GLY A 1 694 ? -53.232 0.826 24.144 1.00 78.38 694 GLY A CA 1
ATOM 5600 C C . GLY A 1 694 ? -52.629 0.096 25.351 1.00 78.38 694 GLY A C 1
ATOM 5601 O O . GLY A 1 694 ? -52.973 -1.061 25.580 1.00 78.38 694 GLY A O 1
ATOM 5602 N N . ILE A 1 695 ? -51.750 0.745 26.120 1.00 83.31 695 ILE A N 1
ATOM 5603 C CA . ILE A 1 695 ? -51.264 0.235 27.409 1.00 83.31 695 ILE A CA 1
ATOM 5604 C C . ILE A 1 695 ? -52.110 0.776 28.565 1.00 83.31 695 ILE A C 1
ATOM 5606 O O . ILE A 1 695 ? -52.638 1.881 28.491 1.00 83.31 695 ILE A O 1
ATOM 5610 N N . ASP A 1 696 ? -52.221 -0.027 29.625 1.00 81.81 696 ASP A N 1
ATOM 5611 C CA . ASP A 1 696 ? -52.979 0.280 30.837 1.00 81.81 696 ASP A CA 1
ATOM 5612 C C . ASP A 1 696 ? -52.519 1.587 31.519 1.00 81.81 696 ASP A C 1
ATOM 5614 O O . ASP A 1 696 ? -51.327 1.924 31.566 1.00 81.81 696 ASP A O 1
ATOM 5618 N N . ASP A 1 697 ? -53.467 2.328 32.094 1.00 76.38 697 ASP A N 1
ATOM 5619 C CA . ASP A 1 697 ? -53.189 3.600 32.763 1.00 76.38 697 ASP A CA 1
ATOM 5620 C C . ASP A 1 697 ? -52.300 3.455 34.014 1.00 76.38 697 ASP A C 1
ATOM 5622 O O . ASP A 1 697 ? -51.579 4.392 34.363 1.00 76.38 697 ASP A O 1
ATOM 5626 N N . SER A 1 698 ? -52.246 2.269 34.624 1.00 80.81 698 SER A N 1
ATOM 5627 C CA . SER A 1 698 ? -51.350 1.949 35.743 1.00 80.81 698 SER A CA 1
ATOM 5628 C C . SER A 1 698 ? -49.896 1.685 35.334 1.00 80.81 698 SER A C 1
ATOM 5630 O O . SER A 1 698 ? -48.993 1.829 36.160 1.00 80.81 698 SER A O 1
ATOM 5632 N N . GLU A 1 699 ? -49.631 1.339 34.070 1.00 87.56 699 GLU A N 1
ATOM 5633 C CA . GLU A 1 699 ? -48.272 1.042 33.612 1.00 87.56 699 GLU A CA 1
ATOM 5634 C C . GLU A 1 699 ? -47.429 2.324 33.504 1.00 87.56 699 GLU A C 1
ATOM 5636 O O . GLU A 1 699 ? -47.825 3.273 32.818 1.00 87.56 699 GLU A O 1
ATOM 5641 N N . PRO A 1 700 ? -46.245 2.383 34.135 1.00 91.38 700 PRO A N 1
ATOM 5642 C CA . PRO A 1 700 ? -45.393 3.560 34.089 1.00 91.38 700 PRO A CA 1
ATOM 5643 C C . PRO A 1 700 ? -44.656 3.682 32.752 1.00 91.38 700 PRO A C 1
ATOM 5645 O O . PRO A 1 700 ? -44.433 2.697 32.037 1.00 91.38 700 PRO A O 1
ATOM 5648 N N . ILE A 1 701 ? -44.210 4.904 32.470 1.00 93.56 701 ILE A N 1
ATOM 5649 C CA . ILE A 1 701 ? -43.190 5.192 31.460 1.00 93.56 701 ILE A CA 1
ATOM 5650 C C . ILE A 1 701 ? -41.827 5.080 32.142 1.00 93.56 701 ILE A C 1
ATOM 5652 O O . ILE A 1 701 ? -41.646 5.618 33.231 1.00 93.56 701 ILE A O 1
ATOM 5656 N N . GLU A 1 702 ? -40.861 4.417 31.515 1.00 95.19 702 GLU A N 1
ATOM 5657 C CA . GLU A 1 702 ? -39.507 4.284 32.064 1.00 95.19 702 GLU A CA 1
ATOM 5658 C C . GLU A 1 702 ? -38.468 4.762 31.053 1.00 95.19 702 GLU A C 1
ATOM 5660 O O . GLU A 1 702 ? -38.564 4.480 29.861 1.00 95.19 702 GLU A O 1
ATOM 5665 N N . LEU A 1 703 ? -37.467 5.485 31.541 1.00 96.88 703 LEU A N 1
ATOM 5666 C CA . LEU A 1 703 ? -36.300 5.951 30.803 1.00 96.88 703 LEU A CA 1
ATOM 5667 C C . LEU A 1 703 ? -35.047 5.558 31.578 1.00 96.88 703 LEU A C 1
ATOM 5669 O O . LEU A 1 703 ? -35.046 5.564 32.808 1.00 96.88 703 LEU A O 1
ATOM 5673 N N . GLY A 1 704 ? -33.967 5.229 30.882 1.00 96.06 704 GLY A N 1
ATOM 5674 C CA . GLY A 1 704 ? -32.740 4.816 31.541 1.00 96.06 704 GLY A CA 1
ATOM 5675 C C . GLY A 1 704 ? -31.510 4.840 30.660 1.00 96.06 704 GLY A C 1
ATOM 5676 O O . GLY A 1 704 ? -31.595 4.766 29.436 1.00 96.06 704 GLY A O 1
ATOM 5677 N N . LEU A 1 705 ? -30.361 4.927 31.322 1.00 96.38 705 LEU A N 1
ATOM 5678 C CA . LEU A 1 705 ? -29.042 4.849 30.712 1.00 96.38 705 LEU A CA 1
ATOM 5679 C C . LEU A 1 705 ? -28.163 3.933 31.559 1.00 96.38 705 LEU A C 1
ATOM 5681 O O . LEU A 1 705 ? -28.109 4.097 32.780 1.00 96.38 705 LEU A O 1
ATOM 5685 N N . ASP A 1 706 ? -27.459 3.016 30.904 1.00 94.06 706 ASP A N 1
ATOM 5686 C CA . ASP A 1 706 ? -26.441 2.173 31.528 1.00 94.06 706 ASP A CA 1
ATOM 5687 C C . ASP A 1 706 ? -25.078 2.519 30.942 1.00 94.06 706 ASP A C 1
ATOM 5689 O O . ASP A 1 706 ? -24.936 2.598 29.725 1.00 94.06 706 ASP A O 1
ATOM 5693 N N . ILE A 1 707 ? -24.070 2.705 31.788 1.00 88.62 707 ILE A N 1
ATOM 5694 C CA . ILE A 1 707 ? -22.676 2.878 31.368 1.00 88.62 707 ILE A CA 1
ATOM 5695 C C . ILE A 1 707 ? -21.914 1.628 31.791 1.00 88.62 707 ILE A C 1
ATOM 5697 O O . ILE A 1 707 ? -21.870 1.305 32.982 1.00 88.62 707 ILE A O 1
ATOM 5701 N N . ASN A 1 708 ? -21.311 0.941 30.817 1.00 81.88 708 ASN A N 1
ATOM 5702 C CA . ASN A 1 708 ? -20.524 -0.283 31.014 1.00 81.88 708 ASN A CA 1
ATOM 5703 C C . ASN A 1 708 ? -21.240 -1.383 31.825 1.00 81.88 708 ASN A C 1
ATOM 5705 O O . ASN A 1 708 ? -20.577 -2.147 32.514 1.00 81.88 708 ASN A O 1
ATOM 5709 N N . GLU A 1 709 ? -22.578 -1.420 31.814 1.00 80.69 709 GLU A N 1
ATOM 5710 C CA . GLU A 1 709 ? -23.417 -2.338 32.616 1.00 80.69 709 GLU A CA 1
ATOM 5711 C C . GLU A 1 709 ? -23.234 -2.244 34.149 1.00 80.69 709 GLU A C 1
ATOM 5713 O O . GLU A 1 709 ? -23.895 -2.951 34.908 1.00 80.69 709 GLU A O 1
ATOM 5718 N N . GLU A 1 710 ? -22.377 -1.341 34.631 1.00 86.75 710 GLU A N 1
ATOM 5719 C CA . GLU A 1 710 ? -22.063 -1.168 36.051 1.00 86.75 710 GLU A CA 1
ATOM 5720 C C . GLU A 1 710 ? -22.816 0.011 36.670 1.00 86.75 710 GLU A C 1
ATOM 5722 O O . GLU A 1 710 ? -23.288 -0.091 37.806 1.00 86.75 710 GLU A O 1
ATOM 5727 N N . THR A 1 711 ? -22.914 1.125 35.936 1.00 91.44 711 THR A N 1
ATOM 5728 C CA . THR A 1 711 ? -23.595 2.344 36.381 1.00 91.44 711 THR A CA 1
ATOM 5729 C C . THR A 1 711 ? -24.951 2.450 35.688 1.00 91.44 711 THR A C 1
ATOM 5731 O O . THR A 1 711 ? -25.012 2.698 34.487 1.00 91.44 711 THR A O 1
ATOM 5734 N N . ILE A 1 712 ? -26.031 2.294 36.449 1.00 95.69 712 ILE A N 1
ATOM 5735 C CA . ILE A 1 712 ? -27.411 2.182 35.964 1.00 95.69 712 ILE A CA 1
ATOM 5736 C C . ILE A 1 712 ? -28.213 3.367 36.490 1.00 95.69 712 ILE A C 1
ATOM 5738 O O . ILE A 1 712 ? -28.356 3.537 37.701 1.00 95.69 712 ILE A O 1
ATOM 5742 N N . TRP A 1 713 ? -28.768 4.171 35.587 1.00 97.50 713 TRP A N 1
ATOM 5743 C CA . TRP A 1 713 ? -29.716 5.232 35.924 1.00 97.50 713 TRP A CA 1
ATOM 5744 C C . TRP A 1 713 ? -31.100 4.918 35.372 1.00 97.50 713 TRP A C 1
ATOM 5746 O O . TRP A 1 713 ? -31.232 4.521 34.212 1.00 97.50 713 TRP A O 1
ATOM 5756 N N . ARG A 1 714 ? -32.139 5.116 36.183 1.00 97.00 714 ARG A N 1
ATOM 5757 C CA . ARG A 1 714 ? -33.536 4.958 35.767 1.00 97.00 714 ARG A CA 1
ATOM 5758 C C . ARG A 1 714 ? -34.382 6.121 36.265 1.00 97.00 714 ARG A C 1
ATOM 5760 O O . ARG A 1 714 ? -34.230 6.567 37.399 1.00 97.00 714 ARG A O 1
ATOM 5767 N N . LEU A 1 715 ? -35.310 6.543 35.416 1.00 95.88 715 LEU A N 1
ATOM 5768 C CA . LEU A 1 715 ? -36.355 7.521 35.670 1.00 95.88 715 LEU A CA 1
ATOM 5769 C C . LEU A 1 715 ? -37.690 6.899 35.267 1.00 95.88 715 LEU A C 1
ATOM 5771 O O . LEU A 1 715 ? -37.889 6.517 34.116 1.00 95.88 715 LEU A O 1
ATOM 5775 N N . LYS A 1 716 ? -38.614 6.828 36.211 1.00 95.19 716 LYS A N 1
ATOM 5776 C CA . LYS A 1 716 ? -39.965 6.321 36.019 1.00 95.19 716 LYS A CA 1
ATOM 5777 C C . LYS A 1 716 ? -40.940 7.482 36.128 1.00 95.19 716 LYS A C 1
ATOM 5779 O O . LYS A 1 716 ? -40.858 8.261 37.071 1.00 95.19 716 LYS A O 1
ATOM 5784 N N . ILE A 1 717 ? -41.855 7.594 35.175 1.00 91.19 717 ILE A N 1
ATOM 5785 C CA . ILE A 1 717 ? -42.879 8.636 35.107 1.00 91.19 717 ILE A CA 1
ATOM 5786 C C . ILE A 1 717 ? -44.241 7.955 35.212 1.00 91.19 717 ILE A C 1
ATOM 5788 O O . ILE A 1 717 ? -44.597 7.107 34.390 1.00 91.19 717 ILE A O 1
ATOM 5792 N N . ILE A 1 718 ? -44.999 8.332 36.235 1.00 87.75 718 ILE A N 1
ATOM 5793 C CA . ILE A 1 718 ? -46.330 7.812 36.534 1.00 87.75 718 ILE A CA 1
ATOM 5794 C C . ILE A 1 718 ? -47.333 8.911 36.187 1.00 87.75 718 ILE A C 1
ATOM 5796 O O . ILE A 1 718 ? -47.362 9.968 36.818 1.00 87.75 718 ILE A O 1
ATOM 5800 N N . THR A 1 719 ? -48.127 8.681 35.146 1.00 79.00 719 THR A N 1
ATOM 5801 C CA . THR A 1 719 ? -49.164 9.611 34.679 1.00 79.00 719 THR A CA 1
ATOM 5802 C C . THR A 1 719 ? -50.423 9.480 35.541 1.00 79.00 719 THR A C 1
ATOM 5804 O O . THR A 1 719 ? -50.895 8.360 35.719 1.00 79.00 719 THR A O 1
ATOM 5807 N N . GLY A 1 720 ? -50.966 10.588 36.059 1.00 68.94 720 GLY A N 1
ATOM 5808 C CA . GLY A 1 720 ? -52.234 10.613 36.808 1.00 68.94 720 GLY A CA 1
ATOM 5809 C C . GLY A 1 720 ? -53.401 11.220 36.016 1.00 68.94 720 GLY A C 1
ATOM 5810 O O . GLY A 1 720 ? -53.231 11.655 34.877 1.00 68.94 720 GLY A O 1
ATOM 5811 N N . GLU A 1 721 ? -54.592 11.286 36.625 1.00 56.12 721 GLU A N 1
ATOM 5812 C CA . GLU A 1 721 ? -55.728 12.037 36.067 1.00 56.12 721 GLU A CA 1
ATOM 5813 C C . GLU A 1 721 ? -55.434 13.551 36.112 1.00 56.12 721 GLU A C 1
ATOM 5815 O O . GLU A 1 721 ? -55.445 14.171 37.173 1.00 56.12 721 GLU A O 1
ATOM 5820 N N . GLY A 1 722 ? -55.149 14.160 34.954 1.00 54.44 722 GLY A N 1
ATOM 5821 C CA . GLY A 1 722 ? -54.849 15.593 34.819 1.00 54.44 722 GLY A CA 1
ATOM 5822 C C . GLY A 1 722 ? -53.526 15.879 34.097 1.00 54.44 722 GLY A C 1
ATOM 5823 O O . GLY A 1 722 ? -52.967 15.020 33.424 1.00 54.44 722 GLY A O 1
ATOM 5824 N N . LYS A 1 723 ? -53.017 17.118 34.199 1.00 52.47 723 LYS A N 1
ATOM 5825 C CA . LYS A 1 723 ? -51.693 17.506 33.656 1.00 52.47 723 LYS A CA 1
ATOM 5826 C C . LYS A 1 723 ? -50.524 17.157 34.593 1.00 52.47 723 LYS A C 1
ATOM 5828 O O . LYS A 1 723 ? -49.387 17.483 34.260 1.00 52.47 723 LYS A O 1
ATOM 5833 N N . GLU A 1 724 ? -50.790 16.526 35.734 1.00 67.50 724 GLU A N 1
ATOM 5834 C CA . GLU A 1 724 ? -49.794 16.204 36.757 1.00 67.50 724 GLU A CA 1
ATOM 5835 C C . GLU A 1 724 ? -49.288 14.762 36.610 1.00 67.50 724 GLU A C 1
ATOM 5837 O O . GLU A 1 724 ? -50.049 13.832 36.338 1.00 67.50 724 GLU A O 1
ATOM 5842 N N . TYR A 1 725 ? -47.980 14.576 36.778 1.00 76.69 725 TYR A N 1
ATOM 5843 C CA . TYR A 1 725 ? -47.329 13.269 36.802 1.00 76.69 725 TYR A CA 1
ATOM 5844 C C . TYR A 1 725 ? -46.359 13.201 37.982 1.00 76.69 725 TYR A C 1
ATOM 5846 O O . TYR A 1 725 ? -45.802 14.214 38.406 1.00 76.69 725 TYR A O 1
ATOM 5854 N N . GLN A 1 726 ? -46.151 11.994 38.497 1.00 85.69 726 GLN A N 1
ATOM 5855 C CA . GLN A 1 726 ? -45.181 11.706 39.552 1.00 85.69 726 GLN A CA 1
ATOM 5856 C C . GLN A 1 726 ? -43.943 11.037 38.959 1.00 85.69 726 GLN A C 1
ATOM 5858 O O . GLN A 1 726 ? -44.015 10.402 37.903 1.00 85.69 726 GLN A O 1
ATOM 5863 N N . THR A 1 727 ? -42.802 11.169 39.635 1.00 89.75 727 THR A N 1
ATOM 5864 C CA . THR A 1 727 ? -41.536 10.588 39.174 1.00 89.75 727 THR A CA 1
ATOM 5865 C C . THR A 1 727 ? -40.842 9.797 40.267 1.00 89.75 727 THR A C 1
ATOM 5867 O O . THR A 1 727 ? -40.732 10.292 41.384 1.00 89.75 727 THR A O 1
ATOM 5870 N N . GLU A 1 728 ? -40.298 8.634 39.922 1.00 93.94 728 GLU A N 1
ATOM 5871 C CA . GLU A 1 728 ? -39.297 7.926 40.729 1.00 93.94 728 GLU A CA 1
ATOM 5872 C C . GLU A 1 728 ? -37.973 7.932 39.960 1.00 93.94 728 GLU A C 1
ATOM 5874 O O . GLU A 1 728 ? -37.960 7.780 38.739 1.00 93.94 728 GLU A O 1
ATOM 5879 N N . GLU A 1 729 ? -36.849 8.101 40.645 1.00 95.50 729 GLU A N 1
ATOM 5880 C CA . GLU A 1 729 ? -35.532 8.142 40.002 1.00 95.50 729 GLU A CA 1
ATOM 5881 C C . GLU A 1 729 ? -34.500 7.435 40.868 1.00 95.50 729 GLU A C 1
ATOM 5883 O O . GLU A 1 729 ? -34.538 7.548 42.090 1.00 95.50 729 GLU A O 1
ATOM 5888 N N . TYR A 1 730 ? -33.550 6.730 40.263 1.00 96.25 730 TYR A N 1
ATOM 5889 C CA . TYR A 1 730 ? -32.399 6.224 41.000 1.00 96.25 730 TYR A CA 1
ATOM 5890 C C . TYR A 1 730 ? -31.149 6.119 40.136 1.00 96.25 730 TYR A C 1
ATOM 5892 O O . TYR A 1 730 ? -31.213 5.965 38.915 1.00 96.25 730 TYR A O 1
ATOM 5900 N N . LEU A 1 731 ? -29.998 6.155 40.806 1.00 95.75 731 LEU A N 1
ATOM 5901 C CA . LEU A 1 731 ? -28.699 5.811 40.241 1.00 95.75 731 LEU A CA 1
ATOM 5902 C C . LEU A 1 731 ? -28.062 4.719 41.091 1.00 95.75 731 LEU A C 1
ATOM 5904 O O . LEU A 1 731 ? -27.927 4.867 42.306 1.00 95.75 731 LEU A O 1
ATOM 5908 N N . GLN A 1 732 ? -27.628 3.651 40.440 1.00 95.12 732 GLN A N 1
ATOM 5909 C CA . GLN A 1 732 ? -26.913 2.535 41.039 1.00 95.12 732 GLN A CA 1
ATOM 5910 C C . GLN A 1 732 ? -25.543 2.398 40.372 1.00 95.12 732 GLN A C 1
ATOM 5912 O O . GLN A 1 732 ? -25.425 2.574 39.165 1.00 95.12 732 GLN A O 1
ATOM 5917 N N . ASP A 1 733 ? -24.509 2.080 41.144 1.00 90.44 733 ASP A N 1
ATOM 5918 C CA . ASP A 1 733 ? -23.167 1.790 40.639 1.00 90.44 733 ASP A CA 1
ATOM 5919 C C . ASP A 1 733 ? -22.645 0.502 41.278 1.00 90.44 733 ASP A C 1
ATOM 5921 O O . ASP A 1 733 ? -22.617 0.385 42.503 1.00 90.44 733 ASP A O 1
ATOM 5925 N N . LYS A 1 734 ? -22.276 -0.500 40.472 1.00 88.38 734 LYS A N 1
ATOM 5926 C CA . LYS A 1 734 ? -21.761 -1.805 40.945 1.00 88.38 734 LYS A CA 1
ATOM 5927 C C . LYS A 1 734 ? -22.631 -2.441 42.033 1.00 88.38 734 LYS A C 1
ATOM 5929 O O . LYS A 1 734 ? -22.145 -2.932 43.049 1.00 88.38 734 LYS A O 1
ATOM 5934 N N . LYS A 1 735 ? -23.946 -2.417 41.809 1.00 87.19 735 LYS A N 1
ATOM 5935 C CA . LYS A 1 735 ? -25.009 -2.855 42.731 1.00 87.19 735 LYS A CA 1
ATOM 5936 C C . LYS A 1 735 ? -25.262 -1.958 43.953 1.00 87.19 735 LYS A C 1
ATOM 5938 O O . LYS A 1 735 ? -26.276 -2.157 44.619 1.00 87.19 735 LYS A O 1
ATOM 5943 N N . ARG A 1 736 ? -24.434 -0.950 44.229 1.00 91.94 736 ARG A N 1
ATOM 5944 C CA . ARG A 1 736 ? -24.655 0.025 45.306 1.00 91.94 736 ARG A CA 1
ATOM 5945 C C . ARG A 1 736 ? -25.593 1.137 44.840 1.00 91.94 736 ARG A C 1
ATOM 5947 O O . ARG A 1 736 ? -25.336 1.772 43.823 1.00 91.94 736 ARG A O 1
ATOM 5954 N N . LEU A 1 737 ? -26.654 1.403 45.597 1.00 93.56 737 LEU A N 1
ATOM 5955 C CA . LEU A 1 737 ? -27.524 2.557 45.365 1.00 93.56 737 LEU A CA 1
ATOM 5956 C C . LEU A 1 737 ? -26.769 3.845 45.733 1.00 93.56 737 LEU A C 1
ATOM 5958 O O . LEU A 1 737 ? -26.296 3.984 46.859 1.00 93.56 737 LEU A O 1
ATOM 5962 N N . ILE A 1 738 ? -26.623 4.762 44.778 1.00 92.31 738 ILE A N 1
ATOM 5963 C CA . ILE A 1 738 ? -25.956 6.058 44.967 1.00 92.31 738 ILE A CA 1
ATOM 5964 C C . ILE A 1 738 ? -26.969 7.102 45.432 1.00 92.31 738 ILE A C 1
ATOM 5966 O O . ILE A 1 738 ? -26.738 7.804 46.418 1.00 92.31 738 ILE A O 1
ATOM 5970 N N . PHE A 1 739 ? -28.104 7.187 44.736 1.00 94.62 739 PHE A N 1
ATOM 5971 C CA . PHE A 1 739 ? -29.244 7.983 45.174 1.00 94.62 739 PHE A CA 1
ATOM 5972 C C . PHE A 1 739 ? -30.561 7.371 44.709 1.00 94.62 739 PHE A C 1
ATOM 5974 O O . PHE A 1 739 ? -30.598 6.634 43.719 1.00 94.62 739 PHE A O 1
ATOM 5981 N N . SER A 1 740 ? -31.637 7.740 45.394 1.00 94.81 740 SER A N 1
ATOM 5982 C CA . SER A 1 740 ? -33.010 7.496 44.966 1.00 94.81 740 SER A CA 1
ATOM 5983 C C . SER A 1 740 ? -33.896 8.709 45.236 1.00 94.81 740 SER A C 1
ATOM 5985 O O . SER A 1 740 ? -33.631 9.512 46.130 1.00 94.81 740 SER A O 1
ATOM 5987 N N . ARG A 1 741 ? -34.957 8.840 44.448 1.00 92.75 741 ARG A N 1
ATOM 5988 C CA . ARG A 1 741 ? -36.046 9.791 44.630 1.00 92.75 741 ARG A CA 1
ATOM 5989 C C . ARG A 1 741 ? -37.373 9.053 44.522 1.00 92.75 741 ARG A C 1
ATOM 5991 O O . ARG A 1 741 ? -37.581 8.326 43.551 1.00 92.75 741 ARG A O 1
ATOM 5998 N N . ASP A 1 742 ? -38.248 9.251 45.501 1.00 90.81 742 ASP A N 1
ATOM 5999 C CA . ASP A 1 742 ? -39.599 8.681 45.514 1.00 90.81 742 ASP A CA 1
ATOM 6000 C C . ASP A 1 742 ? -40.641 9.603 44.846 1.00 90.81 742 ASP A C 1
ATOM 6002 O O . ASP A 1 742 ? -40.343 10.732 44.449 1.00 90.81 742 ASP A O 1
ATOM 6006 N N . THR A 1 743 ? -41.889 9.134 44.748 1.00 86.88 743 THR A N 1
ATOM 6007 C CA . THR A 1 743 ? -43.000 9.880 44.130 1.00 86.88 743 THR A CA 1
ATOM 6008 C C . THR A 1 743 ? -43.406 11.147 44.882 1.00 86.88 743 THR A C 1
ATOM 6010 O O . THR A 1 743 ? -44.077 12.002 44.305 1.00 86.88 743 THR A O 1
ATOM 6013 N N . GLN A 1 744 ? -43.005 11.291 46.149 1.00 83.50 744 GLN A N 1
ATOM 6014 C CA . GLN A 1 744 ? -43.225 12.497 46.951 1.00 83.50 744 GLN A CA 1
ATOM 6015 C C . GLN A 1 744 ? -42.115 13.537 46.738 1.00 83.50 744 GLN A C 1
ATOM 6017 O O . GLN A 1 744 ? -42.196 14.644 47.267 1.00 83.50 744 GLN A O 1
ATOM 6022 N N . GLY A 1 745 ? -41.084 13.202 45.955 1.00 82.31 745 GLY A N 1
ATOM 6023 C CA . GLY A 1 745 ? -39.942 14.069 45.695 1.00 82.31 745 GLY A CA 1
ATOM 6024 C C . GLY A 1 745 ? -38.894 14.054 46.809 1.00 82.31 745 GLY A C 1
ATOM 6025 O O . GLY A 1 745 ? -38.033 14.940 46.825 1.00 82.31 745 GLY A O 1
ATOM 6026 N N . ASN A 1 746 ? -38.936 13.076 47.723 1.00 87.94 746 ASN A N 1
ATOM 6027 C CA . ASN A 1 746 ? -37.902 12.898 48.740 1.00 87.94 746 ASN A CA 1
ATOM 6028 C C . ASN A 1 746 ? -36.6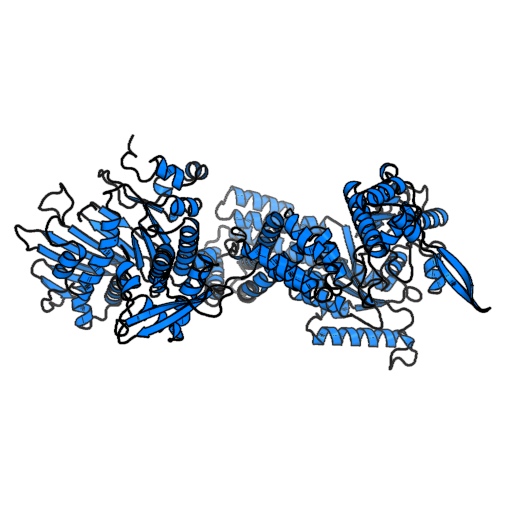53 12.321 48.073 1.00 87.94 746 ASN A C 1
ATOM 6030 O O . ASN A 1 746 ? -36.685 11.214 47.537 1.00 87.94 746 ASN A O 1
ATOM 6034 N N . LEU A 1 747 ? -35.550 13.070 48.100 1.00 90.25 747 LEU A N 1
ATOM 6035 C CA . LEU A 1 747 ? -34.273 12.669 47.514 1.00 90.25 747 LEU A CA 1
ATOM 6036 C C . LEU A 1 747 ? -33.341 12.135 48.610 1.00 90.25 747 LEU A C 1
ATOM 6038 O O . LEU A 1 747 ? -33.014 12.860 49.546 1.00 90.25 747 LEU A O 1
ATOM 6042 N N . ILE A 1 748 ? -32.886 10.891 48.480 1.00 90.88 748 ILE A N 1
ATOM 6043 C CA . ILE A 1 748 ? -31.922 10.248 49.380 1.00 90.88 748 ILE A CA 1
ATOM 6044 C C . ILE A 1 748 ? -30.611 10.060 48.622 1.00 90.88 748 ILE A C 1
ATOM 6046 O O . ILE A 1 748 ? -30.598 9.444 47.561 1.00 90.88 748 ILE A O 1
ATOM 6050 N N . TYR A 1 749 ? -29.503 10.558 49.169 1.00 90.62 749 TYR A N 1
ATOM 6051 C CA . TYR A 1 749 ? -28.162 10.412 48.597 1.00 90.62 749 TYR A CA 1
ATOM 6052 C C . TYR A 1 749 ? -27.189 9.909 49.660 1.00 90.62 749 TYR A C 1
ATOM 6054 O O . TYR A 1 749 ? -27.021 10.561 50.692 1.00 90.62 749 TYR A O 1
ATOM 6062 N N . ASN A 1 750 ? -26.552 8.755 49.419 1.00 85.00 750 ASN A N 1
ATOM 6063 C CA . ASN A 1 750 ? -25.703 8.071 50.406 1.00 85.00 750 ASN A CA 1
ATOM 6064 C C . ASN A 1 750 ? -26.363 8.021 51.804 1.00 85.00 750 ASN A C 1
ATOM 6066 O O . ASN A 1 750 ? -25.794 8.508 52.780 1.00 85.00 750 ASN A O 1
ATOM 6070 N N . ASP A 1 751 ? -27.597 7.510 51.864 1.00 83.38 751 ASP A N 1
ATOM 6071 C CA . ASP A 1 751 ? -28.423 7.359 53.076 1.00 83.38 751 ASP A CA 1
ATOM 6072 C C . ASP A 1 751 ? -28.817 8.661 53.804 1.00 83.38 751 ASP A C 1
ATOM 6074 O O . ASP A 1 751 ? -29.395 8.617 54.888 1.00 83.38 751 ASP A O 1
ATOM 6078 N N . ASN A 1 752 ? -28.563 9.832 53.209 1.00 85.50 752 ASN A N 1
ATOM 6079 C CA . ASN A 1 752 ? -28.949 11.126 53.770 1.00 85.50 752 ASN A CA 1
ATOM 6080 C C . ASN A 1 752 ? -30.092 11.762 52.972 1.00 85.50 752 ASN A C 1
ATOM 6082 O O . ASN A 1 752 ? -30.004 11.891 51.748 1.00 85.50 752 ASN A O 1
ATOM 6086 N N . SER A 1 753 ? -31.134 12.219 53.671 1.00 86.94 753 SER A N 1
ATOM 6087 C CA . SER A 1 753 ? -32.222 12.997 53.071 1.00 86.94 753 SER A CA 1
ATOM 6088 C C . SER A 1 753 ? -31.732 14.375 52.632 1.00 86.94 753 SER A C 1
ATOM 6090 O O . SER A 1 753 ? -31.147 15.122 53.417 1.00 86.94 753 SER A O 1
ATOM 6092 N N . MET A 1 754 ? -31.992 14.716 51.376 1.00 82.94 754 MET A N 1
ATOM 6093 C CA . MET A 1 754 ? -31.670 15.999 50.757 1.00 82.94 754 MET A CA 1
ATOM 6094 C C . MET A 1 754 ? -32.916 16.890 50.669 1.00 82.94 754 MET A C 1
ATOM 6096 O O . MET A 1 754 ? -34.050 16.425 50.790 1.00 82.94 754 MET A O 1
ATOM 6100 N N . VAL A 1 755 ? -32.707 18.187 50.436 1.00 76.75 755 VAL A N 1
ATOM 6101 C CA . VAL A 1 755 ? -33.800 19.128 50.145 1.00 76.75 755 VAL A CA 1
ATOM 6102 C C . VAL A 1 755 ? -34.442 18.754 48.805 1.00 76.75 755 VAL A C 1
ATOM 6104 O O . VAL A 1 755 ? -33.734 18.449 47.846 1.00 76.75 755 VAL A O 1
ATOM 6107 N N . SER A 1 756 ? -35.775 18.769 48.750 1.00 71.88 756 SER A N 1
ATOM 6108 C CA . SER A 1 756 ? -36.525 18.481 47.524 1.00 71.88 756 SER A CA 1
ATOM 6109 C C . SER A 1 756 ? -36.204 19.505 46.426 1.00 71.88 756 SER A C 1
ATOM 6111 O O . SER A 1 756 ? -36.135 20.707 46.690 1.00 71.88 756 SER A O 1
ATOM 6113 N N . ASP A 1 757 ? -36.004 19.022 45.200 1.00 76.81 757 ASP A N 1
ATOM 6114 C CA . ASP A 1 757 ? -35.698 19.817 44.008 1.00 76.81 757 ASP A CA 1
ATOM 6115 C C . ASP A 1 757 ? -36.551 19.297 42.840 1.00 76.81 757 ASP A C 1
ATOM 6117 O O . ASP A 1 757 ? -36.775 18.093 42.700 1.00 76.81 757 ASP A O 1
ATOM 6121 N N . THR A 1 758 ? -37.028 20.208 41.999 1.00 77.75 758 THR A N 1
ATOM 6122 C CA . THR A 1 758 ? -37.866 19.909 40.828 1.00 77.75 758 THR A CA 1
ATOM 6123 C C . THR A 1 758 ? -37.055 19.404 39.631 1.00 77.75 758 THR A C 1
ATOM 6125 O O . THR A 1 758 ? -37.600 18.726 38.759 1.00 77.75 758 THR A O 1
ATOM 6128 N N . LYS A 1 759 ? -35.743 19.668 39.598 1.00 88.12 759 LYS A N 1
ATOM 6129 C CA . LYS A 1 759 ? -34.812 19.133 38.591 1.00 88.12 759 LYS A CA 1
ATOM 6130 C C . LYS A 1 759 ? -34.625 17.629 38.753 1.00 88.12 759 LYS A C 1
ATOM 6132 O O . LYS A 1 759 ? -34.880 17.095 39.831 1.00 88.12 759 LYS A O 1
ATOM 6137 N N . LEU A 1 760 ? -34.090 16.952 37.733 1.00 91.06 760 LEU A N 1
ATOM 6138 C CA . LEU A 1 760 ? -33.647 15.554 37.862 1.00 91.06 760 LEU A CA 1
ATOM 6139 C C . LEU A 1 760 ? -32.678 15.390 39.046 1.00 91.06 760 LEU A C 1
ATOM 6141 O O . LEU A 1 760 ? -31.828 16.247 39.287 1.00 91.06 760 LEU A O 1
ATOM 6145 N N . GLY A 1 761 ? -32.775 14.276 39.762 1.00 90.75 761 GLY A N 1
ATOM 6146 C CA . GLY A 1 761 ? -31.946 13.915 40.907 1.00 90.75 761 GLY A CA 1
ATOM 6147 C C . GLY A 1 761 ? -30.458 13.943 40.583 1.00 90.75 761 GLY A C 1
ATOM 6148 O O . GLY A 1 761 ? -29.692 14.520 41.354 1.00 90.75 761 GLY A O 1
ATOM 6149 N N . ILE A 1 762 ? -30.047 13.455 39.402 1.00 91.19 762 ILE A N 1
ATOM 6150 C CA . ILE A 1 762 ? -28.648 13.604 38.957 1.00 91.19 762 ILE A CA 1
ATOM 6151 C C . ILE A 1 762 ? -28.243 15.085 38.937 1.00 91.19 762 ILE A C 1
ATOM 6153 O O . ILE A 1 762 ? -27.181 15.444 39.446 1.00 91.19 762 ILE A O 1
ATOM 6157 N N . ARG A 1 763 ? -29.077 15.959 38.359 1.00 90.19 763 ARG A N 1
ATOM 6158 C CA . ARG A 1 763 ? -28.766 17.387 38.237 1.00 90.19 763 ARG A CA 1
ATOM 6159 C C . ARG A 1 763 ? -28.728 18.074 39.599 1.00 90.19 763 ARG A C 1
ATOM 6161 O O . ARG A 1 763 ? -27.772 18.798 39.868 1.00 90.19 763 ARG A O 1
ATOM 6168 N N . ALA A 1 764 ? -29.729 17.827 40.442 1.00 89.81 764 ALA A N 1
ATOM 6169 C CA . ALA A 1 764 ? -29.811 18.385 41.788 1.00 89.81 764 ALA A CA 1
ATOM 6170 C C . ALA A 1 764 ? -28.551 18.049 42.605 1.00 89.81 764 ALA A C 1
ATOM 6172 O O . ALA A 1 764 ? -27.954 18.929 43.223 1.00 89.81 764 ALA A O 1
ATOM 6173 N N . LEU A 1 765 ? -28.079 16.799 42.524 1.00 89.75 765 LEU A N 1
ATOM 6174 C CA . LEU A 1 765 ? -26.872 16.354 43.223 1.00 89.75 765 LEU A CA 1
ATOM 6175 C C . LEU A 1 765 ? -25.579 16.937 42.643 1.00 89.75 765 LEU A C 1
ATOM 6177 O O . LEU A 1 765 ? -24.635 17.196 43.388 1.00 89.75 765 LEU A O 1
ATOM 6181 N N . ILE A 1 766 ? -25.504 17.156 41.328 1.00 86.31 766 ILE A N 1
ATOM 6182 C CA . ILE A 1 766 ? -24.365 17.855 40.714 1.00 86.31 766 ILE A CA 1
ATOM 6183 C C . ILE A 1 766 ? -24.313 19.314 41.187 1.00 86.31 766 ILE A C 1
ATOM 6185 O O . ILE A 1 766 ? -23.242 19.779 41.582 1.00 86.31 766 ILE A O 1
ATOM 6189 N N . ASP A 1 767 ? -25.455 20.007 41.203 1.00 84.75 767 ASP A N 1
ATOM 6190 C CA . ASP A 1 767 ? -25.567 21.400 41.658 1.00 84.75 767 ASP A CA 1
ATOM 6191 C C . ASP A 1 767 ? -25.213 21.550 43.146 1.00 84.75 767 ASP A C 1
ATOM 6193 O O . ASP A 1 767 ? -24.570 22.526 43.534 1.00 84.75 767 ASP A O 1
ATOM 6197 N N . SER A 1 768 ? -25.550 20.556 43.975 1.00 82.19 768 SER A N 1
ATOM 6198 C CA . SER A 1 768 ? -25.207 20.526 45.401 1.00 82.19 768 SER A CA 1
ATOM 6199 C C . SER A 1 768 ? -23.779 20.036 45.698 1.00 82.19 768 SER A C 1
ATOM 6201 O O . SER A 1 768 ? -23.421 19.852 46.862 1.00 82.19 768 SER A O 1
ATOM 6203 N N . GLY A 1 769 ? -22.946 19.805 44.676 1.00 74.62 769 GLY A N 1
ATOM 6204 C CA . GLY A 1 769 ? -21.531 19.456 44.840 1.00 74.62 769 GLY A CA 1
ATOM 6205 C C . GLY A 1 769 ? -21.227 17.962 45.019 1.00 74.62 769 GLY A C 1
ATOM 6206 O O . GLY A 1 769 ? -20.172 17.617 45.558 1.00 74.62 769 GLY A O 1
ATOM 6207 N N . GLY A 1 770 ? -22.104 17.068 44.553 1.00 74.88 770 GLY A N 1
ATOM 6208 C CA . GLY A 1 770 ? -21.900 15.617 44.552 1.00 74.88 770 GLY A CA 1
ATOM 6209 C C . GLY A 1 770 ? -20.547 15.205 43.951 1.00 74.88 770 GLY A C 1
ATOM 6210 O O . GLY A 1 770 ? -20.116 15.700 42.903 1.00 74.88 770 GLY A O 1
ATOM 6211 N N . LYS A 1 771 ? -19.825 14.312 44.639 1.00 72.12 771 LYS A N 1
ATOM 6212 C CA . LYS A 1 771 ? -18.447 13.916 44.281 1.00 72.12 771 LYS A CA 1
ATOM 6213 C C . LYS A 1 771 ? -18.336 12.528 43.655 1.00 72.12 771 LYS A C 1
ATOM 6215 O O . LYS A 1 771 ? -17.279 12.217 43.116 1.00 72.12 771 LYS A O 1
ATOM 6220 N N . GLU A 1 772 ? -19.399 11.728 43.696 1.00 76.88 772 GLU A N 1
ATOM 6221 C CA . GLU A 1 772 ? -19.385 10.367 43.158 1.00 76.88 772 GLU A CA 1
ATOM 6222 C C . GLU A 1 772 ? -19.029 10.365 41.667 1.00 76.88 772 GLU A C 1
ATOM 6224 O O . GLU A 1 772 ? -19.537 11.160 40.869 1.00 76.88 772 GLU A O 1
ATOM 6229 N N . THR A 1 773 ? -18.121 9.466 41.288 1.00 77.25 773 THR A N 1
ATOM 6230 C CA . THR A 1 773 ? -17.612 9.405 39.911 1.00 77.25 773 THR A CA 1
ATOM 6231 C C . THR A 1 773 ? -18.698 8.923 38.947 1.00 77.25 773 THR A C 1
ATOM 6233 O O . THR A 1 773 ? -18.818 9.460 37.848 1.00 77.25 773 THR A O 1
ATOM 6236 N N . SER A 1 774 ? -19.525 7.965 39.370 1.00 81.69 774 SER A N 1
ATOM 6237 C CA . SER A 1 774 ? -20.681 7.456 38.618 1.00 81.69 774 SER A CA 1
ATOM 6238 C C . SER A 1 774 ? -21.699 8.559 38.306 1.00 81.69 774 SER A C 1
ATOM 6240 O O . SER A 1 774 ? -22.122 8.700 37.159 1.00 81.69 774 SER A O 1
ATOM 6242 N N . LEU A 1 775 ? -22.004 9.419 39.285 1.00 83.44 775 LEU A N 1
ATOM 6243 C CA . LEU A 1 775 ? -22.879 10.584 39.122 1.00 83.44 775 LEU A CA 1
ATOM 6244 C C . LEU A 1 775 ? -22.348 11.551 38.050 1.00 83.44 775 LEU A C 1
ATOM 6246 O O . LEU A 1 775 ? -23.091 11.971 37.165 1.00 83.44 775 LEU A O 1
ATOM 6250 N N . ARG A 1 776 ? -21.050 11.882 38.098 1.00 82.12 776 ARG A N 1
ATOM 6251 C CA . ARG A 1 776 ? -20.410 12.797 37.135 1.00 82.12 776 ARG A CA 1
ATOM 6252 C C . ARG A 1 776 ? -20.326 12.207 35.732 1.00 82.12 776 ARG A C 1
ATOM 6254 O O . ARG A 1 776 ? -20.562 12.930 34.770 1.00 82.12 776 ARG A O 1
ATOM 6261 N N . LYS A 1 777 ? -20.025 10.909 35.614 1.00 84.94 777 LYS A N 1
ATOM 6262 C CA . LYS A 1 777 ? -20.025 10.191 34.330 1.00 84.94 777 LYS A CA 1
ATOM 6263 C C . LYS A 1 777 ? -21.410 10.214 33.688 1.00 84.94 777 LYS A C 1
ATOM 6265 O O . LYS A 1 777 ? -21.523 10.582 32.524 1.00 84.94 777 LYS A O 1
ATOM 6270 N N . MET A 1 778 ? -22.453 9.893 34.456 1.00 87.88 778 MET A N 1
ATOM 6271 C CA . MET A 1 778 ? -23.832 9.904 33.965 1.00 87.88 778 MET A CA 1
ATOM 6272 C C . MET A 1 778 ? -24.287 11.314 33.567 1.00 87.88 778 MET A C 1
ATOM 6274 O O . MET A 1 778 ? -24.838 11.503 32.485 1.00 87.88 778 MET A O 1
ATOM 6278 N N . ALA A 1 779 ? -23.989 12.326 34.390 1.00 87.06 779 ALA A N 1
ATOM 6279 C CA . ALA A 1 779 ? -24.254 13.722 34.051 1.00 87.06 779 ALA A CA 1
ATOM 6280 C C . ALA A 1 779 ? -23.545 14.138 32.751 1.00 87.06 779 ALA A C 1
ATOM 6282 O O . ALA A 1 779 ? -24.175 14.706 31.865 1.00 87.06 779 ALA A O 1
ATOM 6283 N N . SER A 1 780 ? -22.259 13.807 32.608 1.00 86.25 780 SER A N 1
ATOM 6284 C CA . SER A 1 780 ? -21.476 14.117 31.408 1.00 86.25 780 SER A CA 1
ATOM 6285 C C . SER A 1 780 ? -22.033 13.440 30.153 1.00 86.25 780 SER A C 1
ATOM 6287 O O . SER A 1 780 ? -22.056 14.072 29.101 1.00 86.25 780 SER A O 1
ATOM 6289 N N . LEU A 1 781 ? -22.502 12.189 30.255 1.00 89.62 781 LEU A N 1
ATOM 6290 C CA . LEU A 1 781 ? -23.168 11.471 29.161 1.00 89.62 781 LEU A CA 1
ATOM 6291 C C . LEU A 1 781 ? -24.451 12.192 28.734 1.00 89.62 781 LEU A C 1
ATOM 6293 O O . LEU A 1 781 ? -24.605 12.522 27.565 1.00 89.62 781 LEU A O 1
ATOM 6297 N N . ILE A 1 782 ? -25.351 12.500 29.674 1.00 91.81 782 ILE A N 1
ATOM 6298 C CA . ILE A 1 782 ? -26.609 13.187 29.339 1.00 91.81 782 ILE A CA 1
ATOM 6299 C C . ILE A 1 782 ? -26.324 14.556 28.710 1.00 91.81 782 ILE A C 1
ATOM 6301 O O . ILE A 1 782 ? -26.986 14.960 27.755 1.00 91.81 782 ILE A O 1
ATOM 6305 N N . GLN A 1 783 ? -25.310 15.266 29.210 1.00 88.81 783 GLN A N 1
ATOM 6306 C CA . GLN A 1 783 ? -24.903 16.558 28.670 1.00 88.81 783 GLN A CA 1
ATOM 6307 C C . GLN A 1 783 ? -24.264 16.474 27.275 1.00 88.81 783 GLN A C 1
ATOM 6309 O O . GLN A 1 783 ? -24.259 17.474 26.551 1.00 88.81 783 GLN A O 1
ATOM 6314 N N . SER A 1 784 ? -23.721 15.330 26.872 1.00 89.62 784 SER A N 1
ATOM 6315 C CA . SER A 1 784 ? -23.051 15.195 25.578 1.00 89.62 784 SER A CA 1
ATOM 6316 C C . SER A 1 784 ? -24.027 14.951 24.419 1.00 89.62 784 SER A C 1
ATOM 6318 O O . SER A 1 784 ? -23.636 15.032 23.257 1.00 89.62 784 SER A O 1
ATOM 6320 N N . PHE A 1 785 ? -25.310 14.715 24.704 1.00 92.75 785 PHE A N 1
ATOM 6321 C CA . PHE A 1 785 ? -26.334 14.456 23.693 1.00 92.75 785 PHE A CA 1
ATOM 6322 C C . PHE A 1 785 ? -26.687 15.694 22.862 1.00 92.75 785 PHE A C 1
ATOM 6324 O O . PHE A 1 785 ? -27.063 16.742 23.398 1.00 92.75 785 PHE A O 1
ATOM 6331 N N . SER A 1 786 ? -26.633 15.539 21.537 1.00 92.56 786 SER A N 1
ATOM 6332 C CA . SER A 1 786 ? -27.045 16.540 20.549 1.00 92.56 786 SER A CA 1
ATOM 6333 C C . SER A 1 786 ? -27.966 15.916 19.502 1.00 92.56 786 SER A C 1
ATOM 6335 O O . SER A 1 786 ? -27.646 14.879 18.929 1.00 92.56 786 SER A O 1
ATOM 6337 N N . VAL A 1 787 ? -29.115 16.544 19.240 1.00 93.81 787 VAL A N 1
ATOM 6338 C CA . VAL A 1 787 ? -30.121 16.040 18.289 1.00 93.81 787 VAL A CA 1
ATOM 6339 C C . VAL A 1 787 ? -30.477 17.128 17.282 1.00 93.81 787 VAL A C 1
ATOM 6341 O O . VAL A 1 787 ? -30.963 18.200 17.663 1.00 93.81 787 VAL A O 1
ATOM 6344 N N . PHE A 1 788 ? -30.272 16.832 16.002 1.00 93.44 788 PHE A N 1
ATOM 6345 C CA . PHE A 1 788 ? -30.495 17.732 14.876 1.00 93.44 788 PHE A CA 1
ATOM 6346 C C . PHE A 1 788 ? -31.583 17.187 13.948 1.00 93.44 788 PHE A C 1
ATOM 6348 O O . PHE A 1 788 ? -31.646 15.992 13.679 1.00 93.44 788 PHE A O 1
ATOM 6355 N N . HIS A 1 789 ? -32.456 18.073 13.482 1.00 89.00 789 HIS A N 1
ATOM 6356 C CA . HIS A 1 789 ? -33.585 17.752 12.604 1.00 89.00 789 HIS A CA 1
ATOM 6357 C C . HIS A 1 789 ? -34.001 19.017 11.852 1.00 89.00 789 HIS A C 1
ATOM 6359 O O . HIS A 1 789 ? -33.784 20.120 12.362 1.00 89.00 789 HIS A O 1
ATOM 6365 N N . ASP A 1 790 ? -34.604 18.845 10.673 1.00 87.12 790 ASP A N 1
ATOM 6366 C CA . ASP A 1 790 ? -35.248 19.903 9.876 1.00 87.12 790 ASP A CA 1
ATOM 6367 C C . ASP A 1 790 ? -34.484 21.252 9.901 1.00 87.12 790 ASP A C 1
ATOM 6369 O O . ASP A 1 790 ? -34.910 22.220 10.545 1.00 87.12 790 ASP A O 1
ATOM 6373 N N . PRO A 1 791 ? -33.290 21.325 9.287 1.00 91.06 791 PRO A N 1
ATOM 6374 C CA . PRO A 1 791 ? -32.461 22.522 9.346 1.00 91.06 791 PRO A CA 1
ATOM 6375 C C . PRO A 1 791 ? -33.173 23.738 8.738 1.00 91.06 791 PRO A C 1
ATOM 6377 O O . PRO A 1 791 ? -33.786 23.675 7.674 1.00 91.06 791 PRO A O 1
ATOM 6380 N N . ASP A 1 792 ? -33.071 24.887 9.408 1.00 93.31 792 ASP A N 1
ATOM 6381 C CA . ASP A 1 792 ? -33.726 26.129 8.987 1.00 93.31 792 ASP A CA 1
ATOM 6382 C C . ASP A 1 792 ? -32.896 26.856 7.914 1.00 93.31 792 ASP A C 1
ATOM 6384 O O . ASP A 1 792 ? -32.245 27.879 8.152 1.00 93.31 792 ASP A O 1
ATOM 6388 N N . LEU A 1 793 ? -32.905 26.282 6.706 1.00 93.56 793 LEU A N 1
ATOM 6389 C CA . LEU A 1 793 ? -32.165 26.807 5.558 1.00 93.56 793 LEU A CA 1
ATOM 6390 C C . LEU A 1 793 ? -32.679 28.181 5.115 1.00 93.56 793 LEU A C 1
ATOM 6392 O O . LEU A 1 793 ? -31.915 28.971 4.560 1.00 93.56 793 LEU A O 1
ATOM 6396 N N . TRP A 1 794 ? -33.964 28.476 5.341 1.00 93.81 794 TRP A N 1
ATOM 6397 C CA . TRP A 1 794 ? -34.554 29.753 4.951 1.00 93.81 794 TRP A CA 1
ATOM 6398 C C . TRP A 1 794 ? -33.979 30.899 5.782 1.00 93.81 794 TRP A C 1
ATOM 6400 O O . TRP A 1 794 ? -33.509 31.881 5.199 1.00 93.81 794 TRP A O 1
ATOM 6410 N N . THR A 1 795 ? -33.954 30.755 7.111 1.00 92.81 795 THR A N 1
ATOM 6411 C CA . THR A 1 795 ? -33.361 31.756 8.008 1.00 92.81 795 THR A CA 1
ATOM 6412 C C . THR A 1 795 ? -31.871 31.898 7.728 1.00 92.81 795 THR A C 1
ATOM 6414 O O . THR A 1 795 ? -31.401 33.013 7.515 1.00 92.81 795 THR A O 1
ATOM 6417 N N . LEU A 1 796 ? -31.142 30.784 7.599 1.00 92.94 796 LEU A N 1
ATOM 6418 C CA . LEU A 1 796 ? -29.712 30.805 7.277 1.00 92.94 796 LEU A CA 1
ATOM 6419 C C . LEU A 1 796 ? -29.412 31.576 5.978 1.00 92.94 796 LEU A C 1
ATOM 6421 O O . LEU A 1 796 ? -28.475 32.371 5.922 1.00 92.94 796 LEU A O 1
ATOM 6425 N N . ARG A 1 797 ? -30.224 31.370 4.933 1.00 93.75 797 ARG A N 1
ATOM 6426 C CA . ARG A 1 797 ? -30.063 32.016 3.622 1.00 93.75 797 ARG A CA 1
ATOM 6427 C C . ARG A 1 797 ? -30.350 33.516 3.656 1.00 93.75 797 ARG A C 1
ATOM 6429 O O . ARG A 1 797 ? -29.621 34.286 3.032 1.00 93.75 797 ARG A O 1
ATOM 6436 N N . HIS A 1 798 ? -31.433 33.927 4.311 1.00 91.00 798 HIS A N 1
ATOM 6437 C CA . HIS A 1 798 ? -31.942 35.300 4.204 1.00 91.00 798 HIS A CA 1
ATOM 6438 C C . HIS A 1 798 ? -31.519 36.199 5.364 1.00 91.00 798 HIS A C 1
ATOM 6440 O O . HIS A 1 798 ? -31.408 37.408 5.177 1.00 91.00 798 HIS A O 1
ATOM 6446 N N . GLN A 1 799 ? -31.290 35.621 6.541 1.00 91.31 799 GLN A N 1
ATOM 6447 C CA . GLN A 1 799 ? -31.006 36.339 7.783 1.00 91.31 799 GLN A CA 1
ATOM 6448 C C . GLN A 1 799 ? -29.614 36.035 8.347 1.00 91.31 799 GLN A C 1
ATOM 6450 O O . GLN A 1 799 ? -29.218 36.687 9.304 1.00 91.31 799 GLN A O 1
ATOM 6455 N N . GLY A 1 800 ? -28.861 35.091 7.769 1.00 91.25 800 GLY A N 1
ATOM 6456 C CA . GLY A 1 800 ? -27.538 34.713 8.269 1.00 91.25 800 GLY A CA 1
ATOM 6457 C C . GLY A 1 800 ? -27.586 34.113 9.679 1.00 91.25 800 GLY A C 1
ATOM 6458 O O . GLY A 1 800 ? -28.599 33.555 10.097 1.00 91.25 800 GLY A O 1
ATOM 6459 N N . SER A 1 801 ? -26.476 34.224 10.409 1.00 93.94 801 SER A N 1
ATOM 6460 C CA . SER A 1 801 ? -26.381 33.855 11.830 1.00 93.94 801 SER A CA 1
ATOM 6461 C C . SER A 1 801 ? -26.116 35.094 12.681 1.00 93.94 801 SER A C 1
ATOM 6463 O O . SER A 1 801 ? -25.396 35.989 12.241 1.00 93.94 801 SER A O 1
ATOM 6465 N N . ASN A 1 802 ? -26.645 35.168 13.905 1.00 90.94 802 ASN A N 1
ATOM 6466 C CA . ASN A 1 802 ? -26.361 36.314 14.768 1.00 90.94 802 ASN A CA 1
ATOM 6467 C C . ASN A 1 802 ? -24.951 36.189 15.390 1.00 90.94 802 ASN A C 1
ATOM 6469 O O . ASN A 1 802 ? -24.538 35.116 15.841 1.00 90.94 802 ASN A O 1
ATOM 6473 N N . THR A 1 803 ? -24.174 37.276 15.372 1.00 86.75 803 THR A N 1
ATOM 6474 C CA . THR A 1 803 ? -22.759 37.292 15.792 1.00 86.75 803 THR A CA 1
ATOM 6475 C C . THR A 1 803 ? -22.561 37.123 17.297 1.00 86.75 803 THR A C 1
ATOM 6477 O O . THR A 1 803 ? -21.502 36.659 17.717 1.00 86.75 803 THR A O 1
ATOM 6480 N N . THR A 1 804 ? -23.572 37.438 18.114 1.00 81.50 804 THR A N 1
ATOM 6481 C CA . THR A 1 804 ? -23.523 37.313 19.582 1.00 81.50 804 THR A CA 1
ATOM 6482 C C . THR A 1 804 ? -24.025 35.960 20.095 1.00 81.50 804 THR A C 1
ATOM 6484 O O . THR A 1 804 ? -24.250 35.797 21.294 1.00 81.50 804 THR A O 1
ATOM 6487 N N . GLU A 1 805 ? -24.276 35.000 19.205 1.00 79.88 805 GLU A N 1
ATOM 6488 C CA . GLU A 1 805 ? -24.806 33.690 19.582 1.00 79.88 805 GLU A CA 1
ATOM 6489 C C . GLU A 1 805 ? -23.794 32.796 20.315 1.00 79.88 805 GLU A C 1
ATOM 6491 O O . GLU A 1 805 ? -22.580 33.008 20.306 1.00 79.88 805 GLU A O 1
ATOM 6496 N N . THR A 1 806 ? -24.325 31.778 20.998 1.00 73.19 806 THR A N 1
ATOM 6497 C CA . THR A 1 806 ? -23.546 30.887 21.867 1.00 73.19 806 THR A CA 1
ATOM 6498 C C . THR A 1 806 ? -22.632 29.939 21.084 1.00 73.19 806 THR A C 1
ATOM 6500 O O . THR A 1 806 ? -22.878 29.637 19.918 1.00 73.19 806 THR A O 1
ATOM 6503 N N . ARG A 1 807 ? -21.628 29.377 21.773 1.00 74.88 807 ARG A N 1
ATOM 6504 C CA . ARG A 1 807 ? -20.688 28.367 21.243 1.00 74.88 807 ARG A CA 1
ATOM 6505 C C . ARG A 1 807 ? -21.312 26.991 20.946 1.00 74.88 807 ARG A C 1
ATOM 6507 O O . ARG A 1 807 ? -20.604 26.091 20.511 1.00 74.88 807 ARG A O 1
ATOM 6514 N N . LYS A 1 808 ? -22.609 26.794 21.210 1.00 82.88 808 LYS A N 1
ATOM 6515 C CA . LYS A 1 808 ? -23.315 25.532 20.940 1.00 82.88 808 LYS A CA 1
ATOM 6516 C C . LYS A 1 808 ? -24.166 25.664 19.686 1.00 82.88 808 LYS A C 1
ATOM 6518 O O . LYS A 1 808 ? -24.886 26.648 19.531 1.00 82.88 808 LYS A O 1
ATOM 6523 N N . LEU A 1 809 ? -24.113 24.660 18.815 1.00 88.25 809 LEU A N 1
ATOM 6524 C CA . LEU A 1 809 ? -24.932 24.629 17.608 1.00 88.25 809 LEU A CA 1
ATOM 6525 C C . LEU A 1 809 ? -26.413 24.451 17.973 1.00 88.25 809 LEU A C 1
ATOM 6527 O O . LEU A 1 809 ? -26.782 23.579 18.760 1.00 88.25 809 LEU A O 1
ATOM 6531 N N . HIS A 1 810 ? -27.281 25.275 17.393 1.00 88.50 810 HIS A N 1
ATOM 6532 C CA . HIS A 1 810 ? -28.723 25.110 17.522 1.00 88.50 810 HIS A CA 1
ATOM 6533 C C . HIS A 1 810 ? -29.194 23.833 16.815 1.00 88.50 810 HIS A C 1
ATOM 6535 O O . HIS A 1 810 ? -28.714 23.504 15.737 1.00 88.50 810 HIS A O 1
ATOM 6541 N N . SER A 1 811 ? -30.227 23.174 17.356 1.00 84.19 811 SER A N 1
ATOM 6542 C CA . SER A 1 811 ? -30.786 21.928 16.783 1.00 84.19 811 SER A CA 1
ATOM 6543 C C . SER A 1 811 ? -31.247 22.018 15.316 1.00 84.19 811 SER A C 1
ATOM 6545 O O . SER A 1 811 ? -31.306 20.995 14.643 1.00 84.19 811 SER A O 1
ATOM 6547 N N . ARG A 1 812 ? -31.535 23.228 14.812 1.00 87.50 812 ARG A N 1
ATOM 6548 C CA . ARG A 1 812 ? -31.883 23.509 13.403 1.00 87.50 812 ARG A CA 1
ATOM 6549 C C . ARG A 1 812 ? -30.778 24.249 12.625 1.00 87.50 812 ARG A C 1
ATOM 6551 O O . ARG A 1 812 ? -31.046 24.794 11.561 1.00 87.50 812 ARG A O 1
ATOM 6558 N N . GLY A 1 813 ? -29.565 24.357 13.174 1.00 87.69 813 GLY A N 1
ATOM 6559 C CA . GLY A 1 813 ? -28.388 24.912 12.489 1.00 87.69 813 GLY A CA 1
ATOM 6560 C C . GLY A 1 813 ? -28.364 26.432 12.252 1.00 87.69 813 GLY A C 1
ATOM 6561 O O . GLY A 1 813 ? -27.541 26.905 11.475 1.00 87.69 813 GLY A O 1
ATOM 6562 N N . ARG A 1 814 ? -29.229 27.228 12.898 1.00 90.06 814 ARG A N 1
ATOM 6563 C CA . ARG A 1 814 ? -29.358 28.680 12.613 1.00 90.06 814 ARG A CA 1
ATOM 6564 C C . ARG A 1 814 ? -28.085 29.502 12.862 1.00 90.06 814 ARG A C 1
ATOM 6566 O O . ARG A 1 814 ? -27.849 30.482 12.164 1.00 90.06 814 ARG A O 1
ATOM 6573 N N . ASN A 1 815 ? -27.246 29.088 13.809 1.00 93.50 815 ASN A N 1
ATOM 6574 C CA . ASN A 1 815 ? -25.998 29.775 14.164 1.00 93.50 815 ASN A CA 1
ATOM 6575 C C . ASN A 1 815 ? -24.741 29.174 13.538 1.00 93.50 815 ASN A C 1
ATOM 6577 O O . ASN A 1 815 ? -23.631 29.446 13.997 1.00 93.50 815 ASN A O 1
ATOM 6581 N N . VAL A 1 816 ? -24.907 28.342 12.509 1.00 94.69 816 VAL A N 1
ATOM 6582 C CA . VAL A 1 816 ? -23.803 27.599 11.905 1.00 94.69 816 VAL A CA 1
ATOM 6583 C C . VAL A 1 816 ? -22.683 28.508 11.387 1.00 94.69 816 VAL A C 1
ATOM 6585 O O . VAL A 1 816 ? -21.515 28.168 11.547 1.00 94.69 816 VAL A O 1
ATOM 6588 N N . LEU A 1 817 ? -22.999 29.692 10.844 1.00 95.31 817 LEU A N 1
ATOM 6589 C CA . LEU A 1 817 ? -21.974 30.607 10.321 1.00 95.31 817 LEU A CA 1
ATOM 6590 C C . LEU A 1 817 ? -21.165 31.245 11.448 1.00 95.31 817 LEU A C 1
ATOM 6592 O O . LEU A 1 817 ? -19.945 31.348 11.345 1.00 95.31 817 LEU A O 1
ATOM 6596 N N . THR A 1 818 ? -21.833 31.635 12.537 1.00 94.06 818 THR A N 1
ATOM 6597 C CA . THR A 1 818 ? -21.167 32.182 13.726 1.00 94.06 818 THR A CA 1
ATOM 6598 C C . THR A 1 818 ? -20.214 31.149 14.320 1.00 94.06 818 THR A C 1
ATOM 6600 O O . THR A 1 818 ? -19.065 31.474 14.617 1.00 94.06 818 THR A O 1
ATOM 6603 N N . LEU A 1 819 ? -20.654 29.892 14.418 1.00 93.06 819 LEU A N 1
ATOM 6604 C CA . LEU A 1 819 ? -19.840 28.797 14.937 1.00 93.06 819 LEU A CA 1
ATOM 6605 C C . LEU A 1 819 ? -18.639 28.484 14.030 1.00 93.06 819 LEU A C 1
ATOM 6607 O O . LEU A 1 819 ? -17.520 28.333 14.514 1.00 93.06 819 LEU A O 1
ATOM 6611 N N . LEU A 1 820 ? -18.843 28.452 12.711 1.00 94.25 820 LEU A N 1
ATOM 6612 C CA . LEU A 1 820 ? -17.766 28.230 11.746 1.00 94.25 820 LEU A CA 1
ATOM 6613 C C . LEU A 1 820 ? -16.703 29.322 11.777 1.00 94.25 820 LEU A C 1
ATOM 6615 O O . LEU A 1 820 ? -15.516 29.003 11.777 1.00 94.25 820 LEU A O 1
ATOM 6619 N N . ARG A 1 821 ? -17.108 30.597 11.828 1.00 93.44 821 ARG A N 1
ATOM 6620 C CA . ARG A 1 821 ? -16.167 31.718 11.949 1.00 93.44 821 ARG A CA 1
ATOM 6621 C C . ARG A 1 821 ? -15.366 31.628 13.245 1.00 93.44 821 ARG A C 1
ATOM 6623 O O . ARG A 1 821 ? -14.168 31.890 13.235 1.00 93.44 821 ARG A O 1
ATOM 6630 N N . GLN A 1 822 ? -15.997 31.225 14.347 1.00 90.69 822 GLN A N 1
ATOM 6631 C CA . GLN A 1 822 ? -15.286 30.991 15.606 1.00 90.69 822 GLN A CA 1
ATOM 6632 C C . GLN A 1 822 ? -14.261 29.860 15.465 1.00 90.69 822 GLN A C 1
ATOM 6634 O O . GLN A 1 822 ? -13.101 30.053 15.817 1.00 90.69 822 GLN A O 1
ATOM 6639 N N . TRP A 1 823 ? -14.638 28.715 14.886 1.00 93.06 823 TRP A N 1
ATOM 6640 C CA . TRP A 1 823 ? -13.703 27.612 14.633 1.00 93.06 823 TRP A CA 1
ATOM 6641 C C . TRP A 1 823 ? -12.548 28.007 13.707 1.00 93.06 823 TRP A C 1
ATOM 6643 O O . TRP A 1 823 ? -11.429 27.553 13.917 1.00 93.06 823 TRP A O 1
ATOM 6653 N N . GLN A 1 824 ? -12.794 28.878 12.726 1.00 93.44 824 GLN A N 1
ATOM 6654 C CA . GLN A 1 824 ? -11.759 29.424 11.845 1.00 93.44 824 GLN A CA 1
ATOM 6655 C C . GLN A 1 824 ? -10.737 30.289 12.608 1.00 93.44 824 GLN A C 1
ATOM 6657 O O . GLN A 1 824 ? -9.555 30.292 12.271 1.00 93.44 824 GLN A O 1
ATOM 6662 N N . GLN A 1 825 ? -11.186 31.042 13.617 1.00 88.19 825 GLN A N 1
ATOM 6663 C CA . GLN A 1 825 ? -10.358 31.986 14.378 1.00 88.19 825 GLN A CA 1
ATOM 6664 C C . GLN A 1 825 ? -9.659 31.344 15.587 1.00 88.19 825 GLN A C 1
ATOM 6666 O O . GLN A 1 825 ? -8.581 31.785 15.988 1.00 88.19 825 GLN A O 1
ATOM 6671 N N . GLU A 1 826 ? -10.253 30.309 16.180 1.00 82.88 826 GLU A N 1
ATOM 6672 C CA . GLU A 1 826 ? -9.730 29.632 17.364 1.00 82.88 826 GLU A CA 1
ATOM 6673 C C . GLU A 1 826 ? -8.841 28.441 16.970 1.00 82.88 826 GLU A C 1
ATOM 6675 O O . GLU A 1 826 ? -9.330 27.393 16.548 1.00 82.88 826 GLU A O 1
ATOM 6680 N N . LEU A 1 827 ? -7.523 28.563 17.183 1.00 69.19 827 LEU A N 1
ATOM 6681 C CA . LEU A 1 827 ? -6.545 27.517 16.844 1.00 69.19 827 LEU A CA 1
ATOM 6682 C C . LEU A 1 827 ? -6.928 26.102 17.344 1.00 69.19 827 LEU A C 1
ATOM 6684 O O . LEU A 1 827 ? -6.810 25.170 16.547 1.00 69.19 827 LEU A O 1
ATOM 6688 N N . PRO A 1 828 ? -7.438 25.903 18.583 1.00 74.31 828 PRO A N 1
ATOM 6689 C CA . PRO A 1 828 ? -7.846 24.575 19.053 1.00 74.31 828 PRO A CA 1
ATOM 6690 C C . PRO A 1 828 ? -8.990 23.952 18.244 1.00 74.31 828 PRO A C 1
ATOM 6692 O O . PRO A 1 828 ? -9.071 22.732 18.153 1.00 74.31 828 PRO A O 1
ATOM 6695 N N . ASN A 1 829 ? -9.853 24.770 17.635 1.00 82.56 829 ASN A N 1
ATOM 6696 C CA . ASN A 1 829 ? -11.062 24.338 16.931 1.00 82.56 829 ASN A CA 1
ATOM 6697 C C . ASN A 1 829 ? -10.927 24.379 15.400 1.00 82.56 829 ASN A C 1
ATOM 6699 O O . ASN A 1 829 ? -11.839 23.955 14.691 1.00 82.56 829 ASN A O 1
ATOM 6703 N N . ASN A 1 830 ? -9.776 24.809 14.876 1.00 85.69 830 ASN A N 1
ATOM 6704 C CA . ASN A 1 830 ? -9.542 24.946 13.436 1.00 85.69 830 ASN A CA 1
ATOM 6705 C C . ASN A 1 830 ? -9.680 23.615 12.668 1.00 85.69 830 ASN A C 1
ATOM 6707 O O . ASN A 1 830 ? -10.096 23.590 11.512 1.00 85.69 830 ASN A O 1
ATOM 6711 N N . HIS A 1 831 ? -9.423 22.477 13.318 1.00 86.75 831 HIS A N 1
ATOM 6712 C CA . HIS A 1 831 ? -9.670 21.155 12.730 1.00 86.75 831 HIS A CA 1
ATOM 6713 C C . HIS A 1 831 ? -11.146 20.949 12.323 1.00 86.75 831 HIS A C 1
ATOM 6715 O O . HIS A 1 831 ? -11.410 20.361 11.275 1.00 86.75 831 HIS A O 1
ATOM 6721 N N . ARG A 1 832 ? -12.105 21.502 13.085 1.00 91.56 832 ARG A N 1
ATOM 6722 C CA . ARG A 1 832 ? -13.550 21.454 12.785 1.00 91.56 832 ARG A CA 1
ATOM 6723 C C . ARG A 1 832 ? -13.887 22.293 11.561 1.00 91.56 832 ARG A C 1
ATOM 6725 O O . ARG A 1 832 ? -14.600 21.834 10.674 1.00 91.56 832 ARG A O 1
ATOM 6732 N N . TYR A 1 833 ? -13.333 23.505 11.484 1.00 94.00 833 TYR A N 1
ATOM 6733 C CA . TYR A 1 833 ? -13.480 24.371 10.313 1.00 94.00 833 TYR A CA 1
ATOM 6734 C C . TYR A 1 833 ? -12.931 23.692 9.050 1.00 94.00 833 TYR A C 1
ATOM 6736 O O . TYR A 1 833 ? -13.626 23.602 8.037 1.00 94.00 833 TYR A O 1
ATOM 6744 N N . ASN A 1 834 ? -11.716 23.142 9.136 1.00 91.12 834 ASN A N 1
ATOM 6745 C CA . ASN A 1 834 ? -11.082 22.437 8.026 1.00 91.12 834 ASN A CA 1
ATOM 6746 C C . ASN A 1 834 ? -11.897 21.221 7.574 1.00 91.12 834 ASN A C 1
ATOM 6748 O O . ASN A 1 834 ? -12.082 21.042 6.373 1.00 91.12 834 ASN A O 1
ATOM 6752 N N . PHE A 1 835 ? -12.438 20.427 8.502 1.00 92.31 835 PHE A N 1
ATOM 6753 C CA . PHE A 1 835 ? -13.331 19.317 8.165 1.00 92.31 835 PHE A CA 1
ATOM 6754 C C . PHE A 1 835 ? -14.543 19.778 7.346 1.00 92.31 835 PHE A C 1
ATOM 6756 O O . PHE A 1 835 ? -14.850 19.180 6.315 1.00 92.31 835 PHE A O 1
ATOM 6763 N N . VAL A 1 836 ? -15.190 20.877 7.748 1.00 96.06 836 VAL A N 1
ATOM 6764 C CA . VAL A 1 836 ? -16.367 21.397 7.042 1.00 96.06 836 VAL A CA 1
ATOM 6765 C C . VAL A 1 836 ? -16.006 21.913 5.644 1.00 96.06 836 VAL A C 1
ATOM 6767 O O . VAL A 1 836 ? -16.669 21.562 4.667 1.00 96.06 836 VAL A O 1
ATOM 6770 N N . VAL A 1 837 ? -14.942 22.710 5.513 1.00 93.25 837 VAL A N 1
ATOM 6771 C CA . VAL A 1 837 ? -14.533 23.274 4.213 1.00 93.25 837 VAL A CA 1
ATOM 6772 C C . VAL A 1 837 ? -14.061 22.184 3.252 1.00 93.25 837 VAL A C 1
ATOM 6774 O O . VAL A 1 837 ? -14.457 22.183 2.086 1.00 93.25 837 VAL A O 1
ATOM 6777 N N . GLN A 1 838 ? -13.257 21.228 3.727 1.00 89.56 838 GLN A N 1
ATOM 6778 C CA . GLN A 1 838 ? -12.807 20.109 2.896 1.00 89.56 838 GLN A CA 1
ATOM 6779 C C . GLN A 1 838 ? -13.971 19.197 2.511 1.00 89.56 838 GLN A C 1
ATOM 6781 O O . GLN A 1 838 ? -14.047 18.764 1.362 1.00 89.56 838 GLN A O 1
ATOM 6786 N N . GLY A 1 839 ? -14.920 18.962 3.422 1.00 88.12 839 GLY A N 1
ATOM 6787 C CA . GLY A 1 839 ? -16.133 18.210 3.118 1.00 88.12 839 GLY A CA 1
ATOM 6788 C C . GLY A 1 839 ? -16.969 18.880 2.027 1.00 88.12 839 GLY A C 1
ATOM 6789 O O . GLY A 1 839 ? -17.348 18.228 1.053 1.00 88.12 839 GLY A O 1
ATOM 6790 N N . LEU A 1 840 ? -17.195 20.194 2.131 1.00 93.81 840 LEU A N 1
ATOM 6791 C CA . LEU A 1 840 ? -17.883 20.963 1.090 1.00 93.81 840 LEU A CA 1
ATOM 6792 C C . LEU A 1 840 ? -17.156 20.899 -0.255 1.00 93.81 840 LEU A C 1
ATOM 6794 O O . LEU A 1 840 ? -17.799 20.694 -1.282 1.00 93.81 840 LEU A O 1
ATOM 6798 N N . LYS A 1 841 ? -15.827 21.030 -0.258 1.00 92.56 841 LYS A N 1
ATOM 6799 C CA . LYS A 1 841 ? -15.007 20.923 -1.469 1.00 92.56 841 LYS A CA 1
ATOM 6800 C C . LYS A 1 841 ? -15.092 19.528 -2.097 1.00 92.56 841 LYS A C 1
ATOM 6802 O O . LYS A 1 841 ? -15.197 19.415 -3.313 1.00 92.56 841 LYS A O 1
ATOM 6807 N N . ALA A 1 842 ? -15.092 18.469 -1.290 1.00 84.81 842 ALA A N 1
ATOM 6808 C CA . ALA A 1 842 ? -15.200 17.092 -1.772 1.00 84.81 842 ALA A CA 1
ATOM 6809 C C . ALA A 1 842 ? -16.583 16.783 -2.378 1.00 84.81 842 ALA A C 1
ATOM 6811 O O . ALA A 1 842 ? -16.687 16.067 -3.380 1.00 84.81 842 ALA A O 1
ATOM 6812 N N . ALA A 1 843 ? -17.649 17.333 -1.789 1.00 87.56 843 ALA A N 1
ATOM 6813 C CA . ALA A 1 843 ? -19.015 17.163 -2.278 1.00 87.56 843 ALA A CA 1
ATOM 6814 C C . ALA A 1 843 ? -19.349 18.080 -3.469 1.00 87.56 843 ALA A C 1
ATOM 6816 O O . ALA A 1 843 ? -20.109 17.679 -4.352 1.00 87.56 843 ALA A O 1
ATOM 6817 N N . PHE A 1 844 ? -18.763 19.282 -3.529 1.00 91.94 844 PHE A N 1
ATOM 6818 C CA . PHE A 1 844 ? -19.061 20.312 -4.529 1.00 91.94 844 PHE A CA 1
ATOM 6819 C C . PHE A 1 844 ? -17.787 20.964 -5.112 1.00 91.94 844 PHE A C 1
ATOM 6821 O O . PHE A 1 844 ? -17.611 22.183 -5.011 1.00 91.94 844 PHE A O 1
ATOM 6828 N N . PRO A 1 845 ? -16.906 20.196 -5.784 1.00 86.56 845 PRO A N 1
ATOM 6829 C CA . PRO A 1 845 ? -15.563 20.650 -6.167 1.00 86.56 845 PRO A CA 1
ATOM 6830 C C . PRO A 1 845 ? -15.550 21.814 -7.159 1.00 86.56 845 PRO A C 1
ATOM 6832 O O . PRO A 1 845 ? -14.594 22.578 -7.177 1.00 86.56 845 PRO A O 1
ATOM 6835 N N . ASN A 1 846 ? -16.608 21.973 -7.961 1.00 88.00 846 ASN A N 1
ATOM 6836 C CA . ASN A 1 846 ? -16.743 23.063 -8.933 1.00 88.00 846 ASN A CA 1
ATOM 6837 C C . ASN A 1 846 ? -17.455 24.303 -8.371 1.00 88.00 846 ASN A C 1
ATOM 6839 O O . ASN A 1 846 ? -17.608 25.279 -9.097 1.00 88.00 846 ASN A O 1
ATOM 6843 N N . ILE A 1 847 ? -17.926 24.257 -7.121 1.00 88.12 847 ILE A N 1
ATOM 6844 C CA . ILE A 1 847 ? -18.699 25.337 -6.487 1.00 88.12 847 ILE A CA 1
ATOM 6845 C C . ILE A 1 847 ? -17.897 25.937 -5.332 1.00 88.12 847 ILE A C 1
ATOM 6847 O O . ILE A 1 847 ? -17.788 27.159 -5.239 1.00 88.12 847 ILE A O 1
ATOM 6851 N N . VAL A 1 848 ? -17.296 25.083 -4.492 1.00 88.50 848 VAL A N 1
ATOM 6852 C CA . VAL A 1 848 ? -16.623 25.480 -3.251 1.00 88.50 848 VAL A CA 1
ATOM 6853 C C . VAL A 1 848 ? -15.122 25.199 -3.323 1.00 88.50 848 VAL A C 1
ATOM 6855 O O . VAL A 1 848 ? -14.685 24.052 -3.310 1.00 88.50 848 VAL A O 1
ATOM 6858 N N . GLN A 1 849 ? -14.322 26.262 -3.337 1.00 87.75 849 GLN A N 1
ATOM 6859 C CA . GLN A 1 849 ? -12.874 26.233 -3.123 1.00 87.75 849 GLN A CA 1
ATOM 6860 C C . GLN A 1 849 ? -12.513 26.659 -1.695 1.00 87.75 849 GLN A C 1
ATOM 6862 O O . GLN A 1 849 ? -11.621 26.064 -1.092 1.00 87.75 849 GLN A O 1
ATOM 6867 N N . ASN A 1 850 ? -13.178 27.692 -1.171 1.00 88.62 850 ASN A N 1
ATOM 6868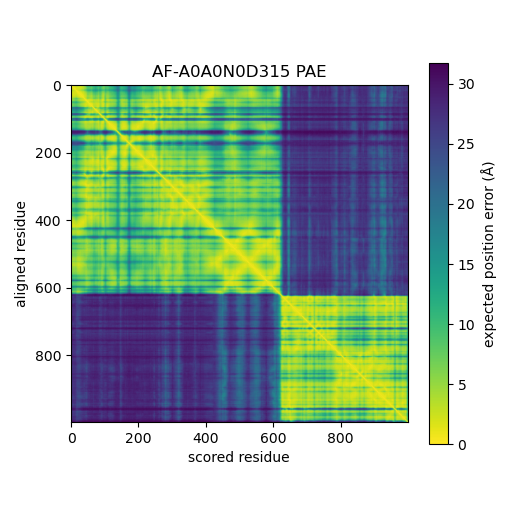 C CA . ASN A 1 850 ? -12.999 28.189 0.193 1.00 88.62 850 ASN A CA 1
ATOM 6869 C C . ASN A 1 850 ? -14.240 28.979 0.651 1.00 88.62 850 ASN A C 1
ATOM 6871 O O . ASN A 1 850 ? -15.085 29.333 -0.176 1.00 88.62 850 ASN A O 1
ATOM 6875 N N . LEU A 1 851 ? -14.326 29.275 1.947 1.00 92.00 851 LEU A N 1
ATOM 6876 C CA . LEU A 1 851 ? -15.362 30.107 2.558 1.00 92.00 851 LEU A CA 1
ATOM 6877 C C . LEU A 1 851 ? -14.773 31.395 3.142 1.00 92.00 851 LEU A C 1
ATOM 6879 O O . LEU A 1 851 ? -13.629 31.423 3.593 1.00 92.00 851 LEU A O 1
ATOM 6883 N N . ASP A 1 852 ? -15.589 32.442 3.148 1.00 92.00 852 ASP A N 1
ATOM 6884 C CA . ASP A 1 852 ? -15.325 33.722 3.805 1.00 92.00 852 ASP A CA 1
ATOM 6885 C C . ASP A 1 852 ? -16.572 34.203 4.547 1.00 92.00 852 ASP A C 1
ATOM 6887 O O . ASP A 1 852 ? -17.687 33.771 4.236 1.00 92.00 852 ASP A O 1
ATOM 6891 N N . PHE A 1 853 ? -16.403 35.113 5.502 1.00 94.00 853 PHE A N 1
ATOM 6892 C CA . PHE A 1 853 ? -17.494 35.640 6.316 1.00 94.00 853 PHE A CA 1
ATOM 6893 C C . PHE A 1 853 ? -17.532 37.162 6.269 1.00 94.00 853 PHE A C 1
ATOM 6895 O O . PHE A 1 853 ? -16.523 37.834 6.464 1.00 94.00 853 PHE A O 1
ATOM 6902 N N . GLU A 1 854 ? -18.727 37.709 6.072 1.00 92.44 854 GLU A N 1
ATOM 6903 C CA . GLU A 1 854 ? -18.975 39.146 6.067 1.00 92.44 854 GLU A CA 1
ATOM 6904 C C . GLU A 1 854 ? -19.947 39.490 7.198 1.00 92.44 854 GLU A C 1
ATOM 6906 O O . GLU A 1 854 ? -21.009 38.880 7.341 1.00 92.44 854 GLU A O 1
ATOM 6911 N N . GLU A 1 855 ? -19.552 40.444 8.037 1.00 91.69 855 GLU A N 1
ATOM 6912 C CA . GLU A 1 855 ? -20.332 40.906 9.183 1.00 91.69 855 GLU A CA 1
ATOM 6913 C C . GLU A 1 855 ? -21.034 42.221 8.840 1.00 91.69 855 GLU A C 1
ATOM 6915 O O . GLU A 1 855 ? -20.396 43.202 8.457 1.00 91.69 855 GLU A O 1
ATOM 6920 N N . ALA A 1 856 ? -22.356 42.239 8.998 1.00 84.19 856 ALA A N 1
ATOM 6921 C CA . ALA A 1 856 ? -23.206 43.401 8.787 1.00 84.19 856 ALA A CA 1
ATOM 6922 C C . ALA A 1 856 ? -24.063 43.639 10.040 1.00 84.19 856 ALA A C 1
ATOM 6924 O O . ALA A 1 856 ? -25.092 42.992 10.255 1.00 84.19 856 ALA A O 1
ATOM 6925 N N . GLY A 1 857 ? -23.628 44.567 10.897 1.00 88.06 857 GLY A N 1
ATOM 6926 C CA . GLY A 1 857 ? -24.238 44.767 12.215 1.00 88.06 857 GLY A CA 1
ATOM 6927 C C . GLY A 1 857 ? -24.096 43.509 13.076 1.00 88.06 857 GLY A C 1
ATOM 6928 O O . GLY A 1 857 ? -23.008 42.961 13.181 1.00 88.06 857 GLY A O 1
ATOM 6929 N N . ASN A 1 858 ? -25.201 43.017 13.643 1.00 88.94 858 ASN A N 1
ATOM 6930 C CA . ASN A 1 858 ? -25.208 41.782 14.445 1.00 88.94 858 ASN A CA 1
ATOM 6931 C C . ASN A 1 858 ? -25.433 40.511 13.605 1.00 88.94 858 ASN A C 1
ATOM 6933 O O . ASN A 1 858 ? -25.782 39.469 14.152 1.00 88.94 858 ASN A O 1
ATOM 6937 N N . THR A 1 859 ?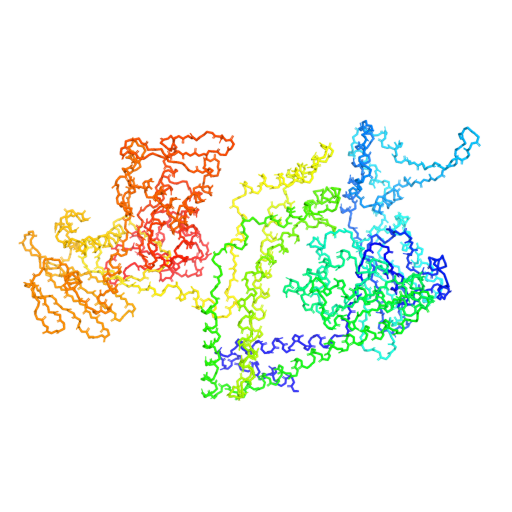 -25.315 40.598 12.278 1.00 90.56 859 THR A N 1
ATOM 6938 C CA . THR A 1 859 ? -25.578 39.486 11.357 1.00 90.56 859 THR A CA 1
ATOM 6939 C C . THR A 1 859 ? -24.307 39.075 10.635 1.00 90.56 859 THR A C 1
ATOM 6941 O O . THR A 1 859 ? -23.618 39.908 10.050 1.00 90.56 859 THR A O 1
ATOM 6944 N N . LEU A 1 860 ? -24.030 37.777 10.631 1.00 94.12 860 LEU A N 1
ATOM 6945 C CA . LEU A 1 860 ? -22.951 37.159 9.885 1.00 94.12 860 LEU A CA 1
ATOM 6946 C C . LEU A 1 860 ? -23.510 36.410 8.678 1.00 94.12 860 LEU A C 1
ATOM 6948 O O . LEU A 1 860 ? -24.372 35.541 8.819 1.00 94.12 860 LEU A O 1
ATOM 6952 N N . ILE A 1 861 ? -22.982 36.716 7.498 1.00 94.44 861 ILE A N 1
ATOM 6953 C CA . ILE A 1 861 ? -23.257 35.988 6.258 1.00 94.44 861 ILE A CA 1
ATOM 6954 C C . ILE A 1 861 ? -21.971 35.336 5.747 1.00 94.44 861 ILE A C 1
ATOM 6956 O O . ILE A 1 861 ? -20.871 35.790 6.051 1.00 94.44 861 ILE A O 1
ATOM 6960 N N . ALA A 1 862 ? -22.105 34.273 4.956 1.00 94.31 862 ALA A N 1
ATOM 6961 C CA . ALA A 1 862 ? -20.971 33.594 4.340 1.00 94.31 862 ALA A CA 1
ATOM 6962 C C . ALA A 1 862 ? -20.907 33.848 2.832 1.00 94.31 862 ALA A C 1
ATOM 6964 O O . ALA A 1 862 ? -21.923 34.077 2.165 1.00 94.31 862 ALA A O 1
ATOM 6965 N N . ARG A 1 863 ? -19.694 33.775 2.295 1.00 94.88 863 ARG A N 1
ATOM 6966 C CA . ARG A 1 863 ? -19.375 33.877 0.874 1.00 94.88 863 ARG A CA 1
ATOM 6967 C C . ARG A 1 863 ? -18.508 32.689 0.470 1.00 94.88 863 ARG A C 1
ATOM 6969 O O . ARG A 1 863 ? -17.768 32.157 1.291 1.00 94.88 863 ARG A O 1
ATOM 6976 N N . ILE A 1 864 ? -18.616 32.266 -0.782 1.00 94.38 864 ILE A N 1
ATOM 6977 C CA . ILE A 1 864 ? -17.899 31.114 -1.325 1.00 94.38 864 ILE A CA 1
ATOM 6978 C C . ILE A 1 864 ? -16.958 31.579 -2.430 1.00 94.38 864 ILE A C 1
ATOM 6980 O O . ILE A 1 864 ? -17.354 32.330 -3.320 1.00 94.38 864 ILE A O 1
ATOM 6984 N N . TYR A 1 865 ? -15.717 31.101 -2.397 1.00 92.44 865 TYR A N 1
ATOM 6985 C CA . TYR A 1 865 ? -14.810 31.172 -3.539 1.00 92.44 865 TYR A CA 1
ATOM 6986 C C . TYR A 1 865 ? -15.045 29.974 -4.452 1.00 92.44 865 TYR A C 1
ATOM 6988 O O . TYR A 1 865 ? -14.979 28.835 -3.994 1.00 92.44 865 TYR A O 1
ATOM 6996 N N . THR A 1 866 ? -15.279 30.219 -5.736 1.00 90.19 866 THR A N 1
ATOM 6997 C CA . THR A 1 866 ? -15.440 29.175 -6.757 1.00 90.19 866 THR A CA 1
ATOM 6998 C C . THR A 1 866 ? -14.124 28.978 -7.517 1.00 90.19 866 THR A C 1
ATOM 7000 O O . THR A 1 866 ? -13.455 29.975 -7.803 1.00 90.19 866 THR A O 1
ATOM 7003 N N . PRO A 1 867 ? -13.741 27.742 -7.899 1.00 84.38 867 PRO A N 1
ATOM 7004 C CA . PRO A 1 867 ? -12.510 27.512 -8.651 1.00 84.38 867 PRO A CA 1
ATOM 7005 C C . PRO A 1 867 ? -12.414 28.364 -9.921 1.00 84.38 867 PRO A C 1
ATOM 7007 O O . PRO A 1 867 ? -13.309 28.352 -10.764 1.00 84.38 867 PRO A O 1
ATOM 7010 N N . GLY A 1 868 ? -11.298 29.079 -10.070 1.00 85.19 868 GLY A N 1
ATOM 7011 C CA . GLY A 1 868 ? -11.034 29.941 -11.226 1.00 85.19 868 GLY A CA 1
ATOM 7012 C C . GLY A 1 868 ? -11.598 31.362 -11.122 1.00 85.19 868 GLY A C 1
ATOM 7013 O O . GLY A 1 868 ? -11.350 32.155 -12.026 1.00 85.19 868 GLY A O 1
ATOM 7014 N N . ASN A 1 869 ? -12.292 31.703 -10.030 1.00 83.06 869 ASN A N 1
ATOM 7015 C CA . ASN A 1 869 ? -12.783 33.054 -9.761 1.00 83.06 869 ASN A CA 1
ATOM 7016 C C . ASN A 1 869 ? -12.059 33.669 -8.556 1.00 83.06 869 ASN A C 1
ATOM 7018 O O . ASN A 1 869 ? -11.991 33.069 -7.487 1.00 83.06 869 ASN A O 1
ATOM 7022 N N . GLU A 1 870 ? -11.557 34.896 -8.710 1.00 82.56 870 GLU A N 1
ATOM 7023 C CA . GLU A 1 870 ? -10.856 35.618 -7.634 1.00 82.56 870 GLU A CA 1
ATOM 7024 C C . GLU A 1 870 ? -11.810 36.304 -6.641 1.00 82.56 870 GLU A C 1
ATOM 7026 O O . GLU A 1 870 ? -11.421 36.602 -5.516 1.00 82.56 870 GLU A O 1
ATOM 7031 N N . LEU A 1 871 ? -13.065 36.550 -7.036 1.00 88.06 871 LEU A N 1
ATOM 7032 C CA . LEU A 1 871 ? -14.067 37.219 -6.202 1.00 88.06 871 LEU A CA 1
ATOM 7033 C C . LEU A 1 871 ? -15.084 36.211 -5.643 1.00 88.06 871 LEU A C 1
ATOM 7035 O O . LEU A 1 871 ? -15.617 35.411 -6.417 1.00 88.06 871 LEU A O 1
ATOM 7039 N N . PRO A 1 872 ? -15.413 36.268 -4.338 1.00 92.25 872 PRO A N 1
ATOM 7040 C CA . PRO A 1 872 ? -16.343 35.323 -3.737 1.00 92.25 872 PRO A CA 1
ATOM 7041 C C . PRO A 1 872 ? -17.808 35.732 -3.958 1.00 92.25 872 PRO A C 1
ATOM 7043 O O . PRO A 1 872 ? -18.159 36.919 -3.869 1.00 92.25 872 PRO A O 1
ATOM 7046 N N . SER A 1 873 ? -18.684 34.749 -4.181 1.00 92.38 873 SER A N 1
ATOM 7047 C CA . SER A 1 873 ? -20.137 34.918 -4.312 1.00 92.38 873 SER A CA 1
ATOM 7048 C C . SER A 1 873 ? -20.850 34.728 -2.961 1.00 92.38 873 SER A C 1
ATOM 7050 O O . SER A 1 873 ? -20.361 34.000 -2.100 1.00 92.38 873 SER A O 1
ATOM 7052 N N . PRO A 1 874 ? -22.005 35.368 -2.710 1.00 93.25 874 PRO A N 1
ATOM 7053 C CA . PRO A 1 874 ? -22.766 35.132 -1.480 1.00 93.25 874 PRO A CA 1
ATOM 7054 C C . PRO A 1 874 ? -23.301 33.691 -1.377 1.00 93.25 874 PRO A C 1
ATOM 7056 O O . PRO A 1 874 ? -23.978 33.235 -2.297 1.00 93.25 874 PRO A O 1
ATOM 7059 N N . LEU A 1 875 ? -23.130 33.024 -0.222 1.00 93.25 875 LEU A N 1
ATOM 7060 C CA . LEU A 1 875 ? -23.688 31.682 0.056 1.00 93.25 875 LEU A CA 1
ATOM 7061 C C . LEU A 1 875 ? -25.207 31.642 -0.168 1.00 93.25 875 LEU A C 1
ATOM 7063 O O . LEU A 1 875 ? -25.756 30.637 -0.612 1.00 93.25 875 LEU A O 1
ATOM 7067 N N . LYS A 1 876 ? -25.899 32.760 0.084 1.00 93.31 876 LYS A N 1
ATOM 7068 C CA . LYS A 1 876 ? -27.349 32.879 -0.119 1.00 93.31 876 LYS A CA 1
ATOM 7069 C C . LYS A 1 876 ? -27.813 32.666 -1.565 1.00 93.31 876 LYS A C 1
ATOM 7071 O O . LYS A 1 876 ? -29.015 32.520 -1.774 1.00 93.31 876 LYS A O 1
ATOM 7076 N N . ASN A 1 877 ? -26.904 32.667 -2.540 1.00 93.94 877 ASN A N 1
ATOM 7077 C CA . ASN A 1 877 ? -27.216 32.411 -3.945 1.00 93.94 877 ASN A CA 1
ATOM 7078 C C . ASN A 1 877 ? -27.073 30.925 -4.324 1.00 93.94 877 ASN A C 1
ATOM 7080 O O . ASN A 1 877 ? -27.494 30.543 -5.411 1.00 93.94 877 ASN A O 1
ATOM 7084 N N . GLU A 1 878 ? -26.516 30.085 -3.448 1.00 94.38 878 GLU A N 1
ATOM 7085 C CA . GLU A 1 878 ? -26.241 28.676 -3.747 1.00 94.38 878 GLU A CA 1
ATOM 7086 C C . GLU A 1 878 ? -27.466 27.772 -3.591 1.00 94.38 878 GLU A C 1
ATOM 7088 O O . GLU A 1 878 ? -28.426 28.095 -2.887 1.00 94.38 878 GLU A O 1
ATOM 7093 N N . ALA A 1 879 ? -27.438 26.593 -4.215 1.00 92.94 879 ALA A N 1
ATOM 7094 C CA . ALA A 1 879 ? -28.515 25.611 -4.097 1.00 92.94 879 ALA A CA 1
ATOM 7095 C C . ALA A 1 879 ? -28.716 25.135 -2.643 1.00 92.94 879 ALA A C 1
ATOM 7097 O O . ALA A 1 879 ? -27.771 25.084 -1.855 1.00 92.94 879 ALA A O 1
ATOM 7098 N N . ASN A 1 880 ? -29.944 24.729 -2.288 1.00 93.19 880 ASN A N 1
ATOM 7099 C CA . ASN A 1 880 ? -30.260 24.224 -0.940 1.00 93.19 880 ASN A CA 1
ATOM 7100 C C . ASN A 1 880 ? -29.342 23.075 -0.506 1.00 93.19 880 ASN A C 1
ATOM 7102 O O . ASN A 1 880 ? -28.970 23.026 0.660 1.00 93.19 880 ASN A O 1
ATOM 7106 N N . GLY A 1 881 ? -28.922 22.212 -1.437 1.00 94.31 881 GLY A N 1
ATOM 7107 C CA . GLY A 1 881 ? -28.002 21.115 -1.142 1.00 94.31 881 GLY A CA 1
ATOM 7108 C C . GLY A 1 881 ? -26.657 21.570 -0.565 1.00 94.31 881 GLY A C 1
ATOM 7109 O O . GLY A 1 881 ? -26.132 20.900 0.314 1.00 94.31 881 GLY A O 1
ATOM 7110 N N . VAL A 1 882 ? -26.126 22.730 -0.974 1.00 95.31 882 VAL A N 1
ATOM 7111 C CA . VAL A 1 882 ? -24.862 23.267 -0.432 1.00 95.31 882 VAL A CA 1
ATOM 7112 C C . VAL A 1 882 ? -25.046 23.725 1.016 1.00 95.31 882 VAL A C 1
ATOM 7114 O O . VAL A 1 882 ? -24.243 23.382 1.882 1.00 95.31 882 VAL A O 1
ATOM 7117 N N . LEU A 1 883 ? -26.131 24.456 1.299 1.00 95.25 883 LEU A N 1
ATOM 7118 C CA . LEU A 1 883 ? -26.448 24.926 2.653 1.00 95.25 883 LEU A CA 1
ATOM 7119 C C . LEU A 1 883 ? -26.776 23.752 3.585 1.00 95.25 883 LEU A C 1
ATOM 7121 O O . LEU A 1 883 ? -26.308 23.723 4.720 1.00 95.25 883 LEU A O 1
ATOM 7125 N N . GLN A 1 884 ? -27.539 22.771 3.101 1.00 95.25 884 GLN A N 1
ATOM 7126 C CA . GLN A 1 884 ? -27.848 21.547 3.836 1.00 95.25 884 GLN A CA 1
ATOM 7127 C C . GLN A 1 884 ? -26.570 20.803 4.220 1.00 95.25 884 GLN A C 1
ATOM 7129 O O . GLN A 1 884 ? -26.386 20.438 5.378 1.00 95.25 884 GLN A O 1
ATOM 7134 N N . PHE A 1 885 ? -25.678 20.592 3.251 1.00 96.31 885 PHE A N 1
ATOM 7135 C CA . PHE A 1 885 ? -24.430 19.877 3.481 1.00 96.31 885 PHE A CA 1
ATOM 7136 C C . PHE A 1 885 ? -23.536 20.605 4.482 1.00 96.31 885 PHE A C 1
ATOM 7138 O O . PHE A 1 885 ? -22.965 19.971 5.365 1.00 96.31 885 PHE A O 1
ATOM 7145 N N . LEU A 1 886 ? -23.467 21.938 4.390 1.00 96.12 886 LEU A N 1
ATOM 7146 C CA . LEU A 1 886 ? -22.766 22.769 5.365 1.00 96.12 886 LEU A CA 1
ATOM 7147 C C . LEU A 1 886 ? -23.295 22.518 6.783 1.00 96.12 886 LEU A C 1
ATOM 7149 O O . LEU A 1 886 ? -22.510 22.248 7.689 1.00 96.12 886 LEU A O 1
ATOM 7153 N N . VAL A 1 887 ? -24.618 22.566 6.967 1.00 95.75 887 VAL A N 1
ATOM 7154 C CA . VAL A 1 887 ? -25.242 22.320 8.274 1.00 95.75 887 VAL A CA 1
ATOM 7155 C C . VAL A 1 887 ? -24.954 20.902 8.762 1.00 95.75 887 VAL A C 1
ATOM 7157 O O . VAL A 1 887 ? -24.579 20.737 9.917 1.00 95.75 887 VAL A O 1
ATOM 7160 N N . LEU A 1 888 ? -25.049 19.886 7.904 1.00 96.19 888 LEU A N 1
ATOM 7161 C CA . LEU A 1 888 ? -24.768 18.495 8.277 1.00 96.19 888 LEU A CA 1
ATOM 7162 C C . LEU A 1 888 ? -23.316 18.273 8.711 1.00 96.19 888 LEU A C 1
ATOM 7164 O O . LEU A 1 888 ? -23.075 17.631 9.734 1.00 96.19 888 LEU A O 1
ATOM 7168 N N . LEU A 1 889 ? -22.350 18.831 7.978 1.00 96.62 889 LEU A N 1
ATOM 7169 C CA . LEU A 1 889 ? -20.944 18.762 8.372 1.00 96.62 889 LEU A CA 1
ATOM 7170 C C . LEU A 1 889 ? -20.710 19.482 9.698 1.00 96.62 889 LEU A C 1
ATOM 7172 O O . LEU A 1 889 ? -19.967 18.980 10.533 1.00 96.62 889 LEU A O 1
ATOM 7176 N N . CYS A 1 890 ? -21.365 20.620 9.928 1.00 96.00 890 CYS A N 1
ATOM 7177 C CA . CYS A 1 890 ? -21.289 21.312 11.209 1.00 96.00 890 CYS A CA 1
ATOM 7178 C C . CYS A 1 890 ? -21.968 20.552 12.346 1.00 96.00 890 CYS A C 1
ATOM 7180 O O . CYS A 1 890 ? -21.446 20.581 13.456 1.00 96.00 890 CYS A O 1
ATOM 7182 N N . ASN A 1 891 ? -23.079 19.855 12.092 1.00 94.81 891 ASN A N 1
ATOM 7183 C CA . ASN A 1 891 ? -23.723 18.993 13.081 1.00 94.81 891 ASN A CA 1
ATOM 7184 C C . ASN A 1 891 ? -22.707 17.967 13.585 1.00 94.81 891 ASN A C 1
ATOM 7186 O O . ASN A 1 891 ? -22.443 17.925 14.784 1.00 94.81 891 ASN A O 1
ATOM 7190 N N . VAL A 1 892 ? -22.066 17.240 12.663 1.00 94.88 892 VAL A N 1
ATOM 7191 C CA . VAL A 1 892 ? -21.010 16.263 12.966 1.00 94.88 892 VAL A CA 1
ATOM 7192 C C . VAL A 1 892 ? -19.823 16.931 13.659 1.00 94.88 892 VAL A C 1
ATOM 7194 O O . VAL A 1 892 ? -19.450 16.540 14.759 1.00 94.88 892 VAL A O 1
ATOM 7197 N N . ALA A 1 893 ? -19.282 18.000 13.076 1.00 93.31 893 ALA A N 1
ATOM 7198 C CA . ALA A 1 893 ? -18.099 18.681 13.588 1.00 93.31 893 ALA A CA 1
ATOM 7199 C C . ALA A 1 893 ? -18.320 19.406 14.920 1.00 93.31 893 ALA A C 1
ATOM 7201 O O . ALA A 1 893 ? -17.352 19.845 15.534 1.00 93.31 893 ALA A O 1
ATOM 7202 N N . SER A 1 894 ? -19.568 19.562 15.375 1.00 91.19 894 SER A N 1
ATOM 7203 C CA . SER A 1 894 ? -19.897 20.188 16.657 1.00 91.19 894 SER A CA 1
ATOM 7204 C C . SER A 1 894 ? -19.759 19.247 17.856 1.00 91.19 894 SER A C 1
ATOM 7206 O O . SER A 1 894 ? -19.652 19.741 18.977 1.00 91.19 894 SER A O 1
ATOM 7208 N N . SER A 1 895 ? -19.660 17.928 17.651 1.00 86.12 895 SER A N 1
ATOM 7209 C CA . SER A 1 895 ? -19.477 16.949 18.738 1.00 86.12 895 SER A CA 1
ATOM 7210 C C . SER A 1 895 ? -18.246 17.231 19.589 1.00 86.12 895 SER A C 1
ATOM 7212 O O . SER A 1 895 ? -17.174 17.530 19.061 1.00 86.12 895 SER A O 1
ATOM 7214 N N . GLU A 1 896 ? -18.352 17.031 20.894 1.00 81.00 896 GLU A N 1
ATOM 7215 C CA . GLU A 1 896 ? -17.189 16.850 21.770 1.00 81.00 896 GLU A CA 1
ATOM 7216 C C . GLU A 1 896 ? -16.739 15.377 21.750 1.00 81.00 896 GLU A C 1
ATOM 7218 O O . GLU A 1 896 ? -17.476 14.508 21.279 1.00 81.00 896 GLU A O 1
ATOM 7223 N N . GLU A 1 897 ? -15.528 15.075 22.221 1.00 78.00 897 GLU A N 1
ATOM 7224 C CA . GLU A 1 897 ? -15.067 13.682 22.316 1.00 78.00 897 GLU A CA 1
ATOM 7225 C C . GLU A 1 897 ? -16.012 12.878 23.230 1.00 78.00 897 GLU A C 1
ATOM 7227 O O . GLU A 1 897 ? -16.471 13.402 24.248 1.00 78.00 897 GLU A O 1
ATOM 7232 N N . LYS A 1 898 ? -16.310 11.614 22.894 1.00 76.44 898 LYS A N 1
ATOM 7233 C CA . LYS A 1 898 ? -17.219 10.747 23.681 1.00 76.44 898 LYS A CA 1
ATOM 7234 C C . LYS A 1 898 ? -18.640 11.314 23.820 1.00 76.44 898 LYS A C 1
ATOM 7236 O O . LYS A 1 898 ? -19.289 11.178 24.859 1.00 76.44 898 LYS A O 1
ATOM 7241 N N . SER A 1 899 ? -19.126 11.973 22.769 1.00 87.50 899 SER A N 1
ATOM 7242 C CA . SER A 1 899 ? -20.491 12.499 22.694 1.00 87.50 899 SER A CA 1
ATOM 7243 C C . SER A 1 899 ? -21.387 11.689 21.761 1.00 87.50 899 SER A C 1
ATOM 7245 O O . SER A 1 899 ? -20.923 10.794 21.050 1.00 87.50 899 SER A O 1
ATOM 7247 N N . LEU A 1 900 ? -22.685 12.003 21.778 1.00 92.81 900 LEU A N 1
ATOM 7248 C CA . LEU A 1 900 ? -23.657 11.437 20.852 1.00 92.81 900 LEU A CA 1
ATOM 7249 C C . LEU A 1 900 ? -24.297 12.530 20.005 1.00 92.81 900 LEU A C 1
ATOM 7251 O O . LEU A 1 900 ? -24.807 13.525 20.526 1.00 92.81 900 LEU A O 1
ATOM 7255 N N . ILE A 1 901 ? -24.334 12.282 18.701 1.00 94.44 901 ILE A N 1
ATOM 7256 C CA . ILE A 1 901 ? -25.069 13.072 17.724 1.00 94.44 901 ILE A CA 1
ATOM 7257 C C . ILE A 1 901 ? -26.159 12.203 17.112 1.00 94.44 901 ILE A C 1
ATOM 7259 O O . ILE A 1 901 ? -25.882 11.138 16.576 1.00 94.44 901 ILE A O 1
ATOM 7263 N N . ALA A 1 902 ? -27.388 12.701 17.115 1.00 95.69 902 ALA A N 1
ATOM 7264 C CA . ALA A 1 902 ? -28.492 12.148 16.350 1.00 95.69 902 ALA A CA 1
ATOM 7265 C C . ALA A 1 902 ? -28.922 13.127 15.251 1.00 95.69 902 ALA A C 1
ATOM 7267 O O . ALA A 1 902 ? -29.098 14.316 15.521 1.00 95.69 902 ALA A O 1
ATOM 7268 N N . ILE A 1 903 ? -29.103 12.635 14.026 1.00 95.62 903 ILE A N 1
ATOM 7269 C CA . ILE A 1 903 ? -29.556 13.413 12.868 1.00 95.62 903 ILE A CA 1
ATOM 7270 C C . ILE A 1 903 ? -30.744 12.690 12.237 1.00 95.62 903 ILE A C 1
ATOM 7272 O O . ILE A 1 903 ? -30.635 11.517 11.882 1.00 95.62 903 ILE A O 1
ATOM 7276 N N . ASP A 1 904 ? -31.862 13.399 12.103 1.00 93.94 904 ASP A N 1
ATOM 7277 C CA . ASP A 1 904 ? -33.058 12.904 11.415 1.00 93.94 904 ASP A CA 1
ATOM 7278 C C . ASP A 1 904 ? -33.057 13.365 9.948 1.00 93.94 904 ASP A C 1
ATOM 7280 O O . ASP A 1 904 ? -32.811 14.544 9.670 1.00 93.94 904 ASP A O 1
ATOM 7284 N N . GLU A 1 905 ? -33.300 12.430 9.030 1.00 92.62 905 GLU A N 1
ATOM 7285 C CA . GLU A 1 905 ? -33.375 12.611 7.571 1.00 92.62 905 GLU A CA 1
ATOM 7286 C C . GLU A 1 905 ? -32.207 13.420 6.956 1.00 92.62 905 GLU A C 1
ATOM 7288 O O . GLU A 1 905 ? -32.416 14.478 6.338 1.00 92.62 905 GLU A O 1
ATOM 7293 N N . PRO A 1 906 ? -30.946 12.954 7.089 1.00 94.25 906 PRO A N 1
ATOM 7294 C CA . PRO A 1 906 ? -29.788 13.631 6.498 1.00 94.25 906 PRO A CA 1
ATOM 7295 C C . PRO A 1 906 ? -29.848 13.734 4.963 1.00 94.25 906 PRO A C 1
ATOM 7297 O O . PRO A 1 906 ? -29.186 14.591 4.383 1.00 94.25 906 PRO A O 1
ATOM 7300 N N . GLU A 1 907 ? -30.627 12.887 4.291 1.00 93.56 907 GLU A N 1
ATOM 7301 C CA . GLU A 1 907 ? -30.785 12.845 2.834 1.00 93.56 907 GLU A CA 1
ATOM 7302 C C . GLU A 1 907 ? -31.543 14.036 2.230 1.00 93.56 907 GLU A C 1
ATOM 7304 O O . GLU A 1 907 ? -31.420 14.297 1.029 1.00 93.56 907 GLU A O 1
ATOM 7309 N N . ASN A 1 908 ? -32.308 14.777 3.036 1.00 89.31 908 ASN A N 1
ATOM 7310 C CA . ASN A 1 908 ? -33.165 15.852 2.546 1.00 89.31 908 ASN A CA 1
ATOM 7311 C C . ASN A 1 908 ? -32.367 16.906 1.761 1.00 89.31 908 ASN A C 1
ATOM 7313 O O . ASN A 1 908 ? -31.383 17.448 2.252 1.00 89.31 908 ASN A O 1
ATOM 7317 N N . ASN A 1 909 ? -32.814 17.245 0.546 1.00 88.56 909 ASN A N 1
ATOM 7318 C CA . ASN A 1 909 ? -32.168 18.201 -0.374 1.00 88.56 909 ASN A CA 1
ATOM 7319 C C . ASN A 1 909 ? -30.749 17.828 -0.864 1.00 88.56 909 ASN A C 1
ATOM 7321 O O . ASN A 1 909 ? -30.103 18.667 -1.504 1.00 88.56 909 ASN A O 1
ATOM 7325 N N . LEU A 1 910 ? -30.250 16.612 -0.609 1.00 92.50 910 LEU A N 1
ATOM 7326 C CA . LEU A 1 910 ? -28.926 16.177 -1.059 1.00 92.50 910 LEU A CA 1
ATOM 7327 C C . LEU A 1 910 ? -28.980 15.265 -2.286 1.00 92.50 910 LEU A C 1
ATOM 7329 O O . LEU A 1 910 ? -29.766 14.328 -2.378 1.00 92.50 910 LEU A O 1
ATOM 7333 N N . HIS A 1 911 ? -28.063 15.506 -3.223 1.00 91.62 911 HIS A N 1
ATOM 7334 C CA . HIS A 1 911 ? -27.805 14.577 -4.319 1.00 91.62 911 HIS A CA 1
ATOM 7335 C C . HIS A 1 911 ? -27.131 13.295 -3.781 1.00 91.62 911 HIS A C 1
ATOM 7337 O O . HIS A 1 911 ? -26.271 13.414 -2.901 1.00 91.62 911 HIS A O 1
ATOM 7343 N N . PRO A 1 912 ? -27.402 12.097 -4.344 1.00 92.31 912 PRO A N 1
ATOM 7344 C CA . PRO A 1 912 ? -26.791 10.835 -3.907 1.00 92.31 912 PRO A CA 1
ATOM 7345 C C . PRO A 1 912 ? -25.266 10.883 -3.740 1.00 92.31 912 PRO A C 1
ATOM 7347 O O . PRO A 1 912 ? -24.733 10.393 -2.750 1.00 92.31 912 PRO A O 1
ATOM 7350 N N . TYR A 1 913 ? -24.561 11.540 -4.670 1.00 87.00 913 TYR A N 1
ATOM 7351 C CA . TYR A 1 913 ? -23.108 11.754 -4.577 1.00 87.00 913 TYR A CA 1
ATOM 7352 C C . TYR A 1 913 ? -22.693 12.473 -3.282 1.00 87.00 913 TYR A C 1
ATOM 7354 O O . TYR A 1 913 ? -21.780 12.024 -2.594 1.00 87.00 913 TYR A O 1
ATOM 7362 N N . ALA A 1 914 ? -23.371 13.570 -2.928 1.00 91.44 914 ALA A N 1
ATOM 7363 C CA . ALA A 1 914 ? -23.072 14.308 -1.706 1.00 91.44 914 ALA A CA 1
ATOM 7364 C C . ALA A 1 914 ? -23.394 13.450 -0.477 1.00 91.44 914 ALA A C 1
ATOM 7366 O O . ALA A 1 914 ? -22.587 13.378 0.441 1.00 91.44 914 ALA A O 1
ATOM 7367 N N . LEU A 1 915 ? -24.517 12.730 -0.489 1.00 93.75 915 LEU A N 1
ATOM 7368 C CA . LEU A 1 915 ? -24.924 11.879 0.627 1.00 93.75 915 LEU A CA 1
ATOM 7369 C C . LEU A 1 915 ? -23.897 10.778 0.947 1.00 93.75 915 LEU A C 1
ATOM 7371 O O . LEU A 1 915 ? -23.541 10.604 2.111 1.00 93.75 915 LEU A O 1
ATOM 7375 N N . ARG A 1 916 ? -23.343 10.109 -0.076 1.00 91.19 916 ARG A N 1
ATOM 7376 C CA . ARG A 1 916 ? -22.245 9.134 0.096 1.00 91.19 916 ARG A CA 1
ATOM 7377 C C . ARG A 1 916 ? -21.001 9.779 0.710 1.00 91.19 916 ARG A C 1
ATOM 7379 O O . ARG A 1 916 ? -20.397 9.228 1.629 1.00 91.19 916 ARG A O 1
ATOM 7386 N N . ARG A 1 917 ? -20.641 10.988 0.254 1.00 89.50 917 ARG A N 1
ATOM 7387 C CA . ARG A 1 917 ? -19.525 11.757 0.835 1.00 89.50 917 ARG A CA 1
ATOM 7388 C C . ARG A 1 917 ? -19.784 12.126 2.293 1.00 89.50 917 ARG A C 1
ATOM 7390 O O . ARG A 1 917 ? -18.880 11.976 3.106 1.00 89.50 917 ARG A O 1
ATOM 7397 N N . PHE A 1 918 ? -20.996 12.560 2.636 1.00 95.25 918 PHE A N 1
ATOM 7398 C CA . PHE A 1 918 ? -21.370 12.836 4.024 1.00 95.25 918 PHE A CA 1
ATOM 7399 C C . PHE A 1 918 ? -21.205 11.598 4.902 1.00 95.25 918 PHE A C 1
ATOM 7401 O O . PHE A 1 918 ? -20.573 11.698 5.947 1.00 95.25 918 PHE A O 1
ATOM 7408 N N . LEU A 1 919 ? -21.714 10.442 4.466 1.00 94.69 919 LEU A N 1
ATOM 7409 C CA . LEU A 1 919 ? -21.641 9.208 5.245 1.00 94.69 919 LEU A CA 1
ATOM 7410 C C . LEU A 1 919 ? -20.189 8.801 5.532 1.00 94.69 919 LEU A C 1
ATOM 7412 O O . LEU A 1 919 ? -19.833 8.553 6.682 1.00 94.69 919 LEU A O 1
ATOM 7416 N N . SER A 1 920 ? -19.337 8.823 4.503 1.00 88.38 920 SER A N 1
ATOM 7417 C CA . SER A 1 920 ? -17.901 8.542 4.627 1.00 88.38 920 SER A CA 1
ATOM 7418 C C . SER A 1 920 ? -17.196 9.512 5.589 1.00 88.38 920 SER A C 1
ATOM 7420 O O . SER A 1 920 ? -16.441 9.092 6.471 1.00 88.38 920 SER A O 1
ATOM 7422 N N . LEU A 1 921 ? -17.481 10.815 5.476 1.00 89.50 921 LEU A N 1
ATOM 7423 C CA . LEU A 1 921 ? -16.917 11.844 6.356 1.00 89.50 921 LEU A CA 1
ATOM 7424 C C . LEU A 1 921 ? -17.409 11.705 7.803 1.00 89.50 921 LEU A C 1
ATOM 7426 O O . LEU A 1 921 ? -16.611 11.836 8.729 1.00 89.50 921 LEU A O 1
ATOM 7430 N N . ALA A 1 922 ? -18.695 11.416 8.003 1.00 91.81 922 ALA A N 1
ATOM 7431 C CA . ALA A 1 922 ? -19.288 11.199 9.317 1.00 91.81 922 ALA A CA 1
ATOM 7432 C C . ALA A 1 922 ? -18.700 9.954 9.994 1.00 91.81 922 ALA A C 1
ATOM 7434 O O . ALA A 1 922 ? -18.334 10.013 11.164 1.00 91.81 922 ALA A O 1
ATOM 7435 N N . GLU A 1 923 ? -18.530 8.852 9.259 1.00 89.38 923 GLU A N 1
ATOM 7436 C CA . GLU A 1 923 ? -17.885 7.638 9.766 1.00 89.38 923 GLU A CA 1
ATOM 7437 C C . GLU A 1 923 ? -16.429 7.894 10.173 1.00 89.38 923 GLU A C 1
ATOM 7439 O O . GLU A 1 923 ? -15.981 7.451 11.234 1.00 89.38 923 GLU A O 1
ATOM 7444 N N . LYS A 1 924 ? -15.684 8.639 9.346 1.00 84.25 924 LYS A N 1
ATOM 7445 C CA . LYS A 1 924 ? -14.312 9.040 9.666 1.00 84.25 924 LYS A CA 1
ATOM 7446 C C . LYS A 1 924 ? -14.267 9.865 10.952 1.00 84.25 924 LYS A C 1
ATOM 7448 O O . LYS A 1 924 ? -13.484 9.536 11.839 1.00 84.25 924 LYS A O 1
ATOM 7453 N N . TRP A 1 925 ? -15.128 10.874 11.066 1.00 86.31 925 TRP A N 1
ATOM 7454 C CA . TRP A 1 925 ? -15.204 11.740 12.240 1.00 86.31 925 TRP A CA 1
ATOM 7455 C C . TRP A 1 925 ? -15.588 10.972 13.510 1.00 86.31 925 TRP A C 1
ATOM 7457 O O . TRP A 1 925 ? -14.951 11.140 14.547 1.00 86.31 925 TRP A O 1
ATOM 7467 N N . ALA A 1 926 ? -16.586 10.085 13.420 1.00 88.19 926 ALA A N 1
ATOM 7468 C CA . ALA A 1 926 ? -17.031 9.239 14.527 1.00 88.19 926 ALA A CA 1
ATOM 7469 C C . ALA A 1 926 ? -15.877 8.425 15.125 1.00 88.19 926 ALA A C 1
ATOM 7471 O O . ALA A 1 926 ? -15.725 8.360 16.343 1.00 88.19 926 ALA A O 1
ATOM 7472 N N . ARG A 1 927 ? -15.034 7.850 14.263 1.00 84.12 927 ARG A N 1
ATOM 7473 C CA . ARG A 1 927 ? -13.853 7.080 14.665 1.00 84.12 927 ARG A CA 1
ATOM 7474 C C . ARG A 1 927 ? -12.737 7.960 15.228 1.00 84.12 927 ARG A C 1
ATOM 7476 O O . ARG A 1 927 ? -12.143 7.599 16.235 1.00 84.12 927 ARG A O 1
ATOM 7483 N N . GLU A 1 928 ? -12.447 9.093 14.594 1.00 79.69 928 GLU A N 1
ATOM 7484 C CA . GLU A 1 928 ? -11.353 9.984 15.008 1.00 79.69 928 GLU A CA 1
ATOM 7485 C C . GLU A 1 928 ? -11.611 10.632 16.376 1.00 79.69 928 GLU A C 1
ATOM 7487 O O . GLU A 1 928 ? -10.711 10.693 17.210 1.00 79.69 928 GLU A O 1
ATOM 7492 N N . TYR A 1 929 ? -12.851 11.058 16.632 1.00 79.56 929 TYR A N 1
ATOM 7493 C CA . TYR A 1 929 ? -13.232 11.784 17.850 1.00 79.56 929 TYR A CA 1
ATOM 7494 C C . TYR A 1 929 ? -14.017 10.937 18.856 1.00 79.56 929 TYR A C 1
ATOM 7496 O O . TYR A 1 929 ? -14.556 11.472 19.826 1.00 79.56 929 TYR A O 1
ATOM 7504 N N . LYS A 1 930 ? -14.098 9.621 18.639 1.00 83.44 930 LYS A N 1
ATOM 7505 C CA . LYS A 1 930 ? -14.817 8.685 19.514 1.00 83.44 930 LYS A CA 1
ATOM 7506 C C . LYS A 1 930 ? -16.268 9.105 19.778 1.00 83.44 930 LYS A C 1
ATOM 7508 O O . LYS A 1 930 ? -16.717 9.175 20.920 1.00 83.44 930 LYS A O 1
ATOM 7513 N N . VAL A 1 931 ? -16.981 9.469 18.715 1.00 89.25 931 VAL A N 1
ATOM 7514 C CA . VAL A 1 931 ? -18.357 9.988 18.765 1.00 89.25 931 VAL A CA 1
ATOM 7515 C C . VAL A 1 931 ? -19.319 8.914 18.284 1.00 89.25 931 VAL A C 1
ATOM 7517 O O . VAL A 1 931 ? -19.064 8.245 17.283 1.00 89.25 931 VAL A O 1
ATOM 7520 N N . THR A 1 932 ? -20.458 8.789 18.960 1.00 92.94 932 THR A N 1
ATOM 7521 C CA . THR A 1 932 ? -21.579 7.982 18.475 1.00 92.94 932 THR A CA 1
ATOM 7522 C C . THR A 1 932 ? -22.480 8.850 17.601 1.00 92.94 932 THR A C 1
ATOM 7524 O O . THR A 1 932 ? -23.056 9.829 18.067 1.00 92.94 932 THR A O 1
ATOM 7527 N N . ILE A 1 933 ? -22.612 8.502 16.325 1.00 95.75 933 ILE A N 1
ATOM 7528 C CA . ILE A 1 933 ? -23.494 9.162 15.362 1.00 95.75 933 ILE A CA 1
ATOM 7529 C C . ILE A 1 933 ? -24.661 8.228 15.053 1.00 95.75 933 ILE A C 1
ATOM 7531 O O . ILE A 1 933 ? -24.457 7.073 14.690 1.00 95.75 933 ILE A O 1
ATOM 7535 N N . ILE A 1 934 ? -25.879 8.741 15.175 1.00 96.94 934 ILE A N 1
ATOM 7536 C CA . ILE A 1 934 ? -27.126 8.061 14.837 1.00 96.94 934 ILE A CA 1
ATOM 7537 C C . ILE A 1 934 ? -27.783 8.820 13.692 1.00 96.94 934 ILE A C 1
ATOM 7539 O O . ILE A 1 934 ? -28.080 10.007 13.825 1.00 96.94 934 ILE A O 1
ATOM 7543 N N . LEU A 1 935 ? -28.042 8.132 12.587 1.00 97.19 935 LEU A N 1
ATOM 7544 C CA . LEU A 1 935 ? -28.766 8.667 11.441 1.00 97.19 935 LEU A CA 1
ATOM 7545 C C . LEU A 1 935 ? -30.103 7.940 11.321 1.00 97.19 935 LEU A C 1
ATOM 7547 O O . LEU A 1 935 ? -30.113 6.744 11.053 1.00 97.19 935 LEU A O 1
ATOM 7551 N N . ALA A 1 936 ? -31.221 8.637 11.499 1.00 95.50 936 ALA A N 1
ATOM 7552 C CA . ALA A 1 936 ? -32.525 8.104 11.110 1.00 95.50 936 ALA A CA 1
ATOM 7553 C C . ALA A 1 936 ? -32.783 8.472 9.648 1.00 95.50 936 ALA A C 1
ATOM 7555 O O . ALA A 1 936 ? -32.684 9.642 9.283 1.00 95.50 936 ALA A O 1
ATOM 7556 N N . THR A 1 937 ? -33.039 7.478 8.798 1.00 93.75 937 THR A N 1
ATOM 7557 C CA . THR A 1 937 ? -33.088 7.687 7.344 1.00 93.75 937 THR A CA 1
ATOM 7558 C C . THR A 1 937 ? -34.072 6.747 6.657 1.00 93.75 937 THR A C 1
ATOM 7560 O O . THR A 1 937 ? -34.369 5.653 7.140 1.00 93.75 937 THR A O 1
ATOM 7563 N N . HIS A 1 938 ? -34.550 7.188 5.500 1.00 90.69 938 HIS A N 1
ATOM 7564 C CA . HIS A 1 938 ? -35.289 6.408 4.512 1.00 90.69 938 HIS A CA 1
ATOM 7565 C C . HIS A 1 938 ? -34.490 6.257 3.203 1.00 90.69 938 HIS A C 1
ATOM 7567 O O . HIS A 1 938 ? -35.013 5.809 2.180 1.00 90.69 938 HIS A O 1
ATOM 7573 N N . SER A 1 939 ? -33.214 6.656 3.211 1.00 93.75 939 SER A N 1
ATOM 7574 C CA . SER A 1 939 ? -32.372 6.702 2.023 1.00 93.75 939 SER A CA 1
ATOM 7575 C C . SER A 1 939 ? -31.799 5.339 1.660 1.00 93.75 939 SER A C 1
ATOM 7577 O O . SER A 1 939 ? -30.898 4.818 2.318 1.00 93.75 939 SER A O 1
ATOM 7579 N N . THR A 1 940 ? -32.240 4.828 0.515 1.00 94.50 940 THR A N 1
ATOM 7580 C CA . THR A 1 940 ? -31.660 3.642 -0.130 1.00 94.50 940 THR A CA 1
ATOM 7581 C C . THR A 1 940 ? -30.173 3.832 -0.425 1.00 94.50 940 THR A C 1
ATOM 7583 O O . THR A 1 940 ? -29.390 2.923 -0.205 1.00 94.50 940 THR A O 1
ATOM 7586 N N . VAL A 1 941 ? -29.748 5.053 -0.767 1.00 94.69 941 VAL A N 1
ATOM 7587 C CA . VAL A 1 941 ? -28.338 5.376 -1.039 1.00 94.69 941 VAL A CA 1
ATOM 7588 C C . VAL A 1 941 ? -27.450 5.206 0.198 1.00 94.69 941 VAL A C 1
ATOM 7590 O O . VAL A 1 941 ? -26.304 4.787 0.059 1.00 94.69 941 VAL A O 1
ATOM 7593 N N . ILE A 1 942 ? -27.941 5.551 1.397 1.00 95.06 942 ILE A N 1
ATOM 7594 C CA . ILE A 1 942 ? -27.184 5.317 2.640 1.00 95.06 942 ILE A CA 1
ATOM 7595 C C . ILE A 1 942 ? -27.067 3.815 2.907 1.00 95.06 942 ILE A C 1
ATOM 7597 O O . ILE A 1 942 ? -26.005 3.359 3.322 1.00 95.06 942 ILE A O 1
ATOM 7601 N N . LEU A 1 943 ? -28.138 3.060 2.658 1.00 94.12 943 LEU A N 1
ATOM 7602 C CA . LEU A 1 943 ? -28.152 1.613 2.849 1.00 94.12 943 LEU A CA 1
ATOM 7603 C C . LEU A 1 943 ? -27.199 0.898 1.889 1.00 94.12 943 LEU A C 1
ATOM 7605 O O . LEU A 1 943 ? -26.408 0.075 2.341 1.00 94.12 943 LEU A O 1
ATOM 7609 N N . ASP A 1 944 ? -27.200 1.266 0.606 1.00 93.19 944 ASP A N 1
ATOM 7610 C CA . ASP A 1 944 ? -26.316 0.676 -0.407 1.00 93.19 944 ASP A CA 1
ATOM 7611 C C . ASP A 1 944 ? -24.834 0.855 -0.034 1.00 93.19 944 ASP A C 1
ATOM 7613 O O . ASP A 1 944 ? -24.027 -0.066 -0.167 1.00 93.19 944 ASP A O 1
ATOM 7617 N N . GLU A 1 945 ? -24.472 2.020 0.512 1.00 90.38 945 GLU A N 1
ATOM 7618 C CA . GLU A 1 945 ? -23.104 2.326 0.954 1.00 90.38 945 GLU A CA 1
ATOM 7619 C C . GLU A 1 945 ? -22.675 1.510 2.194 1.00 90.38 945 GLU A C 1
ATOM 7621 O O . GLU A 1 945 ? -21.486 1.405 2.502 1.00 90.38 945 GLU A O 1
ATOM 7626 N N . LEU A 1 946 ? -23.634 0.901 2.898 1.00 89.38 946 LEU A N 1
ATOM 7627 C CA . LEU A 1 946 ? -23.426 0.063 4.079 1.00 89.38 946 LEU A CA 1
ATOM 7628 C C . LEU A 1 946 ? -23.640 -1.435 3.813 1.00 89.38 946 LEU A C 1
ATOM 7630 O O . LEU A 1 946 ? -23.639 -2.209 4.766 1.00 89.38 946 LEU A O 1
ATOM 7634 N N . THR A 1 947 ? -23.731 -1.868 2.550 1.00 85.81 947 THR A N 1
ATOM 7635 C CA . THR A 1 947 ? -23.944 -3.284 2.164 1.00 85.81 947 THR A CA 1
ATOM 7636 C C . THR A 1 947 ? -22.903 -4.255 2.750 1.00 85.81 947 THR A C 1
ATOM 7638 O O . THR A 1 947 ? -23.164 -5.436 2.920 1.00 85.81 947 THR A O 1
ATOM 7641 N N . GLN A 1 948 ? -21.705 -3.775 3.096 1.00 81.75 948 GLN A N 1
ATOM 7642 C CA . GLN A 1 948 ? -20.644 -4.587 3.717 1.00 81.75 948 GLN A CA 1
ATOM 7643 C C . GLN A 1 948 ? -20.534 -4.386 5.239 1.00 81.75 948 GLN A C 1
ATOM 7645 O O . GLN A 1 948 ? -19.571 -4.839 5.852 1.00 81.75 948 GLN A O 1
ATOM 7650 N N . LYS A 1 949 ? -21.468 -3.641 5.840 1.00 88.00 949 LYS A N 1
ATOM 7651 C CA . LYS A 1 949 ? -21.454 -3.221 7.250 1.00 88.00 949 LYS A CA 1
ATOM 7652 C C . LYS A 1 949 ? -22.844 -3.355 7.903 1.00 88.00 949 LYS A C 1
ATOM 7654 O O . LYS A 1 949 ? -23.358 -2.366 8.445 1.00 88.00 949 LYS A O 1
ATOM 7659 N N . PRO A 1 950 ? -23.499 -4.532 7.838 1.00 87.44 950 PRO A N 1
ATOM 7660 C CA . PRO A 1 950 ? -24.843 -4.714 8.391 1.00 87.44 950 PRO A CA 1
ATOM 7661 C C . PRO A 1 950 ? -24.907 -4.471 9.904 1.00 87.44 950 PRO A C 1
ATOM 7663 O O . PRO A 1 950 ? -25.951 -4.075 10.417 1.00 87.44 950 PRO A O 1
ATOM 7666 N N . GLU A 1 951 ? -23.787 -4.602 10.620 1.00 89.81 951 GLU A N 1
ATOM 7667 C CA . GLU A 1 951 ? -23.691 -4.322 12.053 1.00 89.81 951 GLU A CA 1
ATOM 7668 C C . GLU A 1 951 ? -23.961 -2.850 12.419 1.00 89.81 951 GLU A C 1
ATOM 7670 O O . GLU A 1 951 ? -24.152 -2.527 13.592 1.00 89.81 951 GLU A O 1
ATOM 7675 N N . LYS A 1 952 ? -23.979 -1.948 11.428 1.00 92.88 952 LYS A N 1
ATOM 7676 C CA . LYS A 1 952 ? -24.269 -0.517 11.605 1.00 92.88 952 LYS A CA 1
ATOM 7677 C C . LYS A 1 952 ? -25.732 -0.167 11.387 1.00 92.88 952 LYS A C 1
ATOM 7679 O O . LYS A 1 952 ? -26.114 0.970 11.659 1.00 92.88 952 LYS A O 1
ATOM 7684 N N . ILE A 1 953 ? -26.536 -1.094 10.871 1.00 94.88 953 ILE A N 1
ATOM 7685 C CA . ILE A 1 953 ? -27.929 -0.844 10.507 1.00 94.88 953 ILE A CA 1
ATOM 7686 C C . ILE A 1 953 ? -28.838 -1.452 11.568 1.00 94.88 953 ILE A C 1
ATOM 7688 O O . ILE A 1 953 ? -28.694 -2.608 11.958 1.00 94.88 953 ILE A O 1
ATOM 7692 N N . PHE A 1 954 ? -29.795 -0.652 12.021 1.00 94.38 954 PHE A N 1
ATOM 7693 C CA . PHE A 1 954 ? -30.769 -1.002 13.036 1.00 94.38 954 PHE A CA 1
ATOM 7694 C C . PHE A 1 954 ? -32.177 -0.789 12.485 1.00 94.38 954 PHE A C 1
ATOM 7696 O O . PHE A 1 954 ? -32.499 0.279 11.962 1.00 94.38 954 PHE A O 1
ATOM 7703 N N . VAL A 1 955 ? -33.021 -1.805 12.614 1.00 92.25 955 VAL A N 1
ATOM 7704 C CA . VAL A 1 955 ? -34.384 -1.831 12.085 1.00 92.25 955 VAL A CA 1
ATOM 7705 C C . VAL A 1 955 ? -35.379 -1.637 13.224 1.00 92.25 955 VAL A C 1
ATOM 7707 O O . VAL A 1 955 ? -35.308 -2.312 14.250 1.00 92.25 955 VAL A O 1
ATOM 7710 N N . MET A 1 956 ? -36.315 -0.707 13.031 1.00 89.06 956 MET A N 1
ATOM 7711 C CA . MET A 1 956 ? -37.476 -0.497 13.891 1.00 89.06 956 MET A CA 1
ATOM 7712 C C . MET A 1 956 ? -38.729 -1.107 13.272 1.00 89.06 956 MET A C 1
ATOM 7714 O O . MET A 1 956 ? -39.163 -0.661 12.204 1.00 89.06 956 MET A O 1
ATOM 7718 N N . LYS A 1 957 ? -39.342 -2.058 13.981 1.00 80.69 957 LYS A N 1
ATOM 7719 C CA . LYS A 1 957 ? -40.609 -2.695 13.593 1.00 80.69 957 LYS A CA 1
ATOM 7720 C C . LYS A 1 957 ? -41.792 -2.198 14.425 1.00 80.69 957 LYS A C 1
ATOM 7722 O O . LYS A 1 957 ? -41.630 -1.752 15.559 1.00 80.69 957 LYS A O 1
ATOM 7727 N N . THR A 1 958 ? -42.985 -2.286 13.835 1.00 67.12 958 THR A N 1
ATOM 7728 C CA . THR A 1 958 ? -44.252 -1.882 14.468 1.00 67.12 958 THR A CA 1
ATOM 7729 C C . THR A 1 958 ? -44.936 -3.031 15.214 1.00 67.12 958 THR A C 1
ATOM 7731 O O . THR A 1 958 ? -45.773 -2.755 16.066 1.00 67.12 958 THR A O 1
ATOM 7734 N N . ASP A 1 959 ? -44.607 -4.297 14.926 1.00 60.56 959 ASP A N 1
ATOM 7735 C CA . ASP A 1 959 ? -45.269 -5.441 15.566 1.00 60.56 959 ASP A CA 1
ATOM 7736 C C . ASP A 1 959 ? -44.788 -5.658 17.015 1.00 60.56 959 ASP A C 1
ATOM 7738 O O . ASP A 1 959 ? -43.605 -5.570 17.343 1.00 60.56 959 ASP A O 1
ATOM 7742 N N . LEU A 1 960 ? -45.754 -5.873 17.909 1.00 53.69 960 LEU A N 1
ATOM 7743 C CA . LEU A 1 960 ? -45.699 -5.584 19.344 1.00 53.69 960 LEU A CA 1
ATOM 7744 C C . LEU A 1 960 ? -45.562 -6.834 20.219 1.00 53.69 960 LEU A C 1
ATOM 7746 O O . LEU A 1 960 ? -45.661 -6.731 21.445 1.00 53.69 960 LEU A O 1
ATOM 7750 N N . LEU A 1 961 ? -45.337 -8.016 19.653 1.00 52.41 961 LEU A N 1
ATOM 7751 C CA . LEU A 1 961 ? -45.286 -9.266 20.412 1.00 52.41 961 LEU A CA 1
ATOM 7752 C C . LEU A 1 961 ? -43.846 -9.620 20.849 1.00 52.41 961 LEU A C 1
ATOM 7754 O O . LEU A 1 961 ? -43.249 -10.568 20.369 1.00 52.41 961 LEU A O 1
ATOM 7758 N N . LYS A 1 962 ? -43.348 -8.904 21.872 1.00 51.69 962 LYS A N 1
ATOM 7759 C CA . LYS A 1 962 ? -42.218 -9.275 22.769 1.00 51.69 962 LYS A CA 1
ATOM 7760 C C . LYS A 1 962 ? -40.756 -9.113 22.291 1.00 51.69 962 LYS A C 1
ATOM 7762 O O . LYS A 1 962 ? -39.879 -9.694 22.929 1.00 51.69 962 LYS A O 1
ATOM 7767 N N . GLU A 1 963 ? -40.439 -8.290 21.295 1.00 63.78 963 GLU A N 1
ATOM 7768 C CA . GLU A 1 963 ? -39.032 -8.071 20.896 1.00 63.78 963 GLU A CA 1
ATOM 7769 C C . GLU A 1 963 ? -38.435 -6.744 21.400 1.00 63.78 963 GLU A C 1
ATOM 7771 O O . GLU A 1 963 ? -39.120 -5.724 21.498 1.00 63.78 963 GLU A O 1
ATOM 7776 N N . LYS A 1 964 ? -37.136 -6.762 21.738 1.00 73.81 964 LYS A N 1
ATOM 7777 C CA . LYS A 1 964 ? -36.351 -5.575 22.113 1.00 73.81 964 LYS A CA 1
ATOM 7778 C C . LYS A 1 964 ? -35.975 -4.805 20.845 1.00 73.81 964 LYS A C 1
ATOM 7780 O O . LYS A 1 964 ? -35.411 -5.392 19.931 1.00 73.81 964 LYS A O 1
ATOM 7785 N N . GLN A 1 965 ? -36.269 -3.508 20.802 1.00 85.44 965 GLN A N 1
ATOM 7786 C CA . GLN A 1 965 ? -36.006 -2.648 19.642 1.00 85.44 965 GLN A CA 1
ATOM 7787 C C . GLN A 1 965 ? -34.882 -1.627 19.935 1.00 85.44 965 GLN A C 1
ATOM 7789 O O . GLN A 1 965 ? -34.658 -1.286 21.103 1.00 85.44 965 GLN A O 1
ATOM 7794 N N . PRO A 1 966 ? -34.207 -1.084 18.904 1.00 91.31 966 PRO A N 1
ATOM 7795 C CA . PRO A 1 966 ? -34.201 -1.567 17.524 1.00 91.31 966 PRO A CA 1
ATOM 7796 C C . PRO A 1 966 ? -33.345 -2.841 17.379 1.00 91.31 966 PRO A C 1
ATOM 7798 O O . PRO A 1 966 ? -32.460 -3.089 18.197 1.00 91.31 966 PRO A O 1
ATOM 7801 N N . ILE A 1 967 ? -33.596 -3.629 16.333 1.00 88.69 967 ILE A N 1
ATOM 7802 C CA . ILE A 1 967 ? -32.893 -4.898 16.063 1.00 88.69 967 ILE A CA 1
ATOM 7803 C C . ILE A 1 967 ? -31.765 -4.643 15.062 1.00 88.69 967 ILE A C 1
ATOM 7805 O O . ILE A 1 967 ? -31.967 -3.913 14.091 1.00 88.69 967 ILE A O 1
ATOM 7809 N N . ARG A 1 968 ? -30.576 -5.214 15.277 1.00 91.12 968 ARG A N 1
ATOM 7810 C CA . ARG A 1 968 ? -29.464 -5.079 14.323 1.00 91.12 968 ARG A CA 1
ATOM 7811 C C . ARG A 1 968 ? -29.760 -5.888 13.055 1.00 91.12 968 ARG A C 1
ATOM 7813 O O . ARG A 1 968 ? -30.323 -6.975 13.135 1.00 91.12 968 ARG A O 1
ATOM 7820 N N . LEU A 1 969 ? -29.403 -5.371 11.882 1.00 89.88 969 LEU A N 1
ATOM 7821 C CA . LEU A 1 969 ? -29.821 -5.963 10.606 1.00 89.88 969 LEU A CA 1
ATOM 7822 C C . LEU A 1 969 ? -29.334 -7.412 10.419 1.00 89.88 969 LEU A C 1
ATOM 7824 O O . LEU A 1 969 ? -30.092 -8.251 9.954 1.00 89.88 969 LEU A O 1
ATOM 7828 N N . ASP A 1 970 ? -28.112 -7.726 10.839 1.00 88.06 970 ASP A N 1
ATOM 7829 C CA . ASP A 1 970 ? -27.540 -9.083 10.807 1.00 88.06 970 ASP A CA 1
ATOM 7830 C C . ASP A 1 970 ? -28.008 -10.006 11.947 1.00 88.06 970 ASP A C 1
ATOM 7832 O O . ASP A 1 970 ? -27.606 -11.165 12.000 1.00 88.06 970 ASP A O 1
ATOM 7836 N N . GLU A 1 971 ? -28.826 -9.503 12.872 1.00 87.19 971 GLU A N 1
ATOM 7837 C CA . GLU A 1 971 ? -29.599 -10.326 13.811 1.00 87.19 971 GLU A CA 1
ATOM 7838 C C . GLU A 1 971 ? -30.999 -10.612 13.259 1.00 87.19 971 GLU A C 1
ATOM 7840 O O . GLU A 1 971 ? -31.618 -11.606 13.631 1.00 87.19 971 GLU A O 1
ATOM 7845 N N . LEU A 1 972 ? -31.486 -9.742 12.368 1.00 83.50 972 LEU A N 1
ATOM 7846 C CA . LEU A 1 972 ? -32.787 -9.859 11.723 1.00 83.50 972 LEU A CA 1
ATOM 7847 C C . LEU A 1 972 ? -32.745 -10.747 10.469 1.00 83.50 972 LEU A C 1
ATOM 7849 O O . LEU A 1 972 ? -33.677 -11.511 10.233 1.00 83.50 972 LEU A O 1
ATOM 7853 N N . CYS A 1 973 ? -31.682 -10.639 9.672 1.00 83.00 973 CYS A N 1
ATOM 7854 C CA . CYS A 1 973 ? -31.517 -11.326 8.395 1.00 83.00 973 CYS A CA 1
ATOM 7855 C C . CYS A 1 973 ? -30.199 -12.113 8.364 1.00 83.00 973 CYS A C 1
ATOM 7857 O O . CYS A 1 973 ? -29.183 -11.671 8.904 1.00 83.00 973 CYS A O 1
ATOM 7859 N N . ASP A 1 974 ? -30.201 -13.267 7.693 1.00 81.38 974 ASP A N 1
ATOM 7860 C CA . ASP A 1 974 ? -28.999 -14.086 7.522 1.00 81.38 974 ASP A CA 1
ATOM 7861 C C . ASP A 1 974 ? -27.944 -13.379 6.648 1.00 81.38 974 ASP A C 1
ATOM 7863 O O . ASP A 1 974 ? -28.263 -12.778 5.617 1.00 81.38 974 ASP A O 1
ATOM 7867 N N . ARG A 1 975 ? -26.669 -13.445 7.061 1.00 80.75 975 ARG A N 1
ATOM 7868 C CA . ARG A 1 975 ? -25.568 -12.745 6.378 1.00 80.75 975 ARG A CA 1
ATOM 7869 C C . ARG A 1 975 ? -25.250 -13.316 4.996 1.00 80.75 975 ARG A C 1
ATOM 7871 O O . ARG A 1 975 ? -24.840 -12.537 4.138 1.00 80.75 975 ARG A O 1
ATOM 7878 N N . GLU A 1 976 ? -25.403 -14.624 4.775 1.00 77.25 976 GLU A N 1
ATOM 7879 C CA . GLU A 1 976 ? -25.152 -15.231 3.460 1.00 77.25 976 GLU A CA 1
ATOM 7880 C C . GLU A 1 976 ? -26.205 -14.760 2.458 1.00 77.25 976 GLU A C 1
ATOM 7882 O O . GLU A 1 976 ? -25.849 -14.304 1.373 1.00 77.25 976 GLU A O 1
ATOM 7887 N N . TRP A 1 977 ? -27.480 -14.761 2.857 1.00 83.50 977 TRP A N 1
ATOM 7888 C CA . TRP A 1 977 ? -28.574 -14.260 2.021 1.00 83.50 977 TRP A CA 1
ATOM 7889 C C . TRP A 1 977 ? -28.437 -12.765 1.702 1.00 83.50 977 TRP A C 1
ATOM 7891 O O . TRP A 1 977 ? -28.548 -12.354 0.548 1.00 83.50 977 TRP A O 1
ATOM 7901 N N . MET A 1 978 ? -28.132 -11.938 2.707 1.00 82.25 978 MET A N 1
ATOM 7902 C CA . MET A 1 978 ? -27.936 -10.498 2.507 1.00 82.25 978 MET A CA 1
ATOM 7903 C C . MET A 1 978 ? -26.762 -10.167 1.576 1.00 82.25 978 MET A C 1
ATOM 7905 O O . MET A 1 978 ? -26.774 -9.115 0.941 1.00 82.25 978 MET A O 1
ATOM 7909 N N . GLY A 1 979 ? -25.749 -11.036 1.491 1.00 80.00 979 GLY A N 1
ATOM 7910 C CA . GLY A 1 979 ? -24.583 -10.840 0.628 1.00 80.00 979 GLY A CA 1
ATOM 7911 C C . GLY A 1 979 ? -24.900 -10.843 -0.873 1.00 80.00 979 GLY A C 1
ATOM 7912 O O . GLY A 1 979 ? -24.063 -10.411 -1.666 1.00 80.00 979 GLY A O 1
ATOM 7913 N N . GLU A 1 980 ? -26.093 -11.298 -1.266 1.00 83.75 980 GLU A N 1
ATOM 7914 C CA . GLU A 1 980 ? -26.539 -11.360 -2.663 1.00 83.75 980 GLU A CA 1
ATOM 7915 C C . GLU A 1 980 ? -27.202 -10.059 -3.161 1.00 83.75 980 GLU A C 1
ATOM 7917 O O . GLU A 1 980 ? -27.435 -9.919 -4.364 1.00 83.75 980 GLU A O 1
ATOM 7922 N N . PHE A 1 981 ? -27.479 -9.093 -2.273 1.00 83.44 981 PHE A N 1
ATOM 7923 C CA . PHE A 1 981 ? -28.288 -7.906 -2.582 1.00 83.44 981 PHE A CA 1
ATOM 7924 C C . PHE A 1 981 ? -27.659 -6.598 -2.082 1.00 83.44 981 PHE A C 1
ATOM 7926 O O . PHE A 1 981 ? -26.979 -6.559 -1.060 1.00 83.44 981 PHE A O 1
ATOM 7933 N N . GLU A 1 982 ? -27.951 -5.488 -2.768 1.00 88.69 982 GLU A N 1
ATOM 7934 C CA . GLU A 1 982 ? -27.768 -4.151 -2.193 1.00 88.69 982 GLU A CA 1
ATOM 7935 C C . GLU A 1 982 ? -28.898 -3.873 -1.188 1.00 88.69 982 GLU A C 1
ATOM 7937 O O . GLU A 1 982 ? -30.076 -4.138 -1.448 1.00 88.69 982 GLU A O 1
ATOM 7942 N N . TYR A 1 983 ? -28.564 -3.328 -0.018 1.00 92.25 983 TYR A N 1
ATOM 7943 C CA . TYR A 1 983 ? -29.544 -3.172 1.064 1.00 92.25 983 TYR A CA 1
ATOM 7944 C C . TYR A 1 983 ? -30.652 -2.165 0.740 1.00 92.25 983 TYR A C 1
ATOM 7946 O O . TYR A 1 983 ? -31.772 -2.293 1.237 1.00 92.25 983 TYR A O 1
ATOM 7954 N N . GLY A 1 984 ? -30.391 -1.179 -0.118 1.00 91.06 984 GLY A N 1
ATOM 7955 C CA . GLY A 1 984 ? -31.425 -0.282 -0.612 1.00 91.06 984 GLY A CA 1
ATOM 7956 C C . GLY A 1 984 ? -32.462 -0.992 -1.479 1.00 91.06 984 GLY A C 1
ATOM 7957 O O . GLY A 1 984 ? -33.613 -0.559 -1.486 1.00 91.06 984 GLY A O 1
ATOM 7958 N N . ASP A 1 985 ? -32.118 -2.081 -2.171 1.00 89.50 985 ASP A N 1
ATOM 7959 C CA . ASP A 1 985 ? -33.088 -2.868 -2.939 1.00 89.50 985 ASP A CA 1
ATOM 7960 C C . ASP A 1 985 ? -33.983 -3.710 -2.031 1.00 89.50 985 ASP A C 1
ATOM 7962 O O . ASP A 1 985 ? -35.201 -3.691 -2.215 1.00 89.50 985 ASP A O 1
ATOM 7966 N N . LEU A 1 986 ? -33.416 -4.334 -0.994 1.00 89.50 986 LEU A N 1
ATOM 7967 C CA . LEU A 1 986 ? -34.195 -5.013 0.050 1.00 89.50 986 LEU A CA 1
ATOM 7968 C C . LEU A 1 986 ? -35.178 -4.042 0.722 1.00 89.50 986 LEU A C 1
ATOM 7970 O O . LEU A 1 986 ? -36.355 -4.350 0.900 1.00 89.50 986 LEU A O 1
ATOM 7974 N N . TYR A 1 987 ? -34.720 -2.822 1.022 1.00 90.31 987 TYR A N 1
ATOM 7975 C CA . TYR A 1 987 ? -35.563 -1.784 1.613 1.00 90.31 987 TYR A CA 1
ATOM 7976 C C . TYR A 1 987 ? -36.693 -1.330 0.671 1.00 90.31 987 TYR A C 1
ATOM 7978 O O . TYR A 1 987 ? -37.826 -1.142 1.111 1.00 90.31 987 TYR A O 1
ATOM 7986 N N . LYS A 1 988 ? -36.427 -1.185 -0.638 1.00 88.00 988 LYS A N 1
ATOM 7987 C CA . LYS A 1 988 ? -37.455 -0.838 -1.647 1.00 88.00 988 LYS A CA 1
ATOM 7988 C C . LYS A 1 988 ? -38.503 -1.933 -1.819 1.00 88.00 988 LYS A C 1
ATOM 7990 O O . LYS A 1 988 ? -39.662 -1.614 -2.073 1.00 88.00 988 LYS A O 1
ATOM 7995 N N . GLN A 1 989 ? -38.082 -3.193 -1.747 1.00 86.38 989 GLN A N 1
ATOM 7996 C CA . GLN A 1 989 ? -38.960 -4.358 -1.883 1.00 86.38 989 GLN A CA 1
ATOM 7997 C C . GLN A 1 989 ? -39.801 -4.596 -0.625 1.00 86.38 989 GLN A C 1
ATOM 7999 O O . GLN A 1 989 ? -40.781 -5.327 -0.682 1.00 86.38 989 GLN A O 1
ATOM 8004 N N . GLY A 1 990 ? -39.459 -3.926 0.478 1.00 81.56 990 GLY A N 1
ATOM 8005 C CA . GLY A 1 990 ? -40.130 -4.088 1.757 1.00 81.56 990 GLY A CA 1
ATOM 8006 C C . GLY A 1 990 ? -39.651 -5.305 2.542 1.00 81.56 990 GLY A C 1
ATOM 8007 O O . GLY A 1 990 ? -40.245 -5.596 3.563 1.00 81.56 990 GLY A O 1
ATOM 8008 N N . GLU A 1 991 ? -38.574 -5.970 2.116 1.00 83.50 991 GLU A N 1
ATOM 8009 C CA . GLU A 1 991 ? -37.987 -7.125 2.816 1.00 83.50 991 GLU A CA 1
ATOM 8010 C C . GLU A 1 991 ? -37.328 -6.725 4.144 1.00 83.50 991 GLU A C 1
ATOM 8012 O O . GLU A 1 991 ? -37.200 -7.529 5.065 1.00 83.50 991 GLU A O 1
ATOM 8017 N N . ILE A 1 992 ? -36.875 -5.468 4.238 1.00 84.81 992 ILE A N 1
ATOM 8018 C CA . ILE A 1 992 ? -36.330 -4.893 5.467 1.00 84.81 992 ILE A CA 1
ATOM 8019 C C . ILE A 1 992 ? -36.976 -3.539 5.747 1.00 84.81 992 ILE A C 1
ATOM 8021 O O . ILE A 1 992 ? -37.048 -2.661 4.889 1.00 84.81 992 ILE A O 1
ATOM 8025 N N . GLY A 1 993 ? -37.424 -3.339 6.986 1.00 76.31 993 GLY A N 1
ATOM 8026 C CA . GLY A 1 993 ? -37.933 -2.047 7.445 1.00 76.31 993 GLY A CA 1
ATOM 8027 C C . GLY A 1 993 ? -39.331 -1.685 6.935 1.00 76.31 993 GLY A C 1
ATOM 8028 O O . GLY A 1 993 ? -39.697 -0.507 7.011 1.00 76.31 993 GLY A O 1
ATOM 8029 N N . SER A 1 994 ? -40.110 -2.664 6.464 1.00 76.62 994 SER A N 1
ATOM 8030 C CA . SER A 1 994 ? -41.539 -2.515 6.173 1.00 76.62 994 SER A CA 1
ATOM 8031 C C . SER A 1 994 ? -42.411 -2.898 7.385 1.00 76.62 994 SER A C 1
ATOM 8033 O O . SER A 1 994 ? -41.914 -3.355 8.415 1.00 76.62 994 SER A O 1
ATOM 8035 N N . ASN A 1 995 ? -43.724 -2.658 7.292 1.00 63.59 995 ASN A N 1
ATOM 8036 C CA . ASN A 1 995 ? -44.701 -3.139 8.280 1.00 63.59 995 ASN A CA 1
ATOM 8037 C C . ASN A 1 995 ? -45.222 -4.557 7.960 1.00 63.59 995 ASN A C 1
ATOM 8039 O O . ASN A 1 995 ? -46.006 -5.079 8.747 1.00 63.59 995 ASN A O 1
ATOM 8043 N N . GLU A 1 996 ? -44.843 -5.143 6.819 1.00 55.47 996 GLU A N 1
ATOM 8044 C CA . GLU A 1 996 ? -45.377 -6.417 6.305 1.00 55.47 996 GLU A CA 1
ATOM 8045 C C . GLU A 1 996 ? -44.428 -7.609 6.527 1.00 55.47 996 GLU A C 1
ATOM 8047 O O . GLU A 1 996 ? -44.736 -8.714 6.087 1.00 55.47 996 GLU A O 1
ATOM 8052 N N . ASP A 1 997 ? -43.319 -7.420 7.258 1.00 49.19 997 ASP A N 1
ATOM 8053 C CA . ASP A 1 997 ? -42.360 -8.472 7.633 1.00 49.19 997 ASP A CA 1
ATOM 8054 C C . ASP A 1 997 ? -42.976 -9.442 8.669 1.00 49.19 997 ASP A C 1
ATOM 8056 O O . ASP A 1 997 ? -42.580 -9.466 9.840 1.00 49.19 997 ASP A O 1
ATOM 8060 N N . GLY A 1 998 ? -43.989 -10.199 8.256 1.00 40.84 998 GLY A N 1
ATOM 8061 C CA . GLY A 1 998 ? -44.765 -11.102 9.095 1.00 40.84 998 GLY A CA 1
ATOM 8062 C C . GLY A 1 998 ? -45.664 -12.015 8.268 1.00 40.84 998 GLY A C 1
ATOM 8063 O O . GLY A 1 998 ? -46.882 -11.847 8.264 1.00 40.84 998 GLY A O 1
ATOM 8064 N N . ASN A 1 999 ? -45.053 -12.994 7.600 1.00 28.36 999 ASN A N 1
ATOM 8065 C CA . ASN A 1 999 ? -45.680 -14.287 7.318 1.00 28.36 999 ASN A CA 1
ATOM 8066 C C . ASN A 1 999 ? -44.746 -15.412 7.749 1.00 28.36 999 ASN A C 1
ATOM 8068 O O . ASN A 1 999 ? -43.570 -15.381 7.322 1.00 28.36 999 ASN A O 1
#

Solvent-accessible surface area (backbone atoms only — not comparable to full-atom values): 53448 Å² total; per-residue (Å²): 109,68,70,59,52,48,50,50,31,54,49,42,36,71,77,35,69,95,46,21,68,62,28,50,48,49,42,51,56,46,52,53,42,48,58,53,69,74,50,43,69,30,45,36,38,38,43,36,44,68,64,44,48,61,68,57,50,51,30,57,53,58,64,37,49,44,72,56,85,39,88,46,78,73,49,37,41,69,24,35,28,57,84,53,58,100,45,84,52,71,76,37,33,40,34,41,33,46,44,88,68,37,77,86,48,48,29,33,40,39,45,47,54,52,53,73,66,59,49,51,48,55,47,42,56,50,36,49,52,58,42,53,66,72,74,46,78,88,67,87,68,70,91,77,69,57,66,54,59,53,71,46,58,51,48,17,52,27,35,31,41,72,35,55,68,48,78,46,78,46,75,56,96,88,42,78,39,84,40,80,43,59,53,49,71,67,54,57,74,74,51,95,49,60,67,61,46,25,51,51,46,52,62,50,40,41,61,91,58,24,74,55,46,71,48,79,33,95,48,88,45,53,65,46,34,50,50,50,24,52,51,53,49,25,45,49,41,27,61,38,73,38,44,44,62,46,61,33,36,40,37,36,37,38,48,70,56,59,69,90,94,57,83,62,45,56,30,44,34,40,53,67,46,53,79,62,55,61,72,19,27,57,74,57,50,60,51,54,59,36,92,60,38,37,39,36,39,40,17,36,48,94,50,45,57,37,75,58,52,49,51,42,50,44,50,29,62,73,27,91,81,31,34,72,38,52,82,41,35,33,40,38,28,36,34,85,78,55,27,34,72,34,90,88,22,85,60,36,41,67,57,13,37,51,54,49,51,51,53,28,50,53,59,30,47,76,72,68,58,59,48,76,74,39,65,80,34,57,46,67,45,30,78,62,80,49,72,62,63,62,60,51,49,53,53,46,55,52,53,50,50,51,50,53,50,50,49,53,52,40,55,50,50,53,53,26,44,52,51,46,65,74,45,77,82,41,69,69,54,53,54,54,49,46,54,54,52,52,52,50,52,51,52,46,68,77,44,66,80,77,87,67,71,72,45,96,53,75,55,54,22,31,47,51,50,48,67,66,37,84,38,68,24,56,49,46,34,8,30,73,42,53,31,62,23,81,74,38,17,34,50,44,14,18,18,48,41,46,27,47,41,40,43,68,67,49,47,62,48,54,47,54,44,44,53,52,45,57,54,54,69,68,37,75,93,43,61,92,43,46,36,56,50,53,49,52,49,49,48,50,55,51,21,54,53,47,38,31,49,51,36,13,48,47,34,23,50,53,51,42,72,69,49,52,79,38,56,69,60,32,48,53,42,40,62,42,61,88,71,57,89,61,44,52,58,53,36,46,49,54,52,50,64,51,52,81,70,57,92,77,87,53,47,46,75,54,74,68,56,71,66,35,80,64,46,45,62,57,58,71,54,51,54,89,66,52,44,31,43,36,39,27,26,44,37,62,38,61,46,35,57,40,66,70,62,38,56,32,38,40,35,39,36,91,80,28,25,64,69,58,59,50,44,47,47,46,30,51,27,39,15,53,78,54,24,50,72,60,17,36,37,75,70,65,72,32,77,73,76,47,52,24,82,94,59,61,78,84,62,56,29,37,40,34,43,26,42,79,86,38,34,41,36,42,38,37,41,41,67,51,98,69,93,54,66,38,44,36,38,39,34,32,44,77,87,42,73,49,34,41,30,40,67,87,43,54,31,34,47,77,91,37,82,50,82,71,64,83,38,41,66,70,42,50,40,53,74,74,63,59,78,56,65,65,58,52,53,51,51,53,50,42,66,34,41,44,52,35,45,78,64,42,60,65,51,38,48,78,60,26,5,48,61,87,59,70,96,65,82,46,50,32,43,44,38,50,56,39,48,42,53,48,19,63,70,36,79,92,39,29,67,41,32,50,50,38,54,51,49,46,24,73,56,33,58,80,54,32,67,47,77,48,77,50,75,58,86,63,27,30,40,50,27,30,26,30,70,98,47,95,67,63,45,59,49,62,77,55,60,66,38,59,59,47,50,52,44,52,40,46,58,62,53,64,59,55,72,65,18,39,42,32,37,47,51,78,57,64,71,45,54,70,71,38,47,54,48,49,51,55,51,49,43,52,48,17,62,76,43,34,18,28,37,38,38,35,46,88,52,40,66,63,34,43,75,33,54,92,42,42,86,32,32,28,36,26,62,68,80,81,87,84,71,68,30,55,37,43,40,60,78,77,42,61,66,75,69,50,70,79,51,51,42,24,56,40,42,73,73,34,77,44,41,35,86,71,79,77,131